Protein AF-A0A2H1WPK0-F1 (afdb_monomer_lite)

Structure (mmCIF, N/CA/C/O backbone):
data_AF-A0A2H1WPK0-F1
#
_entry.id   AF-A0A2H1WPK0-F1
#
loop_
_atom_site.group_PDB
_atom_site.id
_atom_site.type_symbol
_atom_site.label_atom_id
_atom_site.label_alt_id
_atom_site.label_comp_id
_atom_site.label_asym_id
_atom_site.label_entity_id
_atom_site.label_seq_id
_atom_site.pdbx_PDB_ins_code
_atom_site.Cartn_x
_atom_site.Cartn_y
_atom_site.Cartn_z
_atom_site.occupancy
_atom_site.B_iso_or_equiv
_atom_site.auth_seq_id
_atom_site.auth_comp_id
_atom_site.auth_asym_id
_atom_site.auth_atom_id
_atom_site.pdbx_PDB_model_num
ATOM 1 N N . THR A 1 1 ? -18.345 -16.877 1.140 1.00 88.38 1 THR A N 1
ATOM 2 C CA . THR A 1 1 ? -18.204 -18.178 1.824 1.00 88.38 1 THR A CA 1
ATOM 3 C C . THR A 1 1 ? -16.935 -18.178 2.645 1.00 88.38 1 THR A C 1
ATOM 5 O O . THR A 1 1 ? -15.926 -17.699 2.148 1.00 88.38 1 THR A O 1
ATOM 8 N N . TYR A 1 2 ? -16.961 -18.663 3.888 1.00 85.12 2 TYR A N 1
ATOM 9 C CA . TYR A 1 2 ? -15.740 -18.772 4.695 1.00 85.12 2 TYR A CA 1
ATOM 10 C C . TYR A 1 2 ? -14.893 -19.969 4.255 1.00 85.12 2 TYR A C 1
ATOM 12 O O . TYR A 1 2 ? -15.436 -21.036 3.981 1.00 85.12 2 TYR A O 1
ATOM 20 N N . SER A 1 3 ? -13.575 -19.790 4.242 1.00 82.94 3 SER A N 1
ATOM 21 C CA . SER A 1 3 ? -12.590 -20.801 3.852 1.00 82.94 3 SER A CA 1
ATOM 22 C C . SER A 1 3 ? -11.446 -20.803 4.871 1.00 82.94 3 SER A C 1
ATOM 24 O O . SER A 1 3 ? -10.311 -20.481 4.549 1.00 82.94 3 SER A O 1
ATOM 26 N N . GLY A 1 4 ? -11.768 -21.090 6.137 1.00 76.88 4 GLY A N 1
ATOM 27 C CA . GLY A 1 4 ? -10.821 -20.942 7.246 1.00 76.88 4 GLY A CA 1
ATOM 28 C C . GLY A 1 4 ? -10.623 -19.475 7.624 1.00 76.88 4 GLY A C 1
ATOM 29 O O . GLY A 1 4 ? -11.605 -18.773 7.873 1.00 76.88 4 GLY A O 1
ATOM 30 N N . LEU A 1 5 ? -9.378 -18.995 7.657 1.00 73.94 5 LEU A N 1
ATOM 31 C CA . LEU A 1 5 ? -9.059 -17.621 8.068 1.00 73.94 5 LEU A CA 1
ATOM 32 C C . LEU A 1 5 ? -9.535 -16.564 7.054 1.00 73.94 5 LEU A C 1
ATOM 34 O O . LEU A 1 5 ? -9.951 -15.484 7.463 1.00 73.94 5 LEU A O 1
ATOM 38 N N . PHE A 1 6 ? -9.623 -16.901 5.763 1.00 84.19 6 PHE A N 1
ATOM 39 C CA . PHE A 1 6 ? -10.050 -15.991 4.692 1.00 84.19 6 PHE A CA 1
ATOM 40 C C . PHE A 1 6 ? -11.473 -16.279 4.177 1.00 84.19 6 PHE A C 1
ATOM 42 O O . PHE A 1 6 ? -12.128 -17.259 4.556 1.00 84.19 6 PHE A O 1
ATOM 49 N N . CYS A 1 7 ? -11.987 -15.399 3.313 1.00 89.12 7 CYS A N 1
ATOM 50 C CA . CYS A 1 7 ? -13.313 -15.533 2.704 1.00 89.12 7 CYS A CA 1
ATOM 51 C C . CYS A 1 7 ? -13.237 -15.505 1.182 1.00 89.12 7 CYS A C 1
ATOM 53 O O . CYS A 1 7 ? -12.586 -14.636 0.609 1.00 89.12 7 CYS A O 1
ATOM 55 N N . VAL A 1 8 ? -13.958 -16.420 0.537 1.00 92.06 8 VAL A N 1
ATOM 56 C CA . VAL A 1 8 ? -14.134 -16.459 -0.916 1.00 92.06 8 VAL A CA 1
ATOM 57 C C . VAL A 1 8 ? -15.450 -15.781 -1.290 1.00 92.06 8 VAL A C 1
ATOM 59 O O . VAL A 1 8 ? -16.513 -16.120 -0.756 1.00 92.06 8 VAL A O 1
ATOM 62 N N . VAL A 1 9 ? -15.393 -14.829 -2.216 1.00 93.25 9 VAL A N 1
ATOM 63 C CA . VAL A 1 9 ? -16.534 -14.056 -2.716 1.00 93.25 9 VAL A CA 1
ATOM 64 C C . VAL A 1 9 ? -16.630 -14.250 -4.223 1.00 93.25 9 VAL A C 1
ATOM 66 O O . VAL A 1 9 ? -15.724 -13.881 -4.955 1.00 93.25 9 VAL A O 1
ATOM 69 N N . VAL A 1 10 ? -17.738 -14.810 -4.701 1.00 93.50 10 VAL A N 1
ATOM 70 C CA . VAL A 1 10 ? -18.003 -14.942 -6.140 1.00 93.50 10 VAL A CA 1
ATOM 71 C C . VAL A 1 10 ? -18.815 -13.735 -6.594 1.00 93.50 10 VAL A C 1
ATOM 73 O O . VAL A 1 10 ? -19.842 -13.431 -5.983 1.00 93.50 10 VAL A O 1
ATOM 76 N N . ASN A 1 11 ? -18.366 -13.042 -7.642 1.00 92.06 11 ASN A N 1
ATOM 77 C CA . ASN A 1 11 ? -19.054 -11.856 -8.149 1.00 92.06 11 ASN A CA 1
ATOM 78 C C . ASN A 1 11 ? -20.461 -12.222 -8.666 1.00 92.06 11 ASN A C 1
ATOM 80 O O . ASN A 1 11 ? -20.565 -13.002 -9.607 1.00 92.06 11 ASN A O 1
ATOM 84 N N . PRO A 1 12 ? -21.558 -11.672 -8.114 1.00 90.75 12 PRO A N 1
ATOM 85 C CA . PRO A 1 12 ? -22.902 -12.023 -8.567 1.00 90.75 12 PRO A CA 1
ATOM 86 C C . PRO A 1 12 ? -23.326 -11.332 -9.875 1.00 90.75 12 PRO A C 1
ATOM 88 O O . PRO A 1 12 ? -24.374 -11.685 -10.418 1.00 90.75 12 PRO A O 1
ATOM 91 N N . TYR A 1 13 ? -22.600 -10.301 -10.336 1.00 87.31 13 TYR A N 1
ATOM 92 C CA . TYR A 1 13 ? -23.022 -9.376 -11.406 1.00 87.31 13 TYR A CA 1
ATOM 93 C C . TYR A 1 13 ? -24.434 -8.782 -11.211 1.00 87.31 13 TYR A C 1
ATOM 95 O O . TYR A 1 13 ? -25.083 -8.329 -12.152 1.00 87.31 13 TYR A O 1
ATOM 103 N N . LYS A 1 14 ? -24.936 -8.776 -9.969 1.00 87.94 14 LYS A N 1
ATOM 104 C CA . LYS A 1 14 ? -26.272 -8.299 -9.599 1.00 87.94 14 LYS A CA 1
ATOM 105 C C . LYS A 1 14 ? -26.227 -7.589 -8.252 1.00 87.94 14 LYS A C 1
ATOM 107 O O . LYS A 1 14 ? -25.578 -8.052 -7.317 1.00 87.94 14 LYS A O 1
ATOM 112 N N . LYS A 1 15 ? -26.982 -6.494 -8.125 1.00 85.94 15 LYS A N 1
ATOM 113 C CA . LYS A 1 15 ? -27.200 -5.817 -6.839 1.00 85.94 15 LYS A CA 1
ATOM 114 C C . LYS A 1 15 ? -28.074 -6.698 -5.942 1.00 85.94 15 LYS A C 1
ATOM 116 O O . LYS A 1 15 ? -29.253 -6.903 -6.224 1.00 85.94 15 LYS A O 1
ATOM 121 N N . LEU A 1 16 ? -27.484 -7.233 -4.876 1.00 88.62 16 LEU A N 1
ATOM 122 C CA . LEU A 1 16 ? -28.180 -8.052 -3.883 1.00 88.62 16 LEU A CA 1
ATOM 123 C C . LEU A 1 16 ? -28.672 -7.178 -2.712 1.00 88.62 16 LEU A C 1
ATOM 125 O O . LEU A 1 16 ? -27.921 -6.313 -2.252 1.00 88.62 16 LEU A O 1
ATOM 129 N N . PRO A 1 17 ? -29.886 -7.405 -2.171 1.00 90.56 17 PRO A N 1
ATOM 130 C CA . PRO A 1 17 ? -30.450 -6.626 -1.060 1.00 90.56 17 PRO A CA 1
ATOM 131 C C . PRO A 1 17 ? -29.866 -7.021 0.315 1.00 90.56 17 PRO A C 1
ATOM 133 O O . PRO A 1 17 ? -30.580 -7.092 1.311 1.00 90.56 17 PRO A O 1
ATOM 136 N N . ILE A 1 18 ? -28.559 -7.291 0.379 1.00 91.12 18 ILE A N 1
ATOM 137 C CA . ILE A 1 18 ? -27.847 -7.764 1.582 1.00 91.12 18 ILE A CA 1
ATOM 138 C C . ILE A 1 18 ? -26.999 -6.672 2.252 1.00 91.12 18 ILE A C 1
ATOM 140 O O . ILE A 1 18 ? -26.463 -6.879 3.332 1.00 91.12 18 ILE A O 1
ATOM 144 N N . TYR A 1 19 ? -26.920 -5.482 1.654 1.00 90.12 19 TYR A N 1
ATOM 145 C CA . TYR A 1 19 ? -26.097 -4.362 2.134 1.00 90.12 19 TYR A CA 1
ATOM 146 C C . TYR A 1 19 ? -26.929 -3.238 2.771 1.00 90.12 19 TYR A C 1
ATOM 148 O O . TYR A 1 19 ? -26.625 -2.059 2.599 1.00 90.12 19 TYR A O 1
ATOM 156 N N . THR A 1 20 ? -28.021 -3.591 3.455 1.00 90.12 20 THR A N 1
ATOM 157 C CA . THR A 1 20 ? -28.904 -2.624 4.132 1.00 90.12 20 THR A CA 1
ATOM 158 C C . THR A 1 20 ? -28.435 -2.353 5.563 1.00 90.12 20 THR A C 1
ATOM 160 O O . THR A 1 20 ? -27.782 -3.203 6.168 1.00 90.12 20 THR A O 1
ATOM 163 N N . GLU A 1 21 ? -28.814 -1.209 6.143 1.00 88.06 21 GLU A N 1
ATOM 164 C CA . GLU A 1 21 ? -28.495 -0.876 7.546 1.00 88.06 21 GLU A CA 1
ATOM 165 C C . GLU A 1 21 ? -29.009 -1.938 8.527 1.00 88.06 21 GLU A C 1
ATOM 167 O O . GLU A 1 21 ? -28.323 -2.289 9.481 1.00 88.06 21 GLU A O 1
ATOM 172 N N . LYS A 1 22 ? -30.174 -2.540 8.242 1.00 89.38 22 LYS A N 1
ATOM 173 C CA . LYS A 1 22 ? -30.726 -3.651 9.033 1.00 89.38 22 LYS A CA 1
ATOM 174 C C . LYS A 1 22 ? -29.782 -4.854 9.075 1.00 89.38 22 LYS A C 1
ATOM 176 O O . LYS A 1 22 ? -29.694 -5.528 10.097 1.00 89.38 22 LYS A O 1
ATOM 181 N N . ILE A 1 23 ? -29.100 -5.143 7.966 1.00 91.00 23 ILE A N 1
ATOM 182 C CA . ILE A 1 23 ? -28.095 -6.205 7.931 1.00 91.00 23 ILE A CA 1
ATOM 183 C C . ILE A 1 23 ? -26.837 -5.754 8.670 1.00 91.00 23 ILE A C 1
ATOM 185 O O . ILE A 1 23 ? -26.326 -6.530 9.462 1.00 91.00 23 ILE A O 1
ATOM 189 N N . MET A 1 24 ? -26.371 -4.514 8.505 1.00 90.19 24 MET A N 1
ATOM 190 C CA . MET A 1 24 ? -25.204 -4.020 9.257 1.00 90.19 24 MET A CA 1
ATOM 191 C C . MET A 1 24 ? -25.410 -4.123 10.773 1.00 90.19 24 MET A C 1
ATOM 193 O O . MET A 1 24 ? -24.532 -4.622 11.467 1.00 90.19 24 MET A O 1
ATOM 197 N N . GLU A 1 25 ? -26.594 -3.761 11.276 1.00 88.94 25 GLU A N 1
ATOM 198 C CA . GLU A 1 25 ? -26.936 -3.898 12.698 1.00 88.94 25 GLU A CA 1
ATOM 199 C C . GLU A 1 25 ? -26.929 -5.362 13.164 1.00 88.94 25 GLU A C 1
ATOM 201 O O . GLU A 1 25 ? -26.560 -5.644 14.297 1.00 88.94 25 GLU A O 1
ATOM 206 N N . ARG A 1 26 ? -27.278 -6.310 12.282 1.00 88.69 26 ARG A N 1
ATOM 207 C CA . ARG A 1 26 ? -27.189 -7.748 12.577 1.00 88.69 26 ARG A CA 1
ATOM 208 C C . ARG A 1 26 ? -25.745 -8.245 12.670 1.00 88.69 26 ARG A C 1
ATOM 210 O O . ARG A 1 26 ? -25.512 -9.231 13.346 1.00 88.69 26 ARG A O 1
ATOM 217 N N . TYR A 1 27 ? -24.791 -7.637 11.972 1.00 90.25 27 TYR A N 1
ATOM 218 C CA . TYR A 1 27 ? -23.385 -8.064 12.027 1.00 90.25 27 TYR A CA 1
ATOM 219 C C . TYR A 1 27 ? -22.592 -7.346 13.128 1.00 90.25 27 TYR A C 1
ATOM 221 O O . TYR A 1 27 ? -21.580 -7.866 13.595 1.00 90.25 27 TYR A O 1
ATOM 229 N N . LYS A 1 28 ? -23.080 -6.189 13.585 1.00 89.19 28 LYS A N 1
ATOM 230 C CA . LYS A 1 28 ? -22.441 -5.363 14.607 1.00 89.19 28 LYS A CA 1
ATOM 231 C C . LYS A 1 28 ? -22.336 -6.099 15.937 1.00 89.19 28 LYS A C 1
ATOM 233 O O . LYS A 1 28 ? -23.345 -6.432 16.548 1.00 89.19 28 LYS A O 1
ATOM 238 N N . GLY A 1 29 ? -21.118 -6.293 16.434 1.00 80.50 29 GLY A N 1
ATOM 239 C CA . GLY A 1 29 ? -20.926 -6.876 17.768 1.00 80.50 29 GLY A CA 1
ATOM 240 C C . GLY A 1 29 ? -21.183 -8.393 17.856 1.00 80.50 29 GLY A C 1
ATOM 241 O O . GLY A 1 29 ? -20.882 -8.988 18.888 1.00 80.50 29 GLY A O 1
ATOM 242 N N . ILE A 1 30 ? -21.578 -9.052 16.758 1.00 80.25 30 ILE A N 1
ATOM 243 C CA . ILE A 1 30 ? -21.808 -10.505 16.686 1.00 80.25 30 ILE A CA 1
ATOM 244 C C . ILE A 1 30 ? -20.572 -11.273 16.174 1.00 80.25 30 ILE A C 1
ATOM 246 O O . ILE A 1 30 ? -19.893 -10.807 15.257 1.00 80.25 30 ILE A O 1
ATOM 250 N N . LYS A 1 31 ? -20.212 -12.412 16.782 1.00 72.75 31 LYS A N 1
ATOM 251 C CA . LYS A 1 31 ? -19.000 -13.170 16.403 1.00 72.75 31 LYS A CA 1
ATOM 252 C C . LYS A 1 31 ? -19.158 -13.862 15.046 1.00 72.75 31 LYS A C 1
ATOM 254 O O . LYS A 1 31 ? -20.257 -14.173 14.598 1.00 72.75 31 LYS A O 1
ATOM 259 N N . ARG A 1 32 ? -18.026 -14.172 14.402 1.00 74.69 32 ARG A N 1
ATOM 260 C CA . ARG A 1 32 ? -17.967 -14.723 13.035 1.00 74.69 32 ARG A CA 1
ATOM 261 C C . ARG A 1 32 ? -18.758 -16.025 12.828 1.00 74.69 32 ARG A C 1
ATOM 263 O O . ARG A 1 32 ? -19.253 -16.231 11.724 1.00 74.69 32 ARG A O 1
ATOM 270 N N . HIS A 1 33 ? -18.851 -16.894 13.836 1.00 71.94 33 HIS A N 1
ATOM 271 C CA . HIS A 1 33 ? -19.551 -18.184 13.735 1.00 71.94 33 HIS A CA 1
ATOM 272 C C . HIS A 1 33 ? -21.073 -18.073 13.925 1.00 71.94 33 HIS A C 1
ATOM 274 O O . HIS A 1 33 ? -21.804 -18.904 13.398 1.00 71.94 33 HIS A O 1
ATOM 280 N N . GLU A 1 34 ? -21.552 -17.023 14.594 1.00 73.94 34 GLU A N 1
ATOM 281 C CA . GLU A 1 34 ? -22.980 -16.769 14.845 1.00 73.94 34 GLU A C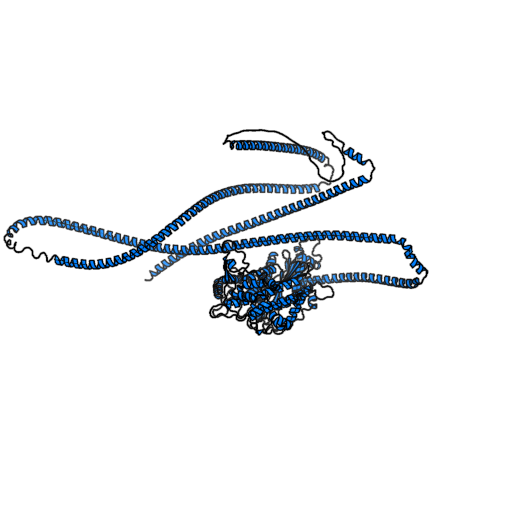A 1
ATOM 282 C C . GLU A 1 34 ? -23.687 -16.115 13.638 1.00 73.94 34 GLU A C 1
ATOM 284 O O . GLU A 1 34 ? -24.918 -16.069 13.557 1.00 73.94 34 GLU A O 1
ATOM 289 N N . VAL A 1 35 ? -22.918 -15.593 12.672 1.00 82.00 35 VAL A N 1
ATOM 290 C CA . VAL A 1 35 ? -23.439 -14.931 11.468 1.00 82.00 35 VAL A CA 1
ATOM 291 C C . VAL A 1 35 ? -23.072 -15.677 10.187 1.00 82.00 35 VAL A C 1
ATOM 293 O O . VAL A 1 35 ? -21.955 -16.185 10.049 1.00 82.00 35 VAL A O 1
ATOM 296 N N . PRO A 1 36 ? -23.972 -15.702 9.183 1.00 86.81 36 PRO A N 1
ATOM 297 C CA . PRO A 1 36 ? -23.663 -16.344 7.917 1.00 86.81 36 PRO A CA 1
ATOM 298 C C . PRO A 1 36 ? -22.523 -15.612 7.185 1.00 86.81 36 PRO A C 1
ATOM 300 O O . PRO A 1 36 ? -22.328 -14.407 7.394 1.00 86.81 36 PRO A O 1
ATOM 303 N N . PRO A 1 37 ? -21.788 -16.299 6.289 1.00 89.69 37 PRO A N 1
ATOM 304 C CA . PRO A 1 37 ? -20.636 -15.727 5.604 1.00 89.69 37 PRO A CA 1
ATOM 305 C C . PRO A 1 37 ? -20.944 -14.439 4.844 1.00 89.69 37 PRO A C 1
ATOM 307 O O . PRO A 1 37 ? -21.685 -14.447 3.862 1.00 89.69 37 PRO A O 1
ATOM 310 N N . HIS A 1 38 ? -20.321 -13.339 5.266 1.00 91.56 38 HIS A N 1
ATOM 311 C CA . HIS A 1 38 ? -20.471 -12.028 4.640 1.00 91.56 38 HIS A CA 1
ATOM 312 C C . HIS A 1 38 ? -19.222 -11.169 4.864 1.00 91.56 38 HIS A C 1
ATOM 314 O O . HIS A 1 38 ? -18.518 -11.349 5.857 1.00 91.56 38 HIS A O 1
ATOM 320 N N . VAL A 1 39 ? -18.961 -10.205 3.972 1.00 92.25 39 VAL A N 1
ATOM 321 C CA . VAL A 1 39 ? -17.795 -9.305 4.083 1.00 92.25 39 VAL A CA 1
ATOM 322 C C . VAL A 1 39 ? -17.805 -8.507 5.394 1.00 92.25 39 VAL A C 1
ATOM 324 O O . VAL A 1 39 ? -16.767 -8.356 6.026 1.00 92.25 39 VAL A O 1
ATOM 327 N N . PHE A 1 40 ? -18.993 -8.110 5.864 1.00 93.44 40 PHE A N 1
ATOM 328 C CA . PHE A 1 40 ? -19.176 -7.403 7.139 1.00 93.44 40 PHE A CA 1
ATOM 329 C C . PHE A 1 40 ? -18.628 -8.170 8.343 1.00 93.44 40 PHE A C 1
ATOM 331 O O . PHE A 1 40 ? -18.069 -7.546 9.230 1.00 93.44 40 PHE A O 1
ATOM 338 N N . ALA A 1 41 ? -18.721 -9.502 8.368 1.00 90.12 41 ALA A N 1
ATOM 339 C CA . ALA A 1 41 ? -18.178 -10.280 9.480 1.00 90.12 41 ALA A CA 1
ATOM 340 C C . ALA A 1 41 ? -16.646 -10.210 9.547 1.00 90.12 41 ALA A C 1
ATOM 342 O O . ALA A 1 41 ? -16.079 -10.168 10.633 1.00 90.12 41 ALA A O 1
ATOM 343 N N . ILE A 1 42 ? -15.977 -10.180 8.391 1.00 90.44 42 ILE A N 1
ATOM 344 C CA . ILE A 1 42 ? -14.514 -10.054 8.301 1.00 90.44 42 ILE A CA 1
ATOM 345 C C . ILE A 1 42 ? -14.103 -8.659 8.756 1.00 90.44 42 ILE A C 1
ATOM 347 O O . ILE A 1 42 ? -13.204 -8.516 9.574 1.00 90.44 42 ILE A O 1
ATOM 351 N N . THR A 1 43 ? -14.807 -7.637 8.263 1.00 92.88 43 THR A N 1
ATOM 352 C CA . THR A 1 43 ? -14.574 -6.245 8.651 1.00 92.88 43 THR A CA 1
ATOM 353 C C . THR A 1 43 ? -14.776 -6.031 10.144 1.00 92.88 43 THR A C 1
ATOM 355 O O . THR A 1 43 ? -13.970 -5.362 10.779 1.00 92.88 43 THR A O 1
ATOM 358 N N . ASP A 1 44 ? -15.833 -6.607 10.709 1.00 91.31 44 ASP A N 1
ATOM 359 C CA . ASP A 1 44 ? -16.120 -6.495 12.131 1.00 91.31 44 ASP A CA 1
ATOM 360 C C . ASP A 1 44 ? -15.085 -7.240 12.989 1.00 91.31 44 ASP A C 1
ATOM 362 O O . ASP A 1 44 ? -14.618 -6.704 13.991 1.00 91.31 44 ASP A O 1
ATOM 366 N N . THR A 1 45 ? -14.655 -8.426 12.546 1.00 88.06 45 THR A N 1
ATOM 367 C CA . THR A 1 45 ? -13.572 -9.177 13.199 1.00 88.06 45 THR A CA 1
ATOM 368 C C . THR A 1 45 ? -12.287 -8.349 13.227 1.00 88.06 45 THR A C 1
ATOM 370 O O . THR A 1 45 ? -11.739 -8.141 14.303 1.00 88.06 45 THR A O 1
ATOM 373 N N . ALA A 1 46 ? -11.864 -7.799 12.083 1.00 91.25 46 ALA A N 1
ATOM 374 C CA . ALA A 1 46 ? -10.687 -6.932 12.008 1.00 91.25 46 ALA A CA 1
ATOM 375 C C . ALA A 1 46 ? -10.831 -5.700 12.919 1.00 91.25 46 ALA A C 1
ATOM 377 O O . ALA A 1 46 ? -9.924 -5.373 13.677 1.00 91.25 46 ALA A O 1
ATOM 378 N N . TYR A 1 47 ? -11.997 -5.046 12.911 1.00 92.75 47 TYR A N 1
ATOM 379 C CA . TYR A 1 47 ? -12.258 -3.889 13.766 1.00 92.75 47 TYR A CA 1
ATOM 380 C C . TYR A 1 47 ? -12.161 -4.216 15.261 1.00 92.75 47 TYR A C 1
ATOM 382 O O . TYR A 1 47 ? -11.566 -3.450 16.015 1.00 92.75 47 TYR A O 1
ATOM 390 N N . ARG A 1 48 ? -12.686 -5.361 15.708 1.00 87.69 48 ARG A N 1
ATOM 391 C CA . ARG A 1 48 ? -12.572 -5.763 17.117 1.00 87.69 48 ARG A CA 1
ATOM 392 C C . ARG A 1 48 ? -11.173 -6.210 17.501 1.00 87.69 48 ARG A C 1
ATOM 394 O O . ARG A 1 48 ? -10.728 -5.816 18.572 1.00 87.69 48 ARG A O 1
ATOM 401 N N . SER A 1 49 ? -10.497 -6.986 16.655 1.00 86.44 49 SER A N 1
ATOM 402 C CA . SER A 1 49 ? -9.108 -7.394 16.893 1.00 86.44 49 SER A CA 1
ATOM 403 C C . SER A 1 49 ? -8.203 -6.177 17.054 1.00 86.44 49 SER A C 1
ATOM 405 O O . SER A 1 49 ? -7.456 -6.104 18.020 1.00 86.44 49 SER A O 1
ATOM 407 N N . MET A 1 50 ? -8.374 -5.146 16.219 1.00 91.88 50 MET A N 1
ATOM 408 C CA . MET A 1 50 ? -7.665 -3.873 16.389 1.00 91.88 50 MET A CA 1
ATOM 409 C C . MET A 1 50 ? -7.898 -3.249 17.778 1.00 91.88 50 MET A C 1
ATOM 411 O O . MET A 1 50 ? -6.955 -2.801 18.422 1.00 91.88 50 MET A O 1
ATOM 415 N N . LEU A 1 51 ? -9.146 -3.216 18.262 1.00 86.94 51 LEU A N 1
ATOM 416 C CA . LEU A 1 51 ? -9.476 -2.619 19.565 1.00 86.94 51 LEU A CA 1
ATOM 417 C C . LEU A 1 51 ? -9.004 -3.459 20.759 1.00 86.94 51 LEU A C 1
ATOM 419 O O . LEU A 1 51 ? -8.689 -2.897 21.809 1.00 86.94 51 LEU A O 1
ATOM 423 N N . GLN A 1 52 ? -9.003 -4.784 20.617 1.00 82.25 52 GLN A N 1
ATOM 424 C CA . GLN A 1 52 ? -8.634 -5.720 21.675 1.00 82.25 52 GLN A CA 1
ATOM 425 C C . GLN A 1 52 ? -7.113 -5.855 21.793 1.00 82.25 52 GLN A C 1
ATOM 427 O O . GLN A 1 52 ? -6.574 -5.686 22.887 1.00 82.25 52 GLN A O 1
ATOM 432 N N . ASP A 1 53 ? -6.439 -6.101 20.671 1.00 81.31 53 ASP A N 1
ATOM 433 C CA . ASP A 1 53 ? -5.009 -6.415 20.619 1.00 81.31 53 ASP A CA 1
ATOM 434 C C . ASP A 1 53 ? -4.147 -5.147 20.506 1.00 81.31 53 ASP A C 1
ATOM 436 O O . ASP A 1 53 ? -2.952 -5.179 20.782 1.00 81.31 53 ASP A O 1
ATOM 440 N N . ARG A 1 54 ? -4.759 -4.003 20.153 1.00 83.62 54 ARG A N 1
ATOM 441 C CA . ARG A 1 54 ? -4.081 -2.722 19.866 1.00 83.62 54 ARG A CA 1
ATOM 442 C C . ARG A 1 54 ? -3.037 -2.820 18.751 1.00 83.62 54 ARG A C 1
ATOM 444 O O . ARG A 1 54 ? -2.097 -2.031 18.710 1.00 83.62 54 ARG A O 1
ATOM 451 N N . GLU A 1 55 ? -3.242 -3.757 17.832 1.00 87.38 55 GLU A N 1
ATOM 452 C CA . GLU A 1 55 ? -2.426 -3.944 16.636 1.00 87.38 55 GLU A CA 1
ATOM 453 C C . GLU A 1 55 ? -3.169 -3.462 15.390 1.00 87.38 55 GLU A C 1
ATOM 455 O O . GLU A 1 55 ? -4.367 -3.719 15.210 1.00 87.38 55 GLU A O 1
ATOM 460 N N . ASP A 1 56 ? -2.441 -2.799 14.495 1.00 93.50 56 ASP A N 1
ATOM 461 C CA . ASP A 1 56 ? -2.980 -2.326 13.227 1.00 93.50 56 ASP A CA 1
ATOM 462 C C . ASP A 1 56 ? -3.358 -3.497 12.311 1.00 93.50 56 ASP A C 1
ATOM 464 O O . ASP A 1 56 ? -2.669 -4.517 12.220 1.00 93.50 56 ASP A O 1
ATOM 468 N N . GLN A 1 57 ? -4.472 -3.351 11.600 1.00 94.31 57 GLN A N 1
ATOM 469 C CA . GLN A 1 57 ? -5.032 -4.418 10.770 1.00 94.31 57 GLN A CA 1
ATOM 470 C C . GLN A 1 57 ? -4.996 -4.023 9.300 1.00 94.31 57 GLN A C 1
ATOM 472 O O . GLN A 1 57 ? -5.052 -2.843 8.951 1.00 94.31 57 GLN A O 1
ATOM 477 N N . SER A 1 58 ? -4.997 -5.009 8.411 1.00 94.94 58 SER A N 1
ATOM 478 C CA . SER A 1 58 ? -5.245 -4.775 6.993 1.00 94.94 58 SER A CA 1
ATOM 479 C C . SER A 1 58 ? -6.302 -5.718 6.429 1.00 94.94 58 SER A C 1
ATOM 481 O O . SER A 1 58 ? -6.482 -6.833 6.906 1.00 94.94 58 SER A O 1
ATOM 483 N N . ILE A 1 59 ? -7.054 -5.257 5.429 1.00 94.94 59 ILE A N 1
ATOM 484 C CA . ILE A 1 59 ? -8.036 -6.044 4.680 1.00 94.94 59 ILE A CA 1
ATOM 485 C C . ILE A 1 59 ? -7.631 -6.014 3.208 1.00 94.94 59 ILE A C 1
ATOM 487 O O . ILE A 1 59 ? -7.687 -4.968 2.558 1.00 94.94 59 ILE A O 1
ATOM 491 N N . LEU A 1 60 ? -7.226 -7.166 2.678 1.00 92.56 60 LEU A N 1
ATOM 492 C CA . LEU A 1 60 ? -6.723 -7.309 1.317 1.00 92.56 60 LEU A CA 1
ATOM 493 C C . LEU A 1 60 ? -7.794 -7.951 0.433 1.00 92.56 60 LEU A C 1
ATOM 495 O O . LEU A 1 60 ? -8.090 -9.146 0.554 1.00 92.56 60 LEU A O 1
ATOM 499 N N . CYS A 1 61 ? -8.356 -7.160 -0.484 1.00 90.44 61 CYS A N 1
ATOM 500 C CA . CYS A 1 61 ? -9.260 -7.656 -1.517 1.00 90.44 61 CYS A CA 1
ATOM 501 C C . CYS A 1 61 ? -8.437 -8.100 -2.732 1.00 90.44 61 CYS A C 1
ATOM 503 O O . CYS A 1 61 ? -7.914 -7.276 -3.476 1.00 90.44 61 CYS A O 1
ATOM 505 N N . THR A 1 62 ? -8.317 -9.409 -2.938 1.00 87.19 62 THR A N 1
ATOM 506 C CA . THR A 1 62 ? -7.495 -10.018 -3.999 1.00 87.19 62 THR A CA 1
ATOM 507 C C . THR A 1 62 ? -8.368 -10.778 -4.993 1.00 87.19 62 THR A C 1
ATOM 509 O O . THR A 1 62 ? -9.511 -11.114 -4.688 1.00 87.19 62 THR A O 1
ATOM 512 N N . GLY A 1 63 ? -7.862 -11.023 -6.200 1.00 85.50 63 GLY A N 1
ATOM 513 C CA . GLY A 1 63 ? -8.569 -11.747 -7.261 1.00 85.50 63 GLY A CA 1
ATOM 514 C C . GLY A 1 63 ? -8.322 -11.150 -8.644 1.00 85.50 63 GLY A C 1
ATOM 515 O O . GLY A 1 63 ? -7.752 -10.062 -8.771 1.00 85.50 63 GLY A O 1
ATOM 516 N N . GLU A 1 64 ? -8.792 -11.825 -9.687 1.00 82.25 64 GLU A N 1
ATOM 517 C CA . GLU A 1 64 ? -8.619 -11.391 -11.079 1.00 82.25 64 GLU A CA 1
ATOM 518 C C . GLU A 1 64 ? -9.325 -10.059 -11.403 1.00 82.25 64 GLU A C 1
ATOM 520 O O . GLU A 1 64 ? -10.185 -9.554 -10.662 1.00 82.25 64 GLU A O 1
ATOM 525 N N . SER A 1 65 ? -8.925 -9.433 -12.513 1.00 81.38 65 SER A N 1
ATOM 526 C CA . SER A 1 65 ? -9.537 -8.191 -13.005 1.00 81.38 65 SER A CA 1
ATOM 527 C C . SER A 1 65 ? -11.021 -8.406 -13.349 1.00 81.38 65 SER A C 1
ATOM 529 O O . SER A 1 65 ? -11.361 -9.256 -14.162 1.00 81.38 65 SER A O 1
ATOM 531 N N . GLY A 1 66 ? -11.926 -7.657 -12.702 1.00 80.38 66 GLY A N 1
ATOM 532 C CA . GLY A 1 66 ? -13.385 -7.834 -12.839 1.00 80.38 66 GLY A CA 1
ATOM 533 C C . GLY A 1 66 ? -14.057 -8.715 -11.771 1.00 80.38 66 GLY A C 1
ATOM 534 O O . GLY A 1 66 ? -15.282 -8.852 -11.767 1.00 80.38 66 GLY A O 1
ATOM 535 N N . ALA A 1 67 ? -13.303 -9.250 -10.803 1.00 86.25 67 ALA A N 1
ATOM 536 C CA . ALA A 1 67 ? -13.845 -10.084 -9.721 1.00 86.25 67 ALA A CA 1
ATOM 537 C C . ALA A 1 67 ? -14.680 -9.326 -8.660 1.00 86.25 67 ALA A C 1
ATOM 539 O O . ALA A 1 67 ? -15.270 -9.947 -7.781 1.00 86.25 67 ALA A O 1
ATOM 540 N N . GLY A 1 68 ? -14.748 -7.990 -8.718 1.00 86.88 68 GLY A N 1
ATOM 541 C CA . GLY A 1 68 ? -15.524 -7.172 -7.772 1.00 86.88 68 GLY A CA 1
ATOM 542 C C . GLY A 1 68 ? -14.762 -6.720 -6.517 1.00 86.88 68 GLY A C 1
ATOM 543 O O . GLY A 1 68 ? -15.383 -6.496 -5.479 1.00 86.88 68 GLY A O 1
ATOM 544 N N . LYS A 1 69 ? -13.432 -6.570 -6.595 1.00 88.81 69 LYS A N 1
ATOM 545 C CA . LYS A 1 69 ? -12.577 -6.096 -5.485 1.00 88.81 69 LYS A CA 1
ATOM 546 C C . LYS A 1 69 ? -13.027 -4.735 -4.941 1.00 88.81 69 LYS A C 1
ATOM 548 O O . LYS A 1 69 ? -13.412 -4.638 -3.780 1.00 88.81 69 LYS A O 1
ATOM 553 N N . THR A 1 70 ? -13.120 -3.732 -5.812 1.00 86.75 70 THR A N 1
ATOM 554 C CA . THR A 1 70 ? -13.543 -2.367 -5.465 1.00 86.75 70 THR A CA 1
ATOM 555 C C . THR A 1 70 ? -14.935 -2.305 -4.840 1.00 86.75 70 THR A C 1
ATOM 557 O O . THR A 1 70 ? -15.156 -1.559 -3.888 1.00 86.75 70 THR A O 1
ATOM 560 N N . GLU A 1 71 ? -15.878 -3.126 -5.310 1.00 87.56 71 GLU A N 1
ATOM 561 C CA . GLU A 1 71 ? -17.216 -3.193 -4.715 1.00 87.56 71 GLU A CA 1
ATOM 562 C C . GLU A 1 71 ? -17.175 -3.760 -3.292 1.00 87.56 71 GLU A C 1
ATOM 564 O O . GLU A 1 71 ? -17.820 -3.208 -2.403 1.00 87.56 71 GLU A O 1
ATOM 569 N N . ASN A 1 72 ? -16.372 -4.798 -3.033 1.00 91.19 72 ASN A N 1
ATOM 570 C CA . ASN A 1 72 ? -16.171 -5.301 -1.672 1.00 91.19 72 ASN A CA 1
ATOM 571 C C . ASN A 1 72 ? -15.499 -4.249 -0.778 1.00 91.19 72 ASN A C 1
ATOM 573 O O . ASN A 1 72 ? -15.983 -4.016 0.329 1.00 91.19 72 ASN A O 1
ATOM 577 N N . THR A 1 73 ? -14.483 -3.538 -1.275 1.00 91.06 73 THR A N 1
ATOM 578 C CA . THR A 1 73 ? -13.844 -2.408 -0.577 1.00 91.06 73 THR A CA 1
ATOM 579 C C . THR A 1 73 ? -14.861 -1.337 -0.176 1.00 91.06 73 THR A C 1
ATOM 581 O O . THR A 1 73 ? -14.889 -0.917 0.982 1.00 91.06 73 THR A O 1
ATOM 584 N N . LYS A 1 74 ? -15.779 -0.951 -1.076 1.00 89.44 74 LYS A N 1
ATOM 585 C CA . LYS A 1 74 ? -16.878 -0.022 -0.749 1.00 89.44 74 LYS A CA 1
ATOM 586 C C . LYS A 1 74 ? -17.739 -0.543 0.401 1.00 89.44 74 LYS A C 1
ATOM 588 O O . LYS A 1 74 ? -18.137 0.241 1.258 1.00 89.44 74 LYS A O 1
ATOM 593 N N . LYS A 1 75 ? -18.032 -1.848 0.446 1.00 92.38 75 LYS A N 1
ATOM 594 C CA . LYS A 1 75 ? -18.832 -2.458 1.524 1.00 92.38 75 LYS A CA 1
ATOM 595 C C . LYS A 1 75 ? -18.090 -2.517 2.854 1.00 92.38 75 LYS A C 1
ATOM 597 O O . LYS A 1 75 ? -18.715 -2.262 3.879 1.00 92.38 75 LYS A O 1
ATOM 602 N N . VAL A 1 76 ? -16.787 -2.786 2.840 1.00 93.44 76 VAL A N 1
ATOM 603 C CA . VAL A 1 76 ? -15.927 -2.717 4.033 1.00 93.44 76 VAL A CA 1
ATOM 604 C C . VAL A 1 76 ? -15.964 -1.303 4.621 1.00 93.44 76 VAL A C 1
ATOM 606 O O . VAL A 1 76 ? -16.286 -1.133 5.795 1.00 93.44 76 VAL A O 1
ATOM 609 N N . ILE A 1 77 ? -15.732 -0.281 3.790 1.00 91.56 77 ILE A N 1
ATOM 610 C CA . ILE A 1 77 ? -15.766 1.129 4.211 1.00 91.56 77 ILE A CA 1
ATOM 611 C C . ILE A 1 77 ? -17.156 1.509 4.720 1.00 91.56 77 ILE A C 1
ATOM 613 O O . ILE A 1 77 ? -17.275 2.108 5.782 1.00 91.56 77 ILE A O 1
ATOM 617 N N . GLN A 1 78 ? -18.214 1.126 3.999 1.00 90.06 78 GLN A N 1
ATOM 618 C CA . GLN A 1 78 ? -19.599 1.394 4.390 1.00 90.06 78 GLN A CA 1
ATOM 619 C C . GLN A 1 78 ? -19.931 0.814 5.770 1.00 90.06 78 GLN A C 1
ATOM 621 O O . GLN A 1 78 ? -20.626 1.455 6.554 1.00 90.06 78 GLN A O 1
ATOM 626 N N . TYR A 1 79 ? -19.428 -0.382 6.075 1.00 92.06 79 TYR A N 1
ATOM 627 C CA . TYR A 1 79 ? -19.631 -1.016 7.369 1.00 92.06 79 TYR A CA 1
ATOM 628 C C . TYR A 1 79 ? -18.867 -0.304 8.491 1.00 92.06 79 TYR A C 1
ATOM 630 O O . TYR A 1 79 ? -19.467 0.030 9.512 1.00 92.06 79 TYR A O 1
ATOM 638 N N . LEU A 1 80 ? -17.577 -0.003 8.290 1.00 91.62 80 LEU A N 1
ATOM 639 C CA . LEU A 1 80 ? -16.768 0.738 9.269 1.00 91.62 80 LEU A CA 1
ATOM 640 C C . LEU A 1 80 ? -17.357 2.125 9.539 1.00 91.62 80 LEU A C 1
ATOM 642 O O . LEU A 1 80 ? -17.531 2.504 10.693 1.00 91.62 80 LEU A O 1
ATOM 646 N N . ALA A 1 81 ? -17.761 2.833 8.484 1.00 88.31 81 ALA A N 1
ATOM 647 C CA . ALA A 1 81 ? -18.447 4.117 8.562 1.00 88.31 81 ALA A CA 1
ATOM 648 C C . ALA A 1 81 ? -19.786 4.042 9.314 1.00 88.31 81 ALA A C 1
ATOM 650 O O . ALA A 1 81 ? -20.242 5.040 9.852 1.00 88.31 81 ALA A O 1
ATOM 651 N N . TYR A 1 82 ? -20.445 2.883 9.366 1.00 87.06 82 TYR A N 1
ATOM 652 C CA . TYR A 1 82 ? -21.681 2.719 10.132 1.00 87.06 82 TYR A CA 1
ATOM 653 C C . TYR A 1 82 ? -21.415 2.361 11.602 1.00 87.06 82 TYR A C 1
ATOM 655 O O . TYR A 1 82 ? -22.087 2.891 12.493 1.00 87.06 82 TYR A O 1
ATOM 663 N N . VAL A 1 83 ? -20.462 1.459 11.857 1.00 87.81 83 VAL A N 1
ATOM 664 C CA . VAL A 1 83 ? -20.177 0.905 13.192 1.00 87.81 83 VAL A CA 1
ATOM 665 C C . VAL A 1 83 ? -19.330 1.847 14.041 1.00 87.81 83 VAL A C 1
ATOM 667 O O . VAL A 1 83 ? -19.647 2.041 15.213 1.00 87.81 83 VAL A O 1
ATOM 670 N N . ALA A 1 84 ? -18.303 2.454 13.448 1.00 85.50 84 ALA A N 1
ATOM 671 C CA . ALA A 1 84 ? -17.330 3.310 14.124 1.00 85.50 84 ALA A CA 1
ATOM 672 C C . ALA A 1 84 ? -17.647 4.814 13.992 1.00 85.50 84 ALA A C 1
ATOM 674 O O . ALA A 1 84 ? -16.812 5.658 14.325 1.00 85.50 84 ALA A O 1
ATOM 675 N N . ALA A 1 85 ? -18.852 5.160 13.523 1.00 80.00 85 ALA A N 1
ATOM 676 C CA . ALA A 1 85 ? -19.319 6.541 13.456 1.00 80.00 85 ALA A CA 1
ATOM 677 C C . ALA A 1 85 ? -19.718 7.100 14.822 1.00 80.00 85 ALA A C 1
ATOM 679 O O . ALA A 1 85 ? -20.481 6.489 15.579 1.00 80.00 85 ALA A O 1
ATOM 680 N N . SER A 1 86 ? -19.311 8.339 15.087 1.00 68.88 86 SER A N 1
ATOM 681 C CA . SER A 1 86 ? -19.737 9.091 16.270 1.00 68.88 86 SER A CA 1
ATOM 682 C C . SER A 1 86 ? -21.109 9.737 16.020 1.00 68.88 86 SER A C 1
ATOM 684 O O . SER A 1 86 ? -21.195 10.934 15.758 1.00 68.88 86 SER A O 1
ATOM 686 N N . LYS A 1 87 ? -22.205 8.968 16.091 1.00 65.00 87 LYS A N 1
ATOM 687 C CA . LYS A 1 87 ? -23.565 9.494 15.839 1.00 65.00 87 LYS A CA 1
ATOM 688 C C . LYS A 1 87 ? -24.107 10.338 17.013 1.00 65.00 87 LYS A C 1
ATOM 690 O O . LYS A 1 87 ? -24.369 9.772 18.079 1.00 65.00 87 LYS A O 1
ATOM 695 N N . PRO A 1 88 ? -24.415 11.641 16.845 1.00 52.84 88 PRO A N 1
ATOM 696 C CA . PRO A 1 88 ? -25.395 12.304 17.701 1.00 52.84 88 PRO A CA 1
ATOM 697 C C . PRO A 1 88 ? -26.789 11.734 17.383 1.00 52.84 88 PRO A C 1
ATOM 699 O O . PRO A 1 88 ? -27.158 11.559 16.223 1.00 52.84 88 PRO A O 1
ATOM 702 N N . LYS A 1 89 ? -27.573 11.381 18.408 1.00 40.56 89 LYS A N 1
ATOM 703 C CA . LYS A 1 89 ? -28.908 10.781 18.226 1.00 40.56 89 LYS A CA 1
ATOM 704 C C . LYS A 1 89 ? -29.815 11.706 17.390 1.00 40.56 89 LYS A C 1
ATOM 706 O O . LYS A 1 89 ? -30.282 12.708 17.920 1.00 40.56 89 LYS A O 1
ATOM 711 N N . GLY A 1 90 ? -30.110 11.340 16.136 1.00 46.53 90 GLY A N 1
ATOM 712 C CA . GLY A 1 90 ? -31.170 11.958 15.318 1.00 46.53 90 GLY A CA 1
ATOM 713 C C . GLY A 1 90 ? -30.786 12.440 13.911 1.00 46.53 90 GLY A C 1
ATOM 714 O O . GLY A 1 90 ? -31.690 12.712 13.127 1.00 46.53 90 GLY A O 1
ATOM 715 N N . SER A 1 91 ? -29.501 12.513 13.555 1.00 43.56 91 SER A N 1
ATOM 716 C CA . SER A 1 91 ? -29.041 12.815 12.186 1.00 43.56 91 SER A CA 1
ATOM 717 C C . SER A 1 91 ? -28.433 11.572 11.522 1.00 43.56 91 SER A C 1
ATOM 719 O O . SER A 1 91 ? -28.077 10.619 12.215 1.00 43.56 91 SER A O 1
ATOM 721 N N . GLY A 1 92 ? -28.351 11.558 10.185 1.00 54.81 92 GLY A N 1
ATOM 722 C CA . GLY A 1 92 ? -27.704 10.492 9.402 1.00 54.81 92 GLY A CA 1
ATOM 723 C C . GLY A 1 92 ? -26.210 10.303 9.717 1.00 54.81 92 GLY A C 1
ATOM 724 O O . GLY A 1 92 ? -25.715 10.784 10.735 1.00 54.81 92 GLY A O 1
ATOM 725 N N . ALA A 1 93 ? -25.491 9.573 8.855 1.00 56.81 93 ALA A N 1
ATOM 726 C CA . ALA A 1 93 ? -24.038 9.382 8.974 1.00 56.81 93 ALA A CA 1
ATOM 727 C C . ALA A 1 93 ? -23.301 10.721 9.198 1.00 56.81 93 ALA A C 1
ATOM 729 O O . ALA A 1 93 ? -23.745 11.753 8.692 1.00 56.81 93 ALA A O 1
ATOM 730 N N . GLY A 1 94 ? -22.214 10.708 9.977 1.00 65.06 94 GLY A N 1
ATOM 731 C CA . GLY A 1 94 ? -21.422 11.912 10.226 1.00 65.06 94 GLY A CA 1
ATOM 732 C C . GLY A 1 94 ? -20.751 12.444 8.953 1.00 65.06 94 GLY A C 1
ATOM 733 O O . GLY A 1 94 ? -20.669 11.761 7.928 1.00 65.06 94 GLY A O 1
ATOM 734 N N . GLU A 1 95 ? -20.319 13.707 9.002 1.00 76.44 95 GLU A N 1
ATOM 735 C CA . GLU A 1 95 ? -19.767 14.427 7.845 1.00 76.44 95 GLU A CA 1
ATOM 736 C C . GLU A 1 95 ? -18.510 13.742 7.281 1.00 76.44 95 GLU A C 1
ATOM 738 O O . GLU A 1 95 ? -18.383 13.587 6.065 1.00 76.44 95 GLU A O 1
ATOM 743 N N . LEU A 1 96 ? -17.626 13.252 8.159 1.00 79.25 96 LEU A N 1
ATOM 744 C CA . LEU A 1 96 ? -16.389 12.563 7.781 1.00 79.25 96 LEU A CA 1
ATOM 745 C C . LEU A 1 96 ? -16.672 11.206 7.122 1.00 79.25 96 LEU A C 1
ATOM 747 O O . LEU A 1 96 ? -16.049 10.829 6.132 1.00 79.25 96 LEU A O 1
ATOM 751 N N . GLU A 1 97 ? -17.644 10.472 7.650 1.00 79.88 97 GLU A N 1
ATOM 752 C CA . GLU A 1 97 ? -18.059 9.167 7.150 1.00 79.88 97 GLU A CA 1
ATOM 753 C C . GLU A 1 97 ? -18.727 9.287 5.776 1.00 79.88 97 GLU A C 1
ATOM 755 O O . GLU A 1 97 ? -18.497 8.464 4.884 1.00 79.88 97 GLU A O 1
ATOM 760 N N . GLN A 1 98 ? -19.509 10.351 5.573 1.00 81.62 98 GLN A N 1
ATOM 761 C CA . GLN A 1 98 ? -20.063 10.682 4.267 1.00 81.62 98 GLN A CA 1
ATOM 762 C C . GLN A 1 98 ? -18.953 11.053 3.273 1.00 81.62 98 GLN A C 1
ATOM 764 O O . GLN A 1 98 ? -18.959 10.537 2.155 1.00 81.62 98 GLN A O 1
ATOM 769 N N . GLN A 1 99 ? -17.983 11.882 3.670 1.00 86.62 99 GLN A N 1
ATOM 770 C CA . GLN A 1 99 ? -16.827 12.245 2.838 1.00 86.62 99 GLN A CA 1
ATOM 771 C C . GLN A 1 99 ? -16.005 11.015 2.426 1.00 86.62 99 GLN A C 1
ATOM 773 O O . GLN A 1 99 ? -15.707 10.838 1.245 1.00 86.62 99 GLN A O 1
ATOM 778 N N . LEU A 1 100 ? -15.732 10.095 3.354 1.00 86.19 100 LEU A N 1
ATOM 779 C CA . LEU A 1 100 ? -14.993 8.862 3.069 1.00 86.19 100 LEU A CA 1
ATOM 780 C C . LEU A 1 100 ? -15.666 8.008 1.979 1.00 86.19 100 LEU A C 1
ATOM 782 O O . LEU A 1 100 ? -14.994 7.452 1.109 1.00 86.19 100 LEU A O 1
ATOM 786 N N . LEU A 1 101 ? -17.000 7.935 1.980 1.00 85.19 101 LEU A N 1
ATOM 787 C CA . LEU A 1 101 ? -17.757 7.233 0.940 1.00 85.19 101 LEU A CA 1
ATOM 788 C C . LEU A 1 101 ? -17.748 7.977 -0.406 1.00 85.19 101 LEU A C 1
ATOM 790 O O . LEU A 1 101 ? -17.739 7.326 -1.452 1.00 85.19 101 LEU A O 1
ATOM 794 N N . GLN A 1 102 ? -17.732 9.314 -0.392 1.00 89.00 102 GLN A N 1
ATOM 795 C CA . GLN A 1 102 ? -17.720 10.155 -1.598 1.00 89.00 102 GLN A CA 1
ATOM 796 C C . GLN A 1 102 ? -16.338 10.299 -2.253 1.00 89.00 102 GLN A C 1
ATOM 798 O O . GLN A 1 102 ? -16.265 10.682 -3.418 1.00 89.00 102 GLN A O 1
ATOM 803 N N . ALA A 1 103 ? -15.251 9.937 -1.570 1.00 90.94 103 ALA A N 1
ATOM 804 C CA . ALA A 1 103 ? -13.917 9.921 -2.169 1.00 90.94 103 ALA A CA 1
ATOM 805 C C . ALA A 1 103 ? -13.790 8.898 -3.320 1.00 90.94 103 ALA A C 1
ATOM 807 O O . ALA A 1 103 ? -13.105 9.157 -4.308 1.00 90.94 103 ALA A O 1
ATOM 808 N N . ASN A 1 104 ? -14.474 7.749 -3.231 1.00 88.44 104 ASN A N 1
ATOM 809 C CA . ASN A 1 104 ? -14.370 6.683 -4.237 1.00 88.44 104 ASN A CA 1
ATOM 810 C C . ASN A 1 104 ? -14.882 7.090 -5.632 1.00 88.44 104 ASN A C 1
ATOM 812 O O . ASN A 1 104 ? -14.120 6.901 -6.573 1.00 88.44 104 ASN A O 1
ATOM 816 N N . PRO A 1 105 ? -16.090 7.669 -5.806 1.00 91.31 105 PRO A N 1
ATOM 817 C CA . PRO A 1 105 ? -16.548 8.156 -7.112 1.00 91.31 105 PRO A CA 1
ATOM 818 C C . PRO A 1 105 ? -15.548 9.080 -7.819 1.00 91.31 105 PRO A C 1
ATOM 820 O O . PRO A 1 105 ? -15.334 8.957 -9.021 1.00 91.31 105 PRO A O 1
ATOM 823 N N . ILE A 1 106 ? -14.876 9.954 -7.063 1.00 93.38 106 ILE A N 1
ATOM 824 C CA . ILE A 1 106 ? -13.860 10.866 -7.602 1.00 93.38 106 ILE A CA 1
ATOM 825 C C . ILE A 1 106 ? -12.655 10.070 -8.115 1.00 93.38 106 ILE A C 1
ATOM 827 O O . ILE A 1 106 ? -12.212 10.259 -9.245 1.00 93.38 106 ILE A O 1
ATOM 831 N N . LEU A 1 107 ? -12.140 9.140 -7.310 1.00 92.44 107 LEU A N 1
ATOM 832 C CA . LEU A 1 107 ? -11.020 8.289 -7.711 1.00 92.44 107 LEU A CA 1
ATOM 833 C C . LEU A 1 107 ? -11.380 7.357 -8.879 1.00 92.44 107 LEU A C 1
ATOM 835 O O . LEU A 1 107 ? -10.524 7.072 -9.708 1.00 92.44 107 LEU A O 1
ATOM 839 N N . GLU A 1 108 ? -12.630 6.906 -8.976 1.00 90.56 108 GLU A N 1
ATOM 840 C CA . GLU A 1 108 ? -13.111 6.094 -10.099 1.00 90.56 108 GLU A CA 1
ATOM 841 C C . GLU A 1 108 ? -13.196 6.917 -11.386 1.00 90.56 108 GLU A C 1
ATOM 843 O O . GLU A 1 108 ? -12.740 6.455 -12.427 1.00 90.56 108 GLU A O 1
ATOM 848 N N . ALA A 1 109 ? -13.678 8.160 -11.327 1.00 93.75 109 ALA A N 1
ATOM 849 C CA . ALA A 1 109 ? -13.720 9.029 -12.500 1.00 93.75 109 ALA A CA 1
ATOM 850 C C . ALA A 1 109 ? -12.316 9.280 -13.088 1.00 93.75 109 ALA A C 1
ATOM 852 O O . ALA A 1 109 ? -12.124 9.164 -14.299 1.00 93.75 109 ALA A O 1
ATOM 853 N N . PHE A 1 110 ? -11.322 9.581 -12.244 1.00 95.00 110 PHE A N 1
ATOM 854 C CA . PHE A 1 110 ? -9.963 9.927 -12.688 1.00 95.00 110 PHE A CA 1
ATOM 855 C C . PHE A 1 110 ? -8.996 8.732 -12.786 1.00 95.00 110 PHE A C 1
ATOM 857 O O . PHE A 1 110 ? -7.938 8.844 -13.399 1.00 95.00 110 PHE A O 1
ATOM 864 N N . GLY A 1 111 ? -9.309 7.589 -12.185 1.00 91.62 111 GLY A N 1
ATOM 865 C CA . GLY A 1 111 ? -8.391 6.449 -12.110 1.00 91.62 111 GLY A CA 1
ATOM 866 C C . GLY A 1 111 ? -8.906 5.164 -12.760 1.00 91.62 111 GLY A C 1
ATOM 867 O O . GLY A 1 111 ? -8.116 4.245 -12.991 1.00 91.62 111 GLY A O 1
ATOM 868 N N . ASN A 1 112 ? -10.198 5.077 -13.093 1.00 91.00 112 ASN A N 1
ATOM 869 C CA . ASN A 1 112 ? -10.753 3.908 -13.770 1.00 91.00 112 ASN A CA 1
ATOM 870 C C . ASN A 1 112 ? -10.953 4.147 -15.268 1.00 91.00 112 ASN A C 1
ATOM 872 O O . ASN A 1 112 ? -11.175 5.269 -15.728 1.00 91.00 112 ASN A O 1
ATOM 876 N N . ALA A 1 113 ? -10.883 3.054 -16.023 1.00 89.69 113 ALA A N 1
ATOM 877 C CA . ALA A 1 113 ? -11.109 3.018 -17.458 1.00 89.69 113 ALA A CA 1
ATOM 878 C C . ALA A 1 113 ? -11.792 1.707 -17.875 1.00 89.69 113 ALA A C 1
ATOM 880 O O . ALA A 1 113 ? -11.769 0.714 -17.142 1.00 89.69 113 ALA A O 1
ATOM 881 N N . LYS A 1 114 ? -12.365 1.680 -19.083 1.00 87.50 114 LYS A N 1
ATOM 882 C CA . LYS A 1 114 ? -12.920 0.452 -19.675 1.00 87.50 114 LYS A CA 1
ATOM 883 C C . LYS A 1 114 ? -11.815 -0.366 -20.343 1.00 87.50 114 LYS A C 1
ATOM 885 O O . LYS A 1 114 ? -11.116 0.151 -21.213 1.00 87.50 114 LYS A O 1
ATOM 890 N N . THR A 1 115 ? -11.736 -1.644 -19.988 1.00 82.31 115 THR A N 1
ATOM 891 C CA . THR A 1 115 ? -10.928 -2.675 -20.653 1.00 82.31 115 THR A CA 1
ATOM 892 C C . THR A 1 115 ? -11.831 -3.713 -21.317 1.00 82.31 115 THR A C 1
ATOM 894 O O . THR A 1 115 ? -13.043 -3.750 -21.078 1.00 82.31 115 THR A O 1
ATOM 897 N N . VAL A 1 116 ? -11.246 -4.613 -22.110 1.00 79.94 116 VAL A N 1
ATOM 898 C CA . VAL A 1 116 ? -11.982 -5.731 -22.735 1.00 79.94 116 VAL A CA 1
ATOM 899 C C . VAL A 1 116 ? -12.700 -6.592 -21.680 1.00 79.94 116 VAL A C 1
ATOM 901 O O . VAL A 1 116 ? -13.850 -6.997 -21.858 1.00 79.94 116 VAL A O 1
ATOM 904 N N . LYS A 1 117 ? -12.046 -6.835 -20.535 1.00 74.50 117 LYS A N 1
ATOM 905 C CA . LYS A 1 117 ? -12.554 -7.709 -19.464 1.00 74.50 117 LYS A CA 1
ATOM 906 C C . LYS A 1 117 ? -13.463 -6.991 -18.463 1.00 74.50 117 LYS A C 1
ATOM 908 O O . LYS A 1 117 ? -14.363 -7.620 -17.909 1.00 74.50 117 LYS A O 1
ATOM 913 N N . ASN A 1 118 ? -13.282 -5.689 -18.232 1.00 79.62 118 ASN A N 1
ATOM 914 C CA . ASN A 1 118 ? -14.006 -4.945 -17.199 1.00 79.62 118 ASN A CA 1
ATOM 915 C C . ASN A 1 118 ? -14.353 -3.519 -17.657 1.00 79.62 118 ASN A C 1
ATOM 917 O O . ASN A 1 118 ? -13.479 -2.750 -18.040 1.00 79.62 118 ASN A O 1
ATOM 921 N N . ASP A 1 119 ? -15.632 -3.149 -17.568 1.00 82.50 119 ASP A N 1
ATOM 922 C CA . ASP A 1 119 ? -16.118 -1.847 -18.039 1.00 82.50 119 ASP A CA 1
ATOM 923 C C . ASP A 1 119 ? -15.755 -0.673 -17.114 1.00 82.50 119 ASP A C 1
ATOM 925 O O . ASP A 1 119 ? -15.701 0.463 -17.579 1.00 82.50 119 ASP A O 1
ATOM 929 N N . ASN A 1 120 ? -15.480 -0.944 -15.834 1.00 85.25 120 ASN A N 1
ATOM 930 C CA . ASN A 1 120 ? -15.042 0.038 -14.837 1.00 85.25 120 ASN A CA 1
ATOM 931 C C . ASN A 1 120 ? -13.816 -0.521 -14.094 1.00 85.25 120 ASN A C 1
ATOM 933 O O . ASN A 1 120 ? -13.898 -0.983 -12.953 1.00 85.25 120 ASN A O 1
ATOM 937 N N . SER A 1 121 ? -12.685 -0.598 -14.797 1.00 85.19 121 SER A N 1
ATOM 938 C CA . SER A 1 121 ? -11.446 -1.186 -14.294 1.00 85.19 121 SER A CA 1
ATOM 939 C C . SER A 1 121 ? -10.562 -0.138 -13.641 1.00 85.19 121 SER A C 1
ATOM 941 O O . SER A 1 121 ? -10.118 0.790 -14.311 1.00 85.19 121 SER A O 1
ATOM 943 N N . SER A 1 122 ? -10.234 -0.316 -12.361 1.00 87.06 122 SER A N 1
ATOM 944 C CA . SER A 1 122 ? -9.218 0.502 -11.697 1.00 87.06 122 SER A CA 1
ATOM 945 C C . SER A 1 122 ? -7.847 0.267 -12.317 1.00 87.06 122 SER A C 1
ATOM 947 O O . SER A 1 122 ? -7.377 -0.869 -12.385 1.00 87.06 122 SER A O 1
ATOM 949 N N . ARG A 1 123 ? -7.227 1.349 -12.798 1.00 87.12 123 ARG A N 1
ATOM 950 C CA . ARG A 1 123 ? -5.895 1.358 -13.430 1.00 87.12 123 ARG A CA 1
ATOM 951 C C . ARG A 1 123 ? -4.839 2.008 -12.533 1.00 87.12 123 ARG A C 1
ATOM 953 O O . ARG A 1 123 ? -3.859 2.575 -13.003 1.00 87.12 123 ARG A O 1
ATOM 960 N N . PHE A 1 124 ? -5.088 1.944 -11.233 1.00 86.62 124 PHE A N 1
ATOM 961 C CA . PHE A 1 124 ? -4.207 2.358 -10.155 1.00 86.62 124 PHE A CA 1
ATOM 962 C C . PHE A 1 124 ? -4.500 1.478 -8.939 1.00 86.62 124 PHE A C 1
ATOM 964 O O . PHE A 1 124 ? -5.599 0.939 -8.788 1.00 86.62 124 PHE A O 1
ATOM 971 N N . GLY A 1 125 ? -3.507 1.334 -8.078 1.00 85.06 125 GLY A N 1
ATOM 972 C CA . GLY A 1 125 ? -3.642 0.774 -6.748 1.00 85.06 125 GLY A CA 1
ATOM 973 C C . GLY A 1 125 ? -4.044 1.830 -5.732 1.00 85.06 125 GLY A C 1
ATOM 974 O O . GLY A 1 125 ? -3.526 2.948 -5.761 1.00 85.06 125 GLY A O 1
ATOM 975 N N . LYS A 1 126 ? -4.931 1.480 -4.802 1.00 88.50 126 LYS A N 1
ATOM 976 C CA . LYS A 1 126 ? -5.253 2.330 -3.654 1.00 88.50 126 LYS A CA 1
ATOM 977 C C . LYS A 1 126 ? -5.175 1.554 -2.349 1.00 88.50 126 LYS A C 1
ATOM 979 O O . LYS A 1 126 ? -5.741 0.470 -2.211 1.00 88.50 126 LYS A O 1
ATOM 984 N N . PHE A 1 127 ? -4.500 2.151 -1.381 1.00 91.12 127 PHE A N 1
ATOM 985 C CA . PHE A 1 127 ? -4.462 1.697 -0.004 1.00 91.12 127 PHE A CA 1
ATOM 986 C C . PHE A 1 127 ? -5.142 2.754 0.861 1.00 91.12 127 PHE A C 1
ATOM 988 O O . PHE A 1 127 ? -4.667 3.882 0.981 1.00 91.12 127 PHE A O 1
ATOM 995 N N . ILE A 1 128 ? -6.305 2.410 1.406 1.00 92.44 128 ILE A N 1
ATOM 996 C CA . ILE A 1 128 ? -7.130 3.318 2.201 1.00 92.44 128 ILE A CA 1
ATOM 997 C C . ILE A 1 128 ? -6.875 3.004 3.669 1.00 92.44 128 ILE A C 1
ATOM 999 O O . ILE A 1 128 ? -7.343 1.993 4.185 1.00 92.44 128 ILE A O 1
ATOM 1003 N N . ARG A 1 129 ? -6.140 3.880 4.344 1.00 92.31 129 ARG A N 1
ATOM 1004 C CA . ARG A 1 129 ? -5.871 3.822 5.776 1.00 92.31 129 ARG A CA 1
ATOM 1005 C C . ARG A 1 129 ? -6.963 4.578 6.523 1.00 92.31 129 ARG A C 1
ATOM 1007 O O . ARG A 1 129 ? -7.037 5.797 6.419 1.00 92.31 129 ARG A O 1
ATOM 1014 N N . ILE A 1 130 ? -7.805 3.874 7.274 1.00 92.06 130 ILE A N 1
ATOM 1015 C CA . ILE A 1 130 ? -8.802 4.490 8.160 1.00 92.06 130 ILE A CA 1
ATOM 1016 C C . ILE A 1 130 ? -8.214 4.531 9.566 1.00 92.06 130 ILE A C 1
ATOM 1018 O O . ILE A 1 130 ? -7.894 3.484 10.123 1.00 92.06 130 ILE A O 1
ATOM 1022 N N . ASN A 1 131 ? -8.067 5.730 10.121 1.00 91.31 131 ASN A N 1
ATOM 1023 C CA . ASN A 1 131 ? -7.498 5.971 11.442 1.00 91.31 131 ASN A CA 1
ATOM 1024 C C . ASN A 1 131 ? -8.606 6.008 12.497 1.00 91.31 131 ASN A C 1
ATOM 1026 O O . ASN A 1 131 ? -9.634 6.665 12.303 1.00 91.31 131 ASN A O 1
ATOM 1030 N N . PHE A 1 132 ? -8.366 5.362 13.633 1.00 90.50 132 PHE A N 1
ATOM 1031 C CA . PHE A 1 132 ? -9.289 5.280 14.761 1.00 90.50 132 PHE A CA 1
ATOM 1032 C C . PHE A 1 132 ? -8.694 5.943 16.003 1.00 90.50 132 PHE A C 1
ATOM 1034 O O . PHE A 1 132 ? -7.493 5.841 16.258 1.00 90.50 132 PHE A O 1
ATOM 1041 N N . ASP A 1 133 ? -9.531 6.629 16.779 1.00 88.38 133 ASP A N 1
ATOM 1042 C CA . ASP A 1 133 ? -9.149 7.155 18.089 1.00 88.38 133 ASP A CA 1
ATOM 1043 C C . ASP A 1 133 ? -9.078 6.036 19.149 1.00 88.38 133 ASP A C 1
ATOM 1045 O O . ASP A 1 133 ? -9.501 4.902 18.921 1.00 88.38 133 ASP A O 1
ATOM 1049 N N . ALA A 1 134 ? -8.565 6.350 20.342 1.00 84.75 134 ALA A N 1
ATOM 1050 C CA . ALA A 1 134 ? -8.451 5.385 21.442 1.00 84.75 134 ALA A CA 1
ATOM 1051 C C . ALA A 1 134 ? -9.805 4.830 21.944 1.00 84.75 134 ALA A C 1
ATOM 1053 O O . ALA A 1 134 ? -9.828 3.852 22.687 1.00 84.75 134 ALA A O 1
ATOM 1054 N N . SER A 1 135 ? -10.931 5.454 21.573 1.00 85.00 135 SER A N 1
ATOM 1055 C CA . SER A 1 135 ? -12.284 4.960 21.872 1.00 85.00 135 SER A CA 1
ATOM 1056 C C . SER A 1 135 ? -12.847 4.073 20.755 1.00 85.00 135 SER A C 1
ATOM 1058 O O . SER A 1 135 ? -13.937 3.521 20.907 1.00 85.00 135 SER A O 1
ATOM 1060 N N . GLY A 1 136 ? -12.121 3.935 19.643 1.00 85.88 136 GLY A N 1
ATOM 1061 C CA . GLY A 1 136 ? -12.499 3.146 18.479 1.00 85.88 136 GLY A CA 1
ATOM 1062 C C . GLY A 1 136 ? -13.363 3.875 17.452 1.00 85.88 136 GLY A C 1
ATOM 1063 O O . GLY A 1 136 ? -13.887 3.220 16.551 1.00 85.88 136 GLY A O 1
ATOM 1064 N N . PHE A 1 137 ? -13.534 5.197 17.543 1.00 88.38 137 PHE A N 1
ATOM 1065 C CA . PHE A 1 137 ? -14.251 5.970 16.522 1.00 88.38 137 PHE A CA 1
ATOM 1066 C C . PHE A 1 137 ? -13.320 6.409 15.396 1.00 88.38 137 PHE A C 1
ATOM 1068 O O . PHE A 1 137 ? -12.127 6.608 15.613 1.00 88.38 137 PHE A O 1
ATOM 1075 N N . ILE A 1 138 ? -13.870 6.606 14.196 1.00 88.19 138 ILE A N 1
ATOM 1076 C CA . ILE A 1 138 ? -13.094 7.105 13.053 1.00 88.19 138 ILE A CA 1
ATOM 1077 C C . ILE A 1 138 ? -12.593 8.521 13.367 1.00 88.19 138 ILE A C 1
ATOM 1079 O O . ILE A 1 138 ? -13.382 9.441 13.584 1.00 88.19 138 ILE A O 1
ATOM 1083 N N . ALA A 1 139 ? -11.272 8.682 13.384 1.00 87.81 139 ALA A N 1
ATOM 1084 C CA . ALA A 1 139 ? -10.593 9.960 13.561 1.00 87.81 139 ALA A CA 1
ATOM 1085 C C . ALA A 1 139 ? -10.238 10.595 12.208 1.00 87.81 139 ALA A C 1
ATOM 1087 O O . ALA A 1 139 ? -10.295 11.808 12.058 1.00 87.81 139 ALA A O 1
ATOM 1088 N N . GLY A 1 140 ? -9.913 9.802 11.193 1.00 89.31 140 GLY A N 1
ATOM 1089 C CA . GLY A 1 140 ? -9.523 10.324 9.885 1.00 89.31 140 GLY A CA 1
ATOM 1090 C C . GLY A 1 140 ? -9.291 9.206 8.886 1.00 89.31 140 GLY A C 1
ATOM 1091 O O . GLY A 1 140 ? -9.418 8.026 9.219 1.00 89.31 140 GLY A O 1
ATOM 1092 N N . ALA A 1 141 ? -8.938 9.568 7.660 1.00 90.69 141 ALA A N 1
ATOM 1093 C CA . ALA A 1 141 ? -8.514 8.599 6.663 1.00 90.69 141 ALA A CA 1
ATOM 1094 C C . ALA A 1 141 ? -7.447 9.183 5.736 1.00 90.69 141 ALA A C 1
ATOM 1096 O O . ALA A 1 141 ? -7.476 10.365 5.404 1.00 90.69 141 ALA A O 1
ATOM 1097 N N . ASN A 1 142 ? -6.534 8.326 5.292 1.00 91.12 142 ASN A N 1
ATOM 1098 C CA . ASN A 1 142 ? -5.508 8.644 4.315 1.00 91.12 142 ASN A CA 1
ATOM 1099 C C . ASN A 1 142 ? -5.573 7.634 3.167 1.00 91.12 142 ASN A C 1
ATOM 1101 O O . ASN A 1 142 ? -5.643 6.429 3.397 1.00 91.12 142 ASN A O 1
ATOM 1105 N N . ILE A 1 143 ? -5.557 8.117 1.932 1.00 91.19 143 ILE A N 1
ATOM 1106 C CA . ILE A 1 143 ? -5.555 7.293 0.728 1.00 91.19 143 ILE A CA 1
ATOM 1107 C C . ILE A 1 143 ? -4.184 7.412 0.084 1.00 91.19 143 ILE A C 1
ATOM 1109 O O . ILE A 1 143 ? -3.804 8.468 -0.422 1.00 91.19 143 ILE A O 1
ATOM 1113 N N . GLU A 1 144 ? -3.454 6.310 0.066 1.00 87.44 144 GLU A N 1
ATOM 1114 C CA . GLU A 1 144 ? -2.212 6.195 -0.680 1.00 87.44 144 GLU A CA 1
ATOM 1115 C C . GLU A 1 144 ? -2.514 5.593 -2.046 1.00 87.44 144 GLU A C 1
ATOM 1117 O O . GLU A 1 144 ? -3.211 4.582 -2.161 1.00 87.44 144 GLU A O 1
ATOM 1122 N N . THR A 1 145 ? -2.009 6.242 -3.092 1.00 86.44 145 THR A N 1
ATOM 1123 C CA . THR A 1 145 ? -2.142 5.745 -4.459 1.00 86.44 145 THR A CA 1
ATOM 1124 C C . THR A 1 145 ? -0.820 5.210 -4.957 1.00 86.44 145 THR A C 1
ATOM 1126 O O . THR A 1 145 ? 0.249 5.766 -4.708 1.00 86.44 145 THR A O 1
ATOM 1129 N N . TYR A 1 146 ? -0.932 4.109 -5.675 1.00 77.12 146 TYR A N 1
ATOM 1130 C CA . TYR A 1 146 ? 0.162 3.312 -6.174 1.00 77.12 146 TYR A CA 1
ATOM 1131 C C . TYR A 1 146 ? -0.081 3.117 -7.672 1.00 77.12 146 TYR A C 1
ATOM 1133 O O . TYR A 1 146 ? -1.199 2.810 -8.074 1.00 77.12 146 TYR A O 1
ATOM 1141 N N . LEU A 1 147 ? 0.955 3.255 -8.502 1.00 72.19 147 LEU A N 1
ATOM 1142 C CA . LEU A 1 147 ? 0.987 2.587 -9.812 1.00 72.19 147 LEU A CA 1
ATOM 1143 C C . LEU A 1 147 ? -0.152 2.994 -10.778 1.00 72.19 147 LEU A C 1
ATOM 1145 O O . LEU A 1 147 ? -0.868 2.139 -11.297 1.00 72.19 147 LEU A O 1
ATOM 1149 N N . LEU A 1 148 ? -0.337 4.298 -11.016 1.00 83.94 148 LEU A N 1
ATOM 1150 C CA . LEU A 1 148 ? -1.266 4.786 -12.044 1.00 83.94 148 LEU A CA 1
ATOM 1151 C C . LEU A 1 148 ? -0.739 4.442 -13.447 1.00 83.94 148 LEU A C 1
ATOM 1153 O O . LEU A 1 148 ? 0.350 4.869 -13.829 1.00 83.94 148 LEU A O 1
ATOM 1157 N N . GLU A 1 149 ? -1.536 3.745 -14.255 1.00 81.81 149 GLU A N 1
ATOM 1158 C CA . GLU A 1 149 ? -1.221 3.439 -15.656 1.00 81.81 149 GLU A CA 1
ATOM 1159 C C . GLU A 1 149 ? -1.418 4.674 -16.558 1.00 81.81 149 GLU A C 1
ATOM 1161 O O . GLU A 1 149 ? -2.340 4.772 -17.372 1.00 81.81 149 GLU A O 1
ATOM 1166 N N . LYS A 1 150 ? -0.534 5.662 -16.408 1.00 80.69 150 LYS A N 1
ATOM 1167 C CA . LYS A 1 150 ? -0.607 6.945 -17.122 1.00 80.69 150 LYS A CA 1
ATOM 1168 C C . LYS A 1 150 ? -0.556 6.826 -18.649 1.00 80.69 150 LYS A C 1
ATOM 1170 O O . LYS A 1 150 ? -1.074 7.705 -19.331 1.00 80.69 150 LYS A O 1
ATOM 1175 N N . SER A 1 151 ? 0.017 5.752 -19.205 1.00 78.75 151 SER A N 1
ATOM 1176 C CA . SER A 1 151 ? 0.054 5.519 -20.659 1.00 78.75 151 SER A CA 1
ATOM 1177 C C . SER A 1 151 ? -1.343 5.410 -21.280 1.00 78.75 151 SER A C 1
ATOM 1179 O O . SER A 1 151 ? -1.534 5.799 -22.433 1.00 78.75 151 SER A O 1
ATOM 1181 N N . ARG A 1 152 ? -2.352 5.012 -20.496 1.00 85.44 152 ARG A N 1
ATOM 1182 C CA . ARG A 1 152 ? -3.748 4.937 -20.943 1.00 85.44 152 ARG A CA 1
ATOM 1183 C C . ARG A 1 152 ? -4.379 6.294 -21.257 1.00 85.44 152 ARG A C 1
ATOM 1185 O O . ARG A 1 152 ? -5.344 6.355 -22.021 1.00 85.44 152 ARG A O 1
ATOM 1192 N N . ALA A 1 153 ? -3.839 7.385 -20.707 1.00 86.62 153 ALA A N 1
ATOM 1193 C CA . ALA A 1 153 ? -4.314 8.734 -21.011 1.00 86.62 153 ALA A CA 1
ATOM 1194 C C . ALA A 1 153 ? -4.110 9.112 -22.489 1.00 86.62 153 ALA A C 1
ATOM 1196 O O . ALA A 1 153 ? -4.837 9.962 -22.991 1.00 86.62 153 ALA A O 1
ATOM 1197 N N . ILE A 1 154 ? -3.152 8.474 -23.177 1.00 85.62 154 ILE A N 1
ATOM 1198 C CA . ILE A 1 154 ? -2.775 8.816 -24.557 1.00 85.62 154 ILE A CA 1
ATOM 1199 C C . ILE A 1 154 ? -3.097 7.721 -25.577 1.00 85.62 154 ILE A C 1
ATOM 1201 O O . ILE A 1 154 ? -3.407 8.037 -26.721 1.00 85.62 154 ILE A O 1
ATOM 1205 N N . ARG A 1 155 ? -3.003 6.440 -25.198 1.00 81.88 155 ARG A N 1
ATOM 1206 C CA . ARG A 1 155 ? -3.149 5.303 -26.120 1.00 81.88 155 ARG A CA 1
ATOM 1207 C C . ARG A 1 155 ? -3.982 4.205 -25.479 1.00 81.88 155 ARG A C 1
ATOM 1209 O O . ARG A 1 155 ? -3.818 3.911 -24.296 1.00 81.88 155 ARG A O 1
ATOM 1216 N N . GLN A 1 156 ? -4.862 3.590 -26.261 1.00 84.00 156 GLN A N 1
ATOM 1217 C CA . GLN A 1 156 ? -5.733 2.507 -25.803 1.00 84.00 156 GLN A CA 1
ATOM 1218 C C . GLN A 1 156 ? -5.711 1.354 -26.801 1.00 84.00 156 GLN A C 1
ATOM 1220 O O . GLN A 1 156 ? -5.575 1.573 -28.005 1.00 84.00 156 GLN A O 1
ATOM 1225 N N . ALA A 1 157 ? -5.855 0.125 -26.304 1.00 78.12 157 ALA A N 1
ATOM 1226 C CA . ALA A 1 157 ? -6.039 -1.027 -27.174 1.00 78.12 157 ALA A CA 1
ATOM 1227 C C . ALA A 1 157 ? -7.427 -0.990 -27.840 1.00 78.12 157 ALA A C 1
ATOM 1229 O O . ALA A 1 157 ? -8.308 -0.201 -27.476 1.00 78.12 157 ALA A O 1
ATOM 1230 N N . LYS A 1 158 ? -7.631 -1.854 -28.837 1.00 80.50 158 LYS A N 1
ATOM 1231 C CA . LYS A 1 158 ? -8.926 -1.997 -29.508 1.00 80.50 158 LYS A CA 1
ATOM 1232 C C . LYS A 1 158 ? -10.017 -2.343 -28.483 1.00 80.50 158 LYS A C 1
ATOM 1234 O O . LYS A 1 158 ? -9.796 -3.163 -27.600 1.00 80.50 158 LYS A O 1
ATOM 1239 N N . ASP A 1 159 ? -11.179 -1.703 -28.608 1.00 82.81 159 ASP A N 1
ATOM 1240 C CA . ASP A 1 159 ? -12.350 -1.874 -27.730 1.00 82.81 159 ASP A CA 1
ATOM 1241 C C . ASP A 1 159 ? -12.178 -1.403 -26.265 1.00 82.81 159 ASP A C 1
ATOM 1243 O O . ASP A 1 159 ? -13.068 -1.602 -25.430 1.00 82.81 159 ASP A O 1
ATOM 1247 N N . GLU A 1 160 ? -11.090 -0.691 -25.956 1.00 85.62 160 GLU A N 1
ATOM 1248 C CA . GLU A 1 160 ? -10.853 -0.053 -24.654 1.00 85.62 160 GLU A CA 1
ATOM 1249 C C . GLU A 1 160 ? -11.168 1.455 -24.667 1.00 85.62 160 GLU A C 1
ATOM 1251 O O . GLU A 1 160 ? -11.187 2.100 -25.720 1.00 85.62 160 GLU A O 1
ATOM 1256 N N . ARG A 1 161 ? -11.410 2.038 -23.482 1.00 89.06 161 ARG A N 1
ATOM 1257 C CA . ARG A 1 161 ? -11.523 3.499 -23.290 1.00 89.06 161 ARG A CA 1
ATOM 1258 C C . ARG A 1 161 ? -10.343 4.043 -22.483 1.00 89.06 161 ARG A C 1
ATOM 1260 O O . ARG A 1 161 ? -9.655 3.313 -21.768 1.00 89.06 161 ARG A O 1
ATOM 1267 N N . THR A 1 162 ? -10.175 5.360 -22.560 1.00 91.56 162 THR A N 1
ATOM 1268 C CA . THR A 1 162 ? -9.328 6.145 -21.649 1.00 91.56 162 THR A CA 1
ATOM 1269 C C . THR A 1 162 ? -10.001 6.276 -20.267 1.00 91.56 162 THR A C 1
ATOM 1271 O O . THR A 1 162 ? -11.053 5.671 -20.023 1.00 91.56 162 THR A O 1
ATOM 1274 N N . PHE A 1 163 ? -9.407 7.046 -19.347 1.00 93.81 163 PHE A N 1
ATOM 1275 C CA . PHE A 1 163 ? -10.010 7.339 -18.043 1.00 93.81 163 PHE A CA 1
ATOM 1276 C C . PHE A 1 163 ? -11.408 7.972 -18.173 1.00 93.81 163 PHE A C 1
ATOM 1278 O O . PHE A 1 163 ? -11.643 8.826 -19.030 1.00 93.81 163 PHE A O 1
ATOM 1285 N N . HIS A 1 164 ? -12.347 7.568 -17.312 1.00 93.44 164 HIS A N 1
ATOM 1286 C CA . HIS A 1 164 ? -13.760 7.950 -17.435 1.00 93.44 164 HIS A CA 1
ATOM 1287 C C . HIS A 1 164 ? -13.995 9.464 -17.443 1.00 93.44 164 HIS A C 1
ATOM 1289 O O . HIS A 1 164 ? -14.860 9.938 -18.182 1.00 93.44 164 HIS A O 1
ATOM 1295 N N . ILE A 1 165 ? -13.201 10.228 -16.690 1.00 95.19 165 ILE A N 1
ATOM 1296 C CA . ILE A 1 165 ? -13.346 11.679 -16.567 1.00 95.19 165 ILE A CA 1
ATOM 1297 C C . ILE A 1 165 ? -13.298 12.416 -17.911 1.00 95.19 165 ILE A C 1
ATOM 1299 O O . ILE A 1 165 ? -14.017 13.398 -18.080 1.00 95.19 165 ILE A O 1
ATOM 1303 N N . PHE A 1 166 ? -12.521 11.935 -18.889 1.00 94.12 166 PHE A N 1
ATOM 1304 C CA . PHE A 1 166 ? -12.455 12.560 -20.213 1.00 94.12 166 PHE A CA 1
ATOM 1305 C C . PHE A 1 166 ? -13.815 12.515 -20.918 1.00 94.12 166 PHE A C 1
ATOM 1307 O O . PHE A 1 166 ? -14.290 13.526 -21.430 1.00 94.12 166 PHE A O 1
ATOM 1314 N N . TYR A 1 167 ? -14.484 11.362 -20.883 1.00 92.12 167 TYR A N 1
ATOM 1315 C CA . TYR A 1 167 ? -15.806 11.183 -21.484 1.00 92.12 167 TYR A CA 1
ATOM 1316 C C . TYR A 1 167 ? -16.899 11.879 -20.674 1.00 92.12 167 TYR A C 1
ATOM 1318 O O . TYR A 1 167 ? -17.774 12.519 -21.254 1.00 92.12 167 TYR A O 1
ATOM 1326 N N . GLN A 1 168 ? -16.819 11.808 -19.342 1.00 93.00 168 GLN A N 1
ATOM 1327 C CA . GLN A 1 168 ? -17.745 12.491 -18.439 1.00 93.00 168 GLN A CA 1
ATOM 1328 C C . GLN A 1 168 ? -17.720 14.010 -18.659 1.00 93.00 168 GLN A C 1
ATOM 1330 O O . GLN A 1 168 ? -18.776 14.623 -18.786 1.00 93.00 168 GLN A O 1
ATOM 1335 N N . LEU A 1 169 ? -16.534 14.616 -18.786 1.00 93.44 169 LEU A N 1
ATOM 1336 C CA . LEU A 1 169 ? -16.392 16.046 -19.070 1.00 93.44 169 LEU A CA 1
ATOM 1337 C C . LEU A 1 169 ? -16.942 16.397 -20.460 1.00 93.44 169 LEU A C 1
ATOM 1339 O O . LEU A 1 169 ? -17.739 17.325 -20.590 1.00 93.44 169 LEU A O 1
ATOM 1343 N N . LEU A 1 170 ? -16.573 15.638 -21.497 1.00 92.00 170 LEU A N 1
ATOM 1344 C CA . LEU A 1 170 ? -17.022 15.898 -22.870 1.00 92.00 170 LEU A CA 1
ATOM 1345 C C . LEU A 1 170 ? -18.532 15.700 -23.064 1.00 92.00 170 LEU A C 1
ATOM 1347 O O . LEU A 1 170 ? -19.114 16.360 -23.926 1.00 92.00 170 LEU A O 1
ATOM 1351 N N . ALA A 1 171 ? -19.178 14.829 -22.287 1.00 90.69 171 ALA A N 1
ATOM 1352 C CA . ALA A 1 171 ? -20.623 14.605 -22.335 1.00 90.69 171 ALA A CA 1
ATOM 1353 C C . ALA A 1 171 ? -21.396 15.564 -21.412 1.00 90.69 171 ALA A C 1
ATOM 1355 O O . ALA A 1 171 ? -22.369 16.185 -21.840 1.00 90.69 171 ALA A O 1
ATOM 1356 N N . GLY A 1 172 ? -20.950 15.712 -20.163 1.00 90.06 172 GLY A N 1
ATOM 1357 C CA . GLY A 1 172 ? -21.669 16.399 -19.089 1.00 90.06 172 GLY A CA 1
ATOM 1358 C C . GLY A 1 172 ? -21.382 17.896 -18.935 1.00 90.06 172 GLY A C 1
ATOM 1359 O O . GLY A 1 172 ? -22.095 18.555 -18.174 1.00 90.06 172 GLY A O 1
ATOM 1360 N N . ALA A 1 173 ? -20.383 18.455 -19.630 1.00 91.12 173 ALA A N 1
ATOM 1361 C CA . ALA A 1 173 ? -20.081 19.886 -19.560 1.00 91.12 173 ALA A CA 1
ATOM 1362 C C . ALA A 1 173 ? -21.220 20.755 -20.120 1.00 91.12 173 ALA A C 1
ATOM 1364 O O . ALA A 1 173 ? -21.743 20.521 -21.218 1.00 91.12 173 ALA A O 1
ATOM 1365 N N . THR A 1 174 ? -21.552 21.815 -19.379 1.00 91.19 174 THR A N 1
ATOM 1366 C CA . THR A 1 174 ? -22.501 22.855 -19.806 1.00 91.19 174 THR A CA 1
ATOM 1367 C C . THR A 1 174 ? -21.955 23.665 -20.986 1.00 91.19 174 THR A C 1
ATOM 1369 O O . THR A 1 174 ? -20.749 23.711 -21.217 1.00 91.19 174 THR A O 1
ATOM 1372 N N . THR A 1 175 ? -22.820 24.364 -21.726 1.00 90.25 175 THR A N 1
ATOM 1373 C CA . THR A 1 175 ? -22.403 25.204 -22.866 1.00 90.25 175 THR A CA 1
ATOM 1374 C C . THR A 1 175 ? -21.360 26.256 -22.474 1.00 90.25 175 THR A C 1
ATOM 1376 O O . THR A 1 175 ? -20.426 26.504 -23.231 1.00 90.25 175 THR A O 1
ATOM 1379 N N . GLN A 1 176 ? -21.478 26.830 -21.271 1.00 89.25 176 GLN A N 1
ATOM 1380 C CA . GLN A 1 176 ? -20.499 27.776 -20.735 1.00 89.25 176 GLN A CA 1
ATOM 1381 C C . GLN A 1 176 ? -19.151 27.096 -20.457 1.00 89.25 176 GLN A C 1
ATOM 1383 O O . GLN A 1 176 ? -18.125 27.572 -20.928 1.00 89.25 176 GLN A O 1
ATOM 1388 N N . GLN A 1 177 ? -19.158 25.947 -19.773 1.00 89.81 177 GLN A N 1
ATOM 1389 C CA . GLN A 1 177 ? -17.941 25.175 -19.488 1.00 89.81 177 GLN A CA 1
ATOM 1390 C C . GLN A 1 177 ? -17.253 24.672 -20.762 1.00 89.81 177 GLN A C 1
ATOM 1392 O O . GLN A 1 177 ? -16.031 24.609 -20.820 1.00 89.81 177 GLN A O 1
ATOM 1397 N N . ARG A 1 17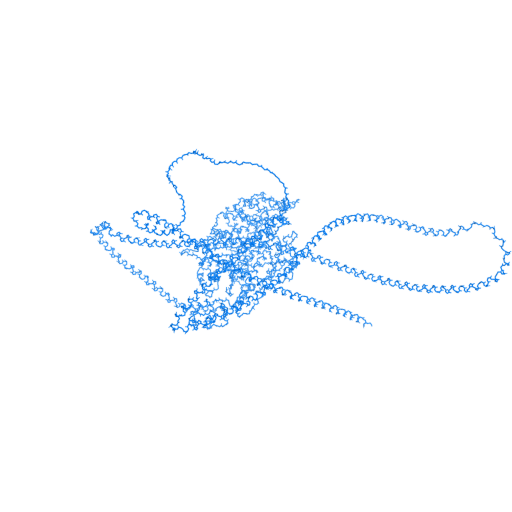8 ? -18.016 24.341 -21.811 1.00 90.88 178 ARG A N 1
ATOM 1398 C CA . ARG A 1 178 ? -17.453 23.955 -23.115 1.00 90.88 178 ARG A CA 1
ATOM 1399 C C . ARG A 1 178 ? -16.671 25.091 -23.765 1.00 90.88 178 ARG A C 1
ATOM 1401 O O . ARG A 1 178 ? -15.609 24.835 -24.323 1.00 90.88 178 ARG A O 1
ATOM 1408 N N . ALA A 1 179 ? -17.176 26.321 -23.675 1.00 90.94 179 ALA A N 1
ATOM 1409 C CA . ALA A 1 179 ? -16.466 27.499 -24.162 1.00 90.94 179 ALA A CA 1
ATOM 1410 C C . ALA A 1 179 ? -15.239 27.818 -23.292 1.00 90.94 179 ALA A C 1
ATOM 1412 O O . ALA A 1 179 ? -14.169 28.093 -23.824 1.00 90.94 179 ALA A O 1
ATOM 1413 N N . GLU A 1 180 ? -15.382 27.728 -21.968 1.00 90.38 180 GLU A N 1
ATOM 1414 C CA . GLU A 1 180 ? -14.321 28.030 -21.001 1.00 90.38 180 GLU A CA 1
ATOM 1415 C C . GLU A 1 180 ? -13.143 27.047 -21.079 1.00 90.38 180 GLU A C 1
ATOM 1417 O O . GLU A 1 180 ? -11.987 27.460 -21.082 1.00 90.38 180 GLU A O 1
ATOM 1422 N N . TYR A 1 181 ? -13.423 25.748 -21.199 1.00 92.25 181 TYR A N 1
ATOM 1423 C CA . TYR A 1 181 ? -12.395 24.707 -21.270 1.00 92.25 181 TYR A CA 1
ATOM 1424 C C . TYR A 1 181 ? -12.008 24.331 -22.703 1.00 92.25 181 TYR A C 1
ATOM 1426 O O . TYR A 1 181 ? -11.227 23.402 -22.882 1.00 92.25 181 TYR A O 1
ATOM 1434 N N . ILE A 1 182 ? -12.521 25.035 -23.718 1.00 93.81 182 ILE A N 1
ATOM 1435 C CA . ILE A 1 182 ? -12.211 24.811 -25.141 1.00 93.81 182 ILE A CA 1
ATOM 1436 C C . ILE A 1 182 ? -12.440 23.337 -25.539 1.00 93.81 182 ILE A C 1
ATOM 1438 O O . ILE A 1 182 ? -11.558 22.659 -26.069 1.00 93.81 182 ILE A O 1
ATOM 1442 N N . LEU A 1 183 ? -13.631 22.822 -25.222 1.00 91.06 183 LEU A N 1
ATOM 1443 C CA . LEU A 1 183 ? -13.998 21.427 -25.476 1.00 91.06 183 LEU A CA 1
ATOM 1444 C C . LEU A 1 183 ? -14.558 21.253 -26.892 1.00 91.06 183 LEU A C 1
ATOM 1446 O O . LEU A 1 183 ? -15.494 21.946 -27.293 1.00 91.06 183 LEU A O 1
ATOM 1450 N N . GLU A 1 184 ? -14.021 20.279 -27.616 1.00 89.00 184 GLU A N 1
ATOM 1451 C CA . GLU A 1 184 ? -14.421 19.895 -28.968 1.00 89.00 184 GLU A CA 1
ATOM 1452 C C . GLU A 1 184 ? -15.153 18.537 -28.972 1.00 89.00 184 GLU A C 1
ATOM 1454 O O . GLU A 1 184 ? -15.416 17.946 -27.921 1.00 89.00 184 GLU A O 1
ATOM 1459 N N . ASP A 1 185 ? -15.539 18.048 -30.153 1.00 85.19 185 ASP A N 1
ATOM 1460 C CA . ASP A 1 185 ? -16.167 16.730 -30.289 1.00 85.19 185 ASP A CA 1
ATOM 1461 C C . ASP A 1 185 ? -15.173 15.610 -29.917 1.00 85.19 185 ASP A C 1
ATOM 1463 O O . ASP A 1 185 ? -14.006 15.693 -30.293 1.00 85.19 185 ASP A O 1
ATOM 1467 N N . PRO A 1 186 ? -15.595 14.517 -29.249 1.00 84.25 186 PRO A N 1
ATOM 1468 C CA . PRO A 1 186 ? -14.701 13.411 -28.901 1.00 84.25 186 PRO A CA 1
ATOM 1469 C C . PRO A 1 186 ? -13.886 12.843 -30.073 1.00 84.25 186 PRO A C 1
ATOM 1471 O O . PRO A 1 186 ? -12.810 12.295 -29.854 1.00 84.25 186 PRO A O 1
ATOM 1474 N N . LYS A 1 187 ? -14.369 12.954 -31.318 1.00 84.81 187 LYS A N 1
ATOM 1475 C CA . LYS A 1 187 ? -13.646 12.484 -32.509 1.00 84.81 187 LYS A CA 1
ATOM 1476 C C . LYS A 1 187 ? -12.482 13.386 -32.923 1.00 84.81 187 LYS A C 1
ATOM 1478 O O . LYS A 1 187 ? -11.654 12.939 -33.712 1.00 84.81 187 LYS A O 1
ATOM 1483 N N . SER A 1 188 ? -12.416 14.634 -32.451 1.00 85.69 188 SER A N 1
ATOM 1484 C CA . SER A 1 188 ? -11.334 15.563 -32.809 1.00 85.69 188 SER A CA 1
ATOM 1485 C C . SER A 1 188 ? -10.062 15.369 -31.979 1.00 85.69 188 SER A C 1
ATOM 1487 O O . SER A 1 188 ? -9.029 15.944 -32.320 1.00 85.69 188 SER A O 1
ATOM 1489 N N . TYR A 1 189 ? -10.108 14.538 -30.931 1.00 90.06 189 TYR A N 1
ATOM 1490 C CA . TYR A 1 189 ? -8.985 14.283 -30.030 1.00 90.06 189 TYR A CA 1
ATOM 1491 C C . TYR A 1 189 ? -8.258 12.970 -30.368 1.00 90.06 189 TYR A C 1
ATOM 1493 O O . TYR A 1 189 ? -8.801 11.894 -30.111 1.00 90.06 189 TYR A O 1
ATOM 1501 N N . PRO A 1 190 ? -7.003 13.010 -30.860 1.00 89.06 190 PRO A N 1
ATOM 1502 C CA . PRO A 1 190 ? -6.249 11.802 -31.218 1.00 89.06 190 PRO A CA 1
ATOM 1503 C C . PRO A 1 190 ? -5.937 10.870 -30.039 1.00 89.06 190 PRO A C 1
ATOM 1505 O O . PRO A 1 190 ? -5.852 9.656 -30.216 1.00 89.06 190 PRO A O 1
ATOM 1508 N N . PHE A 1 191 ? -5.819 11.413 -28.822 1.00 89.81 191 PHE A N 1
ATOM 1509 C CA . PHE A 1 191 ? -5.632 10.618 -27.599 1.00 89.81 191 PHE A CA 1
ATOM 1510 C C . PHE A 1 191 ? -6.859 9.778 -27.212 1.00 89.81 191 PHE A C 1
ATOM 1512 O O . PHE A 1 191 ? -6.750 8.897 -26.359 1.00 89.81 191 PHE A O 1
ATOM 1519 N N . LEU A 1 192 ? -8.015 10.006 -27.845 1.00 88.25 192 LEU A N 1
ATOM 1520 C CA . LEU A 1 192 ? -9.194 9.149 -27.750 1.00 88.25 192 LEU A CA 1
ATOM 1521 C C . LEU A 1 192 ? -9.200 8.177 -28.943 1.00 88.25 192 LEU A C 1
ATOM 1523 O O . LEU A 1 192 ? -10.008 8.317 -29.861 1.00 88.25 192 LEU A O 1
ATOM 1527 N N . SER A 1 193 ? -8.306 7.179 -28.941 1.00 77.81 193 SER A N 1
ATOM 1528 C CA . SER A 1 193 ? -8.012 6.330 -30.112 1.00 77.81 193 SER A CA 1
ATOM 1529 C C . SER A 1 193 ? -9.238 5.606 -30.688 1.00 77.81 193 SER A C 1
ATOM 1531 O O . SER A 1 193 ? -9.316 5.388 -31.894 1.00 77.81 193 SER A O 1
ATOM 1533 N N . ASN A 1 194 ? -10.223 5.279 -29.845 1.00 78.12 194 ASN A N 1
ATOM 1534 C CA . ASN A 1 194 ? -11.472 4.629 -30.256 1.00 78.12 194 ASN A CA 1
ATOM 1535 C C . ASN A 1 194 ? -12.706 5.562 -30.208 1.00 78.12 194 ASN A C 1
ATOM 1537 O O . ASN A 1 194 ? -13.845 5.085 -30.186 1.00 78.12 194 ASN A O 1
ATOM 1541 N N . ALA A 1 195 ? -12.500 6.885 -30.163 1.00 72.75 195 ALA A N 1
ATOM 1542 C CA . ALA A 1 195 ? -13.545 7.908 -30.069 1.00 72.75 195 ALA A CA 1
ATOM 1543 C C . ALA A 1 195 ? -14.594 7.603 -28.968 1.00 72.75 195 ALA A C 1
ATOM 1545 O O . ALA A 1 195 ? -14.250 7.182 -27.862 1.00 72.75 195 ALA A O 1
ATOM 1546 N N . ALA A 1 196 ? -15.883 7.828 -29.249 1.00 71.44 196 ALA A N 1
ATOM 1547 C CA . ALA A 1 196 ? -17.000 7.680 -28.313 1.00 71.44 196 ALA A CA 1
ATOM 1548 C C . ALA A 1 196 ? -17.562 6.242 -28.252 1.00 71.44 196 ALA A C 1
ATOM 1550 O O . ALA A 1 196 ? -18.752 6.017 -28.471 1.00 71.44 196 ALA A O 1
ATOM 1551 N N . LEU A 1 197 ? -16.720 5.249 -27.956 1.00 77.50 197 LEU A N 1
ATOM 1552 C CA . LEU A 1 197 ? -17.173 3.894 -27.592 1.00 77.50 197 LEU A CA 1
ATOM 1553 C C . LEU A 1 197 ? -18.126 4.011 -26.398 1.00 77.50 197 LEU A C 1
ATOM 1555 O O . LEU A 1 197 ? -17.663 4.585 -25.436 1.00 77.50 197 LEU A O 1
ATOM 1559 N N . PRO A 1 198 ? -19.383 3.536 -26.367 1.00 80.50 198 PRO A N 1
ATOM 1560 C CA . PRO A 1 198 ? -20.233 3.597 -25.168 1.00 80.50 198 PRO A CA 1
ATOM 1561 C C . PRO A 1 198 ? -19.862 2.529 -24.113 1.00 80.50 198 PRO A C 1
ATOM 1563 O O . PRO A 1 198 ? -19.361 1.447 -24.448 1.00 80.50 198 PRO A O 1
ATOM 1566 N N . VAL A 1 199 ? -20.120 2.806 -22.827 1.00 82.56 199 VAL A N 1
ATOM 1567 C CA . VAL A 1 199 ? -20.115 1.785 -21.759 1.00 82.56 199 VAL A CA 1
ATOM 1568 C C . VAL A 1 199 ? -21.551 1.293 -21.538 1.00 82.56 199 VAL A C 1
ATOM 1570 O O . VAL A 1 199 ? -22.434 2.109 -21.274 1.00 82.56 199 VAL A O 1
ATOM 1573 N N . PRO A 1 200 ? -21.826 -0.021 -21.640 1.00 80.69 200 PRO A N 1
ATOM 1574 C CA . PRO A 1 200 ? -23.174 -0.545 -21.448 1.00 80.69 200 PRO A CA 1
ATOM 1575 C C . PRO A 1 200 ? -23.747 -0.210 -20.062 1.00 80.69 200 PRO A C 1
ATOM 1577 O O . PRO A 1 200 ? -23.161 -0.557 -19.040 1.00 80.69 200 PRO A O 1
ATOM 1580 N N . GLY A 1 201 ? -24.922 0.424 -20.027 1.00 77.06 201 GLY A N 1
ATOM 1581 C CA . GLY A 1 201 ? -25.663 0.697 -18.789 1.00 77.06 201 GLY A CA 1
ATOM 1582 C C . GLY A 1 201 ? -25.155 1.875 -17.947 1.00 77.06 201 GLY A C 1
ATOM 1583 O O . GLY A 1 201 ? -25.665 2.059 -16.843 1.00 77.06 201 GLY A O 1
ATOM 1584 N N . ILE A 1 202 ? -24.194 2.660 -18.448 1.00 85.12 202 ILE A N 1
ATOM 1585 C CA . ILE A 1 202 ? -23.674 3.868 -17.792 1.00 85.12 202 ILE A CA 1
ATOM 1586 C C . ILE A 1 202 ? -23.919 5.081 -18.696 1.00 85.12 202 ILE A C 1
ATOM 1588 O O . ILE A 1 202 ? -23.644 5.032 -19.894 1.00 85.12 202 ILE A O 1
ATOM 1592 N N . ASP A 1 203 ? -24.435 6.162 -18.109 1.00 89.94 203 ASP A N 1
ATOM 1593 C CA . ASP A 1 203 ? -24.594 7.463 -18.764 1.00 89.94 203 ASP A CA 1
ATOM 1594 C C . ASP A 1 203 ? -23.476 8.408 -18.301 1.00 89.94 203 ASP A C 1
ATOM 1596 O O . ASP A 1 203 ? -23.469 8.866 -17.157 1.00 89.94 203 ASP A O 1
ATOM 1600 N N . ASP A 1 204 ? -22.532 8.699 -19.202 1.00 91.00 204 ASP A N 1
ATOM 1601 C CA . ASP A 1 204 ? -21.356 9.529 -18.920 1.00 91.00 204 ASP A CA 1
ATOM 1602 C C . ASP A 1 204 ? -21.750 10.954 -18.448 1.00 91.00 204 ASP A C 1
ATOM 1604 O O . ASP A 1 204 ? -21.043 11.547 -17.630 1.00 91.00 204 ASP A O 1
ATOM 1608 N N . ALA A 1 205 ? -22.896 11.501 -18.887 1.00 91.50 205 ALA A N 1
ATOM 1609 C CA . ALA A 1 205 ? -23.363 12.823 -18.454 1.00 91.50 205 ALA A CA 1
ATOM 1610 C C . ALA A 1 205 ? -23.933 12.803 -17.025 1.00 91.50 205 ALA A C 1
ATOM 1612 O O . ALA A 1 205 ? -23.671 13.716 -16.235 1.00 91.50 205 ALA A O 1
ATOM 1613 N N . ALA A 1 206 ? -24.685 11.758 -16.671 1.00 93.00 206 ALA A N 1
ATOM 1614 C CA . ALA A 1 206 ? -25.190 11.571 -15.313 1.00 93.00 206 ALA A CA 1
ATOM 1615 C C . ALA A 1 206 ? -24.047 11.309 -14.317 1.00 93.00 206 ALA A C 1
ATOM 1617 O O . ALA A 1 206 ? -24.036 11.880 -13.223 1.00 93.00 206 ALA A O 1
ATOM 1618 N N . GLU A 1 207 ? -23.054 10.507 -14.713 1.00 92.44 207 GLU A N 1
ATOM 1619 C CA . GLU A 1 207 ? -21.865 10.240 -13.899 1.00 92.44 207 GLU A CA 1
ATOM 1620 C C . GLU A 1 207 ? -21.016 11.501 -13.683 1.00 92.44 207 GLU A C 1
ATOM 1622 O O . GLU A 1 207 ? -20.527 11.720 -12.579 1.00 92.44 207 GLU A O 1
ATOM 1627 N N . PHE A 1 208 ? -20.908 12.398 -14.671 1.00 94.00 208 PHE A N 1
ATOM 1628 C CA . PHE A 1 208 ? -20.238 13.690 -14.476 1.00 94.00 208 PHE A CA 1
ATOM 1629 C C . PHE A 1 208 ? -20.877 14.517 -13.351 1.00 94.00 208 PHE A C 1
ATOM 1631 O O . PHE A 1 208 ? -20.182 15.052 -12.483 1.00 94.00 208 PHE A O 1
ATOM 1638 N N . GLN A 1 209 ? -22.212 14.580 -13.319 1.00 92.69 209 GLN A N 1
ATOM 1639 C CA . GLN A 1 209 ? -22.944 15.281 -12.260 1.00 92.69 209 GLN A CA 1
ATOM 1640 C C . GLN A 1 209 ? -22.766 14.600 -10.897 1.00 92.69 209 GLN A C 1
ATOM 1642 O O . GLN A 1 209 ? -22.646 15.281 -9.874 1.00 92.69 209 GLN A O 1
ATOM 1647 N N . ALA A 1 210 ? -22.701 13.265 -10.868 1.00 92.50 210 ALA A N 1
ATOM 1648 C CA . ALA A 1 210 ? -22.388 12.514 -9.657 1.00 92.50 210 ALA A CA 1
ATOM 1649 C C . ALA A 1 210 ? -20.975 12.839 -9.140 1.00 92.50 210 ALA A C 1
ATOM 1651 O O . ALA A 1 210 ? -20.824 13.153 -7.959 1.00 92.50 210 ALA A O 1
ATOM 1652 N N . THR A 1 211 ? -19.973 12.868 -10.023 1.00 93.69 211 THR A N 1
ATOM 1653 C CA . THR A 1 211 ? -18.584 13.222 -9.695 1.00 93.69 211 THR A CA 1
ATOM 1654 C C . THR A 1 211 ? -18.487 14.646 -9.140 1.00 93.69 211 THR A C 1
ATOM 1656 O O . THR A 1 211 ? -17.926 14.839 -8.061 1.00 93.69 211 THR A O 1
ATOM 1659 N N . ILE A 1 212 ? -19.109 15.641 -9.790 1.00 92.69 212 ILE A N 1
ATOM 1660 C CA . ILE A 1 212 ? -19.152 17.031 -9.290 1.00 92.69 212 ILE A CA 1
ATOM 1661 C C . ILE A 1 212 ? -19.816 17.103 -7.911 1.00 92.69 212 ILE A C 1
ATOM 1663 O O . ILE A 1 212 ? -19.332 17.793 -7.010 1.00 92.69 212 ILE A O 1
ATOM 1667 N N . LYS A 1 213 ? -20.924 16.383 -7.706 1.00 92.56 213 LYS A N 1
ATOM 1668 C CA . LYS A 1 213 ? -21.598 16.331 -6.405 1.00 92.56 213 LYS A CA 1
ATOM 1669 C C . LYS A 1 213 ? -20.688 15.743 -5.324 1.00 92.56 213 LYS A C 1
ATOM 1671 O O . LYS A 1 213 ? -20.626 16.300 -4.228 1.00 92.56 213 LYS A O 1
ATOM 1676 N N . SER A 1 214 ? -19.969 14.661 -5.618 1.00 92.81 214 SER A N 1
ATOM 1677 C CA . SER A 1 214 ? -19.006 14.067 -4.687 1.00 92.81 214 SER A CA 1
ATOM 1678 C C . SER A 1 214 ? -17.868 15.034 -4.355 1.00 92.81 214 SER A C 1
ATOM 1680 O O . SER A 1 214 ? -17.545 15.204 -3.182 1.00 92.81 214 SER A O 1
ATOM 1682 N N . MET A 1 215 ? -17.314 15.737 -5.345 1.00 92.81 215 MET A N 1
ATOM 1683 C CA . MET A 1 215 ? -16.254 16.728 -5.124 1.00 92.81 215 MET A CA 1
ATOM 1684 C C . MET A 1 215 ? -16.721 17.922 -4.270 1.00 92.81 215 MET A C 1
ATOM 1686 O O . MET A 1 215 ? -15.977 18.377 -3.401 1.00 92.81 215 MET A O 1
ATOM 1690 N N . ASN A 1 216 ? -17.969 18.375 -4.437 1.00 91.56 216 ASN A N 1
ATOM 1691 C CA . ASN A 1 216 ? -18.571 19.394 -3.568 1.00 91.56 216 ASN A CA 1
ATOM 1692 C C . ASN A 1 216 ? -18.684 18.917 -2.110 1.00 91.56 216 ASN A C 1
ATOM 1694 O O . ASN A 1 216 ? -18.349 19.659 -1.190 1.00 91.56 216 ASN A O 1
ATOM 1698 N N . ILE A 1 217 ? -19.112 17.668 -1.880 1.00 89.19 217 ILE A N 1
ATOM 1699 C CA . ILE A 1 217 ? -19.195 17.081 -0.526 1.00 89.19 217 ILE A CA 1
ATOM 1700 C C . ILE A 1 217 ? -17.802 16.968 0.117 1.00 89.19 217 ILE A C 1
ATOM 1702 O O . ILE A 1 217 ? -17.658 17.156 1.324 1.00 89.19 217 ILE A O 1
ATOM 1706 N N . MET A 1 218 ? -16.767 16.724 -0.692 1.00 88.44 218 MET A N 1
ATOM 1707 C CA . MET A 1 218 ? -15.362 16.730 -0.268 1.00 88.44 218 MET A CA 1
ATOM 1708 C C . MET A 1 218 ? -14.801 18.139 -0.004 1.00 88.44 218 MET A C 1
ATOM 1710 O O . MET A 1 218 ? -13.635 18.276 0.364 1.00 88.44 218 MET A O 1
ATOM 1714 N N . GLY A 1 219 ? -15.602 19.195 -0.175 1.00 87.75 219 GLY A N 1
ATOM 1715 C CA . GLY A 1 219 ? -15.200 20.573 0.095 1.00 87.75 219 GLY A CA 1
ATOM 1716 C C . GLY A 1 219 ? -14.227 21.152 -0.934 1.00 87.75 219 GLY A C 1
ATOM 1717 O O . GLY A 1 219 ? -13.378 21.969 -0.561 1.00 87.75 219 GLY A O 1
ATOM 1718 N N . MET A 1 220 ? -14.307 20.710 -2.195 1.00 91.19 220 MET A N 1
ATOM 1719 C CA . MET A 1 220 ? -13.653 21.371 -3.332 1.00 91.19 220 MET A CA 1
ATOM 1720 C C . MET A 1 220 ? -14.485 22.579 -3.775 1.00 91.19 220 MET A C 1
ATOM 1722 O O . MET A 1 220 ? -15.714 22.508 -3.791 1.00 91.19 220 MET A O 1
ATOM 1726 N N . ASN A 1 221 ? -13.826 23.696 -4.083 1.00 90.75 221 ASN A N 1
ATOM 1727 C CA . ASN A 1 221 ? -14.489 24.937 -4.495 1.00 90.75 221 ASN A CA 1
ATOM 1728 C C . ASN A 1 221 ? -14.549 25.072 -6.033 1.00 90.75 221 ASN A C 1
ATOM 1730 O O . ASN A 1 221 ? -14.004 24.259 -6.777 1.00 90.75 221 ASN A O 1
ATOM 1734 N N . ASN A 1 222 ? -15.209 26.126 -6.527 1.00 87.75 222 ASN A N 1
ATOM 1735 C CA . ASN A 1 222 ? -15.299 26.380 -7.971 1.00 87.75 222 ASN A CA 1
ATOM 1736 C C . ASN A 1 222 ? -13.944 26.676 -8.631 1.00 87.75 222 ASN A C 1
ATOM 1738 O O . ASN A 1 222 ? -13.780 26.405 -9.819 1.00 87.75 222 ASN A O 1
ATOM 1742 N N . GLU A 1 223 ? -12.975 27.190 -7.875 1.00 88.44 223 GLU A N 1
ATOM 1743 C CA . GLU A 1 223 ? -11.606 27.390 -8.357 1.00 88.44 223 GLU A CA 1
ATOM 1744 C C . GLU A 1 223 ? -10.897 26.046 -8.568 1.00 88.44 223 GLU A C 1
ATOM 1746 O O . GLU A 1 223 ? -10.346 25.821 -9.642 1.00 88.44 223 GLU A O 1
ATOM 1751 N N . ASP A 1 224 ? -11.012 25.119 -7.607 1.00 90.44 224 ASP A N 1
ATOM 1752 C CA . ASP A 1 224 ? -10.524 23.741 -7.708 1.00 90.44 224 ASP A CA 1
ATOM 1753 C C . ASP A 1 224 ? -11.117 23.073 -8.968 1.00 90.44 224 ASP A C 1
ATOM 1755 O O . ASP A 1 224 ? -10.380 22.476 -9.753 1.00 90.44 224 ASP A O 1
ATOM 1759 N N . PHE A 1 225 ? -12.429 23.218 -9.220 1.00 90.69 225 PHE A N 1
ATOM 1760 C CA . PHE A 1 225 ? -13.069 22.689 -10.437 1.00 90.69 225 PHE A CA 1
ATOM 1761 C C . PHE A 1 225 ? -12.462 23.255 -11.716 1.00 90.69 225 PHE A C 1
ATOM 1763 O O . PHE A 1 225 ? -12.138 22.496 -12.631 1.00 90.69 225 PHE A O 1
ATOM 1770 N N . ASN A 1 226 ? -12.295 24.576 -11.772 1.00 90.44 226 ASN A N 1
ATOM 1771 C CA . ASN A 1 226 ? -11.745 25.251 -12.938 1.00 90.44 226 ASN A CA 1
ATOM 1772 C C . ASN A 1 226 ? -10.324 24.755 -13.238 1.00 90.44 226 ASN A C 1
ATOM 1774 O O . ASN A 1 226 ? -10.034 24.308 -14.348 1.00 90.44 226 ASN A O 1
ATOM 1778 N N . SER A 1 227 ? -9.467 24.726 -12.218 1.00 92.81 227 SER A N 1
ATOM 1779 C CA . SER A 1 227 ? -8.100 24.225 -12.319 1.00 92.81 227 SER A CA 1
ATOM 1780 C C . SER A 1 227 ? -8.036 22.771 -12.794 1.00 92.81 227 SER A C 1
ATOM 1782 O O . SER A 1 227 ? -7.285 22.458 -13.718 1.00 92.81 227 SER A O 1
ATOM 1784 N N . ILE A 1 228 ? -8.851 21.881 -12.221 1.00 94.69 228 ILE A N 1
ATOM 1785 C CA . ILE A 1 228 ? -8.860 20.455 -12.571 1.00 94.69 228 ILE A CA 1
ATOM 1786 C C . ILE A 1 228 ? -9.278 20.252 -14.031 1.00 94.69 228 ILE A C 1
ATOM 1788 O O . ILE A 1 228 ? -8.570 19.585 -14.789 1.00 94.69 228 ILE A O 1
ATOM 1792 N N . PHE A 1 229 ? -10.402 20.838 -14.451 1.00 94.81 229 PHE A N 1
ATOM 1793 C CA . PHE A 1 229 ? -10.936 20.617 -15.796 1.00 94.81 229 PHE A CA 1
ATOM 1794 C C . PHE A 1 229 ? -10.109 21.299 -16.891 1.00 94.81 229 PHE A C 1
ATOM 1796 O O . PHE A 1 229 ? -10.013 20.754 -17.993 1.00 94.81 229 PHE A O 1
ATOM 1803 N N . ARG A 1 230 ? -9.424 22.412 -16.587 1.00 94.75 230 ARG A N 1
ATOM 1804 C CA . ARG A 1 230 ? -8.435 23.015 -17.497 1.00 94.75 230 ARG A CA 1
ATOM 1805 C C . ARG A 1 230 ? -7.270 22.075 -17.788 1.00 94.75 230 ARG A C 1
ATOM 1807 O O . ARG A 1 230 ? -6.914 21.928 -18.955 1.00 94.75 230 ARG A O 1
ATOM 1814 N N . ILE A 1 231 ? -6.716 21.398 -16.776 1.00 94.75 231 ILE A N 1
ATOM 1815 C CA . ILE A 1 231 ? -5.647 20.410 -16.998 1.00 94.75 231 ILE A CA 1
ATOM 1816 C C . ILE A 1 231 ? -6.162 19.208 -17.796 1.00 94.75 231 ILE A C 1
ATOM 1818 O O . ILE A 1 231 ? -5.494 18.785 -18.734 1.00 94.75 231 ILE A O 1
ATOM 1822 N N . VAL A 1 232 ? -7.355 18.688 -17.479 1.00 94.81 232 VAL A N 1
ATOM 1823 C CA . VAL A 1 232 ? -7.966 17.568 -18.227 1.00 94.81 232 VAL A CA 1
ATOM 1824 C C . VAL A 1 232 ? -8.145 17.926 -19.707 1.00 94.81 232 VAL A C 1
ATOM 1826 O O . VAL A 1 232 ? -7.790 17.132 -20.578 1.00 94.81 232 VAL A O 1
ATOM 1829 N N . SER A 1 233 ? -8.640 19.132 -20.003 1.00 94.75 233 SER A N 1
ATOM 1830 C CA . SER A 1 233 ? -8.770 19.622 -21.379 1.00 94.75 233 SER A CA 1
ATOM 1831 C C . SER A 1 233 ? -7.409 19.813 -22.060 1.00 94.75 233 SER A C 1
ATOM 1833 O O . SER A 1 233 ? -7.205 19.351 -23.184 1.00 94.75 233 SER A O 1
ATOM 1835 N N . ALA A 1 234 ? -6.435 20.411 -21.365 1.00 94.44 234 ALA A N 1
ATOM 1836 C CA . ALA A 1 234 ? -5.080 20.579 -21.886 1.00 94.44 234 ALA A CA 1
ATOM 1837 C C . ALA A 1 234 ? -4.427 19.229 -22.238 1.00 94.44 234 ALA A C 1
ATOM 1839 O O . ALA A 1 234 ? -3.813 19.116 -23.297 1.00 94.44 234 ALA A O 1
ATOM 1840 N N . THR A 1 235 ? -4.612 18.189 -21.411 1.00 94.12 235 THR A N 1
ATOM 1841 C CA . THR A 1 235 ? -4.145 16.823 -21.702 1.00 94.12 235 THR A CA 1
ATOM 1842 C C . THR A 1 235 ? -4.707 16.294 -23.021 1.00 94.12 235 THR A C 1
ATOM 1844 O O . THR A 1 235 ? -3.947 15.723 -23.796 1.00 94.12 235 THR A O 1
ATOM 1847 N N . LEU A 1 236 ? -5.994 16.510 -23.314 1.00 92.38 236 LEU A N 1
ATOM 1848 C CA . LEU A 1 236 ? -6.591 16.103 -24.593 1.00 92.38 236 LEU A CA 1
ATOM 1849 C C . LEU A 1 236 ? -6.023 16.899 -25.776 1.00 92.38 236 LEU A C 1
ATOM 1851 O O . LEU A 1 236 ? -5.704 16.320 -26.814 1.00 92.38 236 LEU A O 1
ATOM 1855 N N . LEU A 1 237 ? -5.863 18.215 -25.611 1.00 92.88 237 LEU A N 1
ATOM 1856 C CA . LEU A 1 237 ? -5.378 19.111 -26.664 1.00 92.88 237 LEU A CA 1
ATOM 1857 C C . LEU A 1 237 ? -3.910 18.873 -27.037 1.00 92.88 237 LEU A C 1
ATOM 1859 O O . LEU A 1 237 ? -3.560 19.074 -28.200 1.00 92.88 237 LEU A O 1
ATOM 1863 N N . PHE A 1 238 ? -3.063 18.408 -26.109 1.00 92.12 238 PHE A N 1
ATOM 1864 C CA . PHE A 1 238 ? -1.684 18.012 -26.432 1.00 92.12 238 PHE A CA 1
ATOM 1865 C C . PHE A 1 238 ? -1.640 16.975 -27.564 1.00 92.12 238 PHE A C 1
ATOM 1867 O O . PHE A 1 238 ? -0.799 17.083 -28.452 1.00 92.12 238 PHE A O 1
ATOM 1874 N N . GLY A 1 239 ? -2.585 16.031 -27.595 1.00 88.62 239 GLY A N 1
ATOM 1875 C CA . GLY A 1 239 ? -2.669 15.026 -28.657 1.00 88.62 239 GLY A CA 1
ATOM 1876 C C . GLY A 1 239 ? -3.073 15.582 -30.020 1.00 88.62 239 GLY A C 1
ATOM 1877 O O . GLY A 1 239 ? -2.811 14.947 -31.036 1.00 88.62 239 GLY A O 1
ATOM 1878 N N . SER A 1 240 ? -3.684 16.766 -30.063 1.00 90.75 240 SER A N 1
ATOM 1879 C CA . SER A 1 240 ? -4.125 17.416 -31.302 1.00 90.75 240 SER A CA 1
ATOM 1880 C C . SER A 1 240 ? -3.032 18.272 -31.961 1.00 90.75 240 SER A C 1
ATOM 1882 O O . SER A 1 240 ? -3.265 18.828 -33.034 1.00 90.75 240 SER A O 1
ATOM 1884 N N . MET A 1 241 ? -1.841 18.399 -31.358 1.00 90.44 241 MET A N 1
ATOM 1885 C CA . MET A 1 241 ? -0.712 19.108 -31.970 1.00 90.44 241 MET A CA 1
ATOM 1886 C C . MET A 1 241 ? -0.150 18.314 -33.157 1.00 90.44 241 MET A C 1
ATOM 1888 O O . MET A 1 241 ? 0.282 17.176 -33.000 1.00 90.44 241 MET A O 1
ATOM 1892 N N . GLN A 1 242 ? -0.121 18.921 -34.347 1.00 89.19 242 GLN A N 1
ATOM 1893 C CA . GLN A 1 242 ? 0.354 18.264 -35.568 1.00 89.19 242 GLN A CA 1
ATOM 1894 C C . GLN A 1 242 ? 1.703 18.818 -36.017 1.00 89.19 242 GLN A C 1
ATOM 1896 O O . GLN A 1 242 ? 1.818 19.991 -36.371 1.00 89.19 242 GLN A O 1
ATOM 1901 N N . PHE A 1 243 ? 2.711 17.950 -36.081 1.00 90.44 243 PHE A N 1
ATOM 1902 C CA . PHE A 1 243 ? 4.058 18.314 -36.510 1.00 90.44 243 PHE A CA 1
ATOM 1903 C C . PHE A 1 243 ? 4.345 17.803 -37.924 1.00 90.44 243 PHE A C 1
ATOM 1905 O O . PHE A 1 243 ? 3.961 16.693 -38.303 1.00 90.44 243 PHE A O 1
ATOM 1912 N N . LYS A 1 244 ? 5.044 18.612 -38.725 1.00 89.06 244 LYS A N 1
ATOM 1913 C CA . LYS A 1 244 ? 5.545 18.210 -40.047 1.00 89.06 244 LYS A CA 1
ATOM 1914 C C . LYS A 1 244 ? 7.065 18.183 -40.039 1.00 89.06 244 LYS A C 1
ATOM 1916 O O . LYS A 1 244 ? 7.699 19.101 -39.520 1.00 89.06 244 LYS A O 1
ATOM 1921 N N . GLN A 1 245 ? 7.629 17.141 -40.641 1.00 88.12 245 GLN A N 1
ATOM 1922 C CA . GLN A 1 245 ? 9.056 17.079 -40.938 1.00 88.12 245 GLN A CA 1
ATOM 1923 C C . GLN A 1 245 ? 9.359 18.036 -42.092 1.00 88.12 245 GLN A C 1
ATOM 1925 O O . GLN A 1 245 ? 8.642 18.057 -43.100 1.00 88.12 245 GLN A O 1
ATOM 1930 N N . GLU A 1 246 ? 10.382 18.863 -41.922 1.00 85.94 246 GLU A N 1
ATOM 1931 C CA . GLU A 1 246 ? 10.856 19.751 -42.975 1.00 85.94 246 GLU A CA 1
ATOM 1932 C C . GLU A 1 246 ? 11.531 18.937 -44.099 1.00 85.94 246 GLU A C 1
ATOM 1934 O O . GLU A 1 246 ? 12.128 17.895 -43.863 1.00 85.94 246 GLU A O 1
ATOM 1939 N N . ARG A 1 247 ? 11.402 19.357 -45.366 1.00 78.19 247 ARG A N 1
ATOM 1940 C CA . ARG A 1 247 ? 11.925 18.566 -46.505 1.00 78.19 247 ARG A CA 1
ATOM 1941 C C . ARG A 1 247 ? 13.447 18.632 -46.656 1.00 78.19 247 ARG A C 1
ATOM 1943 O O . ARG A 1 247 ? 14.030 17.725 -47.236 1.00 78.19 247 ARG A O 1
ATOM 1950 N N . ASN A 1 248 ? 14.063 19.714 -46.178 1.00 77.31 248 ASN A N 1
ATOM 1951 C CA . ASN A 1 248 ? 15.490 20.002 -46.363 1.00 77.31 248 ASN A CA 1
ATOM 1952 C C . ASN A 1 248 ? 16.314 19.765 -45.086 1.00 77.31 248 ASN A C 1
ATOM 1954 O O . ASN A 1 248 ? 17.540 19.823 -45.129 1.00 77.31 248 ASN A O 1
ATOM 1958 N N . SER A 1 249 ? 15.653 19.540 -43.950 1.00 74.12 249 SER A N 1
ATOM 1959 C CA . SER A 1 249 ? 16.275 19.249 -42.663 1.00 74.12 249 SER A CA 1
ATOM 1960 C C . SER A 1 249 ? 15.380 18.259 -41.917 1.00 74.12 249 SER A C 1
ATOM 1962 O O . SER A 1 249 ? 14.163 18.385 -41.979 1.00 74.12 249 SER A O 1
ATOM 1964 N N . ASP A 1 250 ? 15.932 17.296 -41.179 1.00 79.94 250 ASP A N 1
ATOM 1965 C CA . ASP A 1 250 ? 15.126 16.342 -40.391 1.00 79.94 250 ASP A CA 1
ATOM 1966 C C . ASP A 1 250 ? 14.443 16.979 -39.159 1.00 79.94 250 ASP A C 1
ATOM 1968 O O . ASP A 1 250 ? 14.042 16.290 -38.219 1.00 79.94 250 ASP A O 1
ATOM 1972 N N . GLN A 1 251 ? 14.306 18.308 -39.135 1.00 87.31 251 GLN A N 1
ATOM 1973 C CA . GLN A 1 251 ? 13.732 19.063 -38.029 1.00 87.31 251 GLN A CA 1
ATOM 1974 C C . GLN A 1 251 ? 12.202 19.058 -38.081 1.00 87.31 251 GLN A C 1
ATOM 1976 O O . GLN A 1 251 ? 11.570 19.114 -39.141 1.00 87.31 251 GLN A O 1
ATOM 1981 N N . ALA A 1 252 ? 11.596 19.035 -36.897 1.00 89.31 252 ALA A N 1
ATOM 1982 C CA . ALA A 1 252 ? 10.169 19.246 -36.734 1.00 89.31 252 ALA A CA 1
ATOM 1983 C C . ALA A 1 252 ? 9.801 20.726 -36.922 1.00 89.31 252 ALA A C 1
ATOM 1985 O O . ALA A 1 252 ? 10.463 21.630 -36.409 1.00 89.31 252 ALA A O 1
ATOM 1986 N N . THR A 1 253 ? 8.676 20.970 -37.586 1.00 88.00 253 THR A N 1
ATOM 1987 C CA . THR A 1 253 ? 8.023 22.280 -37.663 1.00 88.00 253 THR A CA 1
ATOM 1988 C C . THR A 1 253 ? 6.571 22.151 -37.213 1.00 88.00 253 THR A C 1
ATOM 1990 O O . THR A 1 253 ? 5.949 21.102 -37.404 1.00 88.00 253 THR A O 1
ATOM 1993 N N . LEU A 1 254 ? 6.033 23.210 -36.601 1.00 89.00 254 LEU A N 1
ATOM 1994 C CA . LEU A 1 254 ? 4.624 23.318 -36.219 1.00 89.00 254 LEU A CA 1
ATOM 1995 C C . LEU A 1 254 ? 3.920 24.234 -37.241 1.00 89.00 254 LEU A C 1
ATOM 1997 O O . LEU A 1 254 ? 4.121 25.446 -37.189 1.00 89.00 254 LEU A O 1
ATOM 2001 N N . PRO A 1 255 ? 3.165 23.690 -38.218 1.00 84.06 255 PRO A N 1
ATOM 2002 C CA . PRO A 1 255 ? 2.558 24.490 -39.286 1.00 84.06 255 PRO A CA 1
ATOM 2003 C C . PRO A 1 255 ? 1.347 25.293 -38.809 1.00 84.06 255 PRO A C 1
ATOM 2005 O O . PRO A 1 255 ? 1.066 26.360 -39.347 1.00 84.06 255 PRO A O 1
ATOM 2008 N N . ASP A 1 256 ? 0.621 24.753 -37.829 1.00 87.06 256 ASP A N 1
ATOM 2009 C CA . ASP A 1 256 ? -0.548 25.373 -37.223 1.00 87.06 256 ASP A CA 1
ATOM 2010 C C . ASP A 1 256 ? -0.329 25.538 -35.716 1.00 87.06 256 ASP A C 1
ATOM 2012 O O . ASP A 1 256 ? -0.193 24.566 -34.971 1.00 87.06 256 ASP A O 1
ATOM 2016 N N . ASN A 1 257 ? -0.318 26.793 -35.270 1.00 88.25 257 ASN A N 1
ATOM 2017 C CA . ASN A 1 257 ? -0.116 27.148 -33.871 1.00 88.25 257 ASN A CA 1
ATOM 2018 C C . ASN A 1 257 ? -1.438 27.292 -33.098 1.00 88.25 257 ASN A C 1
ATOM 2020 O O . ASN A 1 257 ? -1.393 27.602 -31.909 1.00 88.25 257 ASN A O 1
ATOM 2024 N N . THR A 1 258 ? -2.608 27.085 -33.716 1.00 90.31 258 THR A N 1
ATOM 2025 C CA . THR A 1 258 ? -3.913 27.262 -33.050 1.00 90.31 258 THR A CA 1
ATOM 2026 C C . THR A 1 258 ? -4.063 26.361 -31.823 1.00 90.31 258 THR A C 1
ATOM 2028 O O . THR A 1 258 ? -4.446 26.826 -30.750 1.00 90.31 258 THR A O 1
ATOM 2031 N N . VAL A 1 259 ? -3.697 25.082 -31.935 1.00 90.12 259 VAL A N 1
ATOM 2032 C CA . VAL A 1 259 ? -3.747 24.125 -30.818 1.00 90.12 259 VAL A CA 1
ATOM 2033 C C . VAL A 1 259 ? -2.748 24.512 -29.724 1.00 90.12 259 VAL A C 1
ATOM 2035 O O . VAL A 1 259 ? -3.093 24.511 -28.544 1.00 90.12 259 VAL A O 1
ATOM 2038 N N . ALA A 1 260 ? -1.543 24.945 -30.106 1.00 90.62 260 ALA A N 1
ATOM 2039 C CA . ALA A 1 260 ? -0.541 25.445 -29.166 1.00 90.62 260 ALA A CA 1
ATOM 2040 C C . ALA A 1 260 ? -1.031 26.692 -28.405 1.00 90.62 260 ALA A C 1
ATOM 2042 O O . ALA A 1 260 ? -0.798 26.811 -27.206 1.00 90.62 260 ALA A O 1
ATOM 2043 N N . GLN A 1 261 ? -1.754 27.598 -29.069 1.00 92.25 261 GLN A N 1
ATOM 2044 C CA . GLN A 1 261 ? -2.375 28.762 -28.429 1.00 92.25 261 GLN A CA 1
ATOM 2045 C C . GLN A 1 261 ? -3.446 28.356 -27.411 1.00 92.25 261 GLN A C 1
ATOM 2047 O O . GLN A 1 261 ? -3.462 28.899 -26.307 1.00 92.25 261 GLN A O 1
ATOM 2052 N N . LYS A 1 262 ? -4.297 27.375 -27.743 1.00 93.81 262 LYS A N 1
ATOM 2053 C CA . LYS A 1 262 ? -5.311 26.838 -26.818 1.00 93.81 262 LYS A CA 1
ATOM 2054 C C . LYS A 1 262 ? -4.664 26.244 -25.562 1.00 93.81 262 LYS A C 1
ATOM 2056 O O . LYS A 1 262 ? -5.066 26.582 -24.453 1.00 93.81 262 LYS A O 1
ATOM 2061 N N . ILE A 1 263 ? -3.631 25.413 -25.728 1.00 93.19 263 ILE A N 1
ATOM 2062 C CA . ILE A 1 263 ? -2.888 24.806 -24.609 1.00 93.19 263 ILE A CA 1
ATOM 2063 C C . ILE A 1 263 ? -2.218 25.885 -23.754 1.00 93.19 263 ILE A C 1
ATOM 2065 O O . ILE A 1 263 ? -2.343 25.873 -22.532 1.00 93.19 263 ILE A O 1
ATOM 2069 N N . ALA A 1 264 ? -1.540 26.843 -24.388 1.00 93.31 264 ALA A N 1
ATOM 2070 C CA . ALA A 1 264 ? -0.864 27.933 -23.696 1.00 93.31 264 ALA A CA 1
ATOM 2071 C C . ALA A 1 264 ? -1.843 28.795 -22.881 1.00 93.31 264 ALA A C 1
ATOM 2073 O O . ALA A 1 264 ? -1.540 29.147 -21.744 1.00 93.31 264 ALA A O 1
ATOM 2074 N N . HIS A 1 265 ? -3.040 29.064 -23.414 1.00 93.12 265 HIS A N 1
ATOM 2075 C CA . HIS A 1 265 ? -4.104 29.751 -22.684 1.00 93.12 265 HIS A CA 1
ATOM 2076 C C . HIS A 1 265 ? -4.581 28.943 -21.467 1.00 93.12 265 HIS A C 1
ATOM 2078 O O . HIS A 1 265 ? -4.644 29.473 -20.360 1.00 93.12 265 HIS A O 1
ATOM 2084 N N . LEU A 1 266 ? -4.850 27.644 -21.643 1.00 92.62 266 LEU A N 1
ATOM 2085 C CA . LEU A 1 266 ? -5.324 26.770 -20.567 1.00 92.62 266 LEU A CA 1
ATOM 2086 C C . LEU A 1 266 ? -4.275 26.497 -19.487 1.00 92.62 266 LEU A C 1
ATOM 2088 O O . LEU A 1 266 ? -4.666 26.225 -18.357 1.00 92.62 266 LEU A O 1
ATOM 2092 N N . LEU A 1 267 ? -2.980 26.573 -19.794 1.00 93.81 267 LEU A N 1
ATOM 2093 C CA . LEU A 1 267 ? -1.892 26.316 -18.844 1.00 93.81 267 LEU A CA 1
ATOM 2094 C C . LEU A 1 267 ? -1.182 27.583 -18.349 1.00 93.81 267 LEU A C 1
ATOM 2096 O O . LEU A 1 267 ? -0.266 27.462 -17.541 1.00 93.81 267 LEU A O 1
ATOM 2100 N N . GLY A 1 268 ? -1.567 28.775 -18.817 1.00 93.00 268 GLY A N 1
ATOM 2101 C CA . GLY A 1 268 ? -0.932 30.041 -18.431 1.00 93.00 268 GLY A CA 1
ATOM 2102 C C . GLY A 1 268 ? 0.504 30.207 -18.949 1.00 93.00 268 GLY A C 1
ATOM 2103 O O . GLY A 1 268 ? 1.345 30.772 -18.253 1.00 93.00 268 GLY A O 1
ATOM 2104 N N . LEU A 1 269 ? 0.805 29.686 -20.145 1.00 93.38 269 LEU A N 1
ATOM 2105 C CA . LEU A 1 269 ? 2.150 29.669 -20.736 1.00 93.38 269 LEU A CA 1
ATOM 2106 C C . LEU A 1 269 ? 2.284 30.660 -21.900 1.00 93.38 269 LEU A C 1
ATOM 2108 O O . LEU A 1 269 ? 1.307 31.039 -22.543 1.00 93.38 269 LEU A O 1
ATOM 2112 N N . SER A 1 270 ? 3.524 31.027 -22.234 1.00 92.94 270 SER A N 1
ATOM 2113 C CA . SER A 1 270 ? 3.819 31.752 -23.474 1.00 92.94 270 SER A CA 1
ATOM 2114 C C . SER A 1 270 ? 3.889 30.793 -24.665 1.00 92.94 270 SER A C 1
ATOM 2116 O O . SER A 1 270 ? 4.660 29.832 -24.655 1.00 92.94 270 SER A O 1
ATOM 2118 N N . VAL A 1 271 ? 3.127 31.081 -25.727 1.00 91.62 271 VAL A N 1
ATOM 2119 C CA . VAL A 1 271 ? 3.079 30.265 -26.957 1.00 91.62 271 VAL A CA 1
ATOM 2120 C C . VAL A 1 271 ? 4.453 30.170 -27.623 1.00 91.62 271 VAL A C 1
ATOM 2122 O O . VAL A 1 271 ? 4.836 29.099 -28.098 1.00 91.62 271 VAL A O 1
ATOM 2125 N N . THR A 1 272 ? 5.209 31.272 -27.652 1.00 90.62 272 THR A N 1
ATOM 2126 C CA . THR A 1 272 ? 6.525 31.328 -28.304 1.00 90.62 272 THR A CA 1
ATOM 2127 C C . THR A 1 272 ? 7.550 30.483 -27.559 1.00 90.62 272 THR A C 1
ATOM 2129 O O . THR A 1 272 ? 8.251 29.687 -28.183 1.00 90.62 272 THR A O 1
ATOM 2132 N N . GLU A 1 273 ? 7.596 30.601 -26.231 1.00 90.25 273 GLU A N 1
ATOM 2133 C CA . GLU A 1 273 ? 8.516 29.830 -25.391 1.00 90.25 273 GLU A CA 1
ATOM 2134 C C . GLU A 1 273 ? 8.142 28.348 -25.366 1.00 90.25 273 GLU A C 1
ATOM 2136 O O . GLU A 1 273 ? 9.021 27.501 -25.491 1.00 90.25 273 GLU A O 1
ATOM 2141 N N . MET A 1 274 ? 6.848 28.015 -25.314 1.00 90.94 274 MET A N 1
ATOM 2142 C CA . MET A 1 274 ? 6.381 26.628 -25.372 1.00 90.94 274 MET A CA 1
ATOM 2143 C C . MET A 1 274 ? 6.768 25.959 -26.697 1.00 90.94 274 MET A C 1
ATOM 2145 O O . MET A 1 274 ? 7.342 24.872 -26.707 1.00 90.94 274 MET A O 1
ATOM 2149 N N . THR A 1 275 ? 6.510 26.627 -27.825 1.00 90.25 275 THR A N 1
ATOM 2150 C CA . THR A 1 275 ? 6.839 26.091 -29.156 1.00 90.25 275 THR A CA 1
ATOM 2151 C C . THR A 1 275 ? 8.350 25.923 -29.320 1.00 90.25 275 THR A C 1
ATOM 2153 O O . THR A 1 275 ? 8.818 24.907 -29.837 1.00 90.25 275 THR A O 1
ATOM 2156 N N . LYS A 1 276 ? 9.135 26.886 -28.825 1.00 90.69 276 LYS A N 1
ATOM 2157 C CA . LYS A 1 276 ? 10.598 26.811 -28.817 1.00 90.69 276 LYS A CA 1
ATOM 2158 C C . LYS A 1 276 ? 11.107 25.675 -27.928 1.00 90.69 276 LYS A C 1
ATOM 2160 O O . LYS A 1 276 ? 11.996 24.952 -28.358 1.00 90.69 276 LYS A O 1
ATOM 2165 N N . ALA A 1 277 ? 10.534 25.480 -26.742 1.00 89.31 277 ALA A N 1
ATOM 2166 C CA . ALA A 1 277 ? 10.929 24.422 -25.816 1.00 89.31 277 ALA A CA 1
ATOM 2167 C C . ALA A 1 277 ? 10.684 23.014 -26.386 1.00 89.31 277 ALA A C 1
ATOM 2169 O O . ALA A 1 277 ? 11.505 22.125 -26.164 1.00 89.31 277 ALA A O 1
ATOM 2170 N N . PHE A 1 278 ? 9.605 22.816 -27.152 1.00 89.62 278 PHE A N 1
ATOM 2171 C CA . PHE A 1 278 ? 9.334 21.544 -27.828 1.00 89.62 278 PHE A CA 1
ATOM 2172 C C . PHE A 1 278 ? 10.204 21.330 -29.077 1.00 89.62 278 PHE A C 1
ATOM 2174 O O . PHE A 1 278 ? 10.803 20.270 -29.217 1.00 89.62 278 PHE A O 1
ATOM 2181 N N . LEU A 1 279 ? 10.314 22.320 -29.973 1.00 90.56 279 LEU A N 1
ATOM 2182 C CA . LEU A 1 279 ? 11.018 22.153 -31.257 1.00 90.56 279 LEU A CA 1
ATOM 2183 C C . LEU A 1 279 ? 12.546 22.280 -31.142 1.00 90.56 279 LEU A C 1
ATOM 2185 O O . LEU A 1 279 ? 13.294 21.592 -31.839 1.00 90.56 279 LEU A O 1
ATOM 2189 N N . LYS A 1 280 ? 13.016 23.212 -30.309 1.00 89.31 280 LYS A N 1
ATOM 2190 C CA . LYS A 1 280 ? 14.427 23.599 -30.160 1.00 89.31 280 LYS A CA 1
ATOM 2191 C C . LYS A 1 280 ? 14.784 23.785 -28.672 1.00 89.31 280 LYS A C 1
ATOM 2193 O O . LYS A 1 280 ? 15.145 24.898 -28.274 1.00 89.31 280 LYS A O 1
ATOM 2198 N N . PRO A 1 281 ? 14.669 22.730 -27.838 1.00 87.69 281 PRO A N 1
ATOM 2199 C CA . PRO A 1 281 ? 15.046 22.783 -26.429 1.00 87.69 281 PRO A CA 1
ATOM 2200 C C . PRO A 1 281 ? 16.513 23.189 -26.249 1.00 87.69 281 PRO A C 1
ATOM 2202 O O . PRO A 1 281 ? 17.397 22.789 -27.017 1.00 87.69 281 PRO A O 1
ATOM 2205 N N . ARG A 1 282 ? 16.778 23.968 -25.193 1.00 83.38 282 ARG A N 1
ATOM 2206 C CA . ARG A 1 282 ? 18.134 24.292 -24.740 1.00 83.38 282 ARG A CA 1
ATOM 2207 C C . ARG A 1 282 ? 18.590 23.178 -23.808 1.00 83.38 282 ARG A C 1
ATOM 2209 O O . ARG A 1 282 ? 18.153 23.099 -22.666 1.00 83.38 282 ARG A O 1
ATOM 2216 N N . ILE A 1 283 ? 19.425 22.285 -24.313 1.00 80.56 283 ILE A N 1
ATOM 2217 C CA . ILE A 1 283 ? 19.921 21.137 -23.560 1.00 80.56 283 ILE A CA 1
ATOM 2218 C C . ILE A 1 283 ? 21.284 21.516 -22.999 1.00 80.56 283 ILE A C 1
ATOM 2220 O O . ILE A 1 283 ? 22.153 22.009 -23.720 1.00 80.56 283 ILE A O 1
ATOM 2224 N N . LYS A 1 284 ? 21.476 21.311 -21.702 1.00 70.25 284 LYS A N 1
ATOM 2225 C CA . LYS A 1 284 ? 22.800 21.438 -21.106 1.00 70.25 284 LYS A CA 1
ATOM 2226 C C . LYS A 1 284 ? 23.611 20.201 -21.503 1.00 70.25 284 LYS A C 1
ATOM 2228 O O . LYS A 1 284 ? 23.127 19.086 -21.327 1.00 70.25 284 LYS A O 1
ATOM 2233 N N . VAL A 1 285 ? 24.814 20.392 -22.042 1.00 70.50 285 VAL A N 1
ATOM 2234 C CA . VAL A 1 285 ? 25.775 19.330 -22.387 1.00 70.50 285 VAL A CA 1
ATOM 2235 C C . VAL A 1 285 ? 27.099 19.692 -21.706 1.00 70.50 285 VAL A C 1
ATOM 2237 O O . VAL A 1 285 ? 27.760 20.653 -22.088 1.00 70.50 285 VAL A O 1
ATOM 2240 N N . GLY A 1 286 ? 27.452 18.984 -20.629 1.00 68.06 286 GLY A N 1
ATOM 2241 C CA . GLY A 1 286 ? 28.558 19.366 -19.743 1.00 68.06 286 GLY A CA 1
ATOM 2242 C C . GLY A 1 286 ? 28.342 20.727 -19.056 1.00 68.06 286 GLY A C 1
ATOM 2243 O O . GLY A 1 286 ? 27.394 20.914 -18.289 1.00 68.06 286 GLY A O 1
ATOM 2244 N N . ARG A 1 287 ? 29.231 21.698 -19.309 1.00 73.62 287 ARG A N 1
ATOM 2245 C CA . ARG A 1 287 ? 29.106 23.074 -18.776 1.00 73.62 287 ARG A CA 1
ATOM 2246 C C . ARG A 1 287 ? 28.257 23.992 -19.650 1.00 73.62 287 ARG A C 1
ATOM 2248 O O . ARG A 1 287 ? 27.698 24.955 -19.126 1.00 73.62 287 ARG A O 1
ATOM 2255 N N . ASP A 1 288 ? 28.121 23.675 -20.932 1.00 75.44 288 ASP A N 1
ATOM 2256 C CA . ASP A 1 288 ? 27.545 24.575 -21.925 1.00 75.44 288 ASP A CA 1
ATOM 2257 C C . ASP A 1 288 ? 26.081 24.248 -22.231 1.00 75.44 288 ASP A C 1
ATOM 2259 O O . ASP A 1 288 ? 25.602 23.128 -22.045 1.00 75.44 288 ASP A O 1
ATOM 2263 N N . PHE A 1 289 ? 25.345 25.248 -22.716 1.00 80.62 289 PHE A N 1
ATOM 2264 C CA . PHE A 1 289 ? 23.974 25.074 -23.187 1.00 80.62 289 PHE A CA 1
ATOM 2265 C C . PHE A 1 289 ? 23.947 25.047 -24.710 1.00 80.62 289 PHE A C 1
ATOM 2267 O O . PHE A 1 289 ? 24.214 26.056 -25.361 1.00 80.62 289 PHE A O 1
ATOM 2274 N N . VAL A 1 290 ? 23.548 23.910 -25.271 1.00 82.81 290 VAL A N 1
ATOM 2275 C CA . VAL A 1 290 ? 23.410 23.711 -26.712 1.00 82.81 290 VAL A CA 1
ATOM 2276 C C . VAL A 1 290 ? 21.929 23.711 -27.073 1.00 82.81 290 VAL A C 1
ATOM 2278 O O . VAL A 1 290 ? 21.112 23.034 -26.453 1.00 82.81 290 VAL A O 1
ATOM 2281 N N . THR A 1 291 ? 21.557 24.481 -28.093 1.00 85.31 291 THR A N 1
ATOM 2282 C CA . THR A 1 291 ? 20.196 24.425 -28.643 1.00 85.31 291 THR A CA 1
ATOM 2283 C C . THR A 1 291 ? 20.151 23.324 -29.692 1.00 85.31 291 THR A C 1
ATOM 2285 O O . THR A 1 291 ? 20.814 23.438 -30.721 1.00 85.31 291 THR A O 1
ATOM 2288 N N . LYS A 1 292 ? 19.383 22.261 -29.441 1.00 83.69 292 LYS A N 1
ATOM 2289 C CA . LYS A 1 292 ? 19.263 21.123 -30.361 1.00 83.69 292 LYS A CA 1
ATOM 2290 C C . LYS A 1 292 ? 17.876 21.112 -30.988 1.00 83.69 292 LYS A C 1
ATOM 2292 O O . LYS A 1 292 ? 16.884 21.016 -30.270 1.00 83.69 292 LYS A O 1
ATOM 2297 N N . ALA A 1 293 ? 17.809 21.189 -32.316 1.00 86.31 293 ALA A N 1
ATOM 2298 C CA . ALA A 1 293 ? 16.560 20.965 -33.036 1.00 86.31 293 ALA A CA 1
ATOM 2299 C C . ALA A 1 293 ? 16.164 19.483 -32.949 1.00 86.31 293 ALA A C 1
ATOM 2301 O O . ALA A 1 293 ? 17.015 18.607 -33.110 1.00 86.31 293 ALA A O 1
ATOM 2302 N N . GLN A 1 294 ? 14.894 19.222 -32.654 1.00 86.75 294 GLN A N 1
ATOM 2303 C CA . GLN A 1 294 ? 14.349 17.873 -32.493 1.00 86.75 294 GLN A CA 1
ATOM 2304 C C . GLN A 1 294 ? 13.723 17.376 -33.800 1.00 86.75 294 GLN A C 1
ATOM 2306 O O . GLN A 1 294 ? 13.210 18.169 -34.598 1.00 86.75 294 GLN A O 1
ATOM 2311 N N . THR A 1 295 ? 13.737 16.060 -34.004 1.00 87.50 295 THR A N 1
ATOM 2312 C CA . THR A 1 295 ? 13.009 15.419 -35.107 1.00 87.50 295 THR A CA 1
ATOM 2313 C C . THR A 1 295 ? 11.508 15.396 -34.830 1.00 87.50 295 THR A C 1
ATOM 2315 O O . THR A 1 295 ? 11.074 15.550 -33.686 1.00 87.50 295 THR A O 1
ATOM 2318 N N . LYS A 1 296 ? 10.687 15.184 -35.868 1.00 88.62 296 LYS A N 1
ATOM 2319 C CA . LYS A 1 296 ? 9.222 15.085 -35.725 1.00 88.62 296 LYS A CA 1
ATOM 2320 C C . LYS A 1 296 ? 8.823 14.099 -34.616 1.00 88.62 296 LYS A C 1
ATOM 2322 O O . LYS A 1 296 ? 8.046 14.451 -33.734 1.00 88.62 296 LYS A O 1
ATOM 2327 N N . GLU A 1 297 ? 9.406 12.906 -34.642 1.00 83.94 297 GLU A N 1
ATOM 2328 C CA . GLU A 1 297 ? 9.123 11.818 -33.699 1.00 83.94 297 GLU A CA 1
ATOM 2329 C C . GLU A 1 297 ? 9.522 12.180 -32.261 1.00 83.94 297 GLU A C 1
ATOM 2331 O O . GLU A 1 297 ? 8.773 11.910 -31.324 1.00 83.94 297 GLU A O 1
ATOM 2336 N N . GLN A 1 298 ? 10.666 12.850 -32.075 1.00 83.56 298 GLN A N 1
ATOM 2337 C CA . GLN A 1 298 ? 11.126 13.315 -30.761 1.00 83.56 298 GLN A CA 1
ATOM 2338 C C . GLN A 1 298 ? 10.186 14.367 -30.160 1.00 83.56 298 GLN A C 1
ATOM 2340 O O . GLN A 1 298 ? 9.926 14.354 -28.955 1.00 83.56 298 GLN A O 1
ATOM 2345 N N . VAL A 1 299 ? 9.656 15.269 -30.992 1.00 87.19 299 VAL A N 1
ATOM 2346 C CA . VAL A 1 299 ? 8.703 16.292 -30.545 1.00 87.19 299 VAL A CA 1
ATOM 2347 C C . VAL A 1 299 ? 7.353 15.676 -30.195 1.00 87.19 299 VAL A C 1
ATOM 2349 O O . VAL A 1 299 ? 6.834 15.960 -29.117 1.00 87.19 299 VAL A O 1
ATOM 2352 N N . GLU A 1 300 ? 6.807 14.811 -31.055 1.00 87.81 300 GLU A N 1
ATOM 2353 C CA . GLU A 1 300 ? 5.560 14.080 -30.780 1.00 87.81 300 GLU A CA 1
ATOM 2354 C C . GLU A 1 300 ? 5.669 13.292 -29.469 1.00 87.81 300 GLU A C 1
ATOM 2356 O O . GLU A 1 300 ? 4.802 13.396 -28.601 1.00 87.81 300 GLU A O 1
ATOM 2361 N N . PHE A 1 301 ? 6.792 12.600 -29.265 1.00 83.56 301 PHE A N 1
ATOM 2362 C CA . PHE A 1 301 ? 7.075 11.886 -28.025 1.00 83.56 301 PHE A CA 1
ATOM 2363 C C . PHE A 1 301 ? 7.141 12.818 -26.805 1.00 83.56 301 PHE A C 1
ATOM 2365 O O . PHE A 1 301 ? 6.559 12.522 -25.762 1.00 83.56 301 PHE A O 1
ATOM 2372 N N . SER A 1 302 ? 7.823 13.962 -26.919 1.00 85.75 302 SER A N 1
ATOM 2373 C CA . SER A 1 302 ? 7.925 14.943 -25.832 1.00 85.75 302 SER A CA 1
ATOM 2374 C C . SER A 1 302 ? 6.558 15.519 -25.449 1.00 85.75 302 SER A C 1
ATOM 2376 O O . SER A 1 302 ? 6.268 15.678 -24.262 1.00 85.75 302 SER A O 1
ATOM 2378 N N . VAL A 1 303 ? 5.696 15.784 -26.433 1.00 89.69 303 VAL A N 1
ATOM 2379 C CA . VAL A 1 303 ? 4.319 16.247 -26.218 1.00 89.69 303 VAL A CA 1
ATOM 2380 C C . VAL A 1 303 ? 3.478 15.178 -25.518 1.00 89.69 303 VAL A C 1
ATOM 2382 O O . VAL A 1 303 ? 2.808 15.480 -24.529 1.00 89.69 303 VAL A O 1
ATOM 2385 N N . GLU A 1 304 ? 3.557 13.921 -25.958 1.00 87.25 304 GLU A N 1
ATOM 2386 C CA . GLU A 1 304 ? 2.895 12.794 -25.291 1.00 87.25 304 GLU A CA 1
ATOM 2387 C C . GLU A 1 304 ? 3.379 12.607 -23.842 1.00 87.25 304 GLU A C 1
ATOM 2389 O O . GLU A 1 304 ? 2.570 12.383 -22.937 1.00 87.25 304 GLU A O 1
ATOM 2394 N N . ALA A 1 305 ? 4.689 12.718 -23.600 1.00 84.38 305 ALA A N 1
ATOM 2395 C CA . ALA A 1 305 ? 5.287 12.604 -22.271 1.00 84.38 305 ALA A CA 1
ATOM 2396 C C . ALA A 1 305 ? 4.770 13.691 -21.316 1.00 84.38 305 ALA A C 1
ATOM 2398 O O . ALA A 1 305 ? 4.329 13.384 -20.206 1.00 84.38 305 ALA A O 1
ATOM 2399 N N . ILE A 1 306 ? 4.736 14.949 -21.768 1.00 89.06 306 ILE A N 1
ATOM 2400 C CA . ILE A 1 306 ? 4.202 16.071 -20.985 1.00 89.06 306 ILE A CA 1
ATOM 2401 C C . ILE A 1 306 ? 2.692 15.918 -20.754 1.00 89.06 306 ILE A C 1
ATOM 2403 O O . ILE A 1 306 ? 2.230 16.131 -19.633 1.00 89.06 306 ILE A O 1
ATOM 2407 N N . GLY A 1 307 ? 1.927 15.470 -21.755 1.00 90.62 307 GLY A N 1
ATOM 2408 C CA . GLY A 1 307 ? 0.496 15.186 -21.613 1.00 90.62 307 GLY A CA 1
ATOM 2409 C C . GLY A 1 307 ? 0.199 14.141 -20.528 1.00 90.62 307 GLY A C 1
ATOM 2410 O O . GLY A 1 307 ? -0.638 14.384 -19.652 1.00 90.62 307 GLY A O 1
ATOM 2411 N N . LYS A 1 308 ? 0.934 13.016 -20.530 1.00 87.56 308 LYS A N 1
ATOM 2412 C CA . LYS A 1 308 ? 0.859 11.978 -19.482 1.00 87.56 308 LYS A CA 1
ATOM 2413 C C . LYS A 1 308 ? 1.236 12.528 -18.104 1.00 87.56 308 LYS A C 1
ATOM 2415 O O . LYS A 1 308 ? 0.527 12.274 -17.130 1.00 87.56 308 LYS A O 1
ATOM 2420 N N . ALA A 1 309 ? 2.331 13.284 -18.018 1.00 87.62 309 ALA A N 1
ATOM 2421 C CA . ALA A 1 309 ? 2.835 13.830 -16.760 1.00 87.62 309 ALA A CA 1
ATOM 2422 C C . ALA A 1 309 ? 1.887 14.871 -16.143 1.00 87.62 309 ALA A C 1
ATOM 2424 O O . ALA A 1 309 ? 1.690 14.869 -14.927 1.00 87.62 309 ALA A O 1
ATOM 2425 N N . CYS A 1 310 ? 1.248 15.716 -16.961 1.00 91.62 310 CYS A N 1
ATOM 2426 C CA . CYS A 1 310 ? 0.188 16.627 -16.518 1.00 91.62 310 CYS A CA 1
ATOM 2427 C C . CYS A 1 310 ? -0.959 15.863 -15.842 1.00 91.62 310 CYS A C 1
ATOM 2429 O O . CYS A 1 310 ? -1.388 16.239 -14.750 1.00 91.62 310 CYS A O 1
ATOM 2431 N N . TYR A 1 311 ? -1.416 14.765 -16.453 1.00 93.88 311 TYR A N 1
ATOM 2432 C CA . TYR A 1 311 ? -2.498 13.947 -15.904 1.00 93.88 311 TYR A CA 1
ATOM 2433 C C . TYR A 1 311 ? -2.097 13.230 -14.608 1.00 93.88 311 TYR A C 1
ATOM 2435 O O . TYR A 1 311 ? -2.833 13.259 -13.624 1.00 93.88 311 TYR A O 1
ATOM 2443 N N . GLU A 1 312 ? -0.908 12.623 -14.574 1.00 89.00 312 GLU A N 1
ATOM 2444 C CA . GLU A 1 312 ? -0.374 11.960 -13.379 1.00 89.00 312 GLU A CA 1
ATOM 2445 C C . GLU A 1 312 ? -0.256 12.933 -12.195 1.00 89.00 312 GLU A C 1
ATOM 2447 O O . GLU A 1 312 ? -0.689 12.628 -11.079 1.00 89.00 312 GLU A O 1
ATOM 2452 N N . ARG A 1 313 ? 0.296 14.129 -12.434 1.00 90.75 313 ARG A N 1
ATOM 2453 C CA . ARG A 1 313 ? 0.446 15.168 -11.404 1.00 90.75 313 ARG A CA 1
ATOM 2454 C C . ARG A 1 313 ? -0.899 15.698 -10.926 1.00 90.75 313 ARG A C 1
ATOM 2456 O O . ARG A 1 313 ? -1.064 15.890 -9.721 1.00 90.75 313 ARG A O 1
ATOM 2463 N N . LEU A 1 314 ? -1.867 15.868 -11.830 1.00 94.25 314 LEU A N 1
ATOM 2464 C CA . LEU A 1 314 ? -3.243 16.207 -11.470 1.00 94.25 314 LEU A CA 1
ATOM 2465 C C . LEU A 1 314 ? -3.857 15.137 -10.562 1.00 94.25 314 LEU A C 1
ATOM 2467 O O . LEU A 1 314 ? -4.419 15.469 -9.521 1.00 94.25 314 LEU A O 1
ATOM 2471 N N . PHE A 1 315 ? -3.717 13.859 -10.921 1.00 93.75 315 PHE A N 1
ATOM 2472 C CA . PHE A 1 315 ? -4.240 12.754 -10.123 1.00 93.75 315 PHE A CA 1
ATOM 2473 C C . PHE A 1 315 ? -3.607 12.718 -8.727 1.00 93.75 315 PHE A C 1
ATOM 2475 O O . PHE A 1 315 ? -4.319 12.656 -7.725 1.00 93.75 315 PHE A O 1
ATOM 2482 N N . ARG A 1 316 ? -2.277 12.852 -8.629 1.00 90.25 316 ARG A N 1
ATOM 2483 C CA . ARG A 1 316 ? -1.578 12.929 -7.335 1.00 90.25 316 ARG A CA 1
ATOM 2484 C C . ARG A 1 316 ? -2.050 14.125 -6.501 1.00 90.25 316 ARG A C 1
ATOM 2486 O O . ARG A 1 316 ? -2.263 13.983 -5.297 1.00 90.25 316 ARG A O 1
ATOM 2493 N N . TRP A 1 317 ? -2.230 15.293 -7.118 1.00 93.25 317 TRP A N 1
ATOM 2494 C CA . TRP A 1 317 ? -2.767 16.467 -6.429 1.00 93.25 317 TRP A CA 1
ATOM 2495 C C . TRP A 1 317 ? -4.191 16.222 -5.914 1.00 93.25 317 TRP A C 1
ATOM 2497 O O . TRP A 1 317 ? -4.484 16.546 -4.764 1.00 93.25 317 TRP A O 1
ATOM 2507 N N . LEU A 1 318 ? -5.047 15.589 -6.720 1.00 93.69 318 LEU A N 1
ATOM 2508 C CA . LEU A 1 318 ? -6.426 15.260 -6.361 1.00 93.69 318 LEU A CA 1
ATOM 2509 C C . LEU A 1 318 ? -6.482 14.336 -5.139 1.00 93.69 318 LEU A C 1
ATOM 2511 O O . LEU A 1 318 ? -7.228 14.604 -4.199 1.00 93.69 318 LEU A O 1
ATOM 2515 N N . VAL A 1 319 ? -5.643 13.298 -5.111 1.00 92.31 319 VAL A N 1
ATOM 2516 C CA . VAL A 1 319 ? -5.505 12.386 -3.964 1.00 92.31 319 VAL A CA 1
ATOM 2517 C C . VAL A 1 319 ? -5.068 13.154 -2.713 1.00 92.31 319 VAL A C 1
ATOM 2519 O O . VAL A 1 319 ? -5.699 13.038 -1.663 1.00 92.31 319 VAL A O 1
ATOM 2522 N N . ASN A 1 320 ? -4.057 14.020 -2.826 1.00 91.12 320 ASN A N 1
ATOM 2523 C CA . ASN A 1 320 ? -3.604 14.853 -1.710 1.00 91.12 320 ASN A CA 1
ATOM 2524 C C . ASN A 1 320 ? -4.697 15.820 -1.220 1.00 91.12 320 ASN A C 1
ATOM 2526 O O . ASN A 1 320 ? -4.846 16.036 -0.016 1.00 91.12 320 ASN A O 1
ATOM 2530 N N . ARG A 1 321 ? -5.489 16.396 -2.132 1.00 91.38 321 ARG A N 1
ATOM 2531 C CA . ARG A 1 321 ? -6.612 17.287 -1.804 1.00 91.38 321 ARG A CA 1
ATOM 2532 C C . ARG A 1 321 ? -7.747 16.543 -1.094 1.00 91.38 321 ARG A C 1
ATOM 2534 O O . ARG A 1 321 ? -8.333 17.096 -0.157 1.00 91.38 321 ARG A O 1
ATOM 2541 N N . ILE A 1 322 ? -8.024 15.303 -1.503 1.00 92.06 322 ILE A N 1
ATOM 2542 C CA . ILE A 1 322 ? -8.956 14.384 -0.836 1.00 92.06 322 ILE A CA 1
ATOM 2543 C C . ILE A 1 322 ? -8.456 14.073 0.581 1.00 92.06 322 ILE A C 1
ATOM 2545 O O . ILE A 1 322 ? -9.202 14.285 1.534 1.00 92.06 322 ILE A O 1
ATOM 2549 N N . ASN A 1 323 ? -7.187 13.687 0.743 1.00 91.81 323 ASN A N 1
ATOM 2550 C CA . ASN A 1 323 ? -6.601 13.357 2.049 1.00 91.81 323 ASN A CA 1
ATOM 2551 C C . ASN A 1 323 ? -6.651 14.536 3.027 1.00 91.81 323 ASN A C 1
ATOM 2553 O O . ASN A 1 323 ? -7.090 14.374 4.159 1.00 91.81 323 ASN A O 1
ATOM 2557 N N . ARG A 1 324 ? -6.336 15.758 2.574 1.00 88.88 324 ARG A N 1
ATOM 2558 C CA . ARG A 1 324 ? -6.488 16.979 3.396 1.00 88.88 324 ARG A CA 1
ATOM 2559 C C . ARG A 1 324 ? -7.917 17.217 3.886 1.00 88.88 324 ARG A C 1
ATOM 2561 O O . ARG A 1 324 ? -8.118 17.913 4.876 1.00 88.88 324 ARG A O 1
ATOM 2568 N N . SER A 1 325 ? -8.912 16.711 3.164 1.00 87.56 325 SER A N 1
ATOM 2569 C CA . SER A 1 325 ? -10.320 16.850 3.540 1.00 87.56 325 SER A CA 1
ATOM 2570 C C . SER A 1 325 ? -10.750 15.743 4.510 1.00 87.56 325 SER A C 1
ATOM 2572 O O . SER A 1 325 ? -11.540 16.012 5.408 1.00 87.56 325 SER A O 1
ATOM 2574 N N . LEU A 1 326 ? -10.169 14.543 4.384 1.00 86.56 326 LEU A N 1
ATOM 2575 C CA . LEU A 1 326 ? -10.401 13.393 5.267 1.00 86.56 326 LEU A CA 1
ATOM 2576 C C . LEU A 1 326 ? -9.627 13.460 6.599 1.00 86.56 326 LEU A C 1
ATOM 2578 O O . LEU A 1 326 ? -10.030 12.817 7.564 1.00 86.56 326 LEU A O 1
ATOM 2582 N N . ASP A 1 327 ? -8.549 14.242 6.684 1.00 79.81 327 ASP A N 1
ATOM 2583 C CA . ASP A 1 327 ? -7.691 14.359 7.878 1.00 79.81 327 ASP A CA 1
ATOM 2584 C C . ASP A 1 327 ? -8.003 15.603 8.740 1.00 79.81 327 ASP A C 1
ATOM 2586 O O . ASP A 1 327 ? -7.169 16.125 9.473 1.00 79.81 327 ASP A O 1
ATOM 2590 N N . ARG A 1 328 ? -9.225 16.146 8.634 1.00 67.25 328 ARG A N 1
ATOM 2591 C CA . ARG A 1 328 ? -9.609 17.416 9.282 1.00 67.25 328 ARG A CA 1
ATOM 2592 C C . ARG A 1 328 ? -9.814 17.334 10.795 1.00 67.25 328 ARG A C 1
ATOM 2594 O O . ARG A 1 328 ? -9.990 18.380 11.427 1.00 67.25 328 ARG A O 1
ATOM 2601 N N . THR A 1 329 ? -9.877 16.146 11.398 1.00 64.00 329 THR A N 1
ATOM 2602 C CA . THR A 1 329 ? -10.221 16.071 12.823 1.00 64.00 329 THR A CA 1
ATOM 2603 C C . THR A 1 329 ? -9.013 16.346 13.717 1.00 64.00 329 THR A C 1
ATOM 2605 O O . THR A 1 329 ? -7.891 15.931 13.458 1.00 64.00 329 THR A O 1
ATOM 2608 N N . LYS A 1 330 ? -9.257 17.034 14.838 1.00 59.25 330 LYS A N 1
ATOM 2609 C CA . LYS A 1 330 ? -8.248 17.260 15.888 1.00 59.25 330 LYS A CA 1
ATOM 2610 C C . LYS A 1 330 ? -7.944 16.000 16.715 1.00 59.25 330 LYS A C 1
ATOM 2612 O O . LYS A 1 330 ? -7.180 16.084 17.674 1.00 59.25 330 LYS A O 1
ATOM 2617 N N . ARG A 1 331 ? -8.598 14.867 16.429 1.00 63.06 331 ARG A N 1
ATOM 2618 C CA . ARG A 1 331 ? -8.429 13.628 17.195 1.00 63.06 331 ARG A CA 1
ATOM 2619 C C . ARG A 1 331 ? -7.206 12.896 16.657 1.00 63.06 331 ARG A C 1
ATOM 2621 O O . ARG A 1 331 ? -7.138 12.612 15.469 1.00 63.06 331 ARG A O 1
ATOM 2628 N N . GLN A 1 332 ? -6.249 12.585 17.525 1.00 64.69 332 GLN A N 1
ATOM 2629 C CA . GLN A 1 332 ? -5.091 11.788 17.130 1.00 64.69 332 GLN A CA 1
ATOM 2630 C C . GLN A 1 332 ? -5.513 10.326 16.949 1.00 64.69 332 GLN A C 1
ATOM 2632 O O . GLN A 1 332 ? -6.149 9.745 17.832 1.00 64.69 332 GLN A O 1
ATOM 2637 N N . GLY A 1 333 ? -5.184 9.753 15.791 1.00 66.00 333 GLY A N 1
ATOM 2638 C CA . GLY A 1 333 ? -5.369 8.328 15.534 1.00 66.00 333 GLY A CA 1
ATOM 2639 C C . GLY A 1 333 ? -4.380 7.504 16.356 1.00 66.00 333 GLY A C 1
ATOM 2640 O O . GLY A 1 333 ? -3.187 7.795 16.339 1.00 66.00 333 GLY A O 1
ATOM 2641 N N . ALA A 1 334 ? -4.878 6.498 17.071 1.00 74.81 334 ALA A N 1
ATOM 2642 C CA . ALA A 1 334 ? -4.074 5.558 17.852 1.00 74.81 334 ALA A CA 1
ATOM 2643 C C . ALA A 1 334 ? -3.788 4.260 17.080 1.00 74.81 334 ALA A C 1
ATOM 2645 O O . ALA A 1 334 ? -2.730 3.666 17.252 1.00 74.81 334 ALA A O 1
ATOM 2646 N N . SER A 1 335 ? -4.722 3.841 16.224 1.00 89.56 335 SER A N 1
ATOM 2647 C CA . SER A 1 335 ? -4.626 2.618 15.420 1.00 89.56 335 SER A CA 1
ATOM 2648 C C . SER A 1 335 ? -5.266 2.838 14.054 1.00 89.56 335 SER A C 1
ATOM 2650 O O . SER A 1 335 ? -6.033 3.790 13.864 1.00 89.56 335 SER A O 1
ATOM 2652 N N . PHE A 1 336 ? -4.982 1.968 13.090 1.00 93.44 336 PHE A N 1
ATOM 2653 C CA . PHE A 1 336 ? -5.591 2.030 11.770 1.00 93.44 336 PHE A CA 1
ATOM 2654 C C . PHE A 1 336 ? -5.983 0.667 11.203 1.00 93.44 336 PHE A C 1
ATOM 2656 O O . PHE A 1 336 ? -5.418 -0.375 11.529 1.00 93.44 336 PHE A O 1
ATOM 2663 N N . ILE A 1 337 ? -6.944 0.707 10.278 1.00 95.25 337 ILE A N 1
ATOM 2664 C CA . ILE A 1 337 ? -7.263 -0.415 9.394 1.00 95.25 337 ILE A CA 1
ATOM 2665 C C . ILE A 1 337 ? -6.935 0.004 7.965 1.00 95.25 337 ILE A C 1
ATOM 2667 O O . ILE A 1 337 ? -7.507 0.964 7.441 1.00 95.25 337 ILE A O 1
ATOM 2671 N N . GLY A 1 338 ? -5.998 -0.705 7.341 1.00 94.88 338 GLY A N 1
ATOM 2672 C CA . GLY A 1 338 ? -5.590 -0.497 5.956 1.00 94.88 338 GLY A CA 1
ATOM 2673 C C . GLY A 1 338 ? -6.387 -1.371 4.995 1.00 94.88 338 GLY A C 1
ATOM 2674 O O . GLY A 1 338 ? -6.361 -2.591 5.100 1.00 94.88 338 GLY A O 1
ATOM 2675 N N . ILE A 1 339 ? -7.087 -0.786 4.029 1.00 94.50 339 ILE A N 1
ATOM 2676 C CA . ILE A 1 339 ? -7.861 -1.530 3.032 1.00 94.50 339 ILE A CA 1
ATOM 2677 C C . ILE A 1 339 ? -7.147 -1.430 1.690 1.00 94.50 339 ILE A C 1
ATOM 2679 O O . ILE A 1 339 ? -7.030 -0.340 1.128 1.00 94.50 339 ILE A O 1
ATOM 2683 N N . LEU A 1 340 ? -6.679 -2.565 1.176 1.00 92.06 340 LEU A N 1
ATOM 2684 C CA . LEU A 1 340 ? -5.962 -2.632 -0.091 1.00 92.06 340 LEU A CA 1
ATOM 2685 C C . LEU A 1 340 ? -6.911 -3.020 -1.231 1.00 92.06 340 LEU A C 1
ATOM 2687 O O . LEU A 1 340 ? -7.496 -4.106 -1.221 1.00 92.06 340 LEU A O 1
ATOM 2691 N N . ASP A 1 341 ? -7.011 -2.142 -2.228 1.00 88.56 341 ASP A N 1
ATOM 2692 C CA . ASP A 1 341 ? -7.692 -2.376 -3.502 1.00 88.56 341 ASP A CA 1
ATOM 2693 C C . ASP A 1 341 ? -6.692 -2.151 -4.643 1.00 88.56 341 ASP A C 1
ATOM 2695 O O . ASP A 1 341 ? -6.406 -1.021 -5.042 1.00 88.56 341 ASP A O 1
ATOM 2699 N N . MET A 1 342 ? -6.109 -3.247 -5.122 1.00 80.69 342 MET A N 1
ATOM 2700 C CA . MET A 1 342 ? -5.166 -3.256 -6.242 1.00 80.69 342 MET A CA 1
ATOM 2701 C C . MET A 1 342 ? -5.842 -3.754 -7.516 1.00 80.69 342 MET A C 1
ATOM 2703 O O . MET A 1 342 ? -6.808 -4.518 -7.464 1.00 80.69 342 MET A O 1
ATOM 2707 N N . ALA A 1 343 ? -5.295 -3.377 -8.674 1.00 76.25 343 ALA A N 1
ATOM 2708 C CA . ALA A 1 343 ? -5.659 -3.998 -9.944 1.00 76.25 343 ALA A CA 1
ATOM 2709 C C . ALA A 1 343 ? -5.437 -5.522 -9.877 1.00 76.25 343 ALA A C 1
ATOM 2711 O O . ALA A 1 343 ? -4.492 -6.004 -9.251 1.00 76.25 343 ALA A O 1
ATOM 2712 N N . GLY A 1 344 ? -6.347 -6.290 -10.484 1.00 75.25 344 GLY A N 1
ATOM 2713 C CA . GLY A 1 344 ? -6.226 -7.752 -10.489 1.00 75.25 344 GLY A CA 1
ATOM 2714 C C . GLY A 1 344 ? -5.125 -8.237 -11.415 1.00 75.25 344 GLY A C 1
ATOM 2715 O O . GLY A 1 344 ? -4.635 -7.464 -12.227 1.00 75.25 344 GLY A O 1
ATOM 2716 N N . PHE A 1 345 ? -4.800 -9.525 -11.326 1.00 79.62 345 PHE A N 1
ATOM 2717 C CA . PHE A 1 345 ? -3.943 -10.181 -12.311 1.00 79.62 345 PHE A CA 1
ATOM 2718 C C . PHE A 1 345 ? -4.568 -10.070 -13.713 1.00 79.62 345 PHE A C 1
ATOM 2720 O O . PHE A 1 345 ? -5.782 -10.269 -13.867 1.00 79.62 345 PHE A O 1
ATOM 2727 N N . GLU A 1 346 ? -3.759 -9.725 -14.716 1.00 76.88 346 GLU A N 1
ATOM 2728 C CA . GLU A 1 346 ? -4.206 -9.503 -16.093 1.00 76.88 346 GLU A CA 1
ATOM 2729 C C . GLU A 1 346 ? -3.410 -10.361 -17.072 1.00 76.88 346 GLU A C 1
ATOM 2731 O O . GLU A 1 346 ? -2.189 -10.272 -17.161 1.00 76.88 346 GLU A O 1
ATOM 2736 N N . ILE A 1 347 ? -4.141 -11.186 -17.825 1.00 77.25 347 ILE A N 1
ATOM 2737 C CA . ILE A 1 347 ? -3.610 -11.982 -18.933 1.00 77.25 347 ILE A CA 1
ATOM 2738 C C . ILE A 1 347 ? -4.373 -11.570 -20.186 1.00 77.25 347 ILE A C 1
ATOM 2740 O O . ILE A 1 347 ? -5.579 -11.828 -20.283 1.00 77.25 347 ILE A O 1
ATOM 2744 N N . PHE A 1 348 ? -3.691 -10.904 -21.110 1.00 75.06 348 PHE A N 1
ATOM 2745 C CA . PHE A 1 348 ? -4.183 -10.605 -22.454 1.00 75.06 348 PHE A CA 1
ATOM 2746 C C . PHE A 1 348 ? -3.432 -11.437 -23.498 1.00 75.06 348 PHE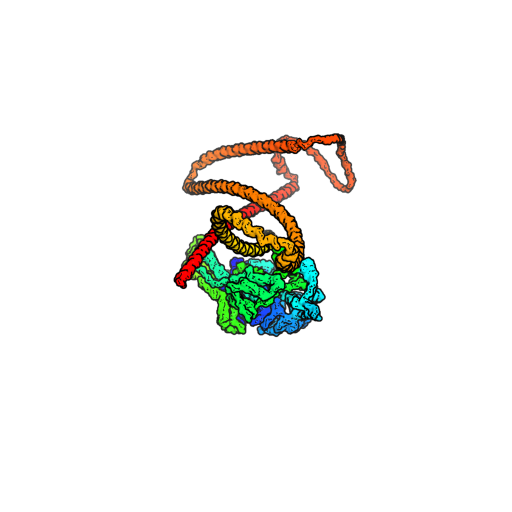 A C 1
ATOM 2748 O O . PHE A 1 348 ? -2.439 -12.084 -23.169 1.00 75.06 348 PHE A O 1
ATOM 2755 N N . GLU A 1 349 ? -3.896 -11.405 -24.752 1.00 70.75 349 GLU A N 1
ATOM 2756 C CA . GLU A 1 349 ? -3.205 -12.057 -25.878 1.00 70.75 349 GLU A CA 1
ATOM 2757 C C . GLU A 1 349 ? -1.778 -11.523 -26.074 1.00 70.75 349 GLU A C 1
ATOM 2759 O O . GLU A 1 349 ? -0.899 -12.262 -26.502 1.00 70.75 349 GLU A O 1
ATOM 2764 N N . LEU A 1 350 ? -1.538 -10.253 -25.734 1.00 69.62 350 LEU A N 1
ATOM 2765 C CA . LEU A 1 350 ? -0.224 -9.628 -25.814 1.00 69.62 350 LEU A CA 1
ATOM 2766 C C . LEU A 1 350 ? -0.064 -8.634 -24.659 1.00 69.62 350 LEU A C 1
ATOM 2768 O O . LEU A 1 350 ? -0.831 -7.675 -24.546 1.00 69.62 350 LEU A O 1
ATOM 2772 N N . ASN A 1 351 ? 0.891 -8.900 -23.766 1.00 83.88 351 ASN A N 1
ATOM 2773 C CA . ASN A 1 351 ? 1.086 -8.137 -22.531 1.00 83.88 351 ASN A CA 1
ATOM 2774 C C . ASN A 1 351 ? 2.309 -7.220 -22.650 1.00 83.88 351 ASN A C 1
ATOM 2776 O O . ASN A 1 351 ? 3.329 -7.597 -23.223 1.00 83.88 351 ASN A O 1
ATOM 2780 N N . SER A 1 352 ? 2.209 -6.014 -22.097 1.00 84.94 352 SER A N 1
ATOM 2781 C CA . SER A 1 352 ? 3.256 -4.989 -22.142 1.00 84.94 352 SER A CA 1
ATOM 2782 C C . SER A 1 352 ? 3.899 -4.785 -20.759 1.00 84.94 352 SER A C 1
ATOM 2784 O O . SER A 1 352 ? 3.508 -5.416 -19.775 1.00 84.94 352 SER A O 1
ATOM 2786 N N . PHE A 1 353 ? 4.874 -3.878 -20.668 1.00 84.19 353 PHE A N 1
ATOM 2787 C CA . PHE A 1 353 ? 5.551 -3.461 -19.439 1.00 84.19 353 PHE A CA 1
ATOM 2788 C C . PHE A 1 353 ? 4.582 -3.112 -18.295 1.00 84.19 353 PHE A C 1
ATOM 2790 O O . PHE A 1 353 ? 4.795 -3.500 -17.148 1.00 84.19 353 PHE A O 1
ATOM 2797 N N . GLU A 1 354 ? 3.475 -2.427 -18.592 1.00 79.75 354 GLU A N 1
ATOM 2798 C CA . GLU A 1 354 ? 2.467 -2.065 -17.594 1.00 79.75 354 GLU A CA 1
ATOM 2799 C C . GLU A 1 354 ? 1.793 -3.299 -16.970 1.00 79.75 354 GLU A C 1
ATOM 2801 O O . GLU A 1 354 ? 1.594 -3.350 -15.755 1.00 79.75 354 GLU A O 1
ATOM 2806 N N . GLN A 1 355 ? 1.494 -4.322 -17.778 1.00 83.38 355 GLN A N 1
ATOM 2807 C CA . GLN A 1 355 ? 0.961 -5.594 -17.285 1.00 83.38 355 GLN A CA 1
ATOM 2808 C C . GLN A 1 355 ? 2.004 -6.364 -16.476 1.00 83.38 355 GLN A C 1
ATOM 2810 O O . GLN A 1 355 ? 1.643 -6.931 -15.447 1.00 83.38 355 GLN A O 1
ATOM 2815 N N . LEU A 1 356 ? 3.283 -6.352 -16.880 1.00 88.69 356 LEU A N 1
ATOM 2816 C CA . LEU A 1 356 ? 4.359 -6.989 -16.108 1.00 88.69 356 LEU A CA 1
ATOM 2817 C C . LEU A 1 356 ? 4.411 -6.413 -14.691 1.00 88.69 356 LEU A C 1
ATOM 2819 O O . LEU A 1 356 ? 4.421 -7.159 -13.717 1.00 88.69 356 LEU A O 1
ATOM 2823 N N . CYS A 1 357 ? 4.383 -5.086 -14.581 1.00 85.75 357 CYS A N 1
ATOM 2824 C CA . CYS A 1 357 ? 4.328 -4.364 -13.317 1.00 85.75 357 CYS A CA 1
ATOM 2825 C C . CYS A 1 357 ? 3.125 -4.800 -12.453 1.00 85.75 357 CYS A C 1
ATOM 2827 O O . CYS A 1 357 ? 3.304 -5.217 -11.302 1.00 85.75 357 CYS A O 1
ATOM 2829 N N . ILE A 1 358 ? 1.907 -4.779 -13.011 1.00 83.56 358 ILE A N 1
ATOM 2830 C CA . ILE A 1 358 ? 0.676 -5.190 -12.307 1.00 83.56 358 ILE A CA 1
ATOM 2831 C C . ILE A 1 358 ? 0.764 -6.652 -11.840 1.00 83.56 358 ILE A C 1
ATOM 2833 O O . ILE A 1 358 ? 0.440 -6.963 -10.687 1.00 83.56 358 ILE A O 1
ATOM 2837 N N . ASN A 1 359 ? 1.213 -7.553 -12.714 1.00 87.38 359 ASN A N 1
ATOM 2838 C CA . ASN A 1 359 ? 1.321 -8.981 -12.429 1.00 87.38 359 ASN A CA 1
ATOM 2839 C C . ASN A 1 359 ? 2.402 -9.262 -11.379 1.00 87.38 359 ASN A C 1
ATOM 2841 O O . ASN A 1 359 ? 2.157 -10.034 -10.458 1.00 87.38 359 ASN A O 1
ATOM 2845 N N . TYR A 1 360 ? 3.536 -8.561 -11.428 1.00 89.62 360 TYR A N 1
ATOM 2846 C CA . TYR A 1 360 ? 4.585 -8.609 -10.406 1.00 89.62 360 TYR A CA 1
ATOM 2847 C C . TYR A 1 360 ? 4.072 -8.192 -9.016 1.00 89.62 360 TYR A C 1
ATOM 2849 O O . TYR A 1 360 ? 4.366 -8.850 -8.015 1.00 89.62 360 TYR A O 1
ATOM 2857 N N . THR A 1 361 ? 3.243 -7.147 -8.925 1.00 87.62 361 THR A N 1
ATOM 2858 C CA . THR A 1 361 ? 2.610 -6.779 -7.648 1.00 87.62 361 THR A CA 1
ATOM 2859 C C . THR A 1 361 ? 1.662 -7.861 -7.143 1.00 87.62 361 THR A C 1
ATOM 2861 O O . THR A 1 361 ? 1.686 -8.186 -5.955 1.00 87.62 361 THR A O 1
ATOM 2864 N N . ASN A 1 362 ? 0.852 -8.445 -8.027 1.00 86.00 362 ASN A N 1
ATOM 2865 C CA . ASN A 1 362 ? -0.027 -9.553 -7.663 1.00 86.00 362 ASN A CA 1
ATOM 2866 C C . ASN A 1 362 ? 0.768 -10.796 -7.219 1.00 86.00 362 ASN A C 1
ATOM 2868 O O . ASN A 1 362 ? 0.357 -11.448 -6.263 1.00 86.00 362 ASN A O 1
ATOM 2872 N N . GLU A 1 363 ? 1.919 -11.079 -7.837 1.00 88.50 363 GLU A N 1
ATOM 2873 C CA . GLU A 1 363 ? 2.843 -12.148 -7.430 1.00 88.50 363 GLU A CA 1
ATOM 2874 C C . GLU A 1 363 ? 3.336 -11.929 -5.990 1.00 88.50 363 GLU A C 1
ATOM 2876 O O . GLU A 1 363 ? 3.209 -12.814 -5.145 1.00 88.50 363 GLU A O 1
ATOM 2881 N N . LYS A 1 364 ? 3.805 -10.715 -5.657 1.00 89.62 364 LYS A N 1
ATOM 2882 C CA . LYS A 1 364 ? 4.232 -10.388 -4.285 1.00 89.62 364 LYS A CA 1
ATOM 2883 C C . LYS A 1 364 ? 3.088 -10.438 -3.271 1.00 89.62 364 LYS A C 1
ATOM 2885 O O . LYS A 1 364 ? 3.302 -10.879 -2.144 1.00 89.62 364 LYS A O 1
ATOM 2890 N N . LEU A 1 365 ? 1.882 -9.994 -3.635 1.00 87.94 365 LEU A N 1
ATOM 2891 C CA . LEU A 1 365 ? 0.711 -10.078 -2.750 1.00 87.94 365 LEU A CA 1
ATOM 2892 C C . LEU A 1 365 ? 0.285 -11.531 -2.514 1.00 87.94 365 LEU A C 1
ATOM 2894 O O . LEU A 1 365 ? -0.129 -11.878 -1.407 1.00 87.94 365 LEU A O 1
ATOM 2898 N N . GLN A 1 366 ? 0.414 -12.387 -3.528 1.00 86.25 366 GLN A N 1
ATOM 2899 C CA . GLN A 1 366 ? 0.178 -13.817 -3.375 1.00 86.25 366 GLN A CA 1
ATOM 2900 C C . GLN A 1 366 ? 1.255 -14.467 -2.499 1.00 86.25 366 GLN A C 1
ATOM 2902 O O . GLN A 1 366 ? 0.913 -15.255 -1.622 1.00 86.25 366 GLN A O 1
ATOM 2907 N N . GLN A 1 367 ? 2.525 -14.082 -2.647 1.00 88.81 367 GLN A N 1
ATOM 2908 C CA . GLN A 1 367 ? 3.594 -14.550 -1.762 1.00 88.81 367 GLN A CA 1
ATOM 2909 C C . GLN A 1 367 ? 3.382 -14.092 -0.315 1.00 88.81 367 GLN A C 1
ATOM 2911 O O . GLN A 1 367 ? 3.605 -14.872 0.605 1.00 88.81 367 GLN A O 1
ATOM 2916 N N . LEU A 1 368 ? 2.898 -12.864 -0.092 1.00 88.75 368 LEU A N 1
ATOM 2917 C CA . LEU A 1 368 ? 2.508 -12.401 1.243 1.00 88.75 368 LEU A CA 1
ATOM 2918 C C . LEU A 1 368 ? 1.410 -13.294 1.833 1.00 88.75 368 LEU A C 1
ATOM 2920 O O . LEU A 1 368 ? 1.510 -13.692 2.987 1.00 88.75 368 LEU A O 1
ATOM 2924 N N . PHE A 1 369 ? 0.396 -13.658 1.044 1.00 86.56 369 PHE A N 1
ATOM 2925 C CA . PHE A 1 369 ? -0.624 -14.608 1.486 1.00 86.56 369 PHE A CA 1
ATOM 2926 C C . PHE A 1 369 ? -0.031 -15.975 1.827 1.00 86.56 369 PHE A C 1
ATOM 2928 O O . PHE A 1 369 ? -0.339 -16.497 2.894 1.00 86.56 369 PHE A O 1
ATOM 2935 N N . ASN A 1 370 ? 0.823 -16.535 0.967 1.00 84.06 370 ASN A N 1
ATOM 2936 C CA . ASN A 1 370 ? 1.460 -17.829 1.213 1.00 84.06 370 ASN A CA 1
ATOM 2937 C C . ASN A 1 370 ? 2.303 -17.778 2.499 1.00 84.06 370 ASN A C 1
ATOM 2939 O O . ASN A 1 370 ? 2.200 -18.658 3.351 1.00 84.06 370 ASN A O 1
ATOM 2943 N N . HIS A 1 371 ? 3.076 -16.708 2.692 1.00 85.25 371 HIS A N 1
ATOM 2944 C CA . HIS A 1 371 ? 3.885 -16.513 3.889 1.00 85.25 371 HIS A CA 1
ATOM 2945 C C . HIS A 1 371 ? 3.021 -16.381 5.149 1.00 85.25 371 HIS A C 1
ATOM 2947 O O . HIS A 1 371 ? 3.248 -17.099 6.118 1.00 85.25 371 HIS A O 1
ATOM 2953 N N . THR A 1 372 ? 1.987 -15.535 5.139 1.00 84.25 372 THR A N 1
ATOM 2954 C CA . THR A 1 372 ? 1.148 -15.336 6.327 1.00 84.25 372 THR A CA 1
ATOM 2955 C C . THR A 1 372 ? 0.276 -16.543 6.654 1.00 84.25 372 THR A C 1
ATOM 2957 O O . THR A 1 372 ? 0.160 -16.914 7.816 1.00 84.25 372 THR A O 1
ATOM 2960 N N . MET A 1 373 ? -0.339 -17.169 5.652 1.00 78.56 373 MET A N 1
ATOM 2961 C CA . MET A 1 373 ? -1.251 -18.289 5.882 1.00 78.56 373 MET A CA 1
ATOM 2962 C C . MET A 1 373 ? -0.527 -19.596 6.189 1.00 78.56 373 MET A C 1
ATOM 2964 O O . MET A 1 373 ? -1.101 -20.441 6.874 1.00 78.56 373 MET A O 1
ATOM 2968 N N . PHE A 1 374 ? 0.668 -19.811 5.625 1.00 80.31 374 PHE A N 1
ATOM 2969 C CA . PHE A 1 374 ? 1.323 -21.123 5.651 1.00 80.31 374 PHE A CA 1
ATOM 2970 C C . PHE A 1 374 ? 2.597 -21.124 6.485 1.00 80.31 374 PHE A C 1
ATOM 2972 O O . PHE A 1 374 ? 2.800 -22.052 7.261 1.00 80.31 374 PHE A O 1
ATOM 2979 N N . ILE A 1 375 ? 3.455 -20.115 6.323 1.00 82.69 375 ILE A N 1
ATOM 2980 C CA . ILE A 1 375 ? 4.765 -20.079 6.983 1.00 82.69 375 ILE A CA 1
ATOM 2981 C C . ILE A 1 375 ? 4.603 -19.563 8.412 1.00 82.69 375 ILE A C 1
ATOM 2983 O O . ILE A 1 375 ? 4.884 -20.302 9.348 1.00 82.69 375 ILE A O 1
ATOM 2987 N N . LEU A 1 376 ? 4.046 -18.360 8.592 1.00 82.44 376 LEU A N 1
ATOM 2988 C CA . LEU A 1 376 ? 3.867 -17.755 9.920 1.00 82.44 376 LEU A CA 1
ATOM 2989 C C . LEU A 1 376 ? 2.971 -18.597 10.839 1.00 82.44 376 LEU A C 1
ATOM 2991 O O . LEU A 1 376 ? 3.212 -18.665 12.042 1.00 82.44 376 LEU A O 1
ATOM 2995 N N . GLU A 1 377 ? 1.955 -19.265 10.287 1.00 79.44 377 GLU A N 1
ATOM 2996 C CA . GLU A 1 377 ? 1.078 -20.143 11.070 1.00 79.44 377 GLU A CA 1
ATOM 2997 C C . GLU A 1 377 ? 1.836 -21.373 11.602 1.00 79.44 377 GLU A C 1
ATOM 2999 O O . GLU A 1 377 ? 1.696 -21.733 12.770 1.00 79.44 377 GLU A O 1
ATOM 3004 N N . GLN A 1 378 ? 2.689 -21.991 10.778 1.00 83.88 378 GLN A N 1
ATOM 3005 C CA . GLN A 1 378 ? 3.510 -23.131 11.198 1.00 83.88 378 GLN A CA 1
ATOM 3006 C C . GLN A 1 378 ? 4.668 -22.710 12.113 1.00 83.88 378 GLN A C 1
ATOM 3008 O O . GLN A 1 378 ? 4.994 -23.438 13.050 1.00 83.88 378 GLN A O 1
ATOM 3013 N N . GLU A 1 379 ? 5.259 -21.535 11.889 1.00 85.69 379 GLU A N 1
ATOM 3014 C CA . GLU A 1 379 ? 6.266 -20.954 12.783 1.00 85.69 379 GLU A CA 1
ATOM 3015 C C . GLU A 1 379 ? 5.690 -20.681 14.175 1.00 85.69 379 GLU A C 1
ATOM 3017 O O . GLU A 1 379 ? 6.359 -20.942 15.175 1.00 85.69 379 GLU A O 1
ATOM 3022 N N . GLU A 1 380 ? 4.441 -20.213 14.270 1.00 85.62 380 GLU A N 1
ATOM 3023 C CA . GLU A 1 380 ? 3.763 -20.047 15.558 1.00 85.62 380 GLU A CA 1
ATOM 3024 C C . GLU A 1 380 ? 3.556 -21.400 16.254 1.00 85.62 380 GLU A C 1
ATOM 3026 O O . GLU A 1 380 ? 3.804 -21.515 17.453 1.00 85.62 380 GLU A O 1
ATOM 3031 N N . TYR A 1 381 ? 3.169 -22.448 15.517 1.00 89.00 381 TYR A N 1
ATOM 3032 C CA . TYR A 1 381 ? 3.052 -23.803 16.070 1.00 89.00 381 TYR A CA 1
ATOM 3033 C C . TYR A 1 381 ? 4.393 -24.328 16.595 1.00 89.00 381 TYR A C 1
ATOM 3035 O O . TYR A 1 381 ? 4.456 -24.904 17.682 1.00 89.00 381 TYR A O 1
ATOM 3043 N N . GLN A 1 382 ? 5.477 -24.086 15.858 1.00 88.31 382 GLN A N 1
ATOM 3044 C CA . GLN A 1 382 ? 6.820 -24.475 16.273 1.00 88.31 382 GLN A CA 1
ATOM 3045 C C . GLN A 1 382 ? 7.286 -23.686 17.503 1.00 88.31 382 GLN A C 1
ATOM 3047 O O . GLN A 1 382 ? 7.832 -24.273 18.436 1.00 88.31 382 GLN A O 1
ATOM 3052 N N . ARG A 1 383 ? 7.022 -22.374 17.543 1.00 89.56 383 ARG A N 1
ATOM 3053 C CA . ARG A 1 383 ? 7.330 -21.495 18.681 1.00 89.56 383 ARG A CA 1
ATOM 3054 C C . ARG A 1 383 ? 6.582 -21.908 19.946 1.00 89.56 383 ARG A C 1
ATOM 3056 O O . ARG A 1 383 ? 7.152 -21.895 21.032 1.00 89.56 383 ARG A O 1
ATOM 3063 N N . GLU A 1 384 ? 5.322 -22.302 19.804 1.00 91.69 384 GLU A N 1
ATOM 3064 C CA . GLU A 1 384 ? 4.484 -22.803 20.897 1.00 91.69 384 GLU A CA 1
ATOM 3065 C C . GLU A 1 384 ? 4.752 -24.278 21.232 1.00 91.69 384 GLU A C 1
ATOM 3067 O O . GLU A 1 384 ? 4.149 -24.813 22.162 1.00 91.69 384 GLU A O 1
ATOM 3072 N N . GLY A 1 385 ? 5.662 -24.938 20.506 1.00 88.31 385 GLY A N 1
ATOM 3073 C CA . GLY A 1 385 ? 6.089 -26.311 20.765 1.00 88.31 385 GLY A CA 1
ATOM 3074 C C . GLY A 1 385 ? 4.967 -27.344 20.654 1.00 88.31 385 GLY A C 1
ATOM 3075 O O . GLY A 1 385 ? 5.014 -28.358 21.352 1.00 88.31 385 GLY A O 1
ATOM 3076 N N . ILE A 1 386 ? 3.944 -27.094 19.829 1.00 90.25 386 ILE A N 1
ATOM 3077 C CA . ILE A 1 386 ? 2.857 -28.060 19.637 1.00 90.25 386 ILE A CA 1
ATOM 3078 C C . ILE A 1 386 ? 3.308 -29.204 18.724 1.00 90.25 386 ILE A C 1
ATOM 3080 O O . ILE A 1 386 ? 4.133 -29.024 17.829 1.00 90.25 386 ILE A O 1
ATOM 3084 N N . GLU A 1 387 ? 2.732 -30.390 18.920 1.00 83.62 387 GLU A N 1
ATOM 3085 C CA . GLU A 1 387 ? 2.984 -31.537 18.047 1.00 83.62 387 GLU A CA 1
ATOM 3086 C C . GLU A 1 387 ? 2.439 -31.261 16.635 1.00 83.62 387 GLU A C 1
ATOM 3088 O O . GLU A 1 387 ? 1.245 -31.413 16.359 1.00 83.62 387 GLU A O 1
ATOM 3093 N N . TRP A 1 388 ? 3.330 -30.837 15.739 1.00 84.81 388 TRP A N 1
ATOM 3094 C CA . TRP A 1 388 ? 3.024 -30.501 14.355 1.00 84.81 388 TRP A CA 1
ATOM 3095 C C . TRP A 1 388 ? 4.105 -31.045 13.423 1.00 84.81 388 TRP A C 1
ATOM 3097 O O . TRP A 1 388 ? 5.301 -30.892 13.670 1.00 84.81 388 TRP A O 1
ATOM 3107 N N . LYS A 1 389 ? 3.686 -31.678 12.326 1.00 81.50 389 LYS A N 1
ATOM 3108 C CA . LYS A 1 389 ? 4.594 -32.072 11.246 1.00 81.50 389 LYS A CA 1
ATOM 3109 C C . LYS A 1 389 ? 4.599 -30.956 10.222 1.00 81.50 389 LYS A C 1
ATOM 3111 O O . LYS A 1 389 ? 3.543 -30.663 9.671 1.00 81.50 389 LYS A O 1
ATOM 3116 N N . PHE A 1 390 ? 5.766 -30.370 9.972 1.00 79.56 390 PHE A N 1
ATOM 3117 C CA . PHE A 1 390 ? 5.913 -29.354 8.938 1.00 79.56 390 PHE A CA 1
ATOM 3118 C C . PHE A 1 390 ? 5.431 -29.911 7.595 1.00 79.56 390 PHE A C 1
ATOM 3120 O O . PHE A 1 390 ? 5.859 -30.989 7.173 1.00 79.56 390 PHE A O 1
ATOM 3127 N N . ILE A 1 391 ? 4.512 -29.195 6.951 1.00 78.06 391 ILE A N 1
ATOM 3128 C CA . ILE A 1 391 ? 4.006 -29.546 5.628 1.00 78.06 391 ILE A CA 1
ATOM 3129 C C . ILE A 1 391 ? 4.527 -28.485 4.669 1.00 78.06 391 ILE A C 1
ATOM 3131 O O . ILE A 1 391 ? 4.144 -27.317 4.759 1.00 78.06 391 ILE A O 1
ATOM 3135 N N . ASP A 1 392 ? 5.400 -28.903 3.756 1.00 74.56 392 ASP A N 1
ATOM 3136 C CA . ASP A 1 392 ? 5.790 -28.073 2.626 1.00 74.56 392 ASP A CA 1
ATOM 3137 C C . ASP A 1 392 ? 4.725 -28.189 1.529 1.00 74.56 392 ASP A C 1
ATOM 3139 O O . ASP A 1 392 ? 4.379 -29.284 1.078 1.00 74.56 392 ASP A O 1
ATOM 3143 N N . PHE A 1 393 ? 4.171 -27.047 1.133 1.00 68.56 393 PHE A N 1
ATOM 3144 C CA . PHE A 1 393 ? 3.128 -26.961 0.115 1.00 68.56 393 PHE A CA 1
ATOM 3145 C C . PHE A 1 393 ? 3.689 -26.662 -1.279 1.00 68.56 393 PHE A C 1
ATOM 3147 O O . PHE A 1 393 ? 2.917 -26.668 -2.235 1.00 68.56 393 PHE A O 1
ATOM 3154 N N . GLY A 1 394 ? 4.999 -26.410 -1.423 1.00 65.88 394 GLY A N 1
ATOM 3155 C CA . GLY A 1 394 ? 5.649 -26.196 -2.723 1.00 65.88 394 GLY A CA 1
ATOM 3156 C C . GLY A 1 394 ? 5.130 -24.984 -3.511 1.00 65.88 394 GLY A C 1
ATOM 3157 O O . GLY A 1 394 ? 5.364 -24.881 -4.712 1.00 65.88 394 GLY A O 1
ATOM 3158 N N . LEU A 1 395 ? 4.408 -24.070 -2.852 1.00 68.00 395 LEU A N 1
ATOM 3159 C CA . LEU A 1 395 ? 3.814 -22.861 -3.436 1.00 68.00 395 LEU A CA 1
ATOM 3160 C C . LEU A 1 395 ? 4.723 -21.633 -3.274 1.00 68.00 395 LEU A C 1
ATOM 3162 O O . LEU A 1 395 ? 4.238 -20.517 -3.081 1.00 68.00 395 LEU A O 1
ATOM 3166 N N . ASP A 1 396 ? 6.038 -21.825 -3.306 1.00 79.69 396 ASP A N 1
ATOM 3167 C CA . ASP A 1 396 ? 6.957 -20.700 -3.205 1.00 79.69 396 ASP A CA 1
ATOM 3168 C C . ASP A 1 396 ? 7.023 -19.935 -4.535 1.00 79.69 396 ASP A C 1
ATOM 3170 O O . ASP A 1 396 ? 7.439 -20.466 -5.569 1.00 79.69 396 ASP A O 1
ATOM 3174 N N . LEU A 1 397 ? 6.583 -18.675 -4.508 1.00 86.75 397 LEU A N 1
ATOM 3175 C CA . LEU A 1 397 ? 6.615 -17.770 -5.658 1.00 86.75 397 LEU A CA 1
ATOM 3176 C C . LEU A 1 397 ? 7.896 -16.934 -5.694 1.00 86.75 397 LEU A C 1
ATOM 3178 O O . LEU A 1 397 ? 8.112 -16.175 -6.644 1.00 86.75 397 LEU A O 1
ATOM 3182 N N . GLN A 1 398 ? 8.769 -17.087 -4.692 1.00 88.81 398 GLN A N 1
ATOM 3183 C CA . GLN A 1 398 ? 10.033 -16.369 -4.619 1.00 88.81 398 GLN A CA 1
ATOM 3184 C C . GLN A 1 398 ? 10.902 -16.525 -5.881 1.00 88.81 398 GLN A C 1
ATOM 3186 O O . GLN A 1 398 ? 11.428 -15.505 -6.314 1.00 88.81 398 GLN A O 1
ATOM 3191 N N . PRO A 1 399 ? 10.988 -17.689 -6.565 1.00 90.38 399 PRO A N 1
ATOM 3192 C CA . PRO A 1 399 ? 11.751 -17.802 -7.814 1.00 90.38 399 PRO A CA 1
ATOM 3193 C C . PRO A 1 399 ? 11.246 -16.890 -8.944 1.00 90.38 399 PRO A C 1
ATOM 3195 O O . PRO A 1 399 ? 12.041 -16.322 -9.689 1.00 90.38 399 PRO A O 1
ATOM 3198 N N . THR A 1 400 ? 9.925 -16.716 -9.082 1.00 91.19 400 THR A N 1
ATOM 3199 C CA . THR A 1 400 ? 9.347 -15.807 -10.090 1.00 91.19 400 THR A CA 1
ATOM 3200 C C . THR A 1 400 ? 9.552 -14.345 -9.688 1.00 91.19 400 THR A C 1
ATOM 3202 O O . THR A 1 400 ? 9.839 -13.505 -10.538 1.00 91.19 400 THR A O 1
ATOM 3205 N N . ILE A 1 401 ? 9.440 -14.032 -8.393 1.00 91.12 401 ILE A N 1
ATOM 3206 C CA . ILE A 1 401 ? 9.700 -12.684 -7.866 1.00 91.12 401 ILE A CA 1
ATOM 3207 C C . ILE A 1 401 ? 11.170 -12.310 -8.069 1.00 91.12 401 ILE A C 1
ATOM 3209 O O . ILE A 1 401 ? 11.453 -11.211 -8.537 1.00 91.12 401 ILE A O 1
ATOM 3213 N N . ASP A 1 402 ? 12.089 -13.222 -7.764 1.00 90.62 402 ASP A N 1
ATOM 3214 C CA . ASP A 1 402 ? 13.530 -13.040 -7.906 1.00 90.62 402 ASP A CA 1
ATOM 3215 C C . ASP A 1 402 ? 13.928 -12.826 -9.368 1.00 90.62 402 ASP A C 1
ATOM 3217 O O . ASP A 1 402 ? 14.676 -11.894 -9.648 1.00 90.62 402 ASP A O 1
ATOM 3221 N N . LEU A 1 403 ? 13.362 -13.598 -10.302 1.00 91.75 403 LEU A N 1
ATOM 3222 C CA . LEU A 1 403 ? 13.567 -13.398 -11.741 1.00 91.75 403 LEU A CA 1
ATOM 3223 C C . LEU A 1 403 ? 13.250 -11.958 -12.180 1.00 91.75 403 LEU A C 1
ATOM 3225 O O . LEU A 1 403 ? 13.921 -11.413 -13.050 1.00 91.75 403 LEU A O 1
ATOM 3229 N N . ILE A 1 404 ? 12.229 -11.332 -11.590 1.00 91.00 404 ILE A N 1
ATOM 3230 C CA . ILE A 1 404 ? 11.813 -9.970 -11.946 1.00 91.00 404 ILE A CA 1
ATOM 3231 C C . ILE A 1 404 ? 12.610 -8.913 -11.162 1.00 91.00 404 ILE A C 1
ATOM 3233 O O . ILE A 1 404 ? 12.950 -7.870 -11.719 1.00 91.00 404 ILE A O 1
ATOM 3237 N N . ASP A 1 405 ? 12.884 -9.162 -9.879 1.00 87.56 405 ASP A N 1
ATOM 3238 C CA . ASP A 1 405 ? 13.256 -8.145 -8.886 1.00 87.56 405 ASP A CA 1
ATOM 3239 C C . ASP A 1 405 ? 14.725 -8.178 -8.435 1.00 87.56 405 ASP A C 1
ATOM 3241 O O . ASP A 1 405 ? 15.239 -7.155 -7.966 1.00 87.56 405 ASP A O 1
ATOM 3245 N N . LYS A 1 406 ? 15.414 -9.325 -8.508 1.00 84.75 406 LYS A N 1
ATOM 3246 C CA . LYS A 1 406 ? 16.803 -9.424 -8.027 1.00 84.75 406 LYS A CA 1
ATOM 3247 C C . LYS A 1 406 ? 17.779 -8.631 -8.910 1.00 84.75 406 LYS A C 1
ATOM 3249 O O . LYS A 1 406 ? 17.448 -8.281 -10.043 1.00 84.75 406 LYS A O 1
ATOM 3254 N N . PRO A 1 407 ? 18.992 -8.333 -8.399 1.00 72.12 407 PRO A N 1
ATOM 3255 C CA . PRO A 1 407 ? 20.106 -7.909 -9.245 1.00 72.12 407 PRO A CA 1
ATOM 3256 C C . PRO A 1 407 ? 20.278 -8.904 -10.402 1.00 72.12 407 PRO A C 1
ATOM 3258 O O . PRO A 1 407 ? 20.164 -10.106 -10.169 1.00 72.12 407 PRO A O 1
ATOM 3261 N N . MET A 1 408 ? 20.491 -8.412 -11.626 1.00 77.88 408 MET A N 1
ATOM 3262 C CA . MET A 1 408 ? 20.455 -9.197 -12.877 1.00 77.88 408 MET A CA 1
ATOM 3263 C C . MET A 1 408 ? 19.083 -9.785 -13.263 1.00 77.88 408 MET A C 1
ATOM 3265 O O . MET A 1 408 ? 19.011 -10.576 -14.193 1.00 77.88 408 MET A O 1
ATOM 3269 N N . GLY A 1 409 ? 17.994 -9.420 -12.580 1.00 88.00 409 GLY A N 1
ATOM 3270 C CA . GLY A 1 409 ? 16.628 -9.774 -12.976 1.00 88.00 409 GLY A CA 1
ATOM 3271 C C . GLY A 1 409 ? 16.083 -8.888 -14.102 1.00 88.00 409 GLY A C 1
ATOM 3272 O O . GLY A 1 409 ? 16.699 -7.898 -14.497 1.00 88.00 409 GLY A O 1
ATOM 3273 N N . ILE A 1 410 ? 14.874 -9.193 -14.579 1.00 91.06 410 ILE A N 1
ATOM 3274 C CA . ILE A 1 410 ? 14.242 -8.530 -15.736 1.00 91.06 410 ILE A CA 1
ATOM 3275 C C . ILE A 1 410 ? 14.191 -7.002 -15.586 1.00 91.06 410 ILE A C 1
ATOM 3277 O O . ILE A 1 410 ? 14.514 -6.287 -16.534 1.00 91.06 410 ILE A O 1
ATOM 3281 N N . MET A 1 411 ? 13.803 -6.487 -14.411 1.00 89.62 411 MET A N 1
ATOM 3282 C CA . MET A 1 411 ? 13.726 -5.036 -14.185 1.00 89.62 411 MET A CA 1
ATOM 3283 C C . MET A 1 411 ? 15.112 -4.382 -14.176 1.00 89.62 411 MET A C 1
ATOM 3285 O O . MET A 1 411 ? 15.257 -3.280 -14.693 1.00 89.62 411 MET A O 1
ATOM 3289 N N . ALA A 1 412 ? 16.124 -5.063 -13.630 1.00 87.06 412 ALA A N 1
ATOM 3290 C CA . ALA A 1 412 ? 17.494 -4.557 -13.589 1.00 87.06 412 ALA A CA 1
ATOM 3291 C C . ALA A 1 412 ? 18.112 -4.511 -14.994 1.00 87.06 412 ALA A C 1
ATOM 3293 O O . ALA A 1 412 ? 18.642 -3.478 -15.392 1.00 87.06 412 ALA A O 1
ATOM 3294 N N . LEU A 1 413 ? 17.950 -5.580 -15.781 1.00 87.62 413 LEU A N 1
ATOM 3295 C CA . LEU A 1 413 ? 18.412 -5.623 -17.172 1.00 87.62 413 LEU A CA 1
ATOM 3296 C C . LEU A 1 413 ? 17.720 -4.560 -18.033 1.00 87.62 413 LEU A C 1
ATOM 3298 O O . LEU A 1 413 ? 18.359 -3.938 -18.878 1.00 87.62 413 LEU A O 1
ATOM 3302 N N . LEU A 1 414 ? 16.425 -4.315 -17.803 1.00 88.25 414 LEU A N 1
ATOM 3303 C CA . LEU A 1 414 ? 15.695 -3.255 -18.496 1.00 88.25 414 LEU A CA 1
ATOM 3304 C C . LEU A 1 414 ? 16.231 -1.865 -18.124 1.00 88.25 414 LEU A C 1
ATOM 3306 O O . LEU A 1 414 ? 16.327 -0.995 -18.985 1.00 88.25 414 LEU A O 1
ATOM 3310 N N . ASP A 1 415 ? 16.575 -1.648 -16.856 1.00 84.00 415 ASP A N 1
ATOM 3311 C CA . ASP A 1 415 ? 17.131 -0.379 -16.382 1.00 84.00 415 ASP A CA 1
ATOM 3312 C C . ASP A 1 415 ? 18.523 -0.098 -16.935 1.00 84.00 415 ASP A C 1
ATOM 3314 O O . ASP A 1 415 ? 18.813 1.040 -17.302 1.00 84.00 415 ASP A O 1
ATOM 3318 N N . GLU A 1 416 ? 19.363 -1.125 -17.016 1.00 82.62 416 GLU A N 1
ATOM 3319 C CA . GLU A 1 416 ? 20.691 -1.036 -17.617 1.00 82.62 416 GLU A CA 1
ATOM 3320 C C . GLU A 1 416 ? 20.606 -0.712 -19.109 1.00 82.62 416 GLU A C 1
ATOM 3322 O O . GLU A 1 416 ? 21.253 0.226 -19.567 1.00 82.62 416 GLU A O 1
ATOM 3327 N N . GLU A 1 417 ? 19.775 -1.436 -19.869 1.00 82.62 417 GLU A N 1
ATOM 3328 C CA . GLU A 1 417 ? 19.604 -1.203 -21.311 1.00 82.62 417 GLU A CA 1
ATOM 3329 C C . GLU A 1 417 ? 19.029 0.185 -21.609 1.00 82.62 417 GLU A C 1
ATOM 3331 O O . GLU A 1 417 ? 19.386 0.798 -22.613 1.00 82.62 417 GLU A O 1
ATOM 3336 N N . CYS A 1 418 ? 18.215 0.746 -20.708 1.00 76.75 418 CYS A N 1
ATOM 3337 C CA . CYS A 1 418 ? 17.770 2.134 -20.814 1.00 76.75 418 CYS A CA 1
ATOM 3338 C C . CYS A 1 418 ? 18.944 3.134 -20.804 1.00 76.75 418 CYS A C 1
ATOM 3340 O O . CYS A 1 418 ? 18.804 4.233 -21.334 1.00 76.75 418 CYS A O 1
ATOM 3342 N N . TRP A 1 419 ? 20.100 2.812 -20.216 1.00 67.75 419 TRP A N 1
ATOM 3343 C CA . TRP A 1 419 ? 21.241 3.737 -20.164 1.00 67.75 419 TRP A CA 1
ATOM 3344 C C . TRP A 1 419 ? 22.092 3.724 -21.438 1.00 67.75 419 TRP A C 1
ATOM 3346 O O . TRP A 1 419 ? 22.809 4.694 -21.691 1.00 67.75 419 TRP A O 1
ATOM 3356 N N . PHE A 1 420 ? 22.006 2.677 -22.262 1.00 71.19 420 PHE A N 1
ATOM 3357 C CA . PHE A 1 420 ? 22.835 2.535 -23.457 1.00 71.19 420 PHE A CA 1
ATOM 3358 C C . PHE A 1 420 ? 22.192 3.228 -24.675 1.00 71.19 420 PHE A C 1
ATOM 3360 O O . PHE A 1 420 ? 21.163 2.777 -25.172 1.00 71.19 420 PHE A O 1
ATOM 3367 N N . PRO A 1 421 ? 22.809 4.274 -25.264 1.00 63.06 421 PRO A N 1
ATOM 3368 C CA . PRO A 1 421 ? 22.193 5.057 -26.347 1.00 63.06 421 PRO A CA 1
ATOM 3369 C C . PRO A 1 421 ? 21.908 4.279 -27.641 1.00 63.06 421 PRO A C 1
ATOM 3371 O O . PRO A 1 421 ? 21.156 4.754 -28.490 1.00 63.06 421 PRO A O 1
ATOM 3374 N N . LYS A 1 422 ? 22.559 3.124 -27.826 1.00 73.69 422 LYS A N 1
ATOM 3375 C CA . LYS A 1 422 ? 22.389 2.230 -28.982 1.00 73.69 422 LYS A CA 1
ATOM 3376 C C . LYS A 1 422 ? 21.533 0.996 -28.673 1.00 73.69 422 LYS A C 1
ATOM 3378 O O . LYS A 1 422 ? 21.315 0.196 -29.580 1.00 73.69 422 LYS A O 1
ATOM 3383 N N . ALA A 1 423 ? 21.081 0.823 -27.431 1.00 77.25 423 ALA A N 1
ATOM 3384 C CA . ALA A 1 423 ? 20.211 -0.286 -27.077 1.00 77.25 423 ALA A CA 1
ATOM 3385 C C . ALA A 1 423 ? 18.844 -0.129 -27.749 1.00 77.25 423 ALA A C 1
ATOM 3387 O O . ALA A 1 423 ? 18.315 0.970 -27.921 1.00 77.25 423 ALA A O 1
ATOM 3388 N N . THR A 1 424 ? 18.275 -1.256 -28.152 1.00 84.81 424 THR A N 1
ATOM 3389 C CA . THR A 1 424 ? 16.936 -1.353 -28.728 1.00 84.81 424 THR A CA 1
ATOM 3390 C C . THR A 1 424 ? 16.149 -2.406 -27.964 1.00 84.81 424 THR A C 1
ATOM 3392 O O . THR A 1 424 ? 16.728 -3.266 -27.304 1.00 84.81 424 THR A O 1
ATOM 3395 N N . ASP A 1 425 ? 14.822 -2.403 -28.088 1.00 86.06 425 ASP A N 1
ATOM 3396 C CA . ASP A 1 425 ? 13.997 -3.416 -27.417 1.00 86.06 425 ASP A CA 1
ATOM 3397 C C . ASP A 1 425 ? 14.416 -4.853 -27.811 1.00 86.06 425 ASP A C 1
ATOM 3399 O O . ASP A 1 425 ? 14.305 -5.777 -27.010 1.00 86.06 425 ASP A O 1
ATOM 3403 N N . LYS A 1 426 ? 14.982 -5.036 -29.016 1.00 86.88 426 LYS A N 1
ATOM 3404 C CA . LYS A 1 426 ? 15.539 -6.318 -29.478 1.00 86.88 426 LYS A CA 1
ATOM 3405 C C . LYS A 1 426 ? 16.823 -6.711 -28.749 1.00 86.88 426 LYS A C 1
ATOM 3407 O O . LYS A 1 426 ? 16.926 -7.854 -28.319 1.00 86.88 426 LYS A O 1
ATOM 3412 N N . THR A 1 427 ? 17.768 -5.782 -28.578 1.00 87.06 427 THR A N 1
ATOM 3413 C CA . THR A 1 427 ? 19.017 -6.066 -27.842 1.00 87.06 427 THR A CA 1
ATOM 3414 C C . THR A 1 427 ? 18.720 -6.377 -26.378 1.00 87.06 427 THR A C 1
ATOM 3416 O O . THR A 1 427 ? 19.328 -7.276 -25.805 1.00 87.06 427 THR A O 1
ATOM 3419 N N . PHE A 1 428 ? 17.710 -5.715 -25.801 1.00 89.69 428 PHE A N 1
ATOM 3420 C CA . PHE A 1 428 ? 17.198 -6.045 -24.474 1.00 89.69 428 PHE A CA 1
ATOM 3421 C C . PHE A 1 428 ? 16.674 -7.488 -24.396 1.00 89.69 428 PHE A C 1
ATOM 3423 O O . PHE A 1 428 ? 17.074 -8.230 -23.500 1.00 89.69 428 PHE A O 1
ATOM 3430 N N . VAL A 1 429 ? 15.827 -7.919 -25.339 1.00 89.19 429 VAL A N 1
ATOM 3431 C CA . VAL A 1 429 ? 15.313 -9.303 -25.370 1.00 89.19 429 VAL A CA 1
ATOM 3432 C C . VAL A 1 429 ? 16.443 -10.316 -25.549 1.00 89.19 429 VAL A C 1
ATOM 3434 O O . VAL A 1 429 ? 16.451 -11.341 -24.871 1.00 89.19 429 VAL A O 1
ATOM 3437 N N . GLU A 1 430 ? 17.414 -10.043 -26.420 1.00 88.62 430 GLU A N 1
ATOM 3438 C CA . GLU A 1 430 ? 18.579 -10.912 -26.629 1.00 88.62 430 GLU A CA 1
ATOM 3439 C C . GLU A 1 430 ? 19.395 -11.084 -25.341 1.00 88.62 430 GLU A C 1
ATOM 3441 O O . GLU A 1 430 ? 19.702 -12.216 -24.952 1.00 88.62 430 GLU A O 1
ATOM 3446 N N . LYS A 1 431 ? 19.668 -9.984 -24.629 1.00 88.19 431 LYS A N 1
ATOM 3447 C CA . LYS A 1 431 ? 20.355 -10.000 -23.329 1.00 88.19 431 LYS A CA 1
ATOM 3448 C C . LYS A 1 431 ? 19.557 -10.769 -22.277 1.00 88.19 431 LYS A C 1
ATOM 3450 O O . LYS A 1 431 ? 20.120 -11.577 -21.544 1.00 88.19 431 LYS A O 1
ATOM 3455 N N . LEU A 1 432 ? 18.242 -10.573 -22.240 1.00 89.44 432 LEU A N 1
ATOM 3456 C CA . LEU A 1 432 ? 17.342 -11.225 -21.291 1.00 89.44 432 LEU A CA 1
ATOM 3457 C C . LEU A 1 432 ? 17.251 -12.741 -21.533 1.00 89.44 432 LEU A C 1
ATOM 3459 O O . LEU A 1 432 ? 17.305 -13.527 -20.587 1.00 89.44 432 LEU A O 1
ATOM 3463 N N . VAL A 1 433 ? 17.182 -13.170 -22.796 1.00 89.19 433 VAL A N 1
ATOM 3464 C CA . VAL A 1 433 ? 17.229 -14.592 -23.170 1.00 89.19 433 VAL A CA 1
ATOM 3465 C C . VAL A 1 433 ? 18.593 -15.196 -22.834 1.00 89.19 433 VAL A C 1
ATOM 3467 O O . VAL A 1 433 ? 18.637 -16.306 -22.307 1.00 89.19 433 VAL A O 1
ATOM 3470 N N . SER A 1 434 ? 19.691 -14.479 -23.088 1.00 88.56 434 SER A N 1
ATOM 3471 C CA . SER A 1 434 ? 21.039 -14.925 -22.714 1.00 88.56 434 SER A CA 1
ATOM 3472 C C . SER A 1 434 ? 21.155 -15.149 -21.200 1.00 88.56 434 SER A C 1
ATOM 3474 O O . SER A 1 434 ? 21.563 -16.223 -20.763 1.00 88.56 434 SER A O 1
ATOM 3476 N N . ALA A 1 435 ? 20.682 -14.191 -20.396 1.00 87.88 435 ALA A N 1
ATOM 3477 C CA . ALA A 1 435 ? 20.771 -14.234 -18.938 1.00 87.88 435 ALA A CA 1
ATOM 3478 C C . ALA A 1 435 ? 19.843 -15.271 -18.274 1.00 87.88 435 ALA A C 1
ATOM 3480 O O . ALA A 1 435 ? 20.175 -15.808 -17.216 1.00 87.88 435 ALA A O 1
ATOM 3481 N N . HIS A 1 436 ? 18.666 -15.552 -18.850 1.00 90.25 436 HIS A N 1
ATOM 3482 C CA . HIS A 1 436 ? 17.614 -16.322 -18.166 1.00 90.25 436 HIS A CA 1
ATOM 3483 C C . HIS A 1 436 ? 17.100 -17.557 -18.913 1.00 90.25 436 HIS A C 1
ATOM 3485 O O . HIS A 1 436 ? 16.169 -18.198 -18.429 1.00 90.25 436 HIS A O 1
ATOM 3491 N N . SER A 1 437 ? 17.694 -17.951 -20.043 1.00 84.75 437 SER A N 1
ATOM 3492 C CA . SER A 1 437 ? 17.256 -19.125 -20.827 1.00 84.75 437 SER A CA 1
ATOM 3493 C C . SER A 1 437 ? 17.149 -20.434 -20.030 1.00 84.75 437 SER A C 1
ATOM 3495 O O . SER A 1 437 ? 16.302 -21.265 -20.347 1.00 84.75 437 SER A O 1
ATOM 3497 N N . VAL A 1 438 ? 17.972 -20.611 -18.991 1.00 88.38 438 VAL A N 1
ATOM 3498 C CA . VAL A 1 438 ? 17.992 -21.808 -18.127 1.00 88.38 438 VAL A CA 1
ATOM 3499 C C . VAL A 1 438 ? 16.989 -21.711 -16.963 1.00 88.38 438 VAL A C 1
ATOM 3501 O O . VAL A 1 438 ? 16.695 -22.705 -16.298 1.00 88.38 438 VAL A O 1
ATOM 3504 N N . HIS A 1 439 ? 16.436 -20.526 -16.688 1.00 88.94 439 HIS A N 1
ATOM 3505 C CA . HIS A 1 439 ? 15.603 -20.305 -15.510 1.00 88.94 439 HIS A CA 1
ATOM 3506 C C . HIS A 1 439 ? 14.226 -20.990 -15.654 1.00 88.94 439 HIS A C 1
ATOM 3508 O O . HIS A 1 439 ? 13.503 -20.712 -16.608 1.00 88.94 439 HIS A O 1
ATOM 3514 N N . PRO A 1 440 ? 13.769 -21.802 -14.678 1.00 88.62 440 PRO A N 1
ATOM 3515 C CA . PRO A 1 440 ? 12.567 -22.638 -14.816 1.00 88.62 440 PRO A CA 1
ATOM 3516 C C . PRO A 1 440 ? 11.257 -21.848 -14.956 1.00 88.62 440 PRO A C 1
ATOM 3518 O O . PRO A 1 440 ? 10.237 -22.399 -15.361 1.00 88.62 440 PRO A O 1
ATOM 3521 N N . LYS A 1 441 ? 11.259 -20.564 -14.579 1.00 90.81 441 LYS A N 1
ATOM 3522 C CA . LYS A 1 441 ? 10.105 -19.654 -14.706 1.00 90.81 441 LYS A CA 1
ATOM 3523 C C . LYS A 1 441 ? 10.175 -18.737 -15.927 1.00 90.81 441 LYS A C 1
ATOM 3525 O O . LYS A 1 441 ? 9.251 -17.953 -16.131 1.00 90.81 441 LYS A O 1
ATOM 3530 N N . PHE A 1 442 ? 11.245 -18.823 -16.713 1.00 92.75 442 PHE A N 1
ATOM 3531 C CA . PHE A 1 442 ? 11.429 -18.063 -17.940 1.00 92.75 442 PHE A CA 1
ATOM 3532 C C . PHE A 1 442 ? 11.271 -18.988 -19.149 1.00 92.75 442 PHE A C 1
ATOM 3534 O O . PHE A 1 442 ? 11.754 -20.116 -19.143 1.00 92.75 442 PHE A O 1
ATOM 3541 N N . MET A 1 443 ? 10.583 -18.529 -20.191 1.00 88.19 443 MET A N 1
ATOM 3542 C CA . MET A 1 443 ? 10.429 -19.283 -21.432 1.00 88.19 443 MET A CA 1
ATOM 3543 C C . MET A 1 443 ? 10.658 -18.386 -22.638 1.00 88.19 443 MET A C 1
ATOM 3545 O O . MET A 1 443 ? 10.084 -17.301 -22.750 1.00 88.19 443 MET A O 1
ATOM 3549 N N . LYS A 1 444 ? 11.447 -18.891 -23.586 1.00 83.00 444 LYS A N 1
ATOM 3550 C CA . LYS A 1 444 ? 11.575 -18.296 -24.913 1.00 83.00 444 LYS A CA 1
ATOM 3551 C C . LYS A 1 444 ? 10.348 -18.662 -25.751 1.00 83.00 444 LYS A C 1
ATOM 3553 O O . LYS A 1 444 ? 9.928 -19.818 -25.767 1.00 83.00 444 LYS A O 1
ATOM 3558 N N . THR A 1 445 ? 9.760 -17.681 -26.421 1.00 76.44 445 THR A N 1
ATOM 3559 C CA . THR A 1 445 ? 8.651 -17.876 -27.362 1.00 76.44 445 THR A CA 1
ATOM 3560 C C . THR A 1 445 ? 9.179 -18.303 -28.737 1.00 76.44 445 THR A C 1
ATOM 3562 O O . THR A 1 445 ? 10.350 -18.101 -29.067 1.00 76.44 445 THR A O 1
ATOM 3565 N N . ASP A 1 446 ? 8.327 -18.935 -29.549 1.00 72.38 446 ASP A N 1
ATOM 3566 C CA . ASP A 1 446 ? 8.700 -19.351 -30.905 1.00 72.38 446 ASP A CA 1
ATOM 3567 C C . ASP A 1 446 ? 9.044 -18.139 -31.783 1.00 72.38 446 ASP A C 1
ATOM 3569 O O . ASP A 1 446 ? 8.355 -17.124 -31.744 1.00 72.38 446 ASP A O 1
ATOM 3573 N N . PHE A 1 447 ? 10.036 -18.276 -32.672 1.00 59.25 447 PHE A N 1
ATOM 3574 C CA . PHE A 1 447 ? 10.500 -17.218 -33.594 1.00 59.25 447 PHE A CA 1
ATOM 3575 C C . PHE A 1 447 ? 9.413 -16.618 -34.515 1.00 59.25 447 PHE A C 1
ATOM 3577 O O . PHE A 1 447 ? 9.652 -15.602 -35.161 1.00 59.25 447 PHE A O 1
ATOM 3584 N N . ARG A 1 448 ? 8.243 -17.261 -34.627 1.00 59.38 448 ARG A N 1
ATOM 3585 C CA . ARG A 1 448 ? 7.082 -16.786 -35.407 1.00 59.38 448 ARG A CA 1
ATOM 3586 C C . ARG A 1 448 ? 5.976 -16.174 -34.538 1.00 59.38 448 ARG A C 1
ATOM 3588 O O . ARG A 1 448 ? 4.946 -15.774 -35.075 1.00 59.38 448 ARG A O 1
ATOM 3595 N N . GLY A 1 449 ? 6.147 -16.170 -33.218 1.00 61.41 449 GLY A N 1
ATOM 3596 C CA . GLY A 1 449 ? 5.213 -15.580 -32.270 1.00 61.41 449 GLY A CA 1
ATOM 3597 C C . GLY A 1 449 ? 5.279 -14.054 -32.282 1.00 61.41 449 GLY A C 1
ATOM 3598 O O . GLY A 1 449 ? 6.299 -13.466 -32.622 1.00 61.41 449 GLY A O 1
ATOM 3599 N N . VAL A 1 450 ? 4.171 -13.413 -31.904 1.00 66.94 450 VAL A N 1
ATOM 3600 C CA . VAL A 1 450 ? 4.092 -11.948 -31.731 1.00 66.94 450 VAL A CA 1
ATOM 3601 C C . VAL A 1 450 ? 4.680 -11.511 -30.375 1.00 66.94 450 VAL A C 1
ATOM 3603 O O . VAL A 1 450 ? 4.964 -10.337 -30.167 1.00 66.94 450 VAL A O 1
ATOM 3606 N N . ALA A 1 451 ? 4.857 -12.452 -29.443 1.00 75.56 451 ALA A N 1
ATOM 3607 C CA . ALA A 1 451 ? 5.459 -12.225 -28.133 1.00 75.56 451 ALA A CA 1
ATOM 3608 C C . ALA A 1 451 ? 6.959 -12.543 -28.147 1.00 75.56 451 ALA A C 1
ATOM 3610 O O . ALA A 1 451 ? 7.374 -13.521 -28.770 1.00 75.56 451 ALA A O 1
ATOM 3611 N N . ASP A 1 452 ? 7.745 -11.757 -27.413 1.00 84.12 452 ASP A N 1
ATOM 3612 C CA . ASP A 1 452 ? 9.210 -11.831 -27.387 1.00 84.12 452 ASP A CA 1
ATOM 3613 C C . ASP A 1 452 ? 9.732 -12.815 -26.325 1.00 84.12 452 ASP A C 1
ATOM 3615 O O . ASP A 1 452 ? 10.765 -13.458 -26.512 1.00 84.12 452 ASP A O 1
ATOM 3619 N N . PHE A 1 453 ? 9.011 -12.957 -25.207 1.00 90.62 453 PHE A N 1
ATOM 3620 C CA . PHE A 1 453 ? 9.298 -13.936 -24.156 1.00 90.62 453 PHE A CA 1
ATOM 3621 C C . PHE A 1 453 ? 8.059 -14.212 -23.294 1.00 90.62 453 PHE A C 1
ATOM 3623 O O . PHE A 1 453 ? 7.055 -13.503 -23.370 1.00 90.62 453 PHE A O 1
ATOM 3630 N N . ALA A 1 454 ? 8.129 -15.233 -22.440 1.00 91.00 454 ALA A N 1
ATOM 3631 C CA . ALA A 1 454 ? 7.061 -15.571 -21.508 1.00 91.00 454 ALA A CA 1
ATOM 3632 C C . ALA A 1 454 ? 7.582 -15.833 -20.090 1.00 91.00 454 ALA A C 1
ATOM 3634 O O . ALA A 1 454 ? 8.661 -16.395 -19.898 1.00 91.00 454 ALA A O 1
ATOM 3635 N N . ILE A 1 455 ? 6.776 -15.464 -19.093 1.00 92.25 455 ILE A N 1
ATOM 3636 C CA . ILE A 1 455 ? 7.045 -15.735 -17.675 1.00 92.25 455 ILE A CA 1
ATOM 3637 C C . ILE A 1 455 ? 5.966 -16.671 -17.134 1.00 92.25 455 ILE A C 1
ATOM 3639 O O . ILE A 1 455 ? 4.774 -16.508 -17.413 1.00 92.25 455 ILE A O 1
ATOM 3643 N N . ILE A 1 456 ? 6.383 -17.653 -16.337 1.00 90.00 456 ILE A N 1
ATOM 3644 C CA . ILE A 1 456 ? 5.480 -18.528 -15.589 1.00 90.00 456 ILE A CA 1
ATOM 3645 C C . ILE A 1 456 ? 5.166 -17.872 -14.242 1.00 90.00 456 ILE A C 1
ATOM 3647 O O . ILE A 1 456 ? 5.951 -17.943 -13.293 1.00 90.00 456 ILE A O 1
ATOM 3651 N N . HIS A 1 457 ? 3.997 -17.246 -14.171 1.00 87.62 457 HIS A N 1
ATOM 3652 C CA . HIS A 1 457 ? 3.431 -16.687 -12.947 1.00 87.62 457 HIS A CA 1
ATOM 3653 C C . HIS A 1 457 ? 2.624 -17.737 -12.180 1.00 87.62 457 HIS A C 1
ATOM 3655 O O . HIS A 1 457 ? 2.281 -18.789 -12.727 1.00 87.62 457 HIS A O 1
ATOM 3661 N N . TYR A 1 458 ? 2.245 -17.435 -10.935 1.00 81.75 458 TYR A N 1
ATOM 3662 C CA . TYR A 1 458 ? 1.347 -18.304 -10.163 1.00 81.75 458 TYR A CA 1
ATOM 3663 C C . TYR A 1 458 ? -0.004 -18.556 -10.857 1.00 81.75 458 TYR A C 1
ATOM 3665 O O . TYR A 1 458 ? -0.612 -19.607 -10.669 1.00 81.75 458 TYR A O 1
ATOM 3673 N N . ALA A 1 459 ? -0.482 -17.588 -11.648 1.00 75.38 459 ALA A N 1
ATOM 3674 C CA . ALA A 1 459 ? -1.758 -17.668 -12.354 1.00 75.38 459 ALA A CA 1
ATOM 3675 C C . ALA A 1 459 ? -1.683 -18.419 -13.692 1.00 75.38 459 ALA A C 1
ATOM 3677 O O . ALA A 1 459 ? -2.720 -18.738 -14.271 1.00 75.38 459 ALA A O 1
ATOM 3678 N N . GLY A 1 460 ? -0.474 -18.702 -14.183 1.00 82.50 460 GLY A N 1
ATOM 3679 C CA . GLY A 1 460 ? -0.236 -19.349 -15.467 1.00 82.50 460 GLY A CA 1
ATOM 3680 C C . GLY A 1 460 ? 0.884 -18.689 -16.272 1.00 82.50 460 GLY A C 1
ATOM 3681 O O . GLY A 1 460 ? 1.552 -17.755 -15.824 1.00 82.50 460 GLY A O 1
ATOM 3682 N N . LYS A 1 461 ? 1.092 -19.199 -17.488 1.00 86.56 461 LYS A N 1
ATOM 3683 C CA . LYS A 1 461 ? 2.024 -18.626 -18.464 1.00 86.56 461 LYS A CA 1
ATOM 3684 C C . LYS A 1 461 ? 1.471 -17.298 -18.993 1.00 86.56 461 LYS A C 1
ATOM 3686 O O . LYS A 1 461 ? 0.320 -17.249 -19.422 1.00 86.56 461 LYS A O 1
ATOM 3691 N N . VAL A 1 462 ? 2.305 -16.259 -19.015 1.00 88.06 462 VAL A N 1
ATOM 3692 C CA . VAL A 1 462 ? 1.974 -14.952 -19.602 1.00 88.06 462 VAL A CA 1
ATOM 3693 C C . VAL A 1 462 ? 3.002 -14.594 -20.667 1.00 88.06 462 VAL A C 1
ATOM 3695 O O . VAL A 1 462 ? 4.199 -14.560 -20.384 1.00 88.06 462 VAL A O 1
ATOM 3698 N N . ASP A 1 463 ? 2.520 -14.337 -21.881 1.00 90.06 463 ASP A N 1
ATOM 3699 C CA . ASP A 1 463 ? 3.328 -13.923 -23.027 1.00 90.06 463 ASP A CA 1
ATOM 3700 C C . ASP A 1 463 ? 3.465 -12.388 -23.052 1.00 90.06 463 ASP A C 1
ATOM 3702 O O . ASP A 1 463 ? 2.461 -11.663 -23.044 1.00 90.06 463 ASP A O 1
ATOM 3706 N N . TYR A 1 464 ? 4.704 -11.891 -23.073 1.00 90.50 464 TYR A N 1
ATOM 3707 C CA . TYR A 1 464 ? 5.037 -10.466 -23.078 1.00 90.50 464 TYR A CA 1
ATOM 3708 C C . TYR A 1 464 ? 5.684 -10.056 -24.405 1.00 90.50 464 TYR A C 1
ATOM 3710 O O . TYR A 1 464 ? 6.512 -10.777 -24.962 1.00 90.50 464 TYR A O 1
ATOM 3718 N N . SER A 1 465 ? 5.330 -8.870 -24.899 1.00 90.44 465 SER A N 1
ATOM 3719 C CA . SER A 1 465 ? 6.056 -8.204 -25.983 1.00 90.44 465 SER A CA 1
ATOM 3720 C C . SER A 1 465 ? 6.861 -7.054 -25.412 1.00 90.44 465 SER A C 1
ATOM 3722 O O . SER A 1 465 ? 6.292 -6.199 -24.734 1.00 90.44 465 SER A O 1
ATOM 3724 N N . ALA A 1 466 ? 8.156 -7.039 -25.711 1.00 87.50 466 ALA A N 1
ATOM 3725 C CA . ALA A 1 466 ? 9.122 -6.033 -25.298 1.00 87.50 466 ALA A CA 1
ATOM 3726 C C . ALA A 1 466 ? 9.055 -4.747 -26.141 1.00 87.50 466 ALA A C 1
ATOM 3728 O O . ALA A 1 466 ? 9.795 -3.803 -25.871 1.00 87.50 466 ALA A O 1
ATOM 3729 N N . GLU A 1 467 ? 8.175 -4.671 -27.148 1.00 84.81 467 GLU A N 1
ATOM 3730 C CA . GLU A 1 467 ? 8.074 -3.500 -28.019 1.00 84.81 467 GLU A CA 1
ATOM 3731 C C . GLU A 1 467 ? 7.844 -2.220 -27.195 1.00 84.81 467 GLU A C 1
ATOM 3733 O O . GLU A 1 467 ? 6.873 -2.086 -26.438 1.00 84.81 467 GLU A O 1
ATOM 3738 N N . LYS A 1 468 ? 8.735 -1.241 -27.372 1.00 80.88 468 LYS A N 1
ATOM 3739 C CA . LYS A 1 468 ? 8.735 0.067 -26.706 1.00 80.88 468 LYS A CA 1
ATOM 3740 C C . LYS A 1 468 ? 8.977 0.011 -25.196 1.00 80.88 468 LYS A C 1
ATOM 3742 O O . LYS A 1 468 ? 8.665 0.993 -24.519 1.00 80.88 468 LYS A O 1
ATOM 3747 N N . TRP A 1 469 ? 9.509 -1.080 -24.641 1.00 85.88 469 TRP A N 1
ATOM 3748 C CA . TRP A 1 469 ? 9.764 -1.186 -23.199 1.00 85.88 469 TRP A CA 1
ATOM 3749 C C . TRP A 1 469 ? 10.808 -0.192 -22.717 1.00 85.88 469 TRP A C 1
ATOM 3751 O O . TRP A 1 469 ? 10.555 0.484 -21.719 1.00 85.88 469 TRP A O 1
ATOM 3761 N N . LEU A 1 470 ? 11.915 -0.025 -23.448 1.00 82.06 470 LEU A N 1
ATOM 3762 C CA . LEU A 1 470 ? 12.947 0.950 -23.081 1.00 82.06 470 LEU A CA 1
ATOM 3763 C C . LEU A 1 470 ? 12.351 2.362 -23.027 1.00 82.06 470 LEU A C 1
ATOM 3765 O O . LEU A 1 470 ? 12.463 3.069 -22.028 1.00 82.06 470 LEU A O 1
ATOM 3769 N N . MET A 1 471 ? 11.584 2.735 -24.055 1.00 73.62 471 MET A N 1
ATOM 3770 C CA . MET A 1 471 ? 10.905 4.034 -24.104 1.00 73.62 471 MET A CA 1
ATOM 3771 C C . MET A 1 471 ? 9.896 4.227 -22.963 1.00 73.62 471 MET A C 1
ATOM 3773 O O . MET A 1 471 ? 9.823 5.310 -22.378 1.00 73.62 471 MET A O 1
ATOM 3777 N N . LYS A 1 472 ? 9.113 3.193 -22.636 1.00 77.44 472 LYS A N 1
ATOM 3778 C CA . LYS A 1 472 ? 8.132 3.233 -21.540 1.00 77.44 472 LYS A CA 1
ATOM 3779 C C . LYS A 1 472 ? 8.792 3.327 -20.168 1.00 77.44 472 LYS A C 1
ATOM 3781 O O . LYS A 1 472 ? 8.225 3.961 -19.282 1.00 77.44 472 LYS A O 1
ATOM 3786 N N . ASN A 1 473 ? 9.957 2.709 -19.999 1.00 79.00 473 ASN A N 1
ATOM 3787 C CA . ASN A 1 473 ? 10.671 2.675 -18.732 1.00 79.00 473 ASN A CA 1
ATOM 3788 C C . ASN A 1 473 ? 11.504 3.946 -18.479 1.00 79.00 473 ASN A C 1
ATOM 3790 O O . ASN A 1 473 ? 11.685 4.326 -17.324 1.00 79.00 473 ASN A O 1
ATOM 3794 N N . MET A 1 474 ? 11.969 4.634 -19.530 1.00 71.38 474 MET A N 1
ATOM 3795 C CA . MET A 1 474 ? 12.692 5.907 -19.391 1.00 71.38 474 MET A CA 1
ATOM 3796 C C . MET A 1 474 ? 11.784 7.109 -19.105 1.00 71.38 474 MET A C 1
ATOM 3798 O O . MET A 1 474 ? 12.178 7.988 -18.346 1.00 71.38 474 MET A O 1
ATOM 3802 N N . ASP A 1 475 ? 10.606 7.169 -19.742 1.00 66.81 475 ASP A N 1
ATOM 3803 C CA . ASP A 1 475 ? 9.629 8.275 -19.655 1.00 66.81 475 ASP A CA 1
ATOM 3804 C C . ASP A 1 475 ? 10.257 9.696 -19.565 1.00 66.81 475 ASP A C 1
ATOM 3806 O O . ASP A 1 475 ? 9.936 10.455 -18.646 1.00 66.81 475 ASP A O 1
ATOM 3810 N N . PRO A 1 476 ? 11.179 10.085 -20.476 1.00 68.62 476 PRO A N 1
ATOM 3811 C CA . PRO A 1 476 ? 11.966 11.299 -20.302 1.00 68.62 476 PRO A CA 1
ATOM 3812 C C . PRO A 1 476 ? 11.102 12.551 -20.485 1.00 68.62 476 PRO A C 1
ATOM 3814 O O . PRO A 1 476 ? 10.459 12.754 -21.518 1.00 68.62 476 PRO A O 1
ATOM 3817 N N . LEU A 1 477 ? 11.114 13.424 -19.477 1.00 75.38 477 LEU A N 1
ATOM 3818 C CA . LEU A 1 477 ? 10.451 14.724 -19.529 1.00 75.38 477 LEU A CA 1
ATOM 3819 C C . LEU A 1 477 ? 11.410 15.784 -20.072 1.00 75.38 477 LEU A C 1
ATOM 3821 O O . LEU A 1 477 ? 12.570 15.859 -19.674 1.00 75.38 477 LEU A O 1
ATOM 3825 N N . ASN A 1 478 ? 10.916 16.639 -20.967 1.00 80.94 478 ASN A N 1
ATOM 3826 C CA . ASN A 1 478 ? 11.704 17.748 -21.496 1.00 80.94 478 ASN A CA 1
ATOM 3827 C C . ASN A 1 478 ? 11.852 18.845 -20.431 1.00 80.94 478 ASN A C 1
ATOM 3829 O O . ASN A 1 478 ? 10.880 19.520 -20.085 1.00 80.94 478 ASN A O 1
ATOM 3833 N N . GLU A 1 479 ? 13.078 19.047 -19.949 1.00 80.00 479 GLU A N 1
ATOM 3834 C CA . GLU A 1 479 ? 13.393 19.981 -18.860 1.00 80.00 479 GLU A CA 1
ATOM 3835 C C . GLU A 1 479 ? 12.955 21.417 -19.146 1.00 80.00 479 GLU A C 1
ATOM 3837 O O . GLU A 1 479 ? 12.461 22.106 -18.257 1.00 80.00 479 GLU A O 1
ATOM 3842 N N . ASN A 1 480 ? 13.098 21.868 -20.396 1.00 85.56 480 ASN A N 1
ATOM 3843 C CA . ASN A 1 480 ? 12.739 23.231 -20.784 1.00 85.56 480 ASN A CA 1
ATOM 3844 C C . ASN A 1 480 ? 11.228 23.449 -20.658 1.00 85.56 480 ASN A C 1
ATOM 3846 O O . ASN A 1 480 ? 10.786 24.502 -20.204 1.00 85.56 480 ASN A O 1
ATOM 3850 N N . VAL A 1 481 ? 10.434 22.441 -21.032 1.00 86.81 481 VAL A N 1
ATOM 3851 C CA . VAL A 1 481 ? 8.972 22.499 -20.919 1.00 86.81 481 VAL A CA 1
ATOM 3852 C C . VAL A 1 481 ? 8.549 22.436 -19.453 1.00 86.81 481 VAL A C 1
ATOM 3854 O O . VAL A 1 481 ? 7.656 23.171 -19.042 1.00 86.81 481 VAL A O 1
ATOM 3857 N N . VAL A 1 482 ? 9.212 21.614 -18.639 1.00 88.00 482 VAL A N 1
ATOM 3858 C CA . VAL A 1 482 ? 8.913 21.537 -17.203 1.00 88.00 482 VAL A CA 1
ATOM 3859 C C . VAL A 1 482 ? 9.278 22.829 -16.476 1.00 88.00 482 VAL A C 1
ATOM 3861 O O . VAL A 1 482 ? 8.474 23.318 -15.689 1.00 88.00 482 VAL A O 1
ATOM 3864 N N . SER A 1 483 ? 10.423 23.436 -16.789 1.00 87.62 483 SER A N 1
ATOM 3865 C CA . SER A 1 483 ? 10.800 24.747 -16.251 1.00 87.62 483 SER A CA 1
ATOM 3866 C C . SER A 1 483 ? 9.790 25.837 -16.639 1.00 87.62 483 SER A C 1
ATOM 3868 O O . SER A 1 483 ? 9.432 26.683 -15.815 1.00 87.62 483 SER A O 1
ATOM 3870 N N . LEU A 1 484 ? 9.248 25.780 -17.861 1.00 90.06 484 LEU A N 1
ATOM 3871 C CA . LEU A 1 484 ? 8.173 26.674 -18.295 1.00 90.06 484 LEU A CA 1
ATOM 3872 C C . LEU A 1 484 ? 6.877 26.449 -17.495 1.00 90.06 484 LEU A C 1
ATOM 3874 O O . LEU A 1 484 ? 6.220 27.409 -17.110 1.00 90.06 484 LEU A O 1
ATOM 3878 N N . LEU A 1 485 ? 6.523 25.195 -17.199 1.00 91.50 485 LEU A N 1
ATOM 3879 C CA . LEU A 1 485 ? 5.356 24.855 -16.374 1.00 91.50 485 LEU A CA 1
ATOM 3880 C C . LEU A 1 485 ? 5.534 25.282 -14.906 1.00 91.50 485 LEU A C 1
ATOM 3882 O O . LEU A 1 485 ? 4.577 25.725 -14.278 1.00 91.50 485 LEU A O 1
ATOM 3886 N N . GLN A 1 486 ? 6.756 25.211 -14.373 1.00 90.19 486 GLN A N 1
ATOM 3887 C CA . GLN A 1 486 ? 7.105 25.704 -13.033 1.00 90.19 486 GLN A CA 1
ATOM 3888 C C . GLN A 1 486 ? 7.038 27.230 -12.908 1.00 90.19 486 GLN A C 1
ATOM 3890 O O . GLN A 1 486 ? 6.849 27.744 -11.808 1.00 90.19 486 GLN A O 1
ATOM 3895 N N . SER A 1 487 ? 7.199 27.942 -14.025 1.00 90.62 487 SER A N 1
ATOM 3896 C CA . SER A 1 487 ? 7.150 29.406 -14.120 1.00 90.62 487 SER A CA 1
ATOM 3897 C C . SER A 1 487 ? 5.880 29.916 -14.814 1.00 90.62 487 SER A C 1
ATOM 3899 O O . SER A 1 487 ? 5.844 31.044 -15.306 1.00 90.62 487 SER A O 1
ATOM 3901 N N . SER A 1 488 ? 4.829 29.089 -14.849 1.00 93.44 488 SER A N 1
ATOM 3902 C CA . SER A 1 488 ? 3.529 29.454 -15.410 1.00 93.44 488 SER A CA 1
ATOM 3903 C C . SER A 1 488 ? 2.921 30.679 -14.708 1.00 93.44 488 SER A C 1
ATOM 3905 O O . SER A 1 488 ? 3.165 30.950 -13.532 1.00 93.44 488 SER A O 1
ATOM 3907 N N . GLN A 1 489 ? 2.078 31.421 -15.428 1.00 92.81 489 GLN A N 1
ATOM 3908 C CA . GLN A 1 489 ? 1.255 32.480 -14.836 1.00 92.81 489 GLN A CA 1
ATOM 3909 C C . GLN A 1 489 ? 0.105 31.920 -13.986 1.00 92.81 489 GLN A C 1
ATOM 3911 O O . GLN A 1 489 ? -0.480 32.654 -13.193 1.00 92.81 489 GLN A O 1
ATOM 3916 N N . ASP A 1 490 ? -0.230 30.636 -14.147 1.00 91.81 490 ASP A N 1
ATOM 3917 C CA . ASP A 1 490 ? -1.267 29.968 -13.370 1.00 91.81 490 ASP A CA 1
ATOM 3918 C C . ASP A 1 490 ? -0.695 29.381 -12.061 1.00 91.81 490 ASP A C 1
ATOM 3920 O O . ASP A 1 490 ? 0.105 28.436 -12.107 1.00 91.81 490 ASP A O 1
ATOM 3924 N N . PRO A 1 491 ? -1.137 29.863 -10.879 1.00 91.62 491 PRO A N 1
ATOM 3925 C CA . PRO A 1 491 ? -0.657 29.372 -9.588 1.00 91.62 491 PRO A CA 1
ATOM 3926 C C . PRO A 1 491 ? -0.867 27.869 -9.375 1.00 91.62 491 PRO A C 1
ATOM 3928 O O . PRO A 1 491 ? -0.060 27.219 -8.705 1.00 91.62 491 PRO A O 1
ATOM 3931 N N . PHE A 1 492 ? -1.938 27.300 -9.934 1.00 92.56 492 PHE A N 1
ATOM 3932 C CA . PHE A 1 492 ? -2.237 25.878 -9.813 1.00 92.56 492 PHE A CA 1
ATOM 3933 C C . PHE A 1 492 ? -1.239 25.031 -10.601 1.00 92.56 492 PHE A C 1
ATOM 3935 O O . PHE A 1 492 ? -0.728 24.038 -10.078 1.00 92.56 492 PHE A O 1
ATOM 3942 N N . VAL A 1 493 ? -0.914 25.448 -11.830 1.00 92.25 493 VAL A N 1
ATOM 3943 C CA . VAL A 1 493 ? 0.087 24.776 -12.672 1.00 92.25 493 VAL A CA 1
ATOM 3944 C C . VAL A 1 493 ? 1.447 24.810 -11.974 1.00 92.25 493 VAL A C 1
ATOM 3946 O O . VAL A 1 493 ? 2.067 23.762 -11.796 1.00 92.25 493 VAL A O 1
ATOM 3949 N N . CYS A 1 494 ? 1.858 25.969 -11.456 1.00 91.69 494 CYS A N 1
ATOM 3950 C CA . CYS A 1 494 ? 3.082 26.084 -10.662 1.00 91.69 494 CYS A CA 1
ATOM 3951 C C . CYS A 1 494 ? 3.071 25.136 -9.458 1.00 91.69 494 CYS A C 1
ATOM 3953 O O . CYS A 1 494 ? 4.056 24.450 -9.200 1.00 91.69 494 CYS A O 1
ATOM 3955 N N . HIS A 1 495 ? 1.946 25.028 -8.743 1.00 89.75 495 HIS A N 1
ATOM 3956 C CA . HIS A 1 495 ? 1.839 24.165 -7.570 1.00 89.75 495 HIS A CA 1
ATOM 3957 C C . HIS A 1 495 ? 2.000 22.672 -7.893 1.00 89.75 495 HIS A C 1
ATOM 3959 O O . HIS A 1 495 ? 2.723 21.974 -7.182 1.00 89.75 495 HIS A O 1
ATOM 3965 N N . ILE A 1 496 ? 1.360 22.163 -8.951 1.00 91.06 496 ILE A N 1
ATOM 3966 C CA . ILE A 1 496 ? 1.472 20.740 -9.322 1.00 91.06 496 ILE A CA 1
ATOM 3967 C C . ILE A 1 496 ? 2.854 20.391 -9.913 1.00 91.06 496 ILE A C 1
ATOM 3969 O O . ILE A 1 496 ? 3.259 19.224 -9.891 1.00 91.06 496 ILE A O 1
ATOM 3973 N N . TRP A 1 497 ? 3.601 21.391 -10.400 1.00 89.81 497 TRP A N 1
ATOM 3974 C CA . TRP A 1 497 ? 4.952 21.250 -10.961 1.00 89.81 497 TRP A CA 1
ATOM 3975 C C . TRP A 1 497 ? 6.088 21.686 -10.014 1.00 89.81 497 TRP A C 1
ATOM 3977 O O . TRP A 1 497 ? 7.252 21.439 -10.326 1.00 89.81 497 TRP A O 1
ATOM 3987 N N . LYS A 1 498 ? 5.788 22.247 -8.832 1.00 83.94 498 LYS A N 1
ATOM 3988 C CA . LYS A 1 498 ? 6.788 22.780 -7.880 1.00 83.94 498 LYS A CA 1
ATOM 3989 C C . LYS A 1 498 ? 7.828 21.742 -7.439 1.00 83.94 498 LYS A C 1
ATOM 3991 O O . LYS A 1 498 ? 9.011 22.039 -7.395 1.00 83.94 498 LYS A O 1
ATOM 3996 N N . ASP A 1 499 ? 7.381 20.510 -7.184 1.00 73.31 499 ASP A N 1
ATOM 3997 C CA . ASP A 1 499 ? 8.223 19.396 -6.727 1.00 73.31 499 ASP A CA 1
ATOM 3998 C C . ASP A 1 499 ? 8.760 18.578 -7.926 1.00 73.31 499 ASP A C 1
ATOM 4000 O O . ASP A 1 499 ? 9.076 17.395 -7.808 1.00 73.31 499 ASP A O 1
ATOM 4004 N N . ALA A 1 500 ? 8.756 19.150 -9.139 1.00 67.25 500 ALA A N 1
ATOM 4005 C CA . ALA A 1 500 ? 9.387 18.545 -10.308 1.00 67.25 500 ALA A CA 1
ATOM 4006 C C . ALA A 1 500 ? 10.901 18.780 -10.270 1.00 67.25 500 ALA A C 1
ATOM 4008 O O . ALA A 1 500 ? 11.420 19.692 -10.906 1.00 67.25 500 ALA A O 1
ATOM 4009 N N . GLU A 1 501 ? 11.609 17.953 -9.507 1.00 54.19 501 GLU A N 1
ATOM 4010 C CA . GLU A 1 501 ? 13.067 17.901 -9.569 1.00 54.19 501 GLU A CA 1
ATOM 4011 C C . GLU A 1 501 ? 13.489 17.181 -10.857 1.00 54.19 501 GLU A C 1
ATOM 4013 O O . GLU A 1 501 ? 13.186 16.002 -11.055 1.00 54.19 501 GLU A O 1
ATOM 4018 N N . ILE A 1 502 ? 14.171 17.899 -11.750 1.00 52.66 502 ILE A N 1
ATOM 4019 C CA . ILE A 1 502 ? 14.844 17.316 -12.910 1.00 52.66 502 ILE A CA 1
ATOM 4020 C C . ILE A 1 502 ? 16.329 17.648 -12.793 1.00 52.66 502 ILE A C 1
ATOM 4022 O O . ILE A 1 502 ? 16.700 18.803 -12.595 1.00 52.66 502 ILE A O 1
ATOM 4026 N N . VAL A 1 503 ? 17.172 16.620 -12.857 1.00 41.22 503 VAL A N 1
ATOM 4027 C CA . VAL A 1 503 ? 18.631 16.764 -12.877 1.00 41.22 503 VAL A CA 1
ATOM 4028 C C . VAL A 1 503 ? 19.079 16.549 -14.314 1.00 41.22 503 VAL A C 1
ATOM 4030 O O . VAL A 1 503 ? 19.102 15.413 -14.758 1.00 41.22 503 VAL A O 1
ATOM 4033 N N . GLY A 1 504 ? 19.420 17.609 -15.042 1.00 39.00 504 GLY A N 1
ATOM 4034 C CA . GLY A 1 504 ? 19.702 17.518 -16.478 1.00 39.00 504 GLY A CA 1
ATOM 4035 C C . GLY A 1 504 ? 20.803 16.548 -16.882 1.00 39.00 504 GLY A C 1
ATOM 4036 O O . GLY A 1 504 ? 21.712 16.261 -16.101 1.00 39.00 504 GLY A O 1
ATOM 4037 N N . MET A 1 505 ? 20.760 16.104 -18.150 1.00 37.06 505 MET A N 1
ATOM 4038 C CA . MET A 1 505 ? 21.717 15.150 -18.762 1.00 37.06 505 MET A CA 1
ATOM 4039 C C . MET A 1 505 ? 23.178 15.549 -18.518 1.00 37.06 505 MET A C 1
ATOM 4041 O O . MET A 1 505 ? 24.066 14.709 -18.442 1.00 37.06 505 MET A O 1
ATOM 4045 N N . ALA A 1 506 ? 23.440 16.845 -18.370 1.00 38.06 506 ALA A N 1
ATOM 4046 C CA . ALA A 1 506 ? 24.773 17.384 -18.160 1.00 38.06 506 ALA A CA 1
ATOM 4047 C C . ALA A 1 506 ? 25.237 17.503 -16.712 1.00 38.06 506 ALA A C 1
ATOM 4049 O O . ALA A 1 506 ? 26.423 17.744 -16.493 1.00 38.06 506 ALA A O 1
ATOM 4050 N N . GLN A 1 507 ? 24.356 17.363 -15.723 1.00 36.47 507 GLN A N 1
ATOM 4051 C CA . GLN A 1 507 ? 24.819 17.317 -14.338 1.00 36.47 507 GLN A CA 1
ATOM 4052 C C . GLN A 1 507 ? 25.507 15.982 -14.025 1.00 36.47 507 GLN A C 1
ATOM 4054 O O . GLN A 1 507 ? 26.316 15.945 -13.109 1.00 36.47 507 GLN A O 1
ATOM 4059 N N . GLN A 1 508 ? 25.274 14.943 -14.840 1.00 38.75 508 GLN A N 1
ATOM 4060 C CA . GLN A 1 508 ? 25.981 13.660 -14.766 1.00 38.75 508 GLN A CA 1
ATOM 4061 C C . GLN A 1 508 ? 27.380 13.690 -15.388 1.00 38.75 508 GLN A C 1
ATOM 4063 O O . GLN A 1 508 ? 28.307 13.188 -14.773 1.00 38.75 508 GLN A O 1
ATOM 4068 N N . ALA A 1 509 ? 27.584 14.351 -16.533 1.00 36.41 509 ALA A N 1
ATOM 4069 C CA . ALA A 1 509 ? 28.918 14.422 -17.151 1.00 36.41 509 ALA A CA 1
ATOM 4070 C C . ALA A 1 509 ? 29.916 15.322 -16.383 1.00 36.41 509 ALA A C 1
ATOM 4072 O O . ALA A 1 509 ? 31.094 15.383 -16.716 1.00 36.41 509 ALA A O 1
ATOM 4073 N N . MET A 1 510 ? 29.448 16.073 -15.381 1.00 32.09 510 MET A N 1
ATOM 4074 C CA . MET A 1 510 ? 30.277 16.964 -14.558 1.00 32.09 510 MET A CA 1
ATOM 4075 C C . MET A 1 510 ? 30.718 16.340 -13.231 1.00 32.09 510 MET A C 1
ATOM 4077 O O . MET A 1 510 ? 31.566 16.917 -12.555 1.00 32.09 510 MET A O 1
ATOM 4081 N N . THR A 1 511 ? 30.152 15.194 -12.853 1.00 34.62 511 THR A N 1
ATOM 4082 C CA . THR A 1 511 ? 30.491 14.470 -11.618 1.00 34.62 511 THR A CA 1
ATOM 4083 C C . THR A 1 511 ? 31.384 13.252 -11.859 1.00 34.62 511 THR A C 1
ATOM 4085 O O . THR A 1 511 ? 31.586 12.473 -10.937 1.00 34.62 511 THR A O 1
ATOM 4088 N N . ASP A 1 512 ? 31.982 13.133 -13.048 1.00 33.62 512 ASP A N 1
ATOM 4089 C CA . ASP A 1 512 ? 33.027 12.136 -13.347 1.00 33.62 512 ASP A CA 1
ATOM 4090 C C . ASP A 1 512 ? 34.446 12.619 -12.992 1.00 33.62 512 ASP A C 1
ATOM 4092 O O . ASP A 1 512 ? 35.444 11.967 -13.287 1.00 33.62 512 ASP A O 1
ATOM 4096 N N . THR A 1 513 ? 34.569 13.746 -12.286 1.00 41.47 513 THR A N 1
ATOM 4097 C CA . THR A 1 513 ? 35.820 14.137 -11.625 1.00 41.47 513 THR A CA 1
ATOM 4098 C C . THR A 1 513 ? 35.556 14.428 -10.155 1.00 41.47 513 THR A C 1
ATOM 4100 O O . THR A 1 513 ? 35.015 15.480 -9.827 1.00 41.47 513 THR A O 1
ATOM 4103 N N . GLN A 1 514 ? 35.969 13.486 -9.299 1.00 36.03 514 GLN A N 1
ATOM 4104 C CA . GLN A 1 514 ? 36.123 13.607 -7.844 1.00 36.03 514 GLN A CA 1
ATOM 4105 C C . GLN A 1 514 ? 34.882 14.121 -7.089 1.00 36.03 514 GLN A C 1
ATOM 4107 O O . GLN A 1 514 ? 34.777 15.313 -6.839 1.00 36.03 514 GLN A O 1
ATOM 4112 N N . PHE A 1 515 ? 33.988 13.203 -6.691 1.00 31.03 515 PHE A N 1
ATOM 4113 C CA . PHE A 1 515 ? 33.142 13.185 -5.473 1.00 31.03 515 PHE A CA 1
ATOM 4114 C C . PHE A 1 515 ? 31.742 12.600 -5.750 1.00 31.03 515 PHE A C 1
ATOM 4116 O O . PHE A 1 515 ? 30.860 13.279 -6.258 1.00 31.03 515 PHE A O 1
ATOM 4123 N N . GLY A 1 516 ? 31.529 11.362 -5.286 1.00 34.69 516 GLY A N 1
ATOM 4124 C CA . GLY A 1 516 ? 30.271 10.898 -4.687 1.00 34.69 516 GLY A CA 1
ATOM 4125 C C . GLY A 1 516 ? 29.039 10.765 -5.589 1.00 34.69 516 GLY A C 1
ATOM 4126 O O . GLY A 1 516 ? 28.276 11.709 -5.778 1.00 34.69 516 GLY A O 1
ATOM 4127 N N . ALA A 1 517 ? 28.737 9.528 -5.988 1.00 35.91 517 ALA A N 1
ATOM 4128 C CA . ALA A 1 517 ? 27.403 9.127 -6.420 1.00 35.91 517 ALA A CA 1
ATOM 4129 C C . ALA A 1 517 ? 26.404 9.231 -5.248 1.00 35.91 517 ALA A C 1
ATOM 4131 O O . ALA A 1 517 ? 26.176 8.271 -4.511 1.00 35.91 517 ALA A O 1
ATOM 4132 N N . ARG A 1 518 ? 25.775 10.402 -5.075 1.00 37.53 518 ARG A N 1
ATOM 4133 C CA . ARG A 1 518 ? 24.492 10.494 -4.361 1.00 37.53 518 ARG A CA 1
ATOM 4134 C C . ARG A 1 518 ? 23.496 9.559 -5.045 1.00 37.53 518 ARG A C 1
ATOM 4136 O O . ARG A 1 518 ? 23.463 9.478 -6.275 1.00 37.53 518 ARG A O 1
ATOM 4143 N N . THR A 1 519 ? 22.652 8.891 -4.261 1.00 40.41 519 THR A N 1
ATOM 4144 C CA . THR A 1 519 ? 21.477 8.169 -4.766 1.00 40.41 519 THR A CA 1
ATOM 4145 C C . THR A 1 519 ? 20.752 9.040 -5.795 1.00 40.41 519 THR A C 1
ATOM 4147 O O . THR A 1 519 ? 20.346 10.166 -5.506 1.00 40.41 519 THR A O 1
ATOM 4150 N N . ARG A 1 520 ? 20.689 8.539 -7.037 1.00 45.06 520 ARG A N 1
ATOM 4151 C CA . ARG A 1 520 ? 20.269 9.254 -8.252 1.00 45.06 520 ARG A CA 1
ATOM 4152 C C . ARG A 1 520 ? 18.817 9.733 -8.124 1.00 45.06 520 ARG A C 1
ATOM 4154 O O . ARG A 1 520 ? 17.885 9.061 -8.552 1.00 45.06 520 ARG A O 1
ATOM 4161 N N . LYS A 1 521 ? 18.613 10.900 -7.507 1.00 39.00 521 LYS A N 1
ATOM 4162 C CA . LYS A 1 521 ? 17.291 11.516 -7.302 1.00 39.00 521 LYS A CA 1
ATOM 4163 C C . LYS A 1 521 ? 16.804 12.360 -8.481 1.00 39.00 521 LYS A C 1
ATOM 4165 O O . LYS A 1 521 ? 15.704 12.889 -8.410 1.00 39.00 521 LYS A O 1
ATOM 4170 N N . GLY A 1 522 ? 17.537 12.423 -9.593 1.00 42.38 522 GLY A N 1
ATOM 4171 C CA . GLY A 1 522 ? 17.051 13.125 -10.775 1.00 42.38 522 GLY A CA 1
ATOM 4172 C C . GLY A 1 522 ? 17.412 12.480 -12.107 1.00 42.38 522 GLY A C 1
ATOM 4173 O O . GLY A 1 522 ? 18.523 12.010 -12.329 1.00 42.38 522 GLY A O 1
ATOM 4174 N N . MET A 1 523 ? 16.393 12.486 -12.965 1.00 39.22 523 MET A N 1
ATOM 4175 C CA . MET A 1 523 ? 16.355 12.270 -14.415 1.00 39.22 523 MET A CA 1
ATOM 4176 C C . MET A 1 523 ? 16.723 10.897 -15.004 1.00 39.22 523 MET A C 1
ATOM 4178 O O . MET A 1 523 ? 16.262 10.614 -16.101 1.00 39.22 523 MET A O 1
ATOM 4182 N N . PHE A 1 524 ? 17.414 10.000 -14.295 1.00 49.50 524 PHE A N 1
ATOM 4183 C CA . PHE A 1 524 ? 17.594 8.602 -14.755 1.00 49.50 524 PHE A CA 1
ATOM 4184 C C . PHE A 1 524 ? 16.998 7.555 -13.817 1.00 49.50 524 PHE A C 1
ATOM 4186 O O . PHE A 1 524 ? 17.381 6.386 -13.836 1.00 49.50 524 PHE A O 1
ATOM 4193 N N . ARG A 1 525 ? 16.038 7.971 -12.991 1.00 61.19 525 ARG A N 1
ATOM 4194 C CA . ARG A 1 525 ? 15.224 7.029 -12.239 1.00 61.19 525 ARG A CA 1
ATOM 4195 C C . ARG A 1 525 ? 14.151 6.473 -13.166 1.00 61.19 525 ARG A C 1
ATOM 4197 O O . ARG A 1 525 ? 13.230 7.194 -13.545 1.00 61.19 525 ARG A O 1
ATOM 4204 N N . THR A 1 526 ? 14.297 5.210 -13.531 1.00 71.62 526 THR A N 1
ATOM 4205 C CA . THR A 1 526 ? 13.362 4.517 -14.412 1.00 71.62 526 THR A CA 1
ATOM 4206 C C . THR A 1 526 ? 12.013 4.291 -13.725 1.00 71.62 526 THR A C 1
ATOM 4208 O O . THR A 1 526 ? 11.885 4.320 -12.491 1.00 71.62 526 THR A O 1
ATOM 4211 N N . VAL A 1 527 ? 10.972 4.074 -14.529 1.00 74.56 527 VAL A N 1
ATOM 4212 C CA . VAL A 1 527 ? 9.620 3.797 -14.031 1.00 74.56 527 VAL A CA 1
ATOM 4213 C C . VAL A 1 527 ? 9.610 2.529 -13.172 1.00 74.56 527 VAL A C 1
ATOM 4215 O O . VAL A 1 527 ? 8.985 2.532 -12.113 1.00 74.56 527 VAL A O 1
ATOM 4218 N N . SER A 1 528 ? 10.340 1.484 -13.565 1.00 79.50 528 SER A N 1
ATOM 4219 C CA . SER A 1 528 ? 10.535 0.237 -12.802 1.00 79.50 528 SER A CA 1
ATOM 4220 C C . SER A 1 528 ? 11.144 0.473 -11.406 1.00 79.50 528 SER A C 1
ATOM 4222 O O . SER A 1 528 ? 10.660 -0.097 -10.428 1.00 79.50 528 SER A O 1
ATOM 4224 N N . GLN A 1 529 ? 12.144 1.351 -11.257 1.00 78.44 529 GLN A N 1
ATOM 4225 C CA . GLN A 1 529 ? 12.753 1.674 -9.958 1.00 78.44 529 GLN A CA 1
ATOM 4226 C C . GLN A 1 529 ? 11.778 2.418 -9.052 1.00 78.44 529 GLN A C 1
ATOM 4228 O O . GLN A 1 529 ? 11.656 2.119 -7.860 1.00 78.44 529 GLN A O 1
ATOM 4233 N N . LEU A 1 530 ? 11.044 3.385 -9.611 1.00 75.81 530 LEU A N 1
ATOM 4234 C CA . LEU A 1 530 ? 9.972 4.067 -8.889 1.00 75.81 530 LEU A CA 1
ATOM 4235 C C . LEU A 1 530 ? 8.890 3.081 -8.437 1.00 75.81 530 LEU A C 1
ATOM 4237 O O . LEU A 1 530 ? 8.455 3.127 -7.284 1.00 75.81 530 LEU A O 1
ATOM 4241 N N . TYR A 1 531 ? 8.514 2.165 -9.326 1.00 77.19 531 TYR A N 1
ATOM 4242 C CA . TYR A 1 531 ? 7.540 1.111 -9.077 1.00 77.19 531 TYR A CA 1
ATOM 4243 C C . TYR A 1 531 ? 7.980 0.189 -7.931 1.00 77.19 531 TYR A C 1
ATOM 4245 O O . TYR A 1 531 ? 7.231 -0.038 -6.978 1.00 77.19 531 TYR A O 1
ATOM 4253 N N . LYS A 1 532 ? 9.222 -0.300 -7.985 1.00 82.44 532 LYS A N 1
ATOM 4254 C CA . LYS A 1 532 ? 9.818 -1.199 -6.991 1.00 82.44 532 LYS A CA 1
ATOM 4255 C C . LYS A 1 532 ? 9.895 -0.563 -5.605 1.00 82.44 532 LYS A C 1
ATOM 4257 O O . LYS A 1 532 ? 9.535 -1.207 -4.618 1.00 82.44 532 LYS A O 1
ATOM 4262 N N . GLU A 1 533 ? 10.313 0.698 -5.505 1.00 81.25 533 GLU A N 1
ATOM 4263 C CA . GLU A 1 533 ? 10.360 1.406 -4.220 1.00 81.25 533 GLU A CA 1
ATOM 4264 C C . GLU A 1 533 ? 8.966 1.611 -3.614 1.00 81.25 533 GLU A C 1
ATOM 4266 O O . GLU A 1 533 ? 8.771 1.363 -2.422 1.00 81.25 533 GLU A O 1
ATOM 4271 N N . GLN A 1 534 ? 7.984 2.029 -4.421 1.00 80.88 534 GLN A N 1
ATOM 4272 C CA . GLN A 1 534 ? 6.598 2.188 -3.969 1.00 80.88 534 GLN A CA 1
ATOM 4273 C C . GLN A 1 534 ? 6.025 0.865 -3.453 1.00 80.88 534 GLN A C 1
ATOM 4275 O O . GLN A 1 534 ? 5.438 0.818 -2.372 1.00 80.88 534 GLN A O 1
ATOM 4280 N N . LEU A 1 535 ? 6.249 -0.224 -4.191 1.00 85.06 535 LEU A N 1
ATOM 4281 C CA . LEU A 1 535 ? 5.787 -1.549 -3.798 1.00 85.06 535 LEU A CA 1
ATOM 4282 C C . LEU A 1 535 ? 6.494 -2.061 -2.537 1.00 85.06 535 LEU A C 1
ATOM 4284 O O . LEU A 1 535 ? 5.862 -2.692 -1.696 1.00 85.06 535 LEU A O 1
ATOM 4288 N N . THR A 1 536 ? 7.786 -1.776 -2.377 1.00 85.88 536 THR A N 1
ATOM 4289 C CA . THR A 1 536 ? 8.546 -2.169 -1.180 1.00 85.88 536 THR A CA 1
ATOM 4290 C C . THR A 1 536 ? 8.007 -1.476 0.069 1.00 85.88 536 THR A C 1
ATOM 4292 O O . THR A 1 536 ? 7.813 -2.137 1.089 1.00 85.88 536 THR A O 1
ATOM 4295 N N . LYS A 1 537 ? 7.680 -0.179 -0.023 1.00 83.62 537 LYS A N 1
ATOM 4296 C CA . LYS A 1 537 ? 7.030 0.563 1.069 1.00 83.62 537 LYS A CA 1
ATOM 4297 C C . LYS A 1 537 ? 5.675 -0.039 1.431 1.00 83.62 537 LYS A C 1
ATOM 4299 O O . LYS A 1 537 ? 5.443 -0.335 2.598 1.00 83.62 537 LYS A O 1
ATOM 4304 N N . LEU A 1 538 ? 4.832 -0.310 0.432 1.00 86.00 538 LEU A N 1
ATOM 4305 C CA . LEU A 1 538 ? 3.536 -0.953 0.648 1.00 86.00 538 LEU A CA 1
ATOM 4306 C C . LEU A 1 538 ? 3.685 -2.318 1.339 1.00 86.00 538 LEU A C 1
ATOM 4308 O O . LEU A 1 538 ? 2.973 -2.613 2.294 1.00 86.00 538 LEU A O 1
ATOM 4312 N N . MET A 1 539 ? 4.629 -3.147 0.889 1.00 88.50 539 MET A N 1
ATOM 4313 C CA . MET A 1 539 ? 4.872 -4.468 1.479 1.00 88.50 539 MET A CA 1
ATOM 4314 C C . MET A 1 539 ? 5.380 -4.380 2.919 1.00 88.50 539 MET A C 1
ATOM 4316 O O . MET A 1 539 ? 4.981 -5.199 3.744 1.00 88.50 539 MET A O 1
ATOM 4320 N N . ALA A 1 540 ? 6.216 -3.390 3.243 1.00 88.00 540 ALA A N 1
ATOM 4321 C CA . ALA A 1 540 ? 6.649 -3.141 4.615 1.00 88.00 540 ALA A CA 1
ATOM 4322 C C . ALA A 1 540 ? 5.464 -2.753 5.513 1.00 88.00 540 ALA A C 1
ATOM 4324 O O . ALA A 1 540 ? 5.300 -3.323 6.589 1.00 88.00 540 ALA A O 1
ATOM 4325 N N . THR A 1 541 ? 4.585 -1.860 5.042 1.00 87.31 541 THR A N 1
ATOM 4326 C CA . THR A 1 541 ? 3.358 -1.498 5.765 1.00 87.31 541 THR A CA 1
ATOM 4327 C C . THR A 1 541 ? 2.461 -2.711 5.990 1.00 87.31 541 THR A C 1
ATOM 4329 O O . THR A 1 541 ? 2.004 -2.922 7.105 1.00 87.31 541 THR A O 1
ATOM 4332 N N . LEU A 1 542 ? 2.238 -3.541 4.967 1.00 89.25 542 LEU A N 1
ATOM 4333 C CA . LEU A 1 542 ? 1.380 -4.722 5.089 1.00 89.25 542 LEU A CA 1
ATOM 4334 C C . LEU A 1 542 ? 1.952 -5.766 6.057 1.00 89.25 542 LEU A C 1
ATOM 4336 O O . LEU A 1 542 ? 1.187 -6.332 6.831 1.00 89.25 542 LEU A O 1
ATOM 4340 N N . ARG A 1 543 ? 3.274 -5.988 6.055 1.00 87.62 543 ARG A N 1
ATOM 4341 C CA . ARG A 1 543 ? 3.951 -6.912 6.987 1.00 87.62 543 ARG A CA 1
ATOM 4342 C C . ARG A 1 543 ? 3.866 -6.468 8.448 1.00 87.62 543 ARG A C 1
ATOM 4344 O O . ARG A 1 543 ? 3.866 -7.322 9.324 1.00 87.62 543 ARG A O 1
ATOM 4351 N N . ASN A 1 544 ? 3.763 -5.162 8.696 1.00 88.06 544 ASN A N 1
ATOM 4352 C CA . ASN A 1 544 ? 3.599 -4.593 10.037 1.00 88.06 544 ASN A CA 1
ATOM 4353 C C . ASN A 1 544 ? 2.132 -4.540 10.505 1.00 88.06 544 ASN A C 1
ATOM 4355 O O . ASN A 1 544 ? 1.855 -4.024 11.582 1.00 88.06 544 ASN A O 1
ATOM 4359 N N . THR A 1 545 ? 1.190 -5.044 9.704 1.00 91.06 545 THR A N 1
ATOM 4360 C CA . THR A 1 545 ? -0.234 -5.140 10.060 1.00 91.06 545 THR A CA 1
ATOM 4361 C C . THR A 1 545 ? -0.675 -6.594 10.077 1.00 91.06 545 THR A C 1
ATOM 4363 O O . THR A 1 545 ? -0.072 -7.426 9.404 1.00 91.06 545 THR A O 1
ATOM 4366 N N . ASN A 1 546 ? -1.774 -6.902 10.764 1.00 89.06 546 ASN A N 1
ATOM 4367 C CA . ASN A 1 546 ? -2.390 -8.225 10.684 1.00 89.06 546 ASN A CA 1
ATOM 4368 C C . ASN A 1 546 ? -3.345 -8.320 9.465 1.00 89.06 546 ASN A C 1
ATOM 4370 O O . ASN A 1 546 ? -4.360 -7.609 9.426 1.00 89.06 546 ASN A O 1
ATOM 4374 N N . PRO A 1 547 ? -3.040 -9.147 8.441 1.00 91.19 547 PRO A N 1
ATOM 4375 C CA . PRO A 1 547 ? -3.774 -9.149 7.182 1.00 91.19 547 PRO A CA 1
ATOM 4376 C C . PRO A 1 547 ? -4.998 -10.075 7.190 1.00 91.19 547 PRO A C 1
ATOM 4378 O O . PRO A 1 547 ? -4.937 -11.266 7.484 1.00 91.19 547 PRO A O 1
ATOM 4381 N N . ASN A 1 548 ? -6.126 -9.535 6.738 1.00 91.00 548 ASN A N 1
ATOM 4382 C CA . ASN A 1 548 ? -7.400 -10.223 6.570 1.00 91.00 548 ASN A CA 1
ATOM 4383 C C . ASN A 1 548 ? -7.730 -10.331 5.075 1.00 91.00 548 ASN A C 1
ATOM 4385 O O . ASN A 1 548 ? -7.881 -9.323 4.386 1.00 91.00 548 ASN A O 1
ATOM 4389 N N . PHE A 1 549 ? -7.884 -11.547 4.549 1.00 90.31 549 PHE A N 1
ATOM 4390 C CA . PHE A 1 549 ? -8.015 -11.756 3.101 1.00 90.31 549 PHE A CA 1
ATOM 4391 C C . PHE A 1 549 ? -9.464 -11.960 2.632 1.00 90.31 549 PHE A C 1
ATOM 4393 O O . PHE A 1 549 ? -10.207 -12.803 3.150 1.00 90.31 549 PHE A O 1
ATOM 4400 N N . VAL A 1 550 ? -9.832 -11.243 1.564 1.00 92.00 550 VAL A N 1
ATOM 4401 C CA . VAL A 1 550 ? -11.073 -11.423 0.795 1.00 92.00 550 VAL A CA 1
ATOM 4402 C C . VAL A 1 550 ? -10.712 -11.801 -0.644 1.00 92.00 550 VAL A C 1
ATOM 4404 O O . VAL A 1 550 ? -10.227 -10.975 -1.415 1.00 92.00 550 VAL A O 1
ATOM 4407 N N . ARG A 1 551 ? -10.941 -13.065 -1.006 1.00 90.94 551 ARG A N 1
ATOM 4408 C CA . ARG A 1 551 ? -10.605 -13.659 -2.307 1.00 90.94 551 ARG A CA 1
ATOM 4409 C C . ARG A 1 551 ? -11.805 -13.576 -3.242 1.00 90.94 551 ARG A C 1
ATOM 4411 O O . ARG A 1 551 ? -12.780 -14.306 -3.082 1.00 90.94 551 ARG A O 1
ATOM 4418 N N . CYS A 1 552 ? -11.745 -12.665 -4.198 1.00 91.75 552 CYS A N 1
ATOM 4419 C CA . CYS A 1 552 ? -12.796 -12.418 -5.173 1.00 91.75 552 CYS A CA 1
ATOM 4420 C C . CYS A 1 552 ? -12.616 -13.323 -6.404 1.00 91.75 552 CYS A C 1
ATOM 4422 O O . CYS A 1 552 ? -11.515 -13.412 -6.941 1.00 91.75 552 CYS A O 1
ATOM 4424 N N . ILE A 1 553 ? -13.697 -13.948 -6.874 1.00 91.56 553 ILE A N 1
ATOM 4425 C CA . ILE A 1 553 ? -13.710 -14.902 -7.993 1.00 91.56 553 ILE A CA 1
ATOM 4426 C C . ILE A 1 553 ? -14.689 -14.441 -9.075 1.00 91.56 553 ILE A C 1
ATOM 4428 O O . ILE A 1 553 ? -15.827 -14.052 -8.785 1.00 91.56 553 ILE A O 1
ATOM 4432 N N . ILE A 1 554 ? -14.254 -14.525 -10.331 1.00 90.50 554 ILE A N 1
ATOM 4433 C CA . ILE A 1 554 ? -15.073 -14.268 -11.516 1.00 90.50 554 ILE A CA 1
ATOM 4434 C C . ILE A 1 554 ? -15.859 -15.536 -11.859 1.00 90.50 554 ILE A C 1
ATOM 4436 O O . ILE A 1 554 ? -15.245 -16.586 -12.047 1.00 90.50 554 ILE A O 1
ATOM 4440 N N . PRO A 1 555 ? -17.197 -15.475 -11.976 1.00 92.44 555 PRO A N 1
ATOM 4441 C CA . PRO A 1 555 ? -17.979 -16.660 -12.307 1.00 92.44 555 PRO A CA 1
ATOM 4442 C C . PRO A 1 555 ? -18.001 -16.982 -13.809 1.00 92.44 555 PRO A C 1
ATOM 4444 O O . PRO A 1 555 ? -18.194 -18.140 -14.158 1.00 92.44 555 PRO A O 1
ATOM 4447 N N . ASN A 1 556 ? -17.881 -15.987 -14.697 1.00 89.50 556 ASN A N 1
ATOM 4448 C CA . ASN A 1 556 ? -17.888 -16.146 -16.157 1.00 89.50 556 ASN A CA 1
ATOM 4449 C C . ASN A 1 556 ? -17.344 -14.884 -16.854 1.00 89.50 556 ASN A C 1
ATOM 4451 O O . ASN A 1 556 ? -17.541 -13.777 -16.351 1.00 89.50 556 ASN A O 1
ATOM 4455 N N . HIS A 1 557 ? -16.736 -15.032 -18.037 1.00 85.00 557 HIS A N 1
ATOM 4456 C CA . HIS A 1 557 ? -16.262 -13.896 -18.848 1.00 85.00 557 HIS A CA 1
ATOM 4457 C C . HIS A 1 557 ? -17.374 -13.172 -19.629 1.00 85.00 557 HIS A C 1
ATOM 4459 O O . HIS A 1 557 ? -17.193 -12.028 -20.037 1.00 85.00 557 HIS A O 1
ATOM 4465 N N . GLU A 1 558 ? -18.552 -13.788 -19.786 1.00 85.25 558 GLU A N 1
ATOM 4466 C CA . GLU A 1 558 ? -19.717 -13.181 -20.455 1.00 85.25 558 GLU A CA 1
ATOM 4467 C C . GLU A 1 558 ? -20.409 -12.080 -19.630 1.00 85.25 558 GLU A C 1
ATOM 4469 O O . GLU A 1 558 ? -21.376 -11.483 -20.106 1.00 85.25 558 GLU A O 1
ATOM 4474 N N . LYS A 1 559 ? -19.962 -11.821 -18.391 1.00 82.56 559 LYS A N 1
ATOM 4475 C CA . LYS A 1 559 ? -20.554 -10.850 -17.450 1.00 82.56 559 LYS A CA 1
ATOM 4476 C C . LYS A 1 559 ? -22.048 -11.102 -17.167 1.00 82.56 559 LYS A C 1
ATOM 4478 O O . LYS A 1 559 ? -22.793 -10.184 -16.822 1.00 82.56 559 LYS A O 1
ATOM 4483 N N . LYS A 1 560 ? -22.516 -12.349 -17.298 1.00 86.38 560 LYS A N 1
ATOM 4484 C CA . LYS A 1 560 ? -23.920 -12.728 -17.063 1.00 86.38 560 LYS A CA 1
ATOM 4485 C C . LYS A 1 560 ? -24.152 -13.111 -15.607 1.00 86.38 560 LYS A C 1
ATOM 4487 O O . LYS A 1 560 ? -23.482 -13.991 -15.067 1.00 86.38 560 LYS A O 1
ATOM 4492 N N . ALA A 1 561 ? -25.151 -12.496 -14.981 1.00 89.75 561 ALA A N 1
ATOM 4493 C CA . ALA A 1 561 ? -25.579 -12.866 -13.637 1.00 89.75 561 ALA A CA 1
ATOM 4494 C C . ALA A 1 561 ? -26.141 -14.301 -13.608 1.00 89.75 561 ALA A C 1
ATOM 4496 O O . ALA A 1 561 ? -26.883 -14.704 -14.501 1.00 89.75 561 ALA A O 1
ATOM 4497 N N . GLY A 1 562 ? -25.798 -15.071 -12.571 1.00 89.56 562 GLY A N 1
ATOM 4498 C CA . GLY A 1 562 ? -26.301 -16.438 -12.360 1.00 89.56 562 GLY A CA 1
ATOM 4499 C C . GLY A 1 562 ? -25.666 -17.533 -13.230 1.00 89.56 562 GLY A C 1
ATOM 4500 O O . GLY A 1 562 ? -25.994 -18.701 -13.040 1.00 89.56 562 GLY A O 1
ATOM 4501 N N . LYS A 1 563 ? -24.748 -17.193 -14.145 1.00 93.31 563 LYS A N 1
ATOM 4502 C CA . LYS A 1 563 ? -23.963 -18.162 -14.927 1.00 93.31 563 LYS A CA 1
ATOM 4503 C C . LYS A 1 563 ? -22.626 -18.427 -14.231 1.00 93.31 563 LYS A C 1
ATOM 4505 O O . LYS A 1 563 ? -21.943 -17.476 -13.865 1.00 93.31 563 LYS A O 1
ATOM 4510 N N . ILE A 1 564 ? -22.241 -19.691 -14.077 1.00 94.31 564 ILE A N 1
ATOM 4511 C CA . ILE A 1 564 ? -20.924 -20.092 -13.562 1.00 94.31 564 ILE A CA 1
ATOM 4512 C C . ILE A 1 564 ? -20.262 -21.018 -14.578 1.00 94.31 564 ILE A C 1
ATOM 4514 O O . ILE A 1 564 ? -20.868 -21.990 -15.024 1.00 94.31 564 ILE A O 1
ATOM 4518 N N . GLU A 1 565 ? -19.020 -20.712 -14.925 1.00 94.38 565 GLU A N 1
ATOM 4519 C CA . GLU A 1 565 ? -18.156 -21.527 -15.764 1.00 94.38 565 GLU A CA 1
ATOM 4520 C C . GLU A 1 565 ? -17.168 -22.290 -14.879 1.00 94.38 565 GLU A C 1
ATOM 4522 O O . GLU A 1 565 ? -16.260 -21.714 -14.280 1.00 94.38 565 GLU A O 1
ATOM 4527 N N . ALA A 1 566 ? -17.384 -23.600 -14.750 1.00 92.69 566 ALA A N 1
ATOM 4528 C CA . ALA A 1 566 ? -16.635 -24.423 -13.806 1.00 92.69 566 ALA A CA 1
ATOM 4529 C C . ALA A 1 566 ? -15.116 -24.472 -14.082 1.00 92.69 566 ALA A C 1
ATOM 4531 O O . ALA A 1 566 ? -14.376 -24.333 -13.109 1.00 92.69 566 ALA A O 1
ATOM 4532 N N . PRO A 1 567 ? -14.629 -24.611 -15.337 1.00 89.31 567 PRO A N 1
ATOM 4533 C CA . PRO A 1 567 ? -13.188 -24.607 -15.616 1.00 89.31 567 PRO A CA 1
ATOM 4534 C C . PRO A 1 567 ? -12.507 -23.308 -15.172 1.00 89.31 567 PRO A C 1
ATOM 4536 O O . PRO A 1 567 ? -11.542 -23.344 -14.418 1.00 89.31 567 PRO A O 1
ATOM 4539 N N . LEU A 1 568 ? -13.099 -22.161 -15.518 1.00 87.50 568 LEU A N 1
ATOM 4540 C CA . LEU A 1 568 ? -12.601 -20.839 -15.137 1.00 87.50 568 LEU A CA 1
ATOM 4541 C C . LEU A 1 568 ? -12.527 -20.651 -13.613 1.00 87.50 568 LEU A C 1
ATOM 4543 O O . LEU A 1 568 ? -11.559 -20.105 -13.083 1.00 87.50 568 LEU A O 1
ATOM 4547 N N . VAL A 1 569 ? -13.567 -21.070 -12.887 1.00 90.31 569 VAL A N 1
ATOM 4548 C CA . VAL A 1 569 ? -13.578 -20.975 -11.420 1.00 90.31 569 VAL A CA 1
ATOM 4549 C C . VAL A 1 569 ? -12.557 -21.933 -10.804 1.00 90.31 569 VAL A C 1
ATOM 4551 O O . VAL A 1 569 ? -11.907 -21.577 -9.824 1.00 90.31 569 VAL A O 1
ATOM 4554 N N . LEU A 1 570 ? -12.391 -23.131 -11.367 1.00 87.56 570 LEU A N 1
ATOM 4555 C CA . LEU A 1 570 ? -11.423 -24.115 -10.887 1.00 87.56 570 LEU A CA 1
ATOM 4556 C C . LEU A 1 570 ? -9.983 -23.609 -11.025 1.00 87.56 570 LEU A C 1
ATOM 4558 O O . LEU A 1 570 ? -9.215 -23.724 -10.069 1.00 87.56 570 LEU A O 1
ATOM 4562 N N . ASP A 1 571 ? -9.643 -23.015 -12.167 1.00 82.19 571 ASP A N 1
ATOM 4563 C CA . ASP A 1 571 ? -8.314 -22.450 -12.409 1.00 82.19 571 ASP A CA 1
ATOM 4564 C C . ASP A 1 571 ? -8.033 -21.290 -11.447 1.00 82.19 571 ASP A C 1
ATOM 4566 O O . ASP A 1 571 ? -7.014 -21.290 -10.758 1.00 82.19 571 ASP A O 1
ATOM 4570 N N . GLN A 1 572 ? -8.997 -20.383 -11.253 1.00 86.12 572 GLN A N 1
ATOM 4571 C CA . GLN A 1 572 ? -8.879 -19.317 -10.253 1.00 86.12 572 GLN A CA 1
ATOM 4572 C C . GLN A 1 572 ? -8.684 -19.847 -8.825 1.00 86.12 572 GLN A C 1
ATOM 4574 O O . GLN A 1 572 ? -7.926 -19.259 -8.053 1.00 86.12 572 GLN A O 1
ATOM 4579 N N . LEU A 1 573 ? -9.370 -20.924 -8.427 1.00 86.75 573 LEU A N 1
ATOM 4580 C CA . LEU A 1 573 ? -9.230 -21.497 -7.082 1.00 86.75 573 LEU A CA 1
ATOM 4581 C C . LEU A 1 573 ? -7.848 -22.125 -6.858 1.00 86.75 573 LEU A C 1
ATOM 4583 O O . LEU A 1 573 ? -7.322 -22.028 -5.747 1.00 86.75 573 LEU A O 1
ATOM 4587 N N . ARG A 1 574 ? -7.267 -22.732 -7.899 1.00 80.25 574 ARG A N 1
ATOM 4588 C CA . ARG A 1 574 ? -5.903 -23.278 -7.878 1.00 80.25 574 ARG A CA 1
ATOM 4589 C C . ARG A 1 574 ? -4.871 -22.159 -7.800 1.00 80.25 574 ARG A C 1
ATOM 4591 O O . ARG A 1 574 ? -4.085 -22.120 -6.863 1.00 80.25 574 ARG A O 1
ATOM 4598 N N . CYS A 1 575 ? -4.936 -21.202 -8.722 1.00 73.50 575 CYS A N 1
ATOM 4599 C CA . CYS A 1 575 ? -3.973 -20.109 -8.803 1.00 73.50 575 CYS A CA 1
ATOM 4600 C C . CYS A 1 575 ? -3.991 -19.228 -7.544 1.00 73.50 575 CYS A C 1
ATOM 4602 O O . CYS A 1 575 ? -2.950 -18.872 -7.009 1.00 73.50 575 CYS A O 1
ATOM 4604 N N . ASN A 1 576 ? -5.163 -18.925 -6.981 1.00 76.75 576 ASN A N 1
ATOM 4605 C CA . ASN A 1 576 ? -5.236 -18.116 -5.758 1.00 76.75 576 ASN A CA 1
ATOM 4606 C C . ASN A 1 576 ? -4.758 -18.847 -4.479 1.00 76.75 576 ASN A C 1
ATOM 4608 O O . ASN A 1 576 ? -4.796 -18.243 -3.402 1.00 76.75 576 ASN A O 1
ATOM 4612 N N . GLY A 1 577 ? -4.355 -20.125 -4.558 1.00 73.50 577 GLY A N 1
ATOM 4613 C CA . GLY A 1 577 ? -3.939 -20.937 -3.406 1.00 73.50 577 GLY A CA 1
ATOM 4614 C C . GLY A 1 577 ? -5.083 -21.245 -2.434 1.00 73.50 577 GLY A C 1
ATOM 4615 O O . GLY A 1 577 ? -4.866 -21.437 -1.235 1.00 73.50 577 GLY A O 1
ATOM 4616 N N . VAL A 1 578 ? -6.334 -21.221 -2.915 1.00 82.31 578 VAL A N 1
ATOM 4617 C CA . VAL A 1 578 ? -7.522 -21.397 -2.063 1.00 82.31 578 VAL A CA 1
ATOM 4618 C C . VAL A 1 578 ? -7.625 -22.838 -1.571 1.00 82.31 578 VAL A C 1
ATOM 4620 O O . VAL A 1 578 ? -8.014 -23.065 -0.425 1.00 82.31 578 VAL A O 1
ATOM 4623 N N . LEU A 1 579 ? -7.276 -23.812 -2.414 1.00 81.75 579 LEU A N 1
ATOM 4624 C CA . LEU A 1 579 ? -7.352 -25.232 -2.069 1.00 81.75 579 LEU A CA 1
ATOM 4625 C C . LEU A 1 579 ? -6.349 -25.589 -0.965 1.00 81.75 579 LEU A C 1
ATOM 4627 O O . LEU A 1 579 ? -6.708 -26.254 0.009 1.00 81.75 579 LEU A O 1
ATOM 4631 N N . GLU A 1 580 ? -5.124 -25.088 -1.075 1.00 77.56 580 GLU A N 1
ATOM 4632 C CA . GLU A 1 580 ? -4.048 -25.286 -0.107 1.00 77.56 580 GLU A CA 1
ATOM 4633 C C . GLU A 1 580 ? -4.340 -24.534 1.193 1.00 77.56 580 GLU A C 1
ATOM 4635 O O . GLU A 1 580 ? -4.214 -25.108 2.276 1.00 77.56 580 GLU A O 1
ATOM 4640 N N . GLY A 1 581 ? -4.876 -23.311 1.099 1.00 78.00 581 GLY A N 1
ATOM 4641 C CA . GLY A 1 581 ? -5.358 -22.572 2.265 1.00 78.00 581 GLY A CA 1
ATOM 4642 C C . GLY A 1 581 ? -6.447 -23.307 3.041 1.00 78.00 581 GLY A C 1
ATOM 4643 O O . GLY A 1 581 ? -6.382 -23.392 4.267 1.00 78.00 581 GLY A O 1
ATOM 4644 N N . ILE A 1 582 ? -7.411 -23.923 2.352 1.00 82.44 582 ILE A N 1
ATOM 4645 C CA . ILE A 1 582 ? -8.429 -24.756 3.008 1.00 82.44 582 ILE A CA 1
ATOM 4646 C C . ILE A 1 582 ? -7.796 -26.006 3.632 1.00 82.44 582 ILE A C 1
ATOM 4648 O O . ILE A 1 582 ? -8.189 -26.408 4.730 1.00 82.44 582 ILE A O 1
ATOM 4652 N N . ARG A 1 583 ? -6.818 -26.626 2.961 1.00 82.00 583 ARG A N 1
ATOM 4653 C CA . ARG A 1 583 ? -6.129 -27.823 3.460 1.00 82.00 583 ARG A CA 1
ATOM 4654 C C . ARG A 1 583 ? -5.421 -27.549 4.786 1.00 82.00 583 ARG A C 1
ATOM 4656 O O . ARG A 1 583 ? -5.610 -28.328 5.720 1.00 82.00 583 ARG A O 1
ATOM 4663 N N . ILE A 1 584 ? -4.710 -26.428 4.898 1.00 77.25 584 ILE A N 1
ATOM 4664 C CA . ILE A 1 584 ? -4.035 -26.006 6.136 1.00 77.25 584 ILE A CA 1
ATOM 4665 C C . ILE A 1 584 ? -5.040 -25.658 7.217 1.00 77.25 584 ILE A C 1
ATOM 4667 O O . ILE A 1 584 ? -4.941 -26.194 8.312 1.00 77.25 584 ILE A O 1
ATOM 4671 N N . CYS A 1 585 ? -6.064 -24.854 6.923 1.00 78.06 585 CYS A N 1
ATOM 4672 C CA . CYS A 1 585 ? -7.065 -24.517 7.937 1.00 78.06 585 CYS A CA 1
ATOM 4673 C C . CYS A 1 585 ? -7.840 -25.743 8.454 1.00 78.06 585 CYS A C 1
ATOM 4675 O O . CYS A 1 585 ? -8.370 -25.709 9.562 1.00 78.06 585 CYS A O 1
ATOM 4677 N N . ARG A 1 586 ? -7.930 -26.821 7.663 1.00 80.12 586 ARG A N 1
ATOM 4678 C CA . ARG A 1 586 ? -8.550 -28.090 8.072 1.00 80.12 586 ARG A CA 1
ATOM 4679 C C . ARG A 1 586 ? -7.597 -28.990 8.866 1.00 80.12 586 ARG A C 1
ATOM 4681 O O . ARG A 1 586 ? -8.056 -29.717 9.749 1.00 80.12 586 ARG A O 1
ATOM 4688 N N . GLN A 1 587 ? -6.316 -29.020 8.503 1.00 80.38 587 GLN A N 1
ATOM 4689 C CA . GLN A 1 587 ? -5.311 -29.863 9.160 1.00 80.38 587 GLN A CA 1
ATOM 4690 C C . GLN A 1 587 ? -4.753 -29.226 10.437 1.00 80.38 587 GLN A C 1
ATOM 4692 O O . GLN A 1 587 ? -4.505 -29.954 11.392 1.00 80.38 587 GLN A O 1
ATOM 4697 N N . GLY A 1 588 ? -4.593 -27.904 10.448 1.00 83.19 588 GLY A N 1
ATOM 4698 C CA . GLY A 1 588 ? -4.111 -27.112 11.574 1.00 83.19 588 GLY A CA 1
ATOM 4699 C C . GLY A 1 588 ? -5.206 -26.705 12.562 1.00 83.19 588 GLY A C 1
ATOM 4700 O O . GLY A 1 588 ? -6.329 -27.221 12.553 1.00 83.19 588 GLY A O 1
ATOM 4701 N N . PHE A 1 589 ? -4.858 -25.745 13.415 1.00 85.19 589 PHE A N 1
ATOM 4702 C CA . PHE A 1 589 ? -5.666 -25.273 14.534 1.00 85.19 589 PHE A CA 1
ATOM 4703 C C . PHE A 1 589 ? -5.870 -23.750 14.428 1.00 85.19 589 PHE A C 1
ATOM 4705 O O . PHE A 1 589 ? -5.185 -22.983 15.102 1.00 85.19 589 PHE A O 1
ATOM 4712 N N . PRO A 1 590 ? -6.805 -23.291 13.573 1.00 76.69 590 PRO A N 1
ATOM 4713 C CA . PRO A 1 590 ? -6.925 -21.880 13.193 1.00 76.69 590 PRO A CA 1
ATOM 4714 C C . PRO A 1 590 ? -7.396 -20.957 14.326 1.00 76.69 590 PRO A C 1
ATOM 4716 O O . PRO A 1 590 ? -7.327 -19.738 14.196 1.00 76.69 590 PRO A O 1
ATOM 4719 N N . ASN A 1 591 ? -7.933 -21.513 15.413 1.00 80.19 591 ASN A N 1
ATOM 4720 C CA . ASN A 1 591 ? -8.379 -20.746 16.566 1.00 80.19 591 ASN A CA 1
ATOM 4721 C C . ASN A 1 591 ? -7.352 -20.887 17.688 1.00 80.19 591 ASN A C 1
ATOM 4723 O O . ASN A 1 591 ? -7.083 -22.003 18.120 1.00 80.19 591 ASN A O 1
ATOM 4727 N N . ARG A 1 592 ? -6.832 -19.776 18.211 1.00 86.31 592 ARG A N 1
ATOM 4728 C CA . ARG A 1 592 ? -5.886 -19.777 19.335 1.00 86.31 592 ARG A CA 1
ATOM 4729 C C . ARG A 1 592 ? -6.313 -18.795 20.412 1.00 86.31 592 ARG A C 1
ATOM 4731 O O . ARG A 1 592 ? -6.802 -17.715 20.093 1.00 86.31 592 ARG A O 1
ATOM 4738 N N . ILE A 1 593 ? -6.140 -19.175 21.672 1.00 85.94 593 ILE A N 1
ATOM 4739 C CA . ILE A 1 593 ? -6.526 -18.360 22.826 1.00 85.94 593 ILE A CA 1
ATOM 4740 C C . ILE A 1 593 ? -5.468 -18.466 23.937 1.00 85.94 593 ILE A C 1
ATOM 4742 O O . ILE A 1 593 ? -5.063 -19.580 24.278 1.00 85.94 593 ILE A O 1
ATOM 4746 N N . PRO A 1 594 ? -4.992 -17.344 24.505 1.00 89.62 594 PRO A N 1
ATOM 4747 C CA . PRO A 1 594 ? -4.079 -17.362 25.647 1.00 89.62 594 PRO A CA 1
ATOM 4748 C C . PRO A 1 594 ? -4.698 -18.040 26.873 1.00 89.62 594 PRO A C 1
ATOM 4750 O O . PRO A 1 594 ? -5.903 -17.924 27.107 1.00 89.62 594 PRO A O 1
ATOM 4753 N N . PHE A 1 595 ? -3.875 -18.680 27.709 1.00 91.75 595 PHE A N 1
ATOM 4754 C CA . PHE A 1 595 ? -4.359 -19.378 28.910 1.00 91.75 595 PHE A CA 1
ATOM 4755 C C . PHE A 1 595 ? -5.165 -18.482 29.855 1.00 91.75 595 PHE A C 1
ATOM 4757 O O . PHE A 1 595 ? -6.219 -18.878 30.353 1.00 91.75 595 PHE A O 1
ATOM 4764 N N . GLN A 1 596 ? -4.702 -17.248 30.073 1.00 88.12 596 GLN A N 1
ATOM 4765 C CA . GLN A 1 596 ? -5.397 -16.288 30.929 1.00 88.12 596 GLN A CA 1
ATOM 4766 C C . GLN A 1 596 ? -6.812 -15.997 30.418 1.00 88.12 596 GLN A C 1
ATOM 4768 O O . GLN A 1 596 ? -7.765 -15.986 31.197 1.00 88.12 596 GLN A O 1
ATOM 4773 N N . GLU A 1 597 ? -6.952 -15.786 29.110 1.00 87.75 597 GLU A N 1
ATOM 4774 C CA . GLU A 1 597 ? -8.236 -15.471 28.495 1.00 87.75 597 GLU A CA 1
ATOM 4775 C C . GLU A 1 597 ? -9.164 -16.690 28.480 1.00 87.75 597 GLU A C 1
ATOM 4777 O O . GLU A 1 597 ? -10.348 -16.557 28.791 1.00 87.75 597 GLU A O 1
ATOM 4782 N N . PHE A 1 598 ? -8.635 -17.883 28.185 1.00 89.94 598 PHE A N 1
ATOM 4783 C CA . PHE A 1 598 ? -9.406 -19.126 28.224 1.00 89.94 598 PHE A CA 1
ATOM 4784 C C . PHE A 1 598 ? -9.984 -19.374 29.617 1.00 89.94 598 PHE A C 1
ATOM 4786 O O . PHE A 1 598 ? -11.192 -19.570 29.760 1.00 89.94 598 PHE A O 1
ATOM 4793 N N . ARG A 1 599 ? -9.146 -19.268 30.653 1.00 89.69 599 ARG A N 1
ATOM 4794 C CA . ARG A 1 599 ? -9.591 -19.393 32.040 1.00 89.69 599 ARG A CA 1
ATOM 4795 C C . ARG A 1 599 ? -10.654 -18.351 32.373 1.00 89.69 599 ARG A C 1
ATOM 4797 O O . ARG A 1 599 ? -11.758 -18.710 32.765 1.00 89.69 599 ARG A O 1
ATOM 4804 N N . GLN A 1 600 ? -10.366 -17.069 32.145 1.00 86.75 600 GLN A N 1
ATOM 4805 C CA . GLN A 1 600 ? -11.292 -15.984 32.480 1.00 86.75 600 GLN A CA 1
ATOM 4806 C C . GLN A 1 600 ? -12.656 -16.127 31.785 1.00 86.75 600 GLN A C 1
ATOM 4808 O O . GLN A 1 600 ? -13.684 -15.770 32.365 1.00 86.75 600 GLN A O 1
ATOM 4813 N N . ARG A 1 601 ? -12.686 -16.625 30.543 1.00 87.38 601 ARG A N 1
ATOM 4814 C CA . ARG A 1 601 ? -13.931 -16.802 29.788 1.00 87.38 601 ARG A CA 1
ATOM 4815 C C . ARG A 1 601 ? -14.707 -18.044 30.213 1.00 87.38 601 ARG A C 1
ATOM 4817 O O . ARG A 1 601 ? -15.917 -17.936 30.417 1.00 87.38 601 ARG A O 1
ATOM 4824 N N . TYR A 1 602 ? -14.043 -19.193 30.329 1.00 90.00 602 TYR A N 1
ATOM 4825 C CA . TYR A 1 602 ? -14.709 -20.496 30.421 1.00 90.00 602 TYR A CA 1
ATOM 4826 C C . TYR A 1 602 ? -14.725 -21.106 31.826 1.00 90.00 602 TYR A C 1
ATOM 4828 O O . TYR A 1 602 ? -15.372 -22.127 32.016 1.00 90.00 602 TYR A O 1
ATOM 4836 N N . GLU A 1 603 ? -14.119 -20.473 32.837 1.00 90.19 603 GLU A N 1
ATOM 4837 C CA . GLU A 1 603 ? -14.176 -20.950 34.233 1.00 90.19 603 GLU A CA 1
ATOM 4838 C C . GLU A 1 603 ? -15.621 -21.066 34.759 1.00 90.19 603 GLU A C 1
ATOM 4840 O O . GLU A 1 603 ? -15.914 -21.923 35.589 1.00 90.19 603 GLU A O 1
ATOM 4845 N N . LEU A 1 604 ? -16.557 -20.282 34.205 1.00 89.19 604 LEU A N 1
ATOM 4846 C CA . LEU A 1 604 ? -17.995 -20.406 34.477 1.00 89.19 604 LEU A CA 1
ATOM 4847 C C . LEU A 1 604 ? -18.568 -21.790 34.110 1.00 89.19 604 LEU A C 1
ATOM 4849 O O . LEU A 1 604 ? -19.525 -22.234 34.742 1.00 89.19 604 LEU A O 1
ATOM 4853 N N . LEU A 1 605 ? -18.012 -22.452 33.090 1.00 88.69 605 LEU A N 1
ATOM 4854 C CA . LEU A 1 605 ? -18.450 -23.773 32.630 1.00 88.69 605 LEU A CA 1
ATOM 4855 C C . LEU A 1 605 ? -17.930 -24.902 33.523 1.00 88.69 605 LEU A C 1
ATOM 4857 O O . LEU A 1 605 ? -18.565 -25.948 33.614 1.00 88.69 605 LEU A O 1
ATOM 4861 N N . THR A 1 606 ? -16.811 -24.676 34.212 1.00 89.19 606 THR A N 1
ATOM 4862 C CA . THR A 1 606 ? -16.116 -25.670 35.041 1.00 89.19 606 THR A CA 1
ATOM 4863 C C . THR A 1 606 ? -16.071 -25.233 36.512 1.00 89.19 606 THR A C 1
ATOM 4865 O O . THR A 1 606 ? -14.987 -24.977 37.054 1.00 89.19 606 THR A O 1
ATOM 4868 N N . PRO A 1 607 ? -17.227 -25.105 37.193 1.00 83.56 607 PRO A N 1
ATOM 4869 C CA . PRO A 1 607 ? -17.255 -24.652 38.576 1.00 83.56 607 PRO A CA 1
ATOM 4870 C C . PRO A 1 607 ? -16.529 -25.648 39.491 1.00 83.56 607 PRO A C 1
ATOM 4872 O O . PRO A 1 607 ? -16.714 -26.856 39.385 1.00 83.56 607 PRO A O 1
ATOM 4875 N N . ASN A 1 608 ? -15.747 -25.127 40.440 1.00 84.12 608 ASN A N 1
ATOM 4876 C CA . ASN A 1 608 ? -15.023 -25.887 41.473 1.00 84.12 608 ASN A CA 1
ATOM 4877 C C . ASN A 1 608 ? -13.883 -26.805 40.987 1.00 84.12 608 ASN A C 1
ATOM 4879 O O . ASN A 1 608 ? -13.311 -27.507 41.817 1.00 84.12 608 ASN A O 1
ATOM 4883 N N . ILE A 1 609 ? -13.519 -26.785 39.700 1.00 88.06 609 ILE A N 1
ATOM 4884 C CA . ILE A 1 609 ? -12.344 -27.523 39.199 1.00 88.06 609 ILE A CA 1
ATOM 4885 C C . ILE A 1 609 ? -11.048 -26.853 39.664 1.00 88.06 609 ILE A C 1
ATOM 4887 O O . ILE A 1 609 ? -10.135 -27.527 40.133 1.00 88.06 609 ILE A O 1
ATOM 4891 N N . ILE A 1 610 ? -10.977 -25.521 39.581 1.00 86.12 610 ILE A N 1
ATOM 4892 C CA . ILE A 1 610 ? -9.780 -24.771 39.966 1.00 86.12 610 ILE A CA 1
ATOM 4893 C C . ILE A 1 610 ? -9.827 -24.455 41.475 1.00 86.12 610 ILE A C 1
ATOM 4895 O O . ILE A 1 610 ? -10.746 -23.764 41.927 1.00 86.12 610 ILE A O 1
ATOM 4899 N N . PRO A 1 611 ? -8.845 -24.912 42.276 1.00 82.44 611 PRO A N 1
ATOM 4900 C CA . PRO A 1 611 ? -8.751 -24.598 43.699 1.00 82.44 611 PRO A CA 1
ATOM 4901 C C . PRO A 1 611 ? -8.576 -23.097 43.961 1.00 82.44 611 PRO A C 1
ATOM 4903 O O . PRO A 1 611 ? -7.976 -22.366 43.172 1.00 82.44 611 PRO A O 1
ATOM 4906 N N . LYS A 1 612 ? -9.033 -22.633 45.130 1.00 77.75 612 LYS A N 1
ATOM 4907 C CA . LYS A 1 612 ? -8.794 -21.254 45.580 1.00 77.75 612 LYS A CA 1
ATOM 4908 C C . LYS A 1 612 ? -7.308 -21.068 45.914 1.00 77.75 612 LYS A C 1
ATOM 4910 O O . LYS A 1 612 ? -6.843 -21.568 46.932 1.00 77.75 612 LYS A O 1
ATOM 4915 N N . GLY A 1 613 ? -6.579 -20.347 45.065 1.00 79.81 613 GLY A N 1
ATOM 4916 C CA . GLY A 1 613 ? -5.150 -20.064 45.222 1.00 79.81 613 GLY A CA 1
ATOM 4917 C C . GLY A 1 613 ? -4.485 -19.689 43.896 1.00 79.81 613 GLY A C 1
ATOM 4918 O O . GLY A 1 613 ? -5.144 -19.627 42.855 1.00 79.81 613 GLY A O 1
ATOM 4919 N N . PHE A 1 614 ? -3.177 -19.428 43.928 1.00 81.38 614 PHE A N 1
ATOM 4920 C CA . PHE A 1 614 ? -2.390 -19.267 42.705 1.00 81.38 614 PHE A CA 1
ATOM 4921 C C . PHE A 1 614 ? -2.138 -20.641 42.071 1.00 81.38 614 PHE A C 1
ATOM 4923 O O . PHE A 1 614 ? -1.685 -21.567 42.739 1.00 81.38 614 PHE A O 1
ATOM 4930 N N . MET A 1 615 ? -2.425 -20.758 40.779 1.00 83.31 615 MET A N 1
ATOM 4931 C CA . MET A 1 615 ? -2.147 -21.938 39.968 1.00 83.31 615 MET A CA 1
ATOM 4932 C C . MET A 1 615 ? -1.599 -21.463 38.629 1.00 83.31 615 MET A C 1
ATOM 4934 O O . MET A 1 615 ? -2.067 -20.454 38.097 1.00 83.31 615 MET A O 1
ATOM 4938 N N . ASP A 1 616 ? -0.625 -22.199 38.102 1.00 87.56 616 ASP A N 1
ATOM 4939 C CA . ASP A 1 616 ? -0.069 -21.947 36.779 1.00 87.56 616 ASP A CA 1
ATOM 4940 C C . ASP A 1 616 ? -1.164 -21.968 35.696 1.00 87.56 616 ASP A C 1
ATOM 4942 O O . ASP A 1 616 ? -2.055 -22.821 35.704 1.00 87.56 616 ASP A O 1
ATOM 4946 N N . GLY A 1 617 ? -1.098 -21.010 34.767 1.00 86.25 617 GLY A N 1
ATOM 4947 C CA . GLY A 1 617 ? -2.133 -20.793 33.757 1.00 86.25 617 GLY A CA 1
ATOM 4948 C C . GLY A 1 617 ? -2.309 -21.991 32.828 1.00 86.25 617 GLY A C 1
ATOM 4949 O O . GLY A 1 617 ? -3.445 -22.335 32.497 1.00 86.25 617 GLY A O 1
ATOM 4950 N N . LYS A 1 618 ? -1.206 -22.660 32.465 1.00 90.44 618 LYS A N 1
ATOM 4951 C CA . LYS A 1 618 ? -1.228 -23.850 31.609 1.00 90.44 618 LYS A CA 1
ATOM 4952 C C . LYS A 1 618 ? -1.929 -25.014 32.301 1.00 90.44 618 LYS A C 1
ATOM 4954 O O . LYS A 1 618 ? -2.921 -25.516 31.779 1.00 90.44 618 LYS A O 1
ATOM 4959 N N . LYS A 1 619 ? -1.482 -25.370 33.510 1.00 89.94 619 LYS A N 1
ATOM 4960 C CA . LYS A 1 619 ? -2.087 -26.456 34.303 1.00 89.94 619 LYS A CA 1
ATOM 4961 C C . LYS A 1 619 ? -3.566 -26.217 34.601 1.00 89.94 619 LYS A C 1
ATOM 4963 O O . LYS A 1 619 ? -4.363 -27.145 34.524 1.00 89.94 619 LYS A O 1
ATOM 4968 N N . ALA A 1 620 ? -3.941 -24.974 34.911 1.00 90.19 620 ALA A N 1
ATOM 4969 C CA . ALA A 1 620 ? -5.341 -24.617 35.126 1.00 90.19 620 ALA A CA 1
ATOM 4970 C C . ALA A 1 620 ? -6.184 -24.874 33.866 1.00 90.19 620 ALA A C 1
ATOM 4972 O O . ALA A 1 620 ? -7.265 -25.448 33.954 1.00 90.19 620 ALA A O 1
ATOM 4973 N N . CYS A 1 621 ? -5.678 -24.492 32.690 1.00 91.38 621 CYS A N 1
ATOM 4974 C CA . CYS A 1 621 ? -6.370 -24.731 31.427 1.00 91.38 621 CYS A CA 1
ATOM 4975 C C . CYS A 1 621 ? -6.442 -26.218 31.055 1.00 91.38 621 CYS A C 1
ATOM 4977 O O . CYS A 1 621 ? -7.471 -26.650 30.547 1.00 91.38 621 CYS A O 1
ATOM 4979 N N . GLU A 1 622 ? -5.394 -27.002 31.320 1.00 90.94 622 GLU A N 1
ATOM 4980 C CA . GLU A 1 622 ? -5.394 -28.457 31.103 1.00 90.94 622 GLU A CA 1
ATOM 4981 C C . GLU A 1 622 ? -6.492 -29.137 31.936 1.00 90.94 622 GLU A C 1
ATOM 4983 O O . GLU A 1 622 ? -7.322 -29.850 31.376 1.00 90.94 622 GLU A O 1
ATOM 4988 N N . GLN A 1 623 ? -6.594 -28.814 33.231 1.00 90.12 623 GLN A N 1
ATOM 4989 C CA . GLN A 1 623 ? -7.657 -29.334 34.104 1.00 90.12 623 GLN A CA 1
ATOM 4990 C C . GLN A 1 623 ? -9.060 -28.903 33.660 1.00 90.12 623 GLN A C 1
ATOM 4992 O O . GLN A 1 623 ? -10.006 -29.687 33.723 1.00 90.12 623 GLN A O 1
ATOM 4997 N N . MET A 1 624 ? -9.215 -27.655 33.203 1.00 91.81 624 MET A N 1
ATOM 4998 C CA . MET A 1 624 ? -10.489 -27.184 32.654 1.00 91.81 624 MET A CA 1
ATOM 4999 C C . MET A 1 624 ? -10.880 -27.959 31.395 1.00 91.81 624 MET A C 1
ATOM 5001 O O . MET A 1 624 ? -12.045 -28.303 31.236 1.00 91.81 624 MET A O 1
ATOM 5005 N N . ILE A 1 625 ? -9.928 -28.229 30.498 1.00 91.69 625 ILE A N 1
ATOM 5006 C CA . ILE A 1 625 ? -10.193 -28.971 29.263 1.00 91.69 625 ILE A CA 1
ATOM 5007 C C . ILE A 1 625 ? -10.569 -30.424 29.561 1.00 91.69 625 ILE A C 1
ATOM 5009 O O . ILE A 1 625 ? -11.513 -30.928 28.954 1.00 91.69 625 ILE A O 1
ATOM 5013 N N . GLU A 1 626 ? -9.889 -31.067 30.513 1.00 90.38 626 GLU A N 1
ATOM 5014 C CA . GLU A 1 626 ? -10.250 -32.410 30.982 1.00 90.38 626 GLU A CA 1
ATOM 5015 C C . GLU A 1 626 ? -11.678 -32.440 31.543 1.00 90.38 626 GLU A C 1
ATOM 5017 O O . GLU A 1 626 ? -12.457 -33.323 31.195 1.00 90.38 626 GLU A O 1
ATOM 5022 N N . ALA A 1 627 ? -12.060 -31.435 32.337 1.00 90.94 627 ALA A N 1
ATOM 5023 C CA . ALA A 1 627 ? -13.412 -31.317 32.885 1.00 90.94 627 ALA A CA 1
ATOM 5024 C C . ALA A 1 627 ? -14.492 -31.012 31.830 1.00 90.94 627 ALA A C 1
ATOM 5026 O O . ALA A 1 627 ? -15.663 -31.312 32.050 1.00 90.94 627 ALA A O 1
ATOM 5027 N N . LEU A 1 628 ? -14.113 -30.399 30.704 1.00 90.06 628 LEU A N 1
ATOM 5028 C CA . LEU A 1 628 ? -14.991 -30.161 29.554 1.00 90.06 628 LEU A CA 1
ATOM 5029 C C . LEU A 1 628 ? -15.101 -31.385 28.627 1.00 90.06 628 LEU A C 1
ATOM 5031 O O . LEU A 1 628 ? -15.852 -31.322 27.655 1.00 90.06 628 LEU A O 1
ATOM 5035 N N . GLU A 1 629 ? -14.354 -32.462 28.899 1.00 90.69 629 GLU A N 1
ATOM 5036 C CA . GLU A 1 629 ? -14.348 -33.714 28.126 1.00 90.69 629 GLU A CA 1
ATOM 5037 C C . GLU A 1 629 ? -14.100 -33.503 26.615 1.00 90.69 629 GLU A C 1
ATOM 5039 O O . GLU A 1 629 ? -14.672 -34.182 25.759 1.00 90.69 629 GLU A O 1
ATOM 5044 N N . LEU A 1 630 ? -13.238 -32.541 26.254 1.00 90.44 630 LEU A N 1
ATOM 5045 C CA . LEU A 1 630 ? -12.907 -32.274 24.850 1.00 90.44 630 LEU A CA 1
ATOM 5046 C C . LEU A 1 630 ? -11.977 -33.358 24.284 1.00 90.44 630 LEU A C 1
ATOM 5048 O O . LEU A 1 630 ? -10.951 -33.685 24.873 1.00 90.44 630 LEU A O 1
ATOM 5052 N N . ASP A 1 631 ? -12.287 -33.855 23.084 1.00 89.62 631 ASP A N 1
ATOM 5053 C CA . ASP A 1 631 ? -11.424 -34.798 22.364 1.00 89.62 631 ASP A CA 1
ATOM 5054 C C . ASP A 1 631 ? -10.042 -34.176 22.084 1.00 89.62 631 ASP A C 1
ATOM 5056 O O . ASP A 1 631 ? -9.935 -33.091 21.501 1.00 89.62 631 ASP A O 1
ATOM 5060 N N . HIS A 1 632 ? -8.976 -34.901 22.435 1.00 86.75 632 HIS A N 1
ATOM 5061 C CA . HIS A 1 632 ? -7.589 -34.535 22.158 1.00 86.75 632 HIS A CA 1
ATOM 5062 C C . HIS A 1 632 ? -7.316 -34.217 20.685 1.00 86.75 632 HIS A C 1
ATOM 5064 O O . HIS A 1 632 ? -6.383 -33.480 20.401 1.00 86.75 632 HIS A O 1
ATOM 5070 N N . ASN A 1 633 ? -8.078 -34.718 19.710 1.00 88.31 633 ASN A N 1
ATOM 5071 C CA . ASN A 1 633 ? -7.891 -34.337 18.305 1.00 88.31 633 ASN A CA 1
ATOM 5072 C C . ASN A 1 633 ? -8.365 -32.901 17.997 1.00 88.31 633 ASN A C 1
ATOM 5074 O O . ASN A 1 633 ? -7.925 -32.291 17.019 1.00 88.31 633 ASN A O 1
ATOM 5078 N N . LEU A 1 634 ? -9.265 -32.347 18.809 1.00 89.94 634 LEU A N 1
ATOM 5079 C CA . LEU A 1 634 ? -9.882 -31.039 18.589 1.00 89.94 634 LEU A CA 1
ATOM 5080 C C . LEU A 1 634 ? -9.033 -29.871 19.105 1.00 89.94 634 LEU A C 1
ATOM 5082 O O . LEU A 1 634 ? -9.279 -28.734 18.690 1.00 89.94 634 LEU A O 1
ATOM 5086 N N . TYR A 1 635 ? -8.036 -30.134 19.955 1.00 91.94 635 TYR A N 1
ATOM 5087 C CA . TYR A 1 635 ? -7.186 -29.101 20.540 1.00 91.94 635 TYR A CA 1
ATOM 5088 C C . TYR A 1 635 ? -5.710 -29.507 20.661 1.00 91.94 635 TYR A C 1
ATOM 5090 O O . TYR A 1 635 ? -5.354 -30.683 20.610 1.00 91.94 635 TYR A O 1
ATOM 5098 N N . ARG A 1 636 ? -4.830 -28.521 20.836 1.00 91.94 636 ARG A N 1
ATOM 5099 C CA . ARG A 1 636 ? -3.429 -28.689 21.251 1.00 91.94 636 ARG A CA 1
ATOM 5100 C C . ARG A 1 636 ? -3.084 -27.624 22.285 1.00 91.94 636 ARG A C 1
ATOM 5102 O O . ARG A 1 636 ? -3.487 -26.473 22.144 1.00 91.94 636 ARG A O 1
ATOM 5109 N N . VAL A 1 637 ? -2.347 -28.001 23.324 1.00 91.94 637 VAL A N 1
ATOM 5110 C CA . VAL A 1 637 ? -1.873 -27.069 24.358 1.00 91.94 637 VAL A CA 1
ATOM 5111 C C . VAL A 1 637 ? -0.436 -26.686 24.025 1.00 91.94 637 VAL A C 1
ATOM 5113 O O . VAL A 1 637 ? 0.420 -27.561 23.922 1.00 91.94 637 VAL A O 1
ATOM 5116 N N . GLY A 1 638 ? -0.189 -25.393 23.823 1.00 91.88 638 GLY A N 1
ATOM 5117 C CA . GLY A 1 638 ? 1.139 -24.841 23.567 1.00 91.88 638 GLY A CA 1
ATOM 5118 C C . GLY A 1 638 ? 1.906 -24.502 24.846 1.00 91.88 638 GLY A C 1
ATOM 5119 O O . GLY A 1 638 ? 1.699 -25.097 25.913 1.00 91.88 638 GLY A O 1
ATOM 5120 N N . GLN A 1 639 ? 2.795 -23.516 24.744 1.00 90.56 639 GLN A N 1
ATOM 5121 C CA . GLN A 1 639 ? 3.546 -22.962 25.873 1.00 90.56 639 GLN A CA 1
ATOM 5122 C C . GLN A 1 639 ? 2.816 -21.799 26.545 1.00 90.56 639 GLN A C 1
ATOM 5124 O O . GLN A 1 639 ? 2.927 -21.641 27.756 1.00 90.56 639 GLN A O 1
ATOM 5129 N N . SER A 1 640 ? 2.063 -21.001 25.783 1.00 89.19 640 SER A N 1
ATOM 5130 C CA . SER A 1 640 ? 1.335 -19.827 26.286 1.00 89.19 640 SER A CA 1
ATOM 5131 C C . SER A 1 640 ? -0.149 -19.792 25.889 1.00 89.19 640 SER A C 1
ATOM 5133 O O . SER A 1 640 ? -0.952 -19.072 26.498 1.00 89.19 640 SER A O 1
ATOM 5135 N N . LYS A 1 641 ? -0.530 -20.578 24.873 1.00 91.88 641 LYS A N 1
ATOM 5136 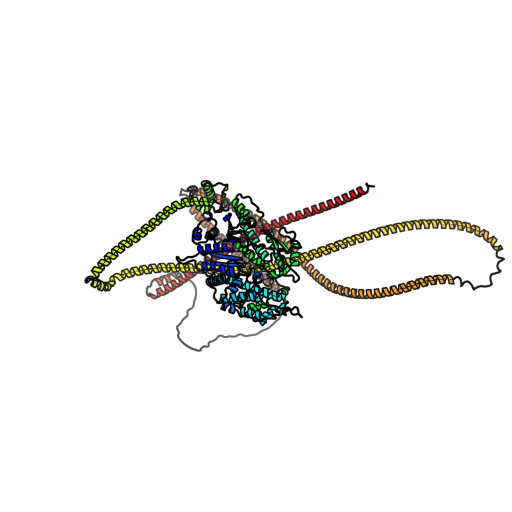C CA . LYS A 1 641 ? -1.864 -20.575 24.253 1.00 91.88 641 LYS A CA 1
ATOM 5137 C C . LYS A 1 641 ? -2.426 -21.985 24.084 1.00 91.88 641 LYS A C 1
ATOM 5139 O O . LYS A 1 641 ? -1.696 -22.974 24.024 1.00 91.88 641 LYS A O 1
ATOM 5144 N N . ILE A 1 642 ? -3.746 -22.062 23.945 1.00 91.50 642 ILE A N 1
ATOM 5145 C CA . ILE A 1 642 ? -4.476 -23.259 23.521 1.00 91.50 642 ILE A CA 1
ATOM 5146 C C . ILE A 1 642 ? -4.913 -23.065 22.077 1.00 91.50 642 ILE A C 1
ATOM 5148 O O . ILE A 1 642 ? -5.457 -22.020 21.716 1.00 91.50 642 ILE A O 1
ATOM 5152 N N . PHE A 1 643 ? -4.699 -24.092 21.272 1.00 91.38 643 PHE A N 1
ATOM 5153 C CA . PHE A 1 643 ? -5.032 -24.157 19.862 1.00 91.38 643 PHE A CA 1
ATOM 5154 C C . PHE A 1 643 ? -6.236 -25.074 19.663 1.00 91.38 643 PHE A C 1
ATOM 5156 O O . PHE A 1 643 ? -6.257 -26.184 20.181 1.00 91.38 643 PHE A O 1
ATOM 5163 N N . PHE A 1 644 ? -7.231 -24.630 18.904 1.00 88.38 644 PHE A N 1
ATOM 5164 C CA . PHE A 1 644 ? -8.486 -25.330 18.660 1.00 88.38 644 PHE A CA 1
ATOM 5165 C C . PHE A 1 644 ? -8.756 -25.480 17.164 1.00 88.38 644 PHE A C 1
ATOM 5167 O O . PHE A 1 644 ? -8.493 -24.581 16.356 1.00 88.38 644 PHE A O 1
ATOM 5174 N N . ARG A 1 645 ? -9.371 -26.603 16.789 1.00 86.12 645 ARG A N 1
ATOM 5175 C CA . ARG A 1 645 ? -9.959 -26.768 15.458 1.00 86.12 645 ARG A CA 1
ATOM 5176 C C . ARG A 1 645 ? -11.158 -25.830 15.270 1.00 86.12 645 ARG A C 1
ATOM 5178 O O . ARG A 1 645 ? -11.752 -25.308 16.220 1.00 86.12 645 ARG A O 1
ATOM 5185 N N . ALA A 1 646 ? -11.527 -25.604 14.012 1.00 79.31 646 ALA A N 1
ATOM 5186 C CA . ALA A 1 646 ? -12.706 -24.815 13.674 1.00 79.31 646 ALA A CA 1
ATOM 5187 C C . ALA A 1 646 ? -13.981 -25.422 14.299 1.00 79.31 646 ALA A C 1
ATOM 5189 O O . ALA A 1 646 ? -14.182 -26.632 14.246 1.00 79.31 646 ALA A O 1
ATOM 5190 N N . GLY A 1 647 ? -14.839 -24.576 14.879 1.00 78.00 647 GLY A N 1
ATOM 5191 C CA . GLY A 1 647 ? -16.116 -24.973 15.492 1.00 78.00 647 GLY A CA 1
ATOM 5192 C C . GLY A 1 647 ? -16.072 -25.225 17.004 1.00 78.00 647 GLY A C 1
ATOM 5193 O O . GLY A 1 647 ? -17.066 -24.972 17.672 1.00 78.00 647 GLY A O 1
ATOM 5194 N N . VAL A 1 648 ? -14.926 -25.612 17.576 1.00 85.50 648 VAL A N 1
ATOM 5195 C CA . VAL A 1 648 ? -14.831 -25.962 19.011 1.00 85.50 648 VAL A CA 1
ATOM 5196 C C . VAL A 1 648 ? -15.125 -24.762 19.917 1.00 85.50 648 VAL A C 1
ATOM 5198 O O . VAL A 1 648 ? -15.968 -24.843 20.803 1.00 85.50 648 VAL A O 1
ATOM 5201 N N . LEU A 1 649 ? -14.486 -23.615 19.654 1.00 82.50 649 LEU A N 1
ATOM 5202 C CA . LEU A 1 649 ? -14.742 -22.386 20.416 1.00 82.50 649 LEU A CA 1
ATOM 5203 C C . LEU A 1 649 ? -16.181 -21.879 20.265 1.00 82.50 649 LEU A C 1
ATOM 5205 O O . LEU A 1 649 ? -16.694 -21.262 21.189 1.00 82.50 649 LEU A O 1
ATOM 5209 N N . ALA A 1 650 ? -16.821 -22.121 19.117 1.00 79.62 650 ALA A N 1
ATOM 5210 C CA . ALA A 1 650 ? -18.212 -21.722 18.908 1.00 79.62 650 ALA A CA 1
ATOM 5211 C C . ALA A 1 650 ? -19.137 -22.493 19.857 1.00 79.62 650 ALA A C 1
ATOM 5213 O O . ALA A 1 650 ? -19.929 -21.884 20.563 1.00 79.62 650 ALA A O 1
ATOM 5214 N N . HIS A 1 651 ? -18.947 -23.811 19.953 1.00 84.94 651 HIS A N 1
ATOM 5215 C CA . HIS A 1 651 ? -19.691 -24.657 20.884 1.00 84.94 651 HIS A CA 1
ATOM 5216 C C . HIS A 1 651 ? -19.468 -24.253 22.353 1.00 84.94 651 HIS A C 1
ATOM 5218 O O . HIS A 1 651 ? -20.418 -24.150 23.122 1.00 84.94 651 HIS A O 1
ATOM 5224 N N . LEU A 1 652 ? -18.219 -23.969 22.750 1.00 87.44 652 LEU A N 1
ATOM 5225 C CA . LEU A 1 652 ? -17.917 -23.515 24.116 1.00 87.44 652 LEU A CA 1
ATOM 5226 C C . LEU A 1 652 ? -18.553 -22.156 24.449 1.00 87.44 652 LEU A C 1
ATOM 5228 O O . LEU A 1 652 ? -18.968 -21.934 25.585 1.00 87.44 652 LEU A O 1
ATOM 5232 N N . GLU A 1 653 ? -18.621 -21.234 23.488 1.00 83.94 653 GLU A N 1
ATOM 5233 C CA . GLU A 1 653 ? -19.284 -19.941 23.689 1.00 83.94 653 GLU A CA 1
ATOM 5234 C C . GLU A 1 653 ? -20.811 -20.082 23.728 1.00 83.94 653 GLU A C 1
ATOM 5236 O O . GLU A 1 653 ? -21.431 -19.424 24.555 1.00 83.94 653 GLU A O 1
ATOM 5241 N N . GLU A 1 654 ? -21.415 -20.978 22.939 1.00 84.19 654 GLU A N 1
ATOM 5242 C CA . GLU A 1 654 ? -22.854 -21.277 23.028 1.00 84.19 654 GLU A CA 1
ATOM 5243 C C . GLU A 1 654 ? -23.237 -21.809 24.422 1.00 84.19 654 GLU A C 1
ATOM 5245 O O . GLU A 1 654 ? -24.140 -21.268 25.064 1.00 84.19 654 GLU A O 1
ATOM 5250 N N . GLU A 1 655 ? -22.505 -22.799 24.946 1.00 87.06 655 GLU A N 1
ATOM 5251 C CA . GLU A 1 655 ? -22.711 -23.331 26.305 1.00 87.06 655 GLU A CA 1
ATOM 5252 C C . GLU A 1 655 ? -22.566 -22.243 27.379 1.00 87.06 655 GLU A C 1
ATOM 5254 O O . GLU A 1 655 ? -23.351 -22.146 28.332 1.00 87.06 655 GLU A O 1
ATOM 5259 N N . ARG A 1 656 ? -21.569 -21.370 27.209 1.00 88.38 656 ARG A N 1
ATOM 5260 C CA . ARG A 1 656 ? -21.333 -20.240 28.108 1.00 88.38 656 ARG A CA 1
ATOM 5261 C C . ARG A 1 656 ? -22.477 -19.235 28.050 1.00 88.38 656 ARG A C 1
ATOM 5263 O O . ARG A 1 656 ? -22.935 -18.788 29.103 1.00 88.38 656 ARG A O 1
ATOM 5270 N N . ASP A 1 657 ? -22.957 -18.897 26.861 1.00 84.75 657 ASP A N 1
ATOM 5271 C CA . ASP A 1 657 ? -24.051 -17.951 26.667 1.00 84.75 657 ASP A CA 1
ATOM 5272 C C . ASP A 1 657 ? -25.366 -18.476 27.247 1.00 84.75 657 ASP A C 1
ATOM 5274 O O . ASP A 1 657 ? -26.113 -17.691 27.841 1.00 84.75 657 ASP A O 1
ATOM 5278 N N . TYR A 1 658 ? -25.627 -19.788 27.200 1.00 87.88 658 TYR A N 1
ATOM 5279 C CA . TYR A 1 658 ? -26.757 -20.386 27.919 1.00 87.88 658 TYR A CA 1
ATOM 5280 C C . TYR A 1 658 ? -26.672 -20.119 29.429 1.00 87.88 658 TYR A C 1
ATOM 5282 O O . TYR A 1 658 ? -27.634 -19.624 30.022 1.00 87.88 658 TYR A O 1
ATOM 5290 N N . LYS A 1 659 ? -25.508 -20.347 30.055 1.00 87.94 659 LYS A N 1
ATOM 5291 C CA . LYS A 1 659 ? -25.305 -20.076 31.494 1.00 87.94 659 LYS A CA 1
ATOM 5292 C C . LYS A 1 659 ? -25.381 -18.588 31.837 1.00 87.94 659 LYS A C 1
ATOM 5294 O O . LYS A 1 659 ? -25.949 -18.215 32.866 1.00 87.94 659 LYS A O 1
ATOM 5299 N N . ILE A 1 660 ? -24.817 -17.726 30.991 1.00 89.19 660 ILE A N 1
ATOM 5300 C CA . ILE A 1 660 ? -24.856 -16.272 31.184 1.00 89.19 660 ILE A CA 1
ATOM 5301 C C . ILE A 1 660 ? -26.284 -15.747 31.029 1.00 89.19 660 ILE A C 1
ATOM 5303 O O . ILE A 1 660 ? -26.685 -14.870 31.794 1.00 89.19 660 ILE A O 1
ATOM 5307 N N . THR A 1 661 ? -27.069 -16.273 30.088 1.00 89.69 661 THR A N 1
ATOM 5308 C CA . THR A 1 661 ? -28.443 -15.817 29.836 1.00 89.69 661 THR A CA 1
ATOM 5309 C C . THR A 1 661 ? -29.304 -15.913 31.095 1.00 89.69 661 THR A C 1
ATOM 5311 O O . THR A 1 661 ? -29.960 -14.931 31.450 1.00 89.69 661 THR A O 1
ATOM 5314 N N . ASP A 1 662 ? -29.227 -17.017 31.840 1.00 87.25 662 ASP A N 1
ATOM 5315 C CA . ASP A 1 662 ? -29.963 -17.184 33.100 1.00 87.25 662 ASP A CA 1
ATOM 5316 C C . ASP A 1 662 ? -29.571 -16.132 34.155 1.00 87.25 662 ASP A C 1
ATOM 5318 O O . ASP A 1 662 ? -30.425 -15.531 34.820 1.00 87.25 662 ASP A O 1
ATOM 5322 N N . LEU A 1 663 ? -28.272 -15.839 34.284 1.00 88.69 663 LEU A N 1
ATOM 5323 C CA . LEU A 1 663 ? -27.761 -14.797 35.184 1.00 88.69 663 LEU A CA 1
ATOM 5324 C C . LEU A 1 663 ? -28.207 -13.395 34.747 1.00 88.69 663 LEU A C 1
ATOM 5326 O O . LEU A 1 663 ? -28.640 -12.586 35.573 1.00 88.69 663 LEU A O 1
ATOM 5330 N N . ILE A 1 664 ? -28.134 -13.105 33.447 1.00 90.94 664 ILE A N 1
ATOM 5331 C CA . ILE A 1 664 ? -28.505 -11.810 32.876 1.00 90.94 664 ILE A CA 1
ATOM 5332 C C . ILE A 1 664 ? -30.005 -11.563 33.010 1.00 90.94 664 ILE A C 1
ATOM 5334 O O . ILE A 1 664 ? -30.389 -10.439 33.327 1.00 90.94 664 ILE A O 1
ATOM 5338 N N . VAL A 1 665 ? -30.863 -12.571 32.841 1.00 93.31 665 VAL A N 1
ATOM 5339 C CA . VAL A 1 665 ? -32.312 -12.429 33.064 1.00 93.31 665 VAL A CA 1
ATOM 5340 C C . VAL A 1 665 ? -32.598 -12.024 34.513 1.00 93.31 665 VAL A C 1
ATOM 5342 O O . VAL A 1 665 ? -33.358 -11.078 34.749 1.00 93.31 665 VAL A O 1
ATOM 5345 N N . ASN A 1 666 ? -31.928 -12.652 35.484 1.00 92.56 666 ASN A N 1
ATOM 5346 C CA . ASN A 1 666 ? -32.048 -12.295 36.900 1.00 92.56 666 ASN A CA 1
ATOM 5347 C C . ASN A 1 666 ? -31.542 -10.871 37.188 1.00 92.56 666 ASN A C 1
ATOM 5349 O O . ASN A 1 666 ? -32.214 -10.086 37.866 1.00 92.56 666 ASN A O 1
ATOM 5353 N N . PHE A 1 667 ? -30.395 -10.493 36.620 1.00 93.88 667 PHE A N 1
ATOM 5354 C CA . PHE A 1 667 ? -29.857 -9.138 36.739 1.00 93.88 667 PHE A CA 1
ATOM 5355 C C . PHE A 1 667 ? -30.788 -8.090 36.110 1.00 93.88 667 PHE A C 1
ATOM 5357 O O . PHE A 1 667 ? -31.111 -7.080 36.737 1.00 93.88 667 PHE A O 1
ATOM 5364 N N . GLN A 1 668 ? -31.295 -8.345 34.901 1.00 93.31 668 GLN A N 1
ATOM 5365 C CA . GLN A 1 668 ? -32.254 -7.474 34.224 1.00 93.31 668 GLN A CA 1
ATOM 5366 C C . GLN A 1 668 ? -33.539 -7.317 35.040 1.00 93.31 668 GLN A C 1
ATOM 5368 O O . GLN A 1 668 ? -34.061 -6.203 35.130 1.00 93.31 668 GLN A O 1
ATOM 5373 N N . ALA A 1 669 ? -34.041 -8.388 35.663 1.00 94.88 669 ALA A N 1
ATOM 5374 C CA . ALA A 1 669 ? -35.189 -8.321 36.562 1.00 94.88 669 ALA A CA 1
ATOM 5375 C C . ALA A 1 669 ? -34.906 -7.408 37.767 1.00 94.88 669 ALA A C 1
ATOM 5377 O O . ALA A 1 669 ? -35.730 -6.547 38.092 1.00 94.88 669 ALA A O 1
ATOM 5378 N N . PHE A 1 670 ? -33.716 -7.510 38.371 1.00 95.56 670 PHE A N 1
ATOM 5379 C CA . PHE A 1 670 ? -33.294 -6.620 39.454 1.00 95.56 670 PHE A CA 1
ATOM 5380 C C . PHE A 1 670 ? -33.189 -5.158 38.999 1.00 95.56 670 PHE A C 1
ATOM 5382 O O . PHE A 1 670 ? -33.754 -4.275 39.646 1.00 95.56 670 PHE A O 1
ATOM 5389 N N . CYS A 1 671 ? -32.546 -4.883 37.859 1.00 94.88 671 CYS A N 1
ATOM 5390 C CA . CYS A 1 671 ? -32.432 -3.536 37.295 1.00 94.88 671 CYS A CA 1
ATOM 5391 C C . CYS A 1 671 ? -33.799 -2.929 36.963 1.00 94.88 671 CYS A C 1
ATOM 5393 O O . CYS A 1 671 ? -34.068 -1.780 37.324 1.00 94.88 671 CYS A O 1
ATOM 5395 N N . ARG A 1 672 ? -34.689 -3.695 36.316 1.00 95.94 672 ARG A N 1
ATOM 5396 C CA . ARG A 1 672 ? -36.068 -3.271 36.024 1.00 95.94 672 ARG A CA 1
ATOM 5397 C C . ARG A 1 672 ? -36.828 -2.990 37.317 1.00 95.94 672 ARG A C 1
ATOM 5399 O O . ARG A 1 672 ? -37.483 -1.957 37.410 1.00 95.94 672 ARG A O 1
ATOM 5406 N N . GLY A 1 673 ? -36.682 -3.843 38.331 1.00 96.56 673 GLY A N 1
ATOM 5407 C CA . GLY A 1 673 ? -37.259 -3.636 39.658 1.00 96.56 673 GLY A CA 1
ATOM 5408 C C . GLY A 1 673 ? -36.737 -2.368 40.342 1.00 96.56 673 GLY A C 1
ATOM 5409 O O . GLY A 1 673 ? -37.526 -1.566 40.838 1.00 96.56 673 GLY A O 1
ATOM 5410 N N . TYR A 1 674 ? -35.424 -2.139 40.325 1.00 95.56 674 TYR A N 1
ATOM 5411 C CA . TYR A 1 674 ? -34.794 -0.942 40.887 1.00 95.56 674 TYR A CA 1
ATOM 5412 C C . TYR A 1 674 ? -35.273 0.338 40.186 1.00 95.56 674 TYR A C 1
ATOM 5414 O O . TYR A 1 674 ? -35.729 1.277 40.846 1.00 95.56 674 TYR A O 1
ATOM 5422 N N . LEU A 1 675 ? -35.250 0.362 38.848 1.00 95.50 675 LEU A N 1
ATOM 5423 C CA . LEU A 1 675 ? -35.738 1.490 38.051 1.00 95.50 675 LEU A CA 1
ATOM 5424 C C . LEU A 1 675 ? -37.232 1.738 38.274 1.00 95.50 675 LEU A C 1
ATOM 5426 O O . LEU A 1 675 ? -37.639 2.889 38.442 1.00 95.50 675 LEU A O 1
ATOM 5430 N N . ALA A 1 676 ? -38.045 0.681 38.330 1.00 95.31 676 ALA A N 1
ATOM 5431 C CA . ALA A 1 676 ? -39.474 0.782 38.597 1.00 95.31 676 ALA A CA 1
ATOM 5432 C C . ALA A 1 676 ? -39.751 1.369 39.987 1.00 95.31 676 ALA A C 1
ATOM 5434 O O . ALA A 1 676 ? -40.549 2.296 40.092 1.00 95.31 676 ALA A O 1
ATOM 5435 N N . ARG A 1 677 ? -39.053 0.918 41.040 1.00 96.19 677 ARG A N 1
ATOM 5436 C CA . ARG A 1 677 ? -39.192 1.467 42.404 1.00 96.19 677 ARG A CA 1
ATOM 5437 C C . ARG A 1 677 ? -38.761 2.931 42.483 1.00 96.19 677 ARG A C 1
ATOM 5439 O O . ARG A 1 677 ? -39.458 3.737 43.096 1.00 96.19 677 ARG A O 1
ATOM 5446 N N . ARG A 1 678 ? -37.661 3.306 41.820 1.00 94.44 678 ARG A N 1
ATOM 5447 C CA . ARG A 1 678 ? -37.202 4.704 41.756 1.00 94.44 678 ARG A CA 1
ATOM 5448 C C . ARG A 1 678 ? -38.196 5.591 41.000 1.00 94.44 678 ARG A C 1
ATOM 5450 O O . ARG A 1 678 ? -38.512 6.690 41.452 1.00 94.44 678 ARG A O 1
ATOM 5457 N N . ASN A 1 679 ? -38.729 5.111 39.877 1.00 93.62 679 ASN A N 1
ATOM 5458 C CA . ASN A 1 679 ? -39.772 5.814 39.126 1.00 93.62 679 ASN A CA 1
ATOM 5459 C C . ASN A 1 679 ? -41.083 5.900 39.914 1.00 93.62 679 ASN A C 1
ATOM 5461 O O . ASN A 1 679 ? -41.748 6.933 39.878 1.00 93.62 679 ASN A O 1
ATOM 5465 N N . TYR A 1 680 ? -41.434 4.858 40.664 1.00 94.94 680 TYR A N 1
ATOM 5466 C CA . TYR A 1 680 ? -42.582 4.855 41.560 1.00 94.94 680 TYR A CA 1
ATOM 5467 C C . TYR A 1 680 ? -42.420 5.888 42.677 1.00 94.94 680 TYR A C 1
ATOM 5469 O O . TYR A 1 680 ? -43.324 6.693 42.872 1.00 94.94 680 TYR A O 1
ATOM 5477 N N . GLN A 1 681 ? -41.257 5.960 43.336 1.00 94.06 681 GLN A N 1
ATOM 5478 C CA . GLN A 1 681 ? -40.971 7.016 44.314 1.00 94.06 681 GLN A CA 1
ATOM 5479 C C . GLN A 1 681 ? -41.094 8.414 43.703 1.00 94.06 681 GLN A C 1
ATOM 5481 O O . GLN A 1 681 ? -41.733 9.274 44.306 1.00 94.06 681 GLN A O 1
ATOM 5486 N N . LYS A 1 682 ? -40.559 8.638 42.492 1.00 93.38 682 LYS A N 1
ATOM 5487 C CA . LYS A 1 682 ? -40.748 9.913 41.778 1.00 93.38 682 LYS A CA 1
ATOM 5488 C C . LYS A 1 682 ? -42.229 10.223 41.554 1.00 93.38 682 LYS A C 1
ATOM 5490 O O . LYS A 1 682 ? -42.653 11.344 41.810 1.00 93.38 682 LYS A O 1
ATOM 5495 N N . ARG A 1 683 ? -43.032 9.244 41.122 1.00 92.88 683 ARG A N 1
ATOM 5496 C CA . ARG A 1 683 ? -44.484 9.415 40.933 1.00 92.88 683 ARG A CA 1
ATOM 5497 C C . ARG A 1 683 ? -45.218 9.671 42.250 1.00 92.88 683 ARG A C 1
ATOM 5499 O O . ARG A 1 683 ? -46.137 10.480 42.280 1.00 92.88 683 ARG A O 1
ATOM 5506 N N . LEU A 1 684 ? -44.803 9.033 43.342 1.00 93.69 684 LEU A N 1
ATOM 5507 C CA . LEU A 1 684 ? -45.386 9.229 44.670 1.00 93.69 684 LEU A CA 1
ATOM 5508 C C . LEU A 1 684 ? -45.079 10.635 45.210 1.00 93.69 684 LEU A C 1
ATOM 5510 O O . LEU A 1 684 ? -45.971 11.319 45.710 1.00 93.69 684 LEU A O 1
ATOM 5514 N N . GLN A 1 685 ? -43.837 11.100 45.030 1.00 93.56 685 GLN A N 1
ATOM 5515 C CA . GLN A 1 685 ? -43.440 12.482 45.307 1.00 93.56 685 GLN A CA 1
ATOM 5516 C C . GLN A 1 685 ? -44.236 13.470 44.448 1.00 93.56 685 GLN A C 1
ATOM 5518 O O . GLN A 1 685 ? -44.752 14.448 44.983 1.00 93.56 685 GLN A O 1
ATOM 5523 N N . GLN A 1 686 ? -44.405 13.196 43.149 1.00 93.00 686 GLN A N 1
ATOM 5524 C CA . GLN A 1 686 ? -45.242 14.006 42.259 1.00 93.00 686 GLN A CA 1
ATOM 5525 C C . GLN A 1 686 ? -46.698 14.049 42.731 1.00 93.00 686 GLN A C 1
ATOM 5527 O O . GLN A 1 686 ? -47.283 15.122 42.764 1.00 93.00 686 GLN A O 1
ATOM 5532 N N . LEU A 1 687 ? -47.281 12.926 43.150 1.00 94.44 687 LEU A N 1
ATOM 5533 C CA . LEU A 1 687 ? -48.662 12.868 43.634 1.00 94.44 687 LEU A CA 1
ATOM 5534 C C . LEU A 1 687 ? -48.850 13.673 44.928 1.00 94.44 687 LEU A C 1
ATOM 5536 O O . LEU A 1 687 ? -49.818 14.428 45.052 1.00 94.44 687 LEU A O 1
ATOM 5540 N N . ASN A 1 688 ? -47.907 13.571 45.867 1.00 93.50 688 ASN A N 1
ATOM 5541 C CA . ASN A 1 688 ? -47.903 14.395 47.077 1.00 93.50 688 ASN A CA 1
ATOM 5542 C C . ASN A 1 688 ? -47.736 15.881 46.742 1.00 93.50 688 ASN A C 1
ATOM 5544 O O . ASN A 1 688 ? -48.490 16.708 47.255 1.00 93.50 688 ASN A O 1
ATOM 5548 N N . ALA A 1 689 ? -46.812 16.218 45.838 1.00 93.19 689 ALA A N 1
ATOM 5549 C CA . ALA A 1 689 ? -46.628 17.582 45.357 1.00 93.19 689 ALA A CA 1
ATOM 5550 C C . ALA A 1 689 ? -47.908 18.120 44.700 1.00 93.19 689 ALA A C 1
ATOM 5552 O O . ALA A 1 689 ? -48.334 19.218 45.038 1.00 93.19 689 ALA A O 1
ATOM 5553 N N . ILE A 1 690 ? -48.581 17.335 43.850 1.00 93.94 690 ILE A N 1
ATOM 5554 C CA . ILE A 1 690 ? -49.855 17.704 43.214 1.00 93.94 690 ILE A CA 1
ATOM 5555 C C . ILE A 1 690 ? -50.918 18.019 44.272 1.00 93.94 690 ILE A C 1
ATOM 5557 O O . ILE A 1 690 ? -51.551 19.069 44.191 1.00 93.94 690 ILE A O 1
ATOM 5561 N N . ARG A 1 691 ? -51.089 17.174 45.299 1.00 93.31 691 ARG A N 1
ATOM 5562 C CA . ARG A 1 691 ? -52.060 17.417 46.386 1.00 93.31 691 ARG A CA 1
ATOM 5563 C C . ARG A 1 691 ? -51.741 18.682 47.182 1.00 93.31 691 ARG A C 1
ATOM 5565 O O . ARG A 1 691 ? -52.645 19.455 47.499 1.00 93.31 691 ARG A O 1
ATOM 5572 N N . ILE A 1 692 ? -50.464 18.905 47.497 1.00 93.94 692 ILE A N 1
ATOM 5573 C CA . ILE A 1 692 ? -50.002 20.110 48.198 1.00 93.94 692 ILE A CA 1
ATOM 5574 C C . ILE A 1 692 ? -50.258 21.350 47.337 1.00 93.94 692 ILE A C 1
ATOM 5576 O O . ILE A 1 692 ? -50.808 22.328 47.838 1.00 93.94 692 ILE A O 1
ATOM 5580 N N . ILE A 1 693 ? -49.925 21.300 46.044 1.00 93.81 693 ILE A N 1
ATOM 5581 C CA . ILE A 1 693 ? -50.175 22.382 45.085 1.00 93.81 693 ILE A CA 1
ATOM 5582 C C . ILE A 1 693 ? -51.675 22.677 45.007 1.00 93.81 693 ILE A C 1
ATOM 5584 O O . ILE A 1 693 ? -52.068 23.822 45.196 1.00 93.81 693 ILE A O 1
ATOM 5588 N N . GLN A 1 694 ? -52.528 21.665 44.827 1.00 92.81 694 GLN A N 1
ATOM 5589 C CA . GLN A 1 694 ? -53.986 21.830 44.775 1.00 92.81 694 GLN A CA 1
ATOM 5590 C C . GLN A 1 694 ? -54.544 22.471 46.054 1.00 92.81 694 GLN A C 1
ATOM 5592 O O . GLN A 1 694 ? -55.310 23.436 45.983 1.00 92.81 694 GLN A O 1
ATOM 5597 N N . ARG A 1 695 ? -54.126 21.985 47.232 1.00 93.88 695 ARG A N 1
ATOM 5598 C CA . ARG A 1 695 ? -54.525 22.550 48.531 1.00 93.88 695 ARG A CA 1
ATOM 5599 C C . ARG A 1 695 ? -54.054 23.996 48.687 1.00 93.88 695 ARG A C 1
ATOM 5601 O O . ARG A 1 695 ? -54.833 24.835 49.135 1.00 93.88 695 ARG A O 1
ATOM 5608 N N . ASN A 1 696 ? -52.812 24.293 48.313 1.00 92.25 696 ASN A N 1
ATOM 5609 C CA . ASN A 1 696 ? -52.251 25.641 48.383 1.00 92.25 696 ASN A CA 1
ATOM 5610 C C . ASN A 1 696 ? -52.939 26.598 47.405 1.00 92.25 696 ASN A C 1
ATOM 5612 O O . ASN A 1 696 ? -53.248 27.719 47.796 1.00 92.25 696 ASN A O 1
ATOM 5616 N N . CYS A 1 697 ? -53.258 26.167 46.182 1.00 91.88 697 CYS A N 1
ATOM 5617 C CA . CYS A 1 697 ? -54.047 26.956 45.235 1.00 91.88 697 CYS A CA 1
ATOM 5618 C C . CYS A 1 697 ? -55.438 27.279 45.801 1.00 91.88 697 CYS A C 1
ATOM 5620 O O . CYS A 1 697 ? -55.858 28.434 45.765 1.00 91.88 697 CYS A O 1
ATOM 5622 N N . ALA A 1 698 ? -56.132 26.299 46.392 1.00 91.19 698 ALA A N 1
ATOM 5623 C CA . ALA A 1 698 ? -57.435 26.520 47.020 1.00 91.19 698 ALA A CA 1
ATOM 5624 C C . ALA A 1 698 ? -57.353 27.460 48.240 1.00 91.19 698 ALA A C 1
ATOM 5626 O O . ALA A 1 698 ? -58.193 28.347 48.401 1.00 91.19 698 ALA A O 1
ATOM 5627 N N . ALA A 1 699 ? -56.330 27.300 49.087 1.00 88.56 699 ALA A N 1
ATOM 5628 C CA . ALA A 1 699 ? -56.077 28.190 50.218 1.00 88.56 699 ALA A CA 1
ATOM 5629 C C . ALA A 1 699 ? -55.746 29.615 49.752 1.00 88.56 699 ALA A C 1
ATOM 5631 O O . ALA A 1 699 ? -56.294 30.574 50.290 1.00 88.56 699 ALA A O 1
ATOM 5632 N N . TYR A 1 700 ? -54.922 29.762 48.713 1.00 87.50 700 TYR A N 1
ATOM 5633 C CA . TYR A 1 700 ? -54.586 31.052 48.117 1.00 87.50 700 TYR A CA 1
ATOM 5634 C C . TYR A 1 700 ? -55.824 31.757 47.553 1.00 87.50 700 TYR A C 1
ATOM 5636 O O . TYR A 1 700 ? -56.010 32.939 47.822 1.00 87.50 700 TYR A O 1
ATOM 5644 N N . LEU A 1 701 ? -56.714 31.046 46.850 1.00 88.50 701 LEU A N 1
ATOM 5645 C CA . LEU A 1 701 ? -57.968 31.621 46.342 1.00 88.50 701 LEU A CA 1
ATOM 5646 C C . LEU A 1 701 ? -58.864 32.174 47.466 1.00 88.50 701 LEU A C 1
ATOM 5648 O O . LEU A 1 701 ? -59.489 33.216 47.275 1.00 88.50 701 LEU A O 1
ATOM 5652 N N . LYS A 1 702 ? -58.882 31.534 48.646 1.00 85.88 702 LYS A N 1
ATOM 5653 C CA . LYS A 1 702 ? -59.592 32.033 49.841 1.00 85.88 702 LYS A CA 1
ATOM 5654 C C . LYS A 1 702 ? -58.870 33.216 50.498 1.00 85.88 702 LYS A C 1
ATOM 5656 O O . LYS A 1 702 ? -59.495 34.219 50.828 1.00 85.88 702 LYS A O 1
ATOM 5661 N N . LEU A 1 703 ? -57.553 33.107 50.680 1.00 85.94 703 LEU A N 1
ATOM 5662 C CA . LEU A 1 703 ? -56.731 34.089 51.395 1.00 85.94 703 LEU A CA 1
ATOM 5663 C C . LEU A 1 703 ? -56.497 35.374 50.592 1.00 85.94 703 LEU A C 1
ATOM 5665 O O . LEU A 1 703 ? -56.408 36.444 51.185 1.00 85.94 703 LEU A O 1
ATOM 5669 N N . ARG A 1 704 ? -56.434 35.314 49.254 1.00 84.62 704 ARG A N 1
ATOM 5670 C CA . ARG A 1 704 ? -56.132 36.471 48.387 1.00 84.62 704 ARG A CA 1
ATOM 5671 C C . ARG A 1 704 ? -57.078 37.653 48.618 1.00 84.62 704 ARG A C 1
ATOM 5673 O O . ARG A 1 704 ? -56.651 38.801 48.519 1.00 84.62 704 ARG A O 1
ATOM 5680 N N . ASN A 1 705 ? -58.339 37.373 48.945 1.00 83.25 705 ASN A N 1
ATOM 5681 C CA . ASN A 1 705 ? -59.358 38.394 49.188 1.00 83.25 705 ASN A CA 1
ATOM 5682 C C . ASN A 1 705 ? -59.477 38.788 50.677 1.00 83.25 705 ASN A C 1
ATOM 5684 O O . ASN A 1 705 ? -60.207 39.723 51.000 1.00 83.25 705 ASN A O 1
ATOM 5688 N N . TRP A 1 706 ? -58.767 38.115 51.591 1.00 90.12 706 TRP A N 1
ATOM 5689 C CA . TRP A 1 706 ? -58.823 38.394 53.027 1.00 90.12 706 TRP A CA 1
ATOM 5690 C C . TRP A 1 706 ? -57.976 39.623 53.387 1.00 90.12 706 TRP A C 1
ATOM 5692 O O . TRP A 1 706 ? -56.782 39.682 53.093 1.00 90.12 706 TRP A O 1
ATOM 5702 N N . GLN A 1 707 ? -58.581 40.616 54.045 1.00 87.06 707 GLN A N 1
ATOM 5703 C CA . GLN A 1 707 ? -57.933 41.907 54.322 1.00 87.06 707 GLN A CA 1
ATOM 5704 C C . GLN A 1 707 ? -56.668 41.774 55.189 1.00 87.06 707 GLN A C 1
ATOM 5706 O O . GLN A 1 707 ? -55.645 42.380 54.875 1.00 87.06 707 GLN A O 1
ATOM 5711 N N . TRP A 1 708 ? -56.692 40.913 56.213 1.00 88.00 708 TRP A N 1
ATOM 5712 C CA . TRP A 1 708 ? -55.523 40.635 57.058 1.00 88.00 708 TRP A CA 1
ATOM 5713 C C . TRP A 1 708 ? -54.373 39.977 56.289 1.00 88.00 708 TRP A C 1
ATOM 5715 O O . TRP A 1 708 ? -53.214 40.295 56.535 1.00 88.00 708 TRP A O 1
ATOM 5725 N N . TRP A 1 709 ? -54.670 39.118 55.310 1.00 84.75 709 TRP A N 1
ATOM 5726 C CA . TRP A 1 709 ? -53.649 38.520 54.445 1.00 84.75 709 TRP A CA 1
ATOM 5727 C C . TRP A 1 709 ? -53.018 39.551 53.502 1.00 84.75 709 TRP A C 1
ATOM 5729 O O . TRP A 1 709 ? -51.803 39.547 53.312 1.00 84.75 709 TRP A O 1
ATOM 5739 N N . ARG A 1 710 ? -53.814 40.486 52.957 1.00 83.44 710 ARG A N 1
ATOM 5740 C CA . ARG A 1 710 ? -53.302 41.611 52.149 1.00 83.44 710 ARG A CA 1
ATOM 5741 C C . ARG A 1 710 ? -52.414 42.542 52.976 1.00 83.44 710 ARG A C 1
ATOM 5743 O O . ARG A 1 710 ? -51.381 42.979 52.475 1.00 83.44 710 ARG A O 1
ATOM 5750 N N . LEU A 1 711 ? -52.786 42.813 54.230 1.00 85.38 711 LEU A N 1
ATOM 5751 C CA . LEU A 1 711 ? -51.955 43.566 55.172 1.00 85.38 711 LEU A CA 1
ATOM 5752 C C . LEU A 1 711 ? -50.658 42.808 55.485 1.00 85.38 711 LEU A C 1
ATOM 5754 O O . LEU A 1 711 ? -49.581 43.371 55.338 1.00 85.38 711 LEU A O 1
ATOM 5758 N N . TYR A 1 712 ? -50.745 41.519 55.820 1.00 83.00 712 TYR A N 1
ATOM 5759 C CA . TYR A 1 712 ? -49.584 40.667 56.085 1.00 83.00 712 TYR A CA 1
ATOM 5760 C C . TYR A 1 712 ? -48.615 40.616 54.897 1.00 83.00 712 TYR A C 1
ATOM 5762 O O . TYR A 1 712 ? -47.420 40.782 55.097 1.00 83.00 712 TYR A O 1
ATOM 5770 N N . ILE A 1 713 ? -49.094 40.464 53.655 1.00 81.62 713 ILE A N 1
ATOM 5771 C CA . ILE A 1 713 ? -48.233 40.492 52.457 1.00 81.62 713 ILE A CA 1
ATOM 5772 C C . ILE A 1 713 ? -47.546 41.853 52.277 1.00 81.62 713 ILE A C 1
ATOM 5774 O O . ILE A 1 713 ? -46.398 41.882 51.847 1.00 81.62 713 ILE A O 1
ATOM 5778 N N . LYS A 1 714 ? -48.214 42.970 52.596 1.00 82.25 714 LYS A N 1
ATOM 5779 C CA . LYS A 1 714 ? -47.615 44.315 52.512 1.00 82.25 714 LYS A CA 1
ATOM 5780 C C . LYS A 1 714 ? -46.609 44.591 53.633 1.00 82.25 714 LYS A C 1
ATOM 5782 O O . LYS A 1 714 ? -45.621 45.272 53.397 1.00 82.25 714 LYS A O 1
ATOM 5787 N N . VAL A 1 715 ? -46.859 44.072 54.834 1.00 82.00 715 VAL A N 1
ATOM 5788 C CA . VAL A 1 715 ? -46.047 44.337 56.034 1.00 82.00 715 VAL A CA 1
ATOM 5789 C C . VAL A 1 715 ? -44.880 43.355 56.174 1.00 82.00 715 VAL A C 1
ATOM 5791 O O . VAL A 1 715 ? -43.807 43.741 56.616 1.00 82.00 715 VAL A O 1
ATOM 5794 N N . LYS A 1 716 ? -45.035 42.094 55.760 1.00 76.44 716 LYS A N 1
ATOM 5795 C CA . LYS A 1 716 ? -44.006 41.048 55.894 1.00 76.44 716 LYS A CA 1
ATOM 5796 C C . LYS A 1 716 ? -42.651 41.395 55.241 1.00 76.44 716 LYS A C 1
ATOM 5798 O O . LYS A 1 716 ? -41.647 41.140 55.898 1.00 76.44 716 LYS A O 1
ATOM 5803 N N . PRO A 1 717 ? -42.573 41.974 54.024 1.00 70.88 717 PRO A N 1
ATOM 5804 C CA . PRO A 1 717 ? -41.303 42.410 53.433 1.00 70.88 717 PRO A CA 1
ATOM 5805 C C . PRO A 1 717 ? -40.638 43.541 54.229 1.00 70.88 717 PRO A C 1
ATOM 5807 O O . PRO A 1 717 ? -39.420 43.618 54.289 1.00 70.88 717 PRO A O 1
ATOM 5810 N N . LEU A 1 718 ? -41.429 44.387 54.902 1.00 74.19 718 LEU A N 1
ATOM 5811 C CA . LEU A 1 718 ? -40.919 45.466 55.759 1.00 74.19 718 LEU A CA 1
ATOM 5812 C C . LEU A 1 718 ? -40.311 44.936 57.075 1.00 74.19 718 LEU A C 1
ATOM 5814 O O . LEU A 1 718 ? -39.635 45.680 57.776 1.00 74.19 718 LEU A O 1
ATOM 5818 N N . LEU A 1 719 ? -40.536 43.656 57.401 1.00 71.44 719 LEU A N 1
ATOM 5819 C CA . LEU A 1 719 ? -40.030 42.961 58.593 1.00 71.44 719 LEU A CA 1
ATOM 5820 C C . LEU A 1 719 ? -38.868 41.987 58.279 1.00 71.44 719 LEU A C 1
ATOM 5822 O O . LEU A 1 719 ? -38.449 41.232 59.158 1.00 71.44 719 LEU A O 1
ATOM 5826 N N . GLU A 1 720 ? -38.345 41.967 57.042 1.00 60.06 720 GLU A N 1
ATOM 5827 C CA . GLU A 1 720 ? -37.385 40.957 56.542 1.00 60.06 720 GLU A CA 1
ATOM 5828 C C . GLU A 1 720 ? -36.004 40.927 57.223 1.00 60.06 720 GLU A C 1
ATOM 5830 O O . GLU A 1 720 ? -35.234 39.999 56.969 1.00 60.06 720 GLU A O 1
ATOM 5835 N N . VAL A 1 721 ? -35.694 41.867 58.120 1.00 60.09 721 VAL A N 1
ATOM 5836 C CA . VAL A 1 721 ? -34.392 41.963 58.812 1.00 60.09 721 VAL A CA 1
ATOM 5837 C C . VAL A 1 721 ? -34.054 40.689 59.609 1.00 60.09 721 VAL A C 1
ATOM 5839 O O . VAL A 1 721 ? -32.895 40.311 59.712 1.00 60.09 721 VAL A O 1
ATOM 5842 N N . THR A 1 722 ? -35.056 39.943 60.083 1.00 60.44 722 THR A N 1
ATOM 5843 C CA . THR A 1 722 ? -34.866 38.732 60.911 1.00 60.44 722 THR A CA 1
ATOM 5844 C C . THR A 1 722 ? -34.501 37.454 60.142 1.00 60.44 722 THR A C 1
ATOM 5846 O O . THR A 1 722 ? -34.111 36.474 60.763 1.00 60.44 722 THR A O 1
ATOM 5849 N N . LYS A 1 723 ? -34.607 37.424 58.802 1.00 64.44 723 LYS A N 1
ATOM 5850 C CA . LYS A 1 723 ? -34.263 36.244 57.968 1.00 64.44 723 LYS A CA 1
ATOM 5851 C C . LYS A 1 723 ? -33.029 36.438 57.086 1.00 64.44 723 LYS A C 1
ATOM 5853 O O . LYS A 1 723 ? -32.721 35.569 56.268 1.00 64.44 723 LYS A O 1
ATOM 5858 N N . GLN A 1 724 ? -32.363 37.586 57.185 1.00 68.38 724 GLN A N 1
ATOM 5859 C CA . GLN A 1 724 ? -31.156 37.855 56.405 1.00 68.38 724 GLN A CA 1
ATOM 5860 C C . GLN A 1 724 ? -29.972 37.029 56.903 1.00 68.38 724 GLN A C 1
ATOM 5862 O O . GLN A 1 724 ? -29.222 36.538 56.073 1.00 68.38 724 GLN A O 1
ATOM 5867 N N . GLU A 1 725 ? -29.868 36.795 58.211 1.00 75.38 725 GLU A N 1
ATOM 5868 C CA . GLU A 1 725 ? -28.761 36.053 58.823 1.00 75.38 725 GLU A CA 1
ATOM 5869 C C . GLU A 1 725 ? -28.725 34.584 58.365 1.00 75.38 725 GLU A C 1
ATOM 5871 O O . GLU A 1 725 ? -27.727 34.158 57.798 1.00 75.38 725 GLU A O 1
ATOM 5876 N N . GLU A 1 726 ? -29.845 33.848 58.433 1.00 78.12 726 GLU A N 1
ATOM 5877 C CA . GLU A 1 726 ? -29.931 32.466 57.913 1.00 78.12 726 GLU A CA 1
ATOM 5878 C C . GLU A 1 726 ? -29.615 32.369 56.409 1.00 78.12 726 GLU A C 1
ATOM 5880 O O . GLU A 1 726 ? -28.970 31.421 55.956 1.00 78.12 726 GLU A O 1
ATOM 5885 N N . LYS A 1 727 ? -30.074 33.346 55.611 1.00 79.69 727 LYS A N 1
ATOM 5886 C CA . LYS A 1 727 ? -29.760 33.408 54.175 1.00 79.69 727 LYS A CA 1
ATOM 5887 C C . LYS A 1 727 ? -28.282 33.714 53.943 1.00 79.69 727 LYS A C 1
ATOM 5889 O O . LYS A 1 727 ? -27.717 33.185 52.989 1.00 79.69 727 LYS A O 1
ATOM 5894 N N . LEU A 1 728 ? -27.679 34.560 54.776 1.00 82.94 728 LEU A N 1
ATOM 5895 C CA . LEU A 1 728 ? -26.262 34.897 54.712 1.00 82.94 728 LEU A CA 1
ATOM 5896 C C . LEU A 1 728 ? -25.424 33.651 55.010 1.00 82.94 728 LEU A C 1
ATOM 5898 O O . LEU A 1 728 ? -24.586 33.302 54.190 1.00 82.94 728 LEU A O 1
ATOM 5902 N N . THR A 1 729 ? -25.747 32.905 56.073 1.00 86.69 729 THR A N 1
ATOM 5903 C CA . THR A 1 729 ? -25.060 31.651 56.425 1.00 86.69 729 THR A CA 1
ATOM 5904 C C . THR A 1 729 ? -25.185 30.599 55.319 1.00 86.69 729 THR A C 1
ATOM 5906 O O . THR A 1 729 ? -24.188 30.017 54.903 1.00 86.69 729 THR A O 1
ATOM 5909 N N . GLN A 1 730 ? -26.383 30.401 54.750 1.00 86.94 730 GLN A N 1
ATOM 5910 C CA . GLN A 1 730 ? -26.559 29.488 53.608 1.00 86.94 730 GLN A CA 1
ATOM 5911 C C . GLN A 1 730 ? -25.742 29.921 52.384 1.00 86.94 730 GLN A C 1
ATOM 5913 O O . GLN A 1 730 ? -25.182 29.080 51.681 1.00 86.94 730 GLN A O 1
ATOM 5918 N N . LYS A 1 731 ? -25.664 31.229 52.112 1.00 86.00 731 LYS A N 1
ATOM 5919 C CA . LYS A 1 731 ? -24.869 31.765 51.000 1.00 86.00 731 LYS A CA 1
ATOM 5920 C C . LYS A 1 731 ? -23.372 31.653 51.251 1.00 86.00 731 LYS A C 1
ATOM 5922 O O . LYS A 1 731 ? -22.634 31.397 50.303 1.00 86.00 731 LYS A O 1
ATOM 5927 N N . GLU A 1 732 ? -22.928 31.805 52.491 1.00 89.12 732 GLU A N 1
ATOM 5928 C CA . GLU A 1 732 ? -21.542 31.587 52.901 1.00 89.12 732 GLU A CA 1
ATOM 5929 C C . GLU A 1 732 ? -21.135 30.118 52.752 1.00 89.12 732 GLU A C 1
ATOM 5931 O O . GLU A 1 732 ? -20.065 29.844 52.207 1.00 89.12 732 GLU A O 1
ATOM 5936 N N . ASP A 1 733 ? -22.003 29.175 53.127 1.00 91.19 733 ASP A N 1
ATOM 5937 C CA . ASP A 1 733 ? -21.768 27.739 52.941 1.00 91.19 733 ASP A CA 1
ATOM 5938 C C . ASP A 1 733 ? -21.746 27.341 51.455 1.00 91.19 733 ASP A C 1
ATOM 5940 O O . ASP A 1 733 ? -20.855 26.607 51.017 1.00 91.19 733 ASP A O 1
ATOM 5944 N N . GLU A 1 734 ? -22.677 27.859 50.643 1.00 91.56 734 GLU A N 1
ATOM 5945 C CA . GLU A 1 734 ? -22.666 27.671 49.185 1.00 91.56 734 GLU A CA 1
ATOM 5946 C C . GLU A 1 734 ? -21.385 28.243 48.557 1.00 91.56 734 GLU A C 1
ATOM 5948 O O . GLU A 1 734 ? -20.736 27.577 47.744 1.00 91.56 734 GLU A O 1
ATOM 5953 N N . LEU A 1 735 ? -20.985 29.458 48.952 1.00 91.56 735 LEU A N 1
ATOM 5954 C CA . LEU A 1 735 ? -19.748 30.089 48.489 1.00 91.56 735 LEU A CA 1
ATOM 5955 C C . LEU A 1 735 ? -18.519 29.279 48.898 1.00 91.56 735 LEU A C 1
ATOM 5957 O O . LEU A 1 735 ? -17.602 29.137 48.088 1.00 91.56 735 LEU A O 1
ATOM 5961 N N . ARG A 1 736 ? -18.499 28.721 50.113 1.00 93.69 736 ARG A N 1
ATOM 5962 C CA . ARG A 1 736 ? -17.413 27.857 50.588 1.00 93.69 736 ARG A CA 1
ATOM 5963 C C . ARG A 1 736 ? -17.297 26.597 49.730 1.00 93.69 736 ARG A C 1
ATOM 5965 O O . ARG A 1 736 ? -16.222 26.333 49.201 1.00 93.69 736 ARG A O 1
ATOM 5972 N N . GLN A 1 737 ? -18.400 25.884 49.496 1.00 93.56 737 GLN A N 1
ATOM 5973 C CA . GLN A 1 737 ? -18.399 24.671 48.666 1.00 93.56 737 GLN A CA 1
ATOM 5974 C C . GLN A 1 737 ? -17.993 24.947 47.212 1.00 93.56 737 GLN A C 1
ATOM 5976 O O . GLN A 1 737 ? -17.288 24.144 46.596 1.00 93.56 737 GLN A O 1
ATOM 5981 N N . ILE A 1 738 ? -18.432 26.071 46.636 1.00 93.19 738 ILE A N 1
ATOM 5982 C CA . ILE A 1 738 ? -18.046 26.461 45.274 1.00 93.19 738 ILE A CA 1
ATOM 5983 C C . ILE A 1 738 ? -16.557 26.811 45.220 1.00 93.19 738 ILE A C 1
ATOM 5985 O O . ILE A 1 738 ? -15.882 26.381 44.286 1.00 93.19 738 ILE A O 1
ATOM 5989 N N . ARG A 1 739 ? -16.033 27.537 46.216 1.00 92.88 739 ARG A N 1
ATOM 5990 C CA . ARG A 1 739 ? -14.604 27.872 46.303 1.00 92.88 739 ARG A CA 1
ATOM 5991 C C . ARG A 1 739 ? -13.732 26.626 46.431 1.00 92.88 739 ARG A C 1
ATOM 5993 O O . ARG A 1 739 ? -12.764 26.516 45.692 1.00 92.88 739 ARG A O 1
ATOM 6000 N N . GLU A 1 740 ? -14.100 25.666 47.278 1.00 94.62 740 GLU A N 1
ATOM 6001 C CA . GLU A 1 740 ? -13.363 24.398 47.417 1.00 94.62 740 GLU A CA 1
ATOM 6002 C C . GLU A 1 740 ? -13.373 23.572 46.123 1.00 94.62 740 GLU A C 1
ATOM 6004 O O . GLU A 1 740 ? -12.341 23.044 45.699 1.00 94.62 740 GLU A O 1
ATOM 6009 N N . ARG A 1 741 ? -14.526 23.487 45.442 1.00 93.50 741 ARG A N 1
ATOM 6010 C CA . ARG A 1 741 ? -14.610 22.819 44.134 1.00 93.50 741 ARG A CA 1
ATOM 6011 C C . ARG A 1 741 ? -13.776 23.537 43.082 1.00 93.50 741 ARG A C 1
ATOM 6013 O O . ARG A 1 741 ? -13.120 22.862 42.295 1.00 93.50 741 ARG A O 1
ATOM 6020 N N . LEU A 1 742 ? -13.802 24.869 43.059 1.00 92.56 742 LEU A N 1
ATOM 6021 C CA . LEU A 1 742 ? -13.010 25.666 42.127 1.00 92.56 742 LEU A CA 1
ATOM 6022 C C . LEU A 1 742 ? -11.514 25.458 42.372 1.00 92.56 742 LEU A C 1
ATOM 6024 O O . LEU A 1 742 ? -10.805 25.164 41.420 1.00 92.56 742 LEU A O 1
ATOM 6028 N N . ASP A 1 743 ? -11.056 25.520 43.622 1.00 94.50 743 ASP A N 1
ATOM 6029 C CA . ASP A 1 743 ? -9.653 25.286 43.985 1.00 94.50 743 ASP A CA 1
ATOM 6030 C C . ASP A 1 743 ? -9.186 23.881 43.567 1.00 94.50 743 ASP A C 1
ATOM 6032 O O . ASP A 1 743 ? -8.148 23.721 42.927 1.00 94.50 743 ASP A O 1
ATOM 6036 N N . THR A 1 744 ? -10.014 22.859 43.814 1.00 94.88 744 THR A N 1
ATOM 6037 C CA . THR A 1 744 ? -9.726 21.478 43.390 1.00 94.88 744 THR A CA 1
ATOM 6038 C C . THR A 1 744 ? -9.636 21.350 41.864 1.00 94.88 744 THR A C 1
ATOM 6040 O O . THR A 1 744 ? -8.774 20.639 41.347 1.00 94.88 744 THR A O 1
ATOM 6043 N N . GLN A 1 745 ? -10.524 22.020 41.122 1.00 92.38 745 GLN A N 1
ATOM 6044 C CA . GLN A 1 745 ? -10.504 22.001 39.656 1.00 92.38 745 GLN A CA 1
ATOM 6045 C C . GLN A 1 745 ? -9.317 22.785 39.091 1.00 92.38 745 GLN A C 1
ATOM 6047 O O . GLN A 1 745 ? -8.691 22.315 38.149 1.00 92.38 745 GLN A O 1
ATOM 6052 N N . VAL A 1 746 ? -8.965 23.930 39.680 1.00 95.00 746 VAL A N 1
ATOM 6053 C CA . VAL A 1 746 ? -7.796 24.725 39.275 1.00 95.00 746 VAL A CA 1
ATOM 6054 C C . VAL A 1 746 ? -6.512 23.923 39.470 1.00 95.00 746 VAL A C 1
ATOM 6056 O O . VAL A 1 746 ? -5.726 23.833 38.530 1.00 95.00 746 VAL A O 1
ATOM 6059 N N . LYS A 1 747 ? -6.340 23.264 40.624 1.00 94.75 747 LYS A N 1
ATOM 6060 C CA . LYS A 1 747 ? -5.192 22.377 40.881 1.00 94.75 747 LYS A CA 1
ATOM 6061 C C . LYS A 1 747 ? -5.103 21.247 39.855 1.00 94.75 747 LYS A C 1
ATOM 6063 O O . LYS A 1 747 ? -4.058 21.054 39.247 1.00 94.75 747 LYS A O 1
ATOM 6068 N N . ARG A 1 748 ? -6.219 20.568 39.566 1.00 93.94 748 ARG A N 1
ATOM 6069 C CA . ARG A 1 748 ? -6.268 19.526 38.524 1.00 93.94 748 ARG A CA 1
ATOM 6070 C C . ARG A 1 748 ? -5.944 20.056 37.129 1.00 93.94 748 ARG A C 1
ATOM 6072 O O . ARG A 1 748 ? -5.234 19.391 36.384 1.00 93.94 748 ARG A O 1
ATOM 6079 N N . CYS A 1 749 ? -6.453 21.231 36.762 1.00 92.69 749 CYS A N 1
ATOM 6080 C CA . CYS A 1 749 ? -6.127 21.860 35.484 1.00 92.69 749 CYS A CA 1
ATOM 6081 C C . CYS A 1 749 ? -4.633 22.186 35.387 1.00 92.69 749 CYS A C 1
ATOM 6083 O O . CYS A 1 749 ? -4.040 21.926 34.349 1.00 92.69 749 CYS A O 1
ATOM 6085 N N . GLN A 1 750 ? -4.018 22.694 36.460 1.00 94.69 750 GLN A N 1
ATOM 6086 C CA . GLN A 1 750 ? -2.577 22.961 36.506 1.00 94.69 750 GLN A CA 1
ATOM 6087 C C . GLN A 1 750 ? -1.750 21.674 36.381 1.00 94.69 750 GLN A C 1
ATOM 6089 O O . GLN A 1 750 ? -0.815 21.633 35.588 1.00 94.69 750 GLN A O 1
ATOM 6094 N N . GLU A 1 751 ? -2.125 20.605 37.090 1.00 94.88 751 GLU A N 1
ATOM 6095 C CA . GLU A 1 751 ? -1.476 19.292 36.963 1.00 94.88 751 GLU A CA 1
ATOM 6096 C C . GLU A 1 751 ? -1.578 18.730 35.535 1.00 94.88 751 GLU A C 1
ATOM 6098 O O . GLU A 1 751 ? -0.613 18.170 35.012 1.00 94.88 751 GLU A O 1
ATOM 6103 N N . TYR A 1 752 ? -2.739 18.863 34.884 1.00 92.25 752 TYR A N 1
ATOM 6104 C CA . TYR A 1 752 ? -2.913 18.418 33.500 1.00 92.25 752 TYR A CA 1
ATOM 6105 C C . TYR A 1 752 ? -2.149 19.286 32.501 1.00 92.25 752 TYR A C 1
ATOM 6107 O O . TYR A 1 752 ? -1.599 18.740 31.549 1.00 92.25 752 TYR A O 1
ATOM 6115 N N . GLU A 1 753 ? -2.074 20.597 32.724 1.00 93.56 753 GLU A N 1
ATOM 6116 C CA . GLU A 1 753 ? -1.295 21.514 31.891 1.00 93.56 753 GLU A CA 1
ATOM 6117 C C . GLU A 1 753 ? 0.204 21.197 31.977 1.00 93.56 753 GLU A C 1
ATOM 6119 O O . GLU A 1 753 ? 0.863 21.080 30.948 1.00 93.56 753 GLU A O 1
ATOM 6124 N N . GLN A 1 754 ? 0.734 20.945 33.180 1.00 93.69 754 GLN A N 1
ATOM 6125 C CA . GLN A 1 754 ? 2.127 20.520 33.363 1.00 93.69 754 GLN A CA 1
ATOM 6126 C C . GLN A 1 754 ? 2.418 19.196 32.649 1.00 93.69 754 GLN A C 1
ATOM 6128 O O . GLN A 1 754 ? 3.392 19.096 31.905 1.00 93.69 754 GLN A O 1
ATOM 6133 N N . LYS A 1 755 ? 1.544 18.191 32.803 1.00 93.12 755 LYS A N 1
ATOM 6134 C CA . LYS A 1 755 ? 1.681 16.908 32.092 1.00 93.12 755 LYS A CA 1
ATOM 6135 C C . LYS A 1 755 ? 1.597 17.070 30.576 1.00 93.12 755 LYS A C 1
ATOM 6137 O O . LYS A 1 755 ? 2.313 16.389 29.850 1.00 93.12 755 LYS A O 1
ATOM 6142 N N . TYR A 1 756 ? 0.732 17.959 30.092 1.00 89.19 756 TYR A N 1
ATOM 6143 C CA . TYR A 1 756 ? 0.610 18.259 28.668 1.00 89.19 756 TYR A CA 1
ATOM 6144 C C . TYR A 1 756 ? 1.876 18.931 28.124 1.00 89.19 756 TYR A C 1
ATOM 6146 O O . TYR A 1 756 ? 2.373 18.531 27.073 1.00 89.19 756 TYR A O 1
ATOM 6154 N N . GLN A 1 757 ? 2.433 19.901 28.852 1.00 93.62 757 GLN A N 1
ATOM 6155 C CA . GLN A 1 757 ? 3.684 20.562 28.482 1.00 93.62 757 GLN A CA 1
ATOM 6156 C C . GLN A 1 757 ? 4.862 19.587 28.487 1.00 93.62 757 GLN A C 1
ATOM 6158 O O . GLN A 1 757 ? 5.629 19.579 27.526 1.00 93.62 757 GLN A O 1
ATOM 6163 N N . GLN A 1 758 ? 4.956 18.715 29.496 1.00 93.75 758 GLN A N 1
ATOM 6164 C CA . GLN A 1 758 ? 5.959 17.652 29.544 1.00 93.75 758 GLN A CA 1
ATOM 6165 C C . GLN A 1 758 ? 5.838 16.716 28.331 1.00 93.75 758 GLN A C 1
ATOM 6167 O O . GLN A 1 758 ? 6.812 16.520 27.612 1.00 93.75 758 GLN A O 1
ATOM 6172 N N . ALA A 1 759 ? 4.637 16.208 28.039 1.00 87.06 759 ALA A N 1
ATOM 6173 C CA . ALA A 1 759 ? 4.414 15.340 26.881 1.00 87.06 759 ALA A CA 1
ATOM 6174 C C . ALA A 1 759 ? 4.718 16.046 25.545 1.00 87.06 759 ALA A C 1
ATOM 6176 O O . ALA A 1 759 ? 5.190 15.424 24.595 1.00 87.06 759 ALA A O 1
ATOM 6177 N N . ASN A 1 760 ? 4.461 17.353 25.448 1.00 90.44 760 ASN A N 1
ATOM 6178 C CA . ASN A 1 760 ? 4.777 18.130 24.252 1.00 90.44 760 ASN A CA 1
ATOM 6179 C C . ASN A 1 760 ? 6.290 18.384 24.105 1.00 90.44 760 ASN A C 1
ATOM 6181 O O . ASN A 1 760 ? 6.803 18.381 22.984 1.00 90.44 760 ASN A O 1
ATOM 6185 N N . ALA A 1 761 ? 7.008 18.559 25.218 1.00 93.38 761 ALA A N 1
ATOM 6186 C CA . ALA A 1 761 ? 8.467 18.626 25.233 1.00 93.38 761 ALA A CA 1
ATOM 6187 C C . ALA A 1 761 ? 9.086 17.284 24.811 1.00 93.38 761 ALA A C 1
ATOM 6189 O O . ALA A 1 761 ? 9.905 17.264 23.896 1.00 93.38 761 ALA A O 1
ATOM 6190 N N . GLU A 1 762 ? 8.615 16.164 25.371 1.00 92.75 762 GLU A N 1
ATOM 6191 C CA . GLU A 1 762 ? 9.026 14.807 24.975 1.00 92.75 762 GLU A CA 1
ATOM 6192 C C . GLU A 1 762 ? 8.754 14.547 23.487 1.00 92.75 762 GLU A C 1
ATOM 6194 O O . GLU A 1 762 ? 9.619 14.053 22.768 1.00 92.75 762 GLU A O 1
ATOM 6199 N N . LYS A 1 763 ? 7.579 14.946 22.978 1.00 87.19 763 LYS A N 1
ATOM 6200 C CA . LYS A 1 763 ? 7.258 14.856 21.546 1.00 87.19 763 LYS A CA 1
ATOM 6201 C C . LYS A 1 763 ? 8.241 15.652 20.685 1.00 87.19 763 LYS A C 1
ATOM 6203 O O . LYS A 1 763 ? 8.629 15.178 19.620 1.00 87.19 763 LYS A O 1
ATOM 6208 N N . THR A 1 764 ? 8.595 16.864 21.106 1.00 91.81 764 THR A N 1
ATOM 6209 C CA . THR A 1 764 ? 9.525 17.725 20.360 1.00 91.81 764 THR A CA 1
ATOM 6210 C C . THR A 1 764 ? 10.925 17.117 20.358 1.00 91.81 764 THR A C 1
ATOM 6212 O O . THR A 1 764 ? 11.523 16.986 19.296 1.00 91.81 764 THR A O 1
ATOM 6215 N N . GLN A 1 765 ? 11.388 16.621 21.507 1.00 94.00 765 GLN A N 1
ATOM 6216 C CA . GLN A 1 765 ? 12.664 15.921 21.632 1.00 94.00 765 GLN A CA 1
ATOM 6217 C C . GLN A 1 765 ? 12.715 14.649 20.771 1.00 94.00 765 GLN A C 1
ATOM 6219 O O . GLN A 1 765 ? 13.704 14.409 20.086 1.00 94.00 765 GLN A O 1
ATOM 6224 N N . LEU A 1 766 ? 11.646 13.847 20.758 1.00 88.62 766 LEU A N 1
ATOM 6225 C CA . LEU A 1 766 ? 11.544 12.670 19.891 1.00 88.62 766 LEU A CA 1
ATOM 6226 C C . LEU A 1 766 ? 11.530 13.047 18.405 1.00 88.62 766 LEU A C 1
ATOM 6228 O O . LEU A 1 766 ? 12.088 12.318 17.592 1.00 88.62 766 LEU A O 1
ATOM 6232 N N . ALA A 1 767 ? 10.911 14.171 18.035 1.00 82.75 767 ALA A N 1
ATOM 6233 C CA . ALA A 1 767 ? 10.924 14.658 16.658 1.00 82.75 767 ALA A CA 1
ATOM 6234 C C . ALA A 1 767 ? 12.329 15.109 16.226 1.00 82.75 767 ALA A C 1
ATOM 6236 O O . ALA A 1 767 ? 12.746 14.802 15.113 1.00 82.75 767 ALA A O 1
ATOM 6237 N N . GLU A 1 768 ? 13.071 15.783 17.108 1.00 91.69 768 GLU A N 1
ATOM 6238 C CA . GLU A 1 768 ? 14.473 16.155 16.881 1.00 91.69 768 GLU A CA 1
ATOM 6239 C C . GLU A 1 768 ? 15.375 14.920 16.781 1.00 91.69 768 GLU A C 1
ATOM 6241 O O . GLU A 1 768 ? 16.172 14.820 15.852 1.00 91.69 768 GLU A O 1
ATOM 6246 N N . GLN A 1 769 ? 15.206 13.940 17.676 1.00 89.88 769 GLN A N 1
ATOM 6247 C CA . GLN A 1 769 ? 15.921 12.662 17.607 1.00 89.88 769 GLN A CA 1
ATOM 6248 C C . GLN A 1 769 ? 15.608 11.909 16.315 1.00 89.88 769 GLN A C 1
ATOM 6250 O O . GLN A 1 769 ? 16.519 11.415 15.665 1.00 89.88 769 GLN A O 1
ATOM 6255 N N . LEU A 1 770 ? 14.338 11.855 15.906 1.00 78.62 770 LEU A N 1
ATOM 6256 C CA . LEU A 1 770 ? 13.945 11.229 14.647 1.00 78.62 770 LEU A CA 1
ATOM 6257 C C . LEU A 1 770 ? 14.579 11.938 13.447 1.00 78.62 770 LEU A C 1
ATOM 6259 O O . LEU A 1 770 ? 15.023 11.270 12.522 1.00 78.62 770 LEU A O 1
ATOM 6263 N N . GLN A 1 771 ? 14.632 13.271 13.454 1.00 84.31 771 GLN A N 1
ATOM 6264 C CA . GLN A 1 771 ? 15.287 14.039 12.397 1.00 84.31 771 GLN A CA 1
ATOM 6265 C C . GLN A 1 771 ? 16.794 13.744 12.348 1.00 84.31 771 GLN A C 1
ATOM 6267 O O . GLN A 1 771 ? 17.317 13.481 11.267 1.00 84.31 771 GLN A O 1
ATOM 6272 N N . ALA A 1 772 ? 17.465 13.703 13.502 1.00 90.56 772 ALA A N 1
ATOM 6273 C CA . ALA A 1 772 ? 18.878 13.341 13.593 1.00 90.56 772 ALA A CA 1
ATOM 6274 C C . ALA A 1 772 ? 19.136 11.898 13.120 1.00 90.56 772 ALA A C 1
ATOM 6276 O O . ALA A 1 772 ? 20.062 11.660 12.354 1.00 90.56 772 ALA A O 1
ATOM 6277 N N . GLU A 1 773 ? 18.292 10.938 13.502 1.00 80.81 773 GLU A N 1
ATOM 6278 C CA . GLU A 1 773 ? 18.369 9.548 13.032 1.00 80.81 773 GLU A CA 1
ATOM 6279 C C . GLU A 1 773 ? 18.099 9.428 11.526 1.00 80.81 773 GLU A C 1
ATOM 6281 O O . GLU A 1 773 ? 18.744 8.632 10.848 1.00 80.81 773 GLU A O 1
ATOM 6286 N N . LEU A 1 774 ? 17.180 10.223 10.966 1.00 73.81 774 LEU A N 1
ATOM 6287 C CA . LEU A 1 774 ? 16.943 10.279 9.519 1.00 73.81 774 LEU A CA 1
ATOM 6288 C C . LEU A 1 774 ? 18.155 10.840 8.768 1.00 73.81 774 LEU A C 1
ATOM 6290 O O . LEU A 1 774 ? 18.484 10.335 7.694 1.00 73.81 774 LEU A O 1
ATOM 6294 N N . GLU A 1 775 ? 18.821 11.853 9.321 1.00 84.75 775 GLU A N 1
ATOM 6295 C CA . GLU A 1 775 ? 20.063 12.411 8.780 1.00 84.75 775 GLU A CA 1
ATOM 6296 C C . GLU A 1 775 ? 21.209 11.395 8.864 1.00 84.75 775 GLU A C 1
ATOM 6298 O O . GLU A 1 775 ? 21.836 11.113 7.846 1.00 84.75 775 GLU A O 1
ATOM 6303 N N . LEU A 1 776 ? 21.400 10.742 10.015 1.00 86.38 776 LEU A N 1
ATOM 6304 C CA . LEU A 1 776 ? 22.377 9.661 10.188 1.00 86.38 776 LEU A CA 1
ATOM 6305 C C . LEU A 1 776 ? 22.098 8.475 9.257 1.00 86.38 776 LEU A C 1
ATOM 6307 O O . LEU A 1 776 ? 23.021 7.926 8.658 1.00 86.38 776 LEU A O 1
ATOM 6311 N N . CYS A 1 777 ? 20.832 8.086 9.084 1.00 68.56 777 CYS A N 1
ATOM 6312 C CA . CYS A 1 777 ? 20.441 7.058 8.123 1.00 68.56 777 CYS A CA 1
ATOM 6313 C C . CYS A 1 777 ? 20.756 7.489 6.689 1.00 68.56 777 CYS A C 1
ATOM 6315 O O . CYS A 1 777 ? 21.256 6.676 5.917 1.00 68.56 777 CYS A O 1
ATOM 6317 N N . ALA A 1 778 ? 20.505 8.750 6.325 1.00 72.56 778 ALA A N 1
ATOM 6318 C CA . ALA A 1 778 ? 20.849 9.272 5.006 1.00 72.56 778 ALA A CA 1
ATOM 6319 C C . ALA A 1 778 ? 22.371 9.279 4.774 1.00 72.56 778 ALA A C 1
ATOM 6321 O O . ALA A 1 778 ? 22.825 8.873 3.704 1.00 72.56 778 ALA A O 1
ATOM 6322 N N . GLU A 1 779 ? 23.164 9.659 5.779 1.00 85.38 779 GLU A N 1
ATOM 6323 C CA . GLU A 1 779 ? 24.630 9.593 5.739 1.00 85.38 779 GLU A CA 1
ATOM 6324 C C . GLU A 1 779 ? 25.139 8.150 5.634 1.00 85.38 779 GLU A C 1
ATOM 6326 O O . GLU A 1 779 ? 26.045 7.856 4.847 1.00 85.38 779 GLU A O 1
ATOM 6331 N N . ALA A 1 780 ? 24.542 7.223 6.386 1.00 71.12 780 ALA A N 1
ATOM 6332 C CA . ALA A 1 780 ? 24.861 5.801 6.330 1.00 71.12 780 ALA A CA 1
ATOM 6333 C C . ALA A 1 780 ? 24.480 5.191 4.973 1.00 71.12 780 ALA A C 1
ATOM 6335 O O . ALA A 1 780 ? 25.253 4.416 4.409 1.00 71.12 780 ALA A O 1
ATOM 6336 N N . GLU A 1 781 ? 23.328 5.561 4.408 1.00 61.41 781 GLU A N 1
ATOM 6337 C CA . GLU A 1 781 ? 22.921 5.170 3.058 1.00 61.41 781 GLU A CA 1
ATOM 6338 C C . GLU A 1 781 ? 23.876 5.723 1.998 1.00 61.41 781 GLU A C 1
ATOM 6340 O O . GLU A 1 781 ? 24.247 4.983 1.086 1.00 61.41 781 GLU A O 1
ATOM 6345 N N . GLU A 1 782 ? 24.324 6.975 2.126 1.00 71.00 782 GLU A N 1
ATOM 6346 C CA . GLU A 1 782 ? 25.328 7.572 1.240 1.00 71.00 782 GLU A CA 1
ATOM 6347 C C . GLU A 1 782 ? 26.685 6.866 1.376 1.00 71.00 782 GLU A C 1
ATOM 6349 O O . GLU A 1 782 ? 27.330 6.545 0.378 1.00 71.00 782 GLU A O 1
ATOM 6354 N N . SER A 1 783 ? 27.117 6.556 2.599 1.00 74.75 783 SER A N 1
ATOM 6355 C CA . SER A 1 783 ? 28.331 5.775 2.861 1.00 74.75 783 SER A CA 1
ATOM 6356 C C . SER A 1 783 ? 28.249 4.374 2.249 1.00 74.75 783 SER A C 1
ATOM 6358 O O . SER A 1 783 ? 29.159 3.953 1.534 1.00 74.75 783 SER A O 1
ATOM 6360 N N . ARG A 1 784 ? 27.120 3.679 2.435 1.00 65.62 784 ARG A N 1
ATOM 6361 C CA . ARG A 1 784 ? 26.860 2.363 1.840 1.00 65.62 784 ARG A CA 1
ATOM 6362 C C . ARG A 1 784 ? 26.829 2.430 0.316 1.00 65.62 784 ARG A C 1
ATOM 6364 O O . ARG A 1 784 ? 27.376 1.543 -0.328 1.00 65.62 784 ARG A O 1
ATOM 6371 N N . ALA A 1 785 ? 26.223 3.466 -0.264 1.00 59.22 785 ALA A N 1
ATOM 6372 C CA . ALA A 1 785 ? 26.211 3.676 -1.709 1.00 59.22 785 ALA A CA 1
ATOM 6373 C C . ALA A 1 785 ? 27.628 3.914 -2.255 1.00 59.22 785 ALA A C 1
ATOM 6375 O O . ALA A 1 785 ? 27.996 3.305 -3.256 1.00 59.22 785 ALA A O 1
ATOM 6376 N N . ARG A 1 786 ? 28.454 4.716 -1.565 1.00 71.38 786 ARG A N 1
ATOM 6377 C CA . ARG A 1 786 ? 29.876 4.905 -1.908 1.00 71.38 786 ARG A CA 1
ATOM 6378 C C . ARG A 1 786 ? 30.664 3.600 -1.829 1.00 71.38 786 ARG A C 1
ATOM 6380 O O . ARG A 1 786 ? 31.442 3.306 -2.729 1.00 71.38 786 ARG A O 1
ATOM 6387 N N . ALA A 1 787 ? 30.448 2.808 -0.781 1.00 66.81 787 ALA A N 1
ATOM 6388 C CA . ALA A 1 787 ? 31.089 1.506 -0.633 1.00 66.81 787 ALA A CA 1
ATOM 6389 C C . ALA A 1 787 ? 30.652 0.521 -1.730 1.00 66.81 787 ALA A C 1
ATOM 6391 O O . ALA A 1 787 ? 31.491 -0.189 -2.272 1.00 66.81 787 ALA A O 1
ATOM 6392 N N . ALA A 1 788 ? 29.366 0.507 -2.094 1.00 59.91 788 ALA A N 1
ATOM 6393 C CA . ALA A 1 788 ? 28.841 -0.331 -3.170 1.00 59.91 788 ALA A CA 1
ATOM 6394 C C . ALA A 1 788 ? 29.393 0.071 -4.547 1.00 59.91 788 ALA A C 1
ATOM 6396 O O . ALA A 1 788 ? 29.770 -0.805 -5.315 1.00 59.91 788 ALA A O 1
ATOM 6397 N N . ALA A 1 789 ? 29.504 1.373 -4.836 1.00 64.88 789 ALA A N 1
ATOM 6398 C CA . ALA A 1 789 ? 30.119 1.863 -6.070 1.00 64.88 789 ALA A CA 1
ATOM 6399 C C . ALA A 1 789 ? 31.599 1.464 -6.153 1.00 64.88 789 ALA A C 1
ATOM 6401 O O . ALA A 1 789 ? 32.026 0.875 -7.138 1.00 64.88 789 ALA A O 1
ATOM 6402 N N . ARG A 1 790 ? 32.358 1.675 -5.069 1.00 75.00 790 ARG A N 1
ATOM 6403 C CA . ARG A 1 790 ? 33.761 1.248 -4.994 1.00 75.00 790 ARG A CA 1
ATOM 6404 C C . ARG A 1 790 ? 33.911 -0.266 -5.129 1.00 75.00 790 ARG A C 1
ATOM 6406 O O . ARG A 1 790 ? 34.880 -0.735 -5.708 1.00 75.00 790 ARG A O 1
ATOM 6413 N N . LYS A 1 791 ? 32.968 -1.035 -4.582 1.00 76.12 791 LYS A N 1
ATOM 6414 C CA . LYS A 1 791 ? 32.930 -2.486 -4.756 1.00 76.12 791 LYS A CA 1
ATOM 6415 C C . LYS A 1 791 ? 32.741 -2.849 -6.234 1.00 76.12 791 LYS A C 1
ATOM 6417 O O . LYS A 1 791 ? 33.490 -3.685 -6.713 1.00 76.12 791 LYS A O 1
ATOM 6422 N N . GLN A 1 792 ? 31.802 -2.214 -6.934 1.00 67.81 792 GLN A N 1
ATOM 6423 C CA . GLN A 1 792 ? 31.579 -2.460 -8.360 1.00 67.81 792 GLN A CA 1
ATOM 6424 C C . GLN A 1 792 ? 32.819 -2.108 -9.197 1.00 67.81 792 GLN A C 1
ATOM 6426 O O . GLN A 1 792 ? 33.244 -2.919 -10.007 1.00 67.81 792 GLN A O 1
ATOM 6431 N N . GLU A 1 793 ? 33.449 -0.955 -8.951 1.00 75.69 793 GLU A N 1
ATOM 6432 C CA . GLU A 1 793 ? 34.707 -0.570 -9.616 1.00 75.69 793 GLU A CA 1
ATOM 6433 C C . GLU A 1 793 ? 35.821 -1.604 -9.383 1.00 75.69 793 GLU A C 1
ATOM 6435 O O . GLU A 1 793 ? 36.589 -1.918 -10.287 1.00 75.69 793 GLU A O 1
ATOM 6440 N N . LEU A 1 794 ? 35.912 -2.151 -8.165 1.00 76.62 794 LEU A N 1
ATOM 6441 C CA . LEU A 1 794 ? 36.876 -3.201 -7.836 1.00 76.62 794 LEU A CA 1
ATOM 6442 C C . LEU A 1 794 ? 36.532 -4.546 -8.487 1.00 76.62 794 LEU A C 1
ATOM 6444 O O . LEU A 1 794 ? 37.452 -5.275 -8.836 1.00 76.62 794 LEU A O 1
ATOM 6448 N N . GLU A 1 795 ? 35.249 -4.881 -8.639 1.00 77.12 795 GLU A N 1
ATOM 6449 C CA . GLU A 1 795 ? 34.791 -6.083 -9.350 1.00 77.12 795 GLU A CA 1
ATOM 6450 C C . GLU A 1 795 ? 35.078 -5.978 -10.857 1.00 77.12 795 GLU A C 1
ATOM 6452 O O . GLU A 1 795 ? 35.584 -6.934 -11.436 1.00 77.12 795 GLU A O 1
ATOM 6457 N N . GLU A 1 796 ? 34.843 -4.815 -11.473 1.00 79.94 796 GLU A N 1
ATOM 6458 C CA . GLU A 1 796 ? 35.205 -4.543 -12.873 1.00 79.94 796 GLU A CA 1
ATOM 6459 C C . GLU A 1 796 ? 36.727 -4.617 -13.073 1.00 79.94 796 GLU A C 1
ATOM 6461 O O . GLU A 1 796 ? 37.200 -5.303 -13.976 1.00 79.94 796 GLU A O 1
ATOM 6466 N N . LEU A 1 797 ? 37.508 -4.005 -12.174 1.00 86.00 797 LEU A N 1
ATOM 6467 C CA . LEU A 1 797 ? 38.969 -4.093 -12.213 1.00 86.00 797 LEU A CA 1
ATOM 6468 C C . LEU A 1 797 ? 39.469 -5.533 -12.028 1.00 86.00 797 LEU A C 1
ATOM 6470 O O . LEU A 1 797 ? 40.428 -5.929 -12.683 1.00 86.00 797 LEU A O 1
ATOM 6474 N N . LEU A 1 798 ? 38.854 -6.307 -11.127 1.00 80.94 798 LEU A N 1
ATO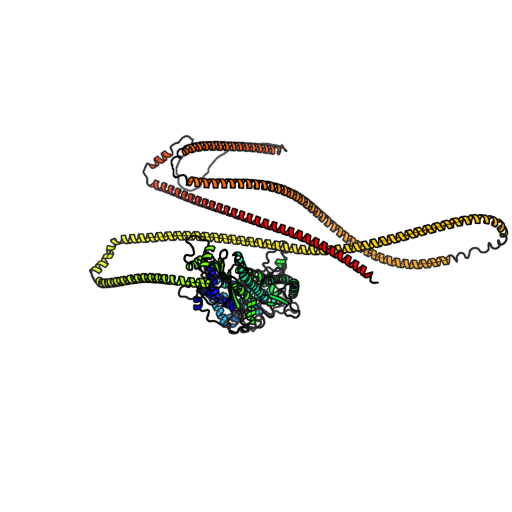M 6475 C CA . LEU A 1 798 ? 39.185 -7.720 -10.939 1.00 80.94 798 LEU A CA 1
ATOM 6476 C C . LEU A 1 798 ? 38.915 -8.516 -12.211 1.00 80.94 798 LEU A C 1
ATOM 6478 O O . LEU A 1 798 ? 39.789 -9.265 -12.626 1.00 80.94 798 LEU A O 1
ATOM 6482 N N . HIS A 1 799 ? 37.762 -8.308 -12.845 1.00 82.94 799 HIS A N 1
ATOM 6483 C CA . HIS A 1 799 ? 37.410 -9.000 -14.078 1.00 82.94 799 HIS A CA 1
ATOM 6484 C C . HIS A 1 799 ? 38.381 -8.674 -15.224 1.00 82.94 799 HIS A C 1
ATOM 6486 O O . HIS A 1 799 ? 38.856 -9.577 -15.909 1.00 82.94 799 HIS A O 1
ATOM 6492 N N . ASP A 1 800 ? 38.755 -7.400 -15.382 1.00 84.19 800 ASP A N 1
ATOM 6493 C CA . ASP A 1 800 ? 39.764 -6.982 -16.362 1.00 84.19 800 ASP A CA 1
ATOM 6494 C C . ASP A 1 800 ? 41.146 -7.593 -16.062 1.00 84.19 800 ASP A C 1
ATOM 6496 O O . ASP A 1 800 ? 41.884 -7.968 -16.975 1.00 84.19 800 ASP A O 1
ATOM 6500 N N . LEU A 1 801 ? 41.527 -7.691 -14.782 1.00 85.69 801 LEU A N 1
ATOM 6501 C CA . LEU A 1 801 ? 42.787 -8.315 -14.370 1.00 85.69 801 LEU A CA 1
ATOM 6502 C C . LEU A 1 801 ? 42.779 -9.832 -14.581 1.00 85.69 801 LEU A C 1
ATOM 6504 O O . LEU A 1 801 ? 43.792 -10.362 -15.028 1.00 85.69 801 LEU A O 1
ATOM 6508 N N . GLU A 1 802 ? 41.670 -10.512 -14.294 1.00 84.25 802 GLU A N 1
ATOM 6509 C CA . GLU A 1 802 ? 41.476 -11.939 -14.576 1.00 84.25 802 GLU A CA 1
ATOM 6510 C C . GLU A 1 802 ? 41.610 -12.211 -16.077 1.00 84.25 802 GLU A C 1
ATOM 6512 O O . GLU A 1 802 ? 42.426 -13.043 -16.465 1.00 84.25 802 GLU A O 1
ATOM 6517 N N . GLY A 1 803 ? 40.931 -11.430 -16.927 1.00 85.62 803 GLY A N 1
ATOM 6518 C CA . GLY A 1 803 ? 41.060 -11.551 -18.383 1.00 85.62 803 GLY A CA 1
ATOM 6519 C C . GLY A 1 803 ? 42.494 -11.324 -18.876 1.00 85.62 803 GLY A C 1
ATOM 6520 O O . GLY A 1 803 ? 42.998 -12.072 -19.708 1.00 85.62 803 GLY A O 1
ATOM 6521 N N . ARG A 1 804 ? 43.213 -10.344 -18.311 1.00 86.88 804 ARG A N 1
ATOM 6522 C CA . ARG A 1 804 ? 44.635 -10.123 -18.635 1.00 86.88 804 ARG A CA 1
ATOM 6523 C C . ARG A 1 804 ? 45.543 -11.263 -18.178 1.00 86.88 804 ARG A C 1
ATOM 6525 O O . ARG A 1 804 ? 46.559 -11.510 -18.823 1.00 86.88 804 ARG A O 1
ATOM 6532 N N . ILE A 1 805 ? 45.232 -11.911 -17.056 1.00 87.31 805 ILE A N 1
ATOM 6533 C CA . ILE A 1 805 ? 45.977 -13.084 -16.587 1.00 87.31 805 ILE A CA 1
ATOM 6534 C C . ILE A 1 805 ? 45.739 -14.254 -17.541 1.00 87.31 805 ILE A C 1
ATOM 6536 O O . ILE A 1 805 ? 46.716 -14.863 -17.960 1.00 87.31 805 ILE A O 1
ATOM 6540 N N . GLU A 1 806 ? 44.493 -14.511 -17.947 1.00 86.81 806 GLU A N 1
ATOM 6541 C CA . GLU A 1 806 ? 44.166 -15.553 -18.931 1.00 86.81 806 GLU A CA 1
ATOM 6542 C C . GLU A 1 806 ? 44.901 -15.325 -20.265 1.00 86.81 806 GLU A C 1
ATOM 6544 O O . GLU A 1 806 ? 45.531 -16.245 -20.788 1.00 86.81 806 GLU A O 1
ATOM 6549 N N . GLU A 1 807 ? 44.919 -14.090 -20.780 1.00 89.38 807 GLU A N 1
ATOM 6550 C CA . GLU A 1 807 ? 45.669 -13.738 -21.996 1.00 89.38 807 GLU A CA 1
ATOM 6551 C C . GLU A 1 807 ? 47.182 -14.005 -21.856 1.00 89.38 807 GLU A C 1
ATOM 6553 O O . GLU A 1 807 ? 47.823 -14.528 -22.774 1.00 89.38 807 GLU A O 1
ATOM 6558 N N . GLU A 1 808 ? 47.781 -13.663 -20.710 1.00 81.50 808 GLU A N 1
ATOM 6559 C CA . GLU A 1 808 ? 49.204 -13.920 -20.454 1.00 81.50 808 GLU A CA 1
ATOM 6560 C C . GLU A 1 808 ? 49.497 -15.410 -20.201 1.00 81.50 808 GLU A C 1
ATOM 6562 O O . GLU A 1 808 ? 50.559 -15.897 -20.596 1.00 81.50 808 GLU A O 1
ATOM 6567 N N . GLU A 1 809 ? 48.568 -16.168 -19.617 1.00 85.88 809 GLU A N 1
ATOM 6568 C CA . GLU A 1 809 ? 48.664 -17.625 -19.480 1.00 85.88 809 GLU A CA 1
ATOM 6569 C C . GLU A 1 809 ? 48.610 -18.320 -20.845 1.00 85.88 809 GLU A C 1
ATOM 6571 O O . GLU A 1 809 ? 49.451 -19.178 -21.134 1.00 85.88 809 GLU A O 1
ATOM 6576 N N . GLU A 1 810 ? 47.693 -17.919 -21.729 1.00 88.44 810 GLU A N 1
ATOM 6577 C CA . GLU A 1 810 ? 47.647 -18.397 -23.115 1.00 88.44 810 GLU A CA 1
ATOM 6578 C C . GLU A 1 810 ? 48.945 -18.071 -23.860 1.00 88.44 810 GLU A C 1
ATOM 6580 O O . GLU A 1 810 ? 49.517 -18.928 -24.546 1.00 88.44 810 GLU A O 1
ATOM 6585 N N . ARG A 1 811 ? 49.470 -16.856 -23.675 1.00 88.38 811 ARG A N 1
ATOM 6586 C CA . ARG A 1 811 ? 50.749 -16.437 -24.257 1.00 88.38 811 ARG A CA 1
ATOM 6587 C C . ARG A 1 811 ? 51.922 -17.254 -23.719 1.00 88.38 811 ARG A C 1
ATOM 6589 O O . ARG A 1 811 ? 52.795 -17.653 -24.494 1.00 88.38 811 ARG A O 1
ATOM 6596 N N . CYS A 1 812 ? 51.950 -17.532 -22.418 1.00 86.06 812 CYS A N 1
ATOM 6597 C CA . CYS A 1 812 ? 52.968 -18.363 -21.783 1.00 86.06 812 CYS A CA 1
ATOM 6598 C C . CYS A 1 812 ? 52.908 -19.804 -22.309 1.00 86.06 812 CYS A C 1
ATOM 6600 O O . CYS A 1 812 ? 53.934 -20.363 -22.700 1.00 86.06 812 CYS A O 1
ATOM 6602 N N . ASN A 1 813 ? 51.704 -20.367 -22.438 1.00 88.12 813 ASN A N 1
ATOM 6603 C CA . ASN A 1 813 ? 51.478 -21.685 -23.026 1.00 88.12 813 ASN A CA 1
ATOM 6604 C C . ASN A 1 813 ? 51.943 -21.749 -24.488 1.00 88.12 813 ASN A C 1
ATOM 6606 O O . ASN A 1 813 ? 52.620 -22.705 -24.877 1.00 88.12 813 ASN A O 1
ATOM 6610 N N . ALA A 1 814 ? 51.656 -20.720 -25.291 1.00 87.81 814 ALA A N 1
ATOM 6611 C CA . ALA A 1 814 ? 52.133 -20.625 -26.670 1.00 87.81 814 ALA A CA 1
ATOM 6612 C C . ALA A 1 814 ? 53.671 -20.572 -26.743 1.00 87.81 814 ALA A C 1
ATOM 6614 O O . ALA A 1 814 ? 54.286 -21.314 -27.514 1.00 87.81 814 ALA A O 1
ATOM 6615 N N . LEU A 1 815 ? 54.310 -19.764 -25.891 1.00 86.75 815 LEU A N 1
ATOM 6616 C CA . LEU A 1 815 ? 55.771 -19.697 -25.782 1.00 86.75 815 LEU A CA 1
ATOM 6617 C C . LEU A 1 815 ? 56.377 -21.023 -25.306 1.00 86.75 815 LEU A C 1
ATOM 6619 O O . LEU A 1 815 ? 57.444 -21.421 -25.772 1.00 86.75 815 LEU A O 1
ATOM 6623 N N . GLN A 1 816 ? 55.704 -21.739 -24.408 1.00 84.75 816 GLN A N 1
ATOM 6624 C CA . GLN A 1 816 ? 56.148 -23.037 -23.913 1.00 84.75 816 GLN A CA 1
ATOM 6625 C C . GLN A 1 816 ? 56.043 -24.125 -24.991 1.00 84.75 816 GLN A C 1
ATOM 6627 O O . GLN A 1 816 ? 56.945 -24.961 -25.107 1.00 84.75 816 GLN A O 1
ATOM 6632 N N . GLN A 1 817 ? 55.005 -24.086 -25.832 1.00 88.31 817 GLN A N 1
ATOM 6633 C CA . GLN A 1 817 ? 54.893 -24.944 -27.015 1.00 88.31 817 GLN A CA 1
ATOM 6634 C C . GLN A 1 817 ? 55.975 -24.627 -28.057 1.00 88.31 817 GLN A C 1
ATOM 6636 O O . GLN A 1 817 ? 56.627 -25.549 -28.554 1.00 88.31 817 GLN A O 1
ATOM 6641 N N . GLU A 1 818 ? 56.233 -23.347 -28.349 1.00 87.88 818 GLU A N 1
ATOM 6642 C CA . GLU A 1 818 ? 57.334 -22.947 -29.236 1.00 87.88 818 GLU A CA 1
ATOM 6643 C C . GLU A 1 818 ? 58.696 -23.373 -28.688 1.00 87.88 818 GLU A C 1
ATOM 6645 O O . GLU A 1 818 ? 59.503 -23.934 -29.430 1.00 87.88 818 GLU A O 1
ATOM 6650 N N . LYS A 1 819 ? 58.942 -23.180 -27.388 1.00 88.31 819 LYS A N 1
ATOM 6651 C CA . LYS A 1 819 ? 60.163 -23.639 -26.720 1.00 88.31 819 LYS A CA 1
ATOM 6652 C C . LYS A 1 819 ? 60.343 -25.145 -26.883 1.00 88.31 819 LYS A C 1
ATOM 6654 O O . LYS A 1 819 ? 61.441 -25.579 -27.214 1.00 88.31 819 LYS A O 1
ATOM 6659 N N . LYS A 1 820 ? 59.283 -25.938 -26.698 1.00 88.38 820 LYS A N 1
ATOM 6660 C CA . LYS A 1 820 ? 59.335 -27.396 -26.873 1.00 88.38 820 LYS A CA 1
ATOM 6661 C C . LYS A 1 820 ? 59.642 -27.785 -28.323 1.00 88.38 820 LYS A C 1
ATOM 6663 O O . LYS A 1 820 ? 60.442 -28.686 -28.550 1.00 88.38 820 LYS A O 1
ATOM 6668 N N . ARG A 1 821 ? 59.067 -27.076 -29.303 1.00 89.81 821 ARG A N 1
ATOM 6669 C CA . ARG A 1 821 ? 59.380 -27.263 -30.732 1.00 89.81 821 ARG A CA 1
ATOM 6670 C C . ARG A 1 821 ? 60.838 -26.919 -31.041 1.00 89.81 821 ARG A C 1
ATOM 6672 O O . ARG A 1 821 ? 61.500 -27.663 -31.750 1.00 89.81 821 ARG A O 1
ATOM 6679 N N . LEU A 1 822 ? 61.343 -25.810 -30.503 1.00 86.12 822 LEU A N 1
ATOM 6680 C CA . LEU A 1 822 ? 62.740 -25.407 -30.672 1.00 86.12 822 LEU A CA 1
ATOM 6681 C C . LEU A 1 822 ? 63.701 -26.386 -29.992 1.00 86.12 822 LEU A C 1
ATOM 6683 O O . LEU A 1 822 ? 64.739 -26.684 -30.562 1.00 86.12 822 LEU A O 1
ATOM 6687 N N . GLN A 1 823 ? 63.350 -26.916 -28.819 1.00 86.06 823 GLN A N 1
ATOM 6688 C CA . GLN A 1 823 ? 64.132 -27.951 -28.142 1.00 86.06 823 GLN A CA 1
ATOM 6689 C C . GLN A 1 823 ? 64.194 -29.246 -28.954 1.00 86.06 823 GLN A C 1
ATOM 6691 O O . GLN A 1 823 ? 65.277 -29.798 -29.086 1.00 86.06 823 GLN A O 1
ATOM 6696 N N . LEU A 1 824 ? 63.075 -29.685 -29.540 1.00 88.44 824 LEU A N 1
ATOM 6697 C CA . LEU A 1 824 ? 63.063 -30.824 -30.465 1.00 88.44 824 LEU A CA 1
ATOM 6698 C C . LEU A 1 824 ? 63.941 -30.560 -31.691 1.00 88.44 824 LEU A C 1
ATOM 6700 O O . LEU A 1 824 ? 64.775 -31.386 -32.019 1.00 88.44 824 LEU A O 1
ATOM 6704 N N . ASN A 1 825 ? 63.838 -29.378 -32.307 1.00 87.69 825 ASN A N 1
ATOM 6705 C CA . ASN A 1 825 ? 64.701 -29.024 -33.435 1.00 87.69 825 ASN A CA 1
ATOM 6706 C C . ASN A 1 825 ? 66.189 -28.987 -33.055 1.00 87.69 825 ASN A C 1
ATOM 6708 O O . ASN A 1 825 ? 67.026 -29.366 -33.864 1.00 87.69 825 ASN A O 1
ATOM 6712 N N . ILE A 1 826 ? 66.533 -28.491 -31.862 1.00 85.06 826 ILE A N 1
ATOM 6713 C CA . ILE A 1 826 ? 67.918 -28.504 -31.373 1.00 85.06 826 ILE A CA 1
ATOM 6714 C C . ILE A 1 826 ? 68.382 -29.947 -31.191 1.00 85.06 826 ILE A C 1
ATOM 6716 O O . ILE A 1 826 ? 69.465 -30.272 -31.652 1.00 85.06 826 ILE A O 1
ATOM 6720 N N . GLN A 1 827 ? 67.555 -30.803 -30.595 1.00 86.88 827 GLN A N 1
ATOM 6721 C CA . GLN A 1 827 ? 67.878 -32.210 -30.388 1.00 86.88 827 GLN A CA 1
ATOM 6722 C C . GLN A 1 827 ? 68.060 -32.961 -31.718 1.00 86.88 827 GLN A C 1
ATOM 6724 O O . GLN A 1 827 ? 69.040 -33.680 -31.872 1.00 86.88 827 GLN A O 1
ATOM 6729 N N . ASP A 1 828 ? 67.190 -32.729 -32.705 1.00 85.94 828 ASP A N 1
ATOM 6730 C CA . ASP A 1 828 ? 67.326 -33.294 -34.054 1.00 85.94 828 ASP A CA 1
ATOM 6731 C C . ASP A 1 828 ? 68.614 -32.806 -34.742 1.00 85.94 828 ASP A C 1
ATOM 6733 O O . ASP A 1 828 ? 69.284 -33.565 -35.439 1.00 85.94 828 ASP A O 1
ATOM 6737 N N . LEU A 1 829 ? 68.979 -31.530 -34.562 1.00 85.00 829 LEU A N 1
ATOM 6738 C CA . LEU A 1 829 ? 70.224 -30.969 -35.097 1.00 85.00 829 LEU A CA 1
ATOM 6739 C C . LEU A 1 829 ? 71.464 -31.507 -34.372 1.00 85.00 829 LEU A C 1
ATOM 6741 O O . LEU A 1 829 ? 72.496 -31.694 -35.011 1.00 85.00 829 LEU A O 1
ATOM 6745 N N . GLU A 1 830 ? 71.378 -31.741 -33.063 1.00 84.56 830 GLU A N 1
ATOM 6746 C CA . GLU A 1 830 ? 72.428 -32.383 -32.268 1.00 84.56 830 GLU A CA 1
ATOM 6747 C C . GLU A 1 830 ? 72.634 -33.836 -32.716 1.00 84.56 830 GLU A C 1
ATOM 6749 O O . GLU A 1 830 ? 73.773 -34.239 -32.934 1.00 84.56 830 GLU A O 1
ATOM 6754 N N . GLU A 1 831 ? 71.556 -34.587 -32.952 1.00 86.19 831 GLU A N 1
ATOM 6755 C CA . GLU A 1 831 ? 71.613 -35.966 -33.455 1.00 86.19 831 GLU A CA 1
ATOM 6756 C C . GLU A 1 831 ? 72.182 -36.017 -34.885 1.00 86.19 831 GLU A C 1
ATOM 6758 O O . GLU A 1 831 ? 73.084 -36.804 -35.166 1.00 86.19 831 GLU A O 1
ATOM 6763 N N . GLN A 1 832 ? 71.763 -35.103 -35.771 1.00 83.94 832 GLN A N 1
ATOM 6764 C CA . GLN A 1 832 ? 72.358 -34.956 -37.108 1.00 83.94 832 GLN A CA 1
ATOM 6765 C C . GLN A 1 832 ? 73.847 -34.594 -37.053 1.00 83.94 832 GLN A C 1
ATOM 6767 O O . GLN A 1 832 ? 74.635 -35.079 -37.866 1.00 83.94 832 GLN A O 1
ATOM 6772 N N . LEU A 1 833 ? 74.250 -33.738 -36.110 1.00 80.88 833 LEU A N 1
ATOM 6773 C CA . LEU A 1 833 ? 75.653 -33.383 -35.922 1.00 80.88 833 LEU A CA 1
ATOM 6774 C C . LEU A 1 833 ? 76.463 -34.595 -35.449 1.00 80.88 833 LEU A C 1
ATOM 6776 O O . LEU A 1 833 ? 77.562 -34.813 -35.950 1.00 80.88 833 LEU A O 1
ATOM 6780 N N . GLU A 1 834 ? 75.918 -35.398 -34.536 1.00 84.56 834 GLU A N 1
ATOM 6781 C CA . GLU A 1 834 ? 76.556 -36.619 -34.039 1.00 84.56 834 GLU A CA 1
ATOM 6782 C C . GLU A 1 834 ? 76.681 -37.685 -35.147 1.00 84.56 834 GLU A C 1
ATOM 6784 O O . GLU A 1 834 ? 77.734 -38.315 -35.290 1.00 84.56 834 GLU A O 1
ATOM 6789 N N . GLU A 1 835 ? 75.666 -37.829 -36.007 1.00 83.62 835 GLU A N 1
ATOM 6790 C CA . GLU A 1 835 ? 75.721 -38.681 -37.202 1.00 83.62 835 GLU A CA 1
ATOM 6791 C C . GLU A 1 835 ? 76.793 -38.216 -38.203 1.00 83.62 835 GLU A C 1
ATOM 6793 O O . GLU A 1 835 ? 77.581 -39.031 -38.700 1.00 83.62 835 GLU A O 1
ATOM 6798 N N . GLU A 1 836 ? 76.874 -36.912 -38.477 1.00 78.69 836 GLU A N 1
ATOM 6799 C CA . GLU A 1 836 ? 77.900 -36.322 -39.346 1.00 78.69 836 GLU A CA 1
ATOM 6800 C C . GLU A 1 836 ? 79.308 -36.447 -38.740 1.00 78.69 836 GLU A C 1
ATOM 6802 O O . GLU A 1 836 ? 80.279 -36.742 -39.447 1.00 78.69 836 GLU A O 1
ATOM 6807 N N . GLU A 1 837 ? 79.455 -36.295 -37.421 1.00 80.56 837 GLU A N 1
ATOM 6808 C CA . GLU A 1 837 ? 80.716 -36.531 -36.716 1.00 80.56 837 GLU A CA 1
ATOM 6809 C C . GLU A 1 837 ? 81.139 -38.006 -36.780 1.00 80.56 837 GLU A C 1
ATOM 6811 O O . GLU A 1 837 ? 82.316 -38.301 -37.031 1.00 80.56 837 GLU A O 1
ATOM 6816 N N . ALA A 1 838 ? 80.198 -38.944 -36.647 1.00 81.19 838 ALA A N 1
ATOM 6817 C CA . ALA A 1 838 ? 80.449 -40.372 -36.825 1.00 81.19 838 ALA A CA 1
ATOM 6818 C C . ALA A 1 838 ? 80.843 -40.708 -38.276 1.00 81.19 838 ALA A C 1
ATOM 6820 O O . ALA A 1 838 ? 81.803 -41.456 -38.511 1.00 81.19 838 ALA A O 1
ATOM 6821 N N . ALA A 1 839 ? 80.169 -40.114 -39.266 1.00 80.75 839 ALA A N 1
ATOM 6822 C CA . ALA A 1 839 ? 80.524 -40.242 -40.679 1.00 80.75 839 ALA A CA 1
ATOM 6823 C C . ALA A 1 839 ? 81.930 -39.685 -40.957 1.00 80.75 839 ALA A C 1
ATOM 6825 O O . ALA A 1 839 ? 82.739 -40.321 -41.644 1.00 80.75 839 ALA A O 1
ATOM 6826 N N . ARG A 1 840 ? 82.272 -38.543 -40.353 1.00 78.12 840 ARG A N 1
ATOM 6827 C CA . ARG A 1 840 ? 83.603 -37.935 -40.432 1.00 78.12 840 ARG A CA 1
ATOM 6828 C C . ARG A 1 840 ? 84.678 -38.814 -39.792 1.00 78.12 840 ARG A C 1
ATOM 6830 O O . ARG A 1 840 ? 85.746 -38.974 -40.385 1.00 78.12 840 ARG A O 1
ATOM 6837 N N . GLN A 1 841 ? 84.418 -39.423 -38.633 1.00 78.44 841 GLN A N 1
ATOM 6838 C CA . GLN A 1 841 ? 85.344 -40.384 -38.017 1.00 78.44 841 GLN A CA 1
ATOM 6839 C C . GLN A 1 841 ? 85.566 -41.613 -38.905 1.00 78.44 841 GLN A C 1
ATOM 6841 O O . GLN A 1 841 ? 86.705 -42.063 -39.063 1.00 78.44 841 GLN A O 1
ATOM 6846 N N . LYS A 1 842 ? 84.509 -42.127 -39.541 1.00 82.25 842 LYS A N 1
ATOM 6847 C CA . LYS A 1 842 ? 84.604 -43.247 -40.485 1.00 82.25 842 LYS A CA 1
ATOM 6848 C C . LYS A 1 842 ? 85.450 -42.889 -41.711 1.00 82.25 842 LYS A C 1
ATOM 6850 O O . LYS A 1 842 ? 86.370 -43.632 -42.049 1.00 82.25 842 LYS A O 1
ATOM 6855 N N . LEU A 1 843 ? 85.220 -41.721 -42.311 1.00 77.75 843 LEU A N 1
ATOM 6856 C CA . LEU A 1 843 ? 86.042 -41.203 -43.412 1.00 77.75 843 LEU A CA 1
ATOM 6857 C C . LEU A 1 843 ? 87.502 -40.983 -42.990 1.00 77.75 843 LEU A C 1
ATOM 6859 O O . LEU A 1 843 ? 88.422 -41.208 -43.775 1.00 77.75 843 LEU A O 1
ATOM 6863 N N . GLN A 1 844 ? 87.748 -40.584 -41.741 1.00 74.94 844 GLN A N 1
ATOM 6864 C CA . GLN A 1 844 ? 89.101 -40.424 -41.213 1.00 74.94 844 GLN A CA 1
ATOM 6865 C C . GLN A 1 844 ? 89.813 -41.773 -41.023 1.00 74.94 844 GLN A C 1
ATOM 6867 O O . GLN A 1 844 ? 91.002 -41.878 -41.329 1.00 74.94 844 GLN A O 1
ATOM 6872 N N . LEU A 1 845 ? 89.099 -42.820 -40.599 1.00 78.69 845 LEU A N 1
ATOM 6873 C CA . LEU A 1 845 ? 89.611 -44.195 -40.571 1.00 78.69 845 LEU A CA 1
ATOM 6874 C C . LEU A 1 845 ? 89.917 -44.719 -41.983 1.00 78.69 845 LEU A C 1
ATOM 6876 O O . LEU A 1 845 ? 90.974 -45.314 -42.196 1.00 78.69 845 LEU A O 1
ATOM 6880 N N . GLU A 1 846 ? 89.045 -44.453 -42.957 1.00 77.94 846 GLU A N 1
ATOM 6881 C CA . GLU A 1 846 ? 89.282 -44.787 -44.369 1.00 77.94 846 GLU A CA 1
ATOM 6882 C C . GLU A 1 846 ? 90.499 -44.039 -44.933 1.00 77.94 846 GLU A C 1
ATOM 6884 O O . GLU A 1 846 ? 91.326 -44.641 -45.621 1.00 77.94 846 GLU A O 1
ATOM 6889 N N . ARG A 1 847 ? 90.686 -42.761 -44.570 1.00 79.19 847 ARG A N 1
ATOM 6890 C CA . ARG A 1 847 ? 91.883 -41.987 -44.929 1.00 79.19 847 ARG A CA 1
ATOM 6891 C C . ARG A 1 847 ? 93.150 -42.628 -44.377 1.00 79.19 847 ARG A C 1
ATOM 6893 O O . ARG A 1 847 ? 94.101 -42.808 -45.124 1.00 79.19 847 ARG A O 1
ATOM 6900 N N . VAL A 1 848 ? 93.160 -43.021 -43.101 1.00 78.62 848 VAL A N 1
ATOM 6901 C CA . VAL A 1 848 ? 94.315 -43.694 -42.481 1.00 78.62 848 VAL A CA 1
ATOM 6902 C C . VAL A 1 848 ? 94.601 -45.040 -43.157 1.00 78.62 848 VAL A C 1
ATOM 6904 O O . VAL A 1 848 ? 95.763 -45.384 -43.378 1.00 78.62 848 VAL A O 1
ATOM 6907 N N . GLN A 1 849 ? 93.568 -45.792 -43.551 1.00 75.00 849 GLN A N 1
ATOM 6908 C CA . GLN A 1 849 ? 93.750 -47.016 -44.336 1.00 75.00 849 GLN A CA 1
ATOM 6909 C C . GLN A 1 849 ? 94.343 -46.733 -45.723 1.00 75.00 849 GLN A C 1
ATOM 6911 O O . GLN A 1 849 ? 95.250 -47.450 -46.149 1.00 75.00 849 GLN A O 1
ATOM 6916 N N . CYS A 1 850 ? 93.888 -45.690 -46.417 1.00 72.31 850 CYS A N 1
ATOM 6917 C CA . CYS A 1 850 ? 94.470 -45.259 -47.689 1.00 72.31 850 CYS A CA 1
ATOM 6918 C C . CYS A 1 850 ? 95.920 -44.778 -47.526 1.00 72.31 850 CYS A C 1
ATOM 6920 O O . CYS A 1 850 ? 96.780 -45.234 -48.276 1.00 72.31 850 CYS A O 1
ATOM 6922 N N . ASP A 1 851 ? 96.224 -43.975 -46.504 1.00 75.06 851 ASP A N 1
ATOM 6923 C CA . ASP A 1 851 ? 97.583 -43.519 -46.175 1.00 75.06 851 ASP A CA 1
ATOM 6924 C C . ASP A 1 851 ? 98.513 -44.720 -45.887 1.00 75.06 851 ASP A C 1
ATOM 6926 O O . ASP A 1 851 ? 99.664 -44.750 -46.324 1.00 75.06 851 ASP A O 1
ATOM 6930 N N . SER A 1 852 ? 98.009 -45.770 -45.224 1.00 72.75 852 SER A N 1
ATOM 6931 C CA . SER A 1 852 ? 98.768 -47.012 -45.001 1.00 72.75 852 SER A CA 1
ATOM 6932 C C . SER A 1 852 ? 99.028 -47.812 -46.288 1.00 72.75 852 SER A C 1
ATOM 6934 O O . SER A 1 852 ? 100.082 -48.435 -46.425 1.00 72.75 852 SER A O 1
ATOM 6936 N N . LYS A 1 853 ? 98.097 -47.777 -47.254 1.00 73.31 853 LYS A N 1
ATOM 6937 C CA . LYS A 1 853 ? 98.282 -48.385 -48.582 1.00 73.31 853 LYS A CA 1
ATOM 6938 C C . LYS A 1 853 ? 99.281 -47.593 -49.421 1.00 73.31 853 LYS A C 1
ATOM 6940 O O . LYS A 1 853 ? 100.091 -48.210 -50.102 1.00 73.31 853 LYS A O 1
ATOM 6945 N N . ILE A 1 854 ? 99.258 -46.261 -49.337 1.00 74.06 854 ILE A N 1
ATOM 6946 C CA . ILE A 1 854 ? 100.231 -45.388 -50.006 1.00 74.06 854 ILE A CA 1
ATOM 6947 C C . ILE A 1 854 ? 101.637 -45.670 -49.473 1.00 74.06 854 ILE A C 1
ATOM 6949 O O . ILE A 1 854 ? 102.524 -45.925 -50.276 1.00 74.06 854 ILE A O 1
ATOM 6953 N N . LYS A 1 855 ? 101.827 -45.773 -48.150 1.00 74.31 855 LYS A N 1
ATOM 6954 C CA . LYS A 1 855 ? 103.136 -46.133 -47.576 1.00 74.31 855 LYS A CA 1
ATOM 6955 C C . LYS A 1 855 ? 103.659 -47.496 -48.031 1.00 74.31 855 LYS A C 1
ATOM 6957 O O . LYS A 1 855 ? 104.843 -47.619 -48.314 1.00 74.31 855 LYS A O 1
ATOM 6962 N N . LYS A 1 856 ? 102.793 -48.510 -48.154 1.00 74.38 856 LYS A N 1
ATOM 6963 C CA . LYS A 1 856 ? 103.195 -49.807 -48.732 1.00 74.38 856 LYS A CA 1
ATOM 6964 C C . LYS A 1 856 ? 103.634 -49.677 -50.191 1.00 74.38 856 LYS A C 1
ATOM 6966 O O . LYS A 1 856 ? 104.643 -50.253 -50.571 1.00 74.38 856 LYS A O 1
ATOM 6971 N N . LEU A 1 857 ? 102.906 -48.897 -50.991 1.00 71.06 857 LEU A N 1
ATOM 6972 C CA . LEU A 1 857 ? 103.273 -48.641 -52.386 1.00 71.06 857 LEU A CA 1
ATOM 6973 C C . LEU A 1 857 ? 104.566 -47.815 -52.508 1.00 71.06 857 LEU A C 1
ATOM 6975 O O . LEU A 1 857 ? 105.324 -48.024 -53.449 1.00 71.06 857 LEU A O 1
ATOM 6979 N N . GLU A 1 858 ? 104.844 -46.914 -51.564 1.00 72.00 858 GLU A N 1
ATOM 6980 C CA . GLU A 1 858 ? 106.106 -46.165 -51.480 1.00 72.00 858 GLU A CA 1
ATOM 6981 C C . GLU A 1 858 ? 107.293 -47.071 -51.097 1.00 72.00 858 GLU A C 1
ATOM 6983 O O . GLU A 1 858 ? 108.376 -46.934 -51.667 1.00 72.00 858 GLU A O 1
ATOM 6988 N N . GLU A 1 859 ? 107.098 -48.034 -50.189 1.00 73.75 859 GLU A N 1
ATOM 6989 C CA . GLU A 1 859 ? 108.104 -49.053 -49.843 1.00 73.75 859 GLU A CA 1
ATOM 6990 C C . GLU A 1 859 ? 108.384 -50.011 -51.020 1.00 73.75 859 GLU A C 1
ATOM 6992 O O . GLU A 1 859 ? 109.546 -50.313 -51.310 1.00 73.75 859 GLU A O 1
ATOM 6997 N N . ASP A 1 860 ? 107.346 -50.416 -51.761 1.00 71.31 860 ASP A N 1
ATOM 6998 C CA . ASP A 1 860 ? 107.482 -51.222 -52.983 1.00 71.31 860 ASP A CA 1
ATOM 6999 C C . ASP A 1 860 ? 108.193 -50.441 -54.112 1.00 71.31 860 ASP A C 1
ATOM 7001 O O . ASP A 1 860 ? 109.010 -51.003 -54.850 1.00 71.31 860 ASP A O 1
ATOM 7005 N N . LEU A 1 861 ? 107.949 -49.127 -54.223 1.00 69.75 861 LEU A N 1
ATOM 7006 C CA . LEU A 1 861 ? 108.627 -48.241 -55.176 1.00 69.75 861 LEU A CA 1
ATOM 7007 C C . LEU A 1 861 ? 110.124 -48.099 -54.852 1.00 69.75 861 LEU A C 1
ATOM 7009 O O . LEU A 1 861 ? 110.951 -48.156 -55.760 1.00 69.75 861 LEU A O 1
ATOM 7013 N N . ALA A 1 862 ? 110.494 -48.000 -53.571 1.00 72.12 862 ALA A N 1
ATOM 7014 C CA . ALA A 1 862 ? 111.893 -47.923 -53.146 1.00 72.12 862 ALA A CA 1
ATOM 7015 C C . ALA A 1 862 ? 112.684 -49.212 -53.461 1.00 72.12 862 ALA A C 1
ATOM 7017 O O . ALA A 1 862 ? 113.845 -49.149 -53.871 1.00 72.12 862 ALA A O 1
ATOM 7018 N N . LEU A 1 863 ? 112.049 -50.385 -53.340 1.00 71.81 863 LEU A N 1
ATOM 7019 C CA . LEU A 1 863 ? 112.626 -51.671 -53.762 1.00 71.81 863 LEU A CA 1
ATOM 7020 C C . LEU A 1 863 ? 112.772 -51.769 -55.294 1.00 71.81 863 LEU A C 1
ATOM 7022 O O . LEU A 1 863 ? 113.749 -52.336 -55.801 1.00 71.81 863 LEU A O 1
ATOM 7026 N N . SER A 1 864 ? 111.830 -51.184 -56.040 1.00 65.62 864 SER A N 1
ATOM 7027 C CA . SER A 1 864 ? 111.904 -51.084 -57.502 1.00 65.62 864 SER A CA 1
ATOM 7028 C C . SER A 1 864 ? 112.974 -50.087 -57.984 1.00 65.62 864 SER A C 1
ATOM 7030 O O . SER A 1 864 ? 113.545 -50.274 -59.061 1.00 65.62 864 SER A O 1
ATOM 7032 N N . ASP A 1 865 ? 113.293 -49.052 -57.204 1.00 66.69 865 ASP A N 1
ATOM 7033 C CA . ASP A 1 865 ? 114.341 -48.079 -57.538 1.00 66.69 865 ASP A CA 1
ATOM 7034 C C . ASP A 1 865 ? 115.763 -48.621 -57.291 1.00 66.69 865 ASP A C 1
ATOM 7036 O O . ASP A 1 865 ? 116.667 -48.357 -58.092 1.00 66.69 865 ASP A O 1
ATOM 7040 N N . ASP A 1 866 ? 115.978 -49.464 -56.271 1.00 66.81 866 ASP A N 1
ATOM 7041 C CA . ASP A 1 866 ? 117.288 -50.105 -56.024 1.00 66.81 866 ASP A CA 1
ATOM 7042 C C . ASP A 1 866 ? 117.632 -51.185 -57.076 1.00 66.81 866 ASP A C 1
ATOM 7044 O O . ASP A 1 866 ? 118.799 -51.424 -57.412 1.00 66.81 866 ASP A O 1
ATOM 7048 N N . THR A 1 867 ? 116.611 -51.807 -57.674 1.00 68.19 867 THR A N 1
ATOM 7049 C CA . THR A 1 867 ? 116.781 -52.712 -58.824 1.00 68.19 867 THR A CA 1
ATOM 7050 C C . THR A 1 867 ? 117.053 -51.944 -60.124 1.00 68.19 867 THR A C 1
ATOM 7052 O O . THR A 1 867 ? 117.933 -52.342 -60.894 1.00 68.19 867 THR A O 1
ATOM 7055 N N . ASN A 1 868 ? 116.413 -50.789 -60.332 1.00 59.47 868 ASN A N 1
ATOM 7056 C CA . ASN A 1 868 ? 116.658 -49.923 -61.492 1.00 59.47 868 ASN A CA 1
ATOM 7057 C C . ASN A 1 868 ? 118.065 -49.296 -61.510 1.00 59.47 868 ASN A C 1
ATOM 7059 O O . ASN A 1 868 ? 118.672 -49.183 -62.579 1.00 59.47 868 ASN A O 1
ATOM 7063 N N . GLN A 1 869 ? 118.660 -48.968 -60.358 1.00 66.38 869 GLN A N 1
ATOM 7064 C CA . GLN A 1 869 ? 120.031 -48.429 -60.311 1.00 66.38 869 GLN A CA 1
ATOM 7065 C C . GLN A 1 869 ? 121.116 -49.432 -60.754 1.00 66.38 869 GLN A C 1
ATOM 7067 O O . GLN A 1 869 ? 122.193 -49.017 -61.199 1.00 66.38 869 GLN A O 1
ATOM 7072 N N . LYS A 1 870 ? 120.846 -50.745 -60.697 1.00 62.50 870 LYS A N 1
ATOM 7073 C CA . LYS A 1 870 ? 121.758 -51.795 -61.192 1.00 62.50 870 LYS A CA 1
ATOM 7074 C C . LYS A 1 870 ? 121.686 -51.963 -62.718 1.00 62.50 870 LYS A C 1
ATOM 7076 O O . LYS A 1 870 ? 122.723 -52.178 -63.337 1.00 62.50 870 LYS A O 1
ATOM 7081 N N . LEU A 1 871 ? 120.520 -51.737 -63.332 1.00 56.94 871 LEU A N 1
ATOM 7082 C CA . LEU A 1 871 ? 120.312 -51.798 -64.791 1.00 56.94 871 LEU A CA 1
ATOM 7083 C C . LEU A 1 871 ? 120.821 -50.542 -65.532 1.00 56.94 871 LEU A C 1
ATOM 7085 O O . LEU A 1 871 ? 121.304 -50.621 -66.663 1.00 56.94 871 LEU A O 1
ATOM 7089 N N . VAL A 1 872 ? 120.807 -49.374 -64.877 1.00 60.22 872 VAL A N 1
ATOM 7090 C CA . VAL A 1 872 ? 121.318 -48.102 -65.435 1.00 60.22 872 VAL A CA 1
ATOM 7091 C C . VAL A 1 872 ? 122.841 -48.123 -65.676 1.00 60.22 872 VAL A C 1
ATOM 7093 O O . VAL A 1 872 ? 123.340 -47.392 -66.534 1.00 60.22 872 VAL A O 1
ATOM 7096 N N . LYS A 1 873 ? 123.596 -49.000 -64.996 1.00 61.12 873 LYS A N 1
ATOM 7097 C CA . LYS A 1 873 ? 125.044 -49.179 -65.224 1.00 61.12 873 LYS A CA 1
ATOM 7098 C C . LYS A 1 873 ? 125.381 -50.029 -66.460 1.00 61.12 873 LYS A C 1
ATOM 7100 O O . LYS A 1 873 ? 126.464 -49.850 -67.006 1.00 61.12 873 LYS A O 1
ATOM 7105 N N . GLU A 1 874 ? 124.465 -50.867 -66.949 1.00 57.31 874 GLU A N 1
ATOM 7106 C CA . GLU A 1 874 ? 124.657 -51.673 -68.171 1.00 57.31 874 GLU A CA 1
ATOM 7107 C C . GLU A 1 874 ? 124.237 -50.923 -69.449 1.00 57.31 874 GLU A C 1
ATOM 7109 O O . GLU A 1 874 ? 124.850 -51.085 -70.504 1.00 57.31 874 GLU A O 1
ATOM 7114 N N . LYS A 1 875 ? 123.259 -50.012 -69.352 1.00 52.69 875 LYS A N 1
ATOM 7115 C CA . LYS A 1 875 ? 122.768 -49.193 -70.478 1.00 52.69 875 LYS A CA 1
ATOM 7116 C C . LYS A 1 875 ? 123.785 -48.146 -70.974 1.00 52.69 875 LYS A C 1
ATOM 7118 O O . LYS A 1 875 ? 123.829 -47.826 -72.161 1.00 52.69 875 LYS A O 1
ATOM 7123 N N . LYS A 1 876 ? 124.662 -47.671 -70.083 1.00 58.81 876 LYS A N 1
ATOM 7124 C CA . LYS A 1 876 ? 125.653 -46.611 -70.347 1.00 58.81 876 LYS A CA 1
ATOM 7125 C C . LYS A 1 876 ? 126.774 -47.014 -71.325 1.00 58.81 876 LYS A C 1
ATOM 7127 O O . LYS A 1 876 ? 127.455 -46.139 -71.838 1.00 58.81 876 LYS A O 1
ATOM 7132 N N . ILE A 1 877 ? 126.941 -48.309 -71.615 1.00 61.53 877 ILE A N 1
ATOM 7133 C CA . ILE A 1 877 ? 127.947 -48.836 -72.562 1.00 61.53 877 ILE A CA 1
ATOM 7134 C C . ILE A 1 877 ? 127.374 -48.973 -73.995 1.00 61.53 877 ILE A C 1
ATOM 7136 O O . ILE A 1 877 ? 128.127 -49.151 -74.950 1.00 61.53 877 ILE A O 1
ATOM 7140 N N . LEU A 1 878 ? 126.050 -48.851 -74.184 1.00 50.75 878 LEU A N 1
ATOM 7141 C CA . LEU A 1 878 ? 125.386 -49.076 -75.481 1.00 50.75 878 LEU A CA 1
ATOM 7142 C C . LEU A 1 878 ? 124.890 -47.801 -76.193 1.00 50.75 878 LEU A C 1
ATOM 7144 O O . LEU A 1 878 ? 124.718 -47.832 -77.409 1.00 50.75 878 LEU A O 1
ATOM 7148 N N . GLU A 1 879 ? 124.712 -46.670 -75.502 1.00 51.91 879 GLU A N 1
ATOM 7149 C CA . GLU A 1 879 ? 124.203 -45.423 -76.117 1.00 51.91 879 GLU A CA 1
ATOM 7150 C C . GLU A 1 879 ? 125.297 -44.551 -76.779 1.00 51.91 879 GLU A C 1
ATOM 7152 O O . GLU A 1 879 ? 124.983 -43.734 -77.644 1.00 51.91 879 GLU A O 1
ATOM 7157 N N . GLU A 1 880 ? 126.587 -44.814 -76.516 1.00 57.22 880 GLU A N 1
ATOM 7158 C CA . GLU A 1 880 ? 127.733 -44.211 -77.238 1.00 57.22 880 GLU A CA 1
ATOM 7159 C C . GLU A 1 880 ? 127.813 -44.622 -78.726 1.00 57.22 880 GLU A C 1
ATOM 7161 O O . GLU A 1 880 ? 128.586 -44.047 -79.483 1.00 57.22 880 GLU A O 1
ATOM 7166 N N . ARG A 1 881 ? 126.981 -45.568 -79.187 1.00 52.75 881 ARG A N 1
ATOM 7167 C CA . ARG A 1 881 ? 126.888 -45.978 -80.602 1.00 52.75 881 ARG A CA 1
ATOM 7168 C C . ARG A 1 881 ? 125.716 -45.371 -81.383 1.00 52.75 881 ARG A C 1
ATOM 7170 O O . ARG A 1 881 ? 125.627 -45.615 -82.582 1.00 52.75 881 ARG A O 1
ATOM 7177 N N . ALA A 1 882 ? 124.829 -44.599 -80.749 1.00 47.69 882 ALA A N 1
ATOM 7178 C CA . ALA A 1 882 ? 123.646 -44.027 -81.411 1.00 47.69 882 ALA A CA 1
ATOM 7179 C C . ALA A 1 882 ? 123.703 -42.496 -81.606 1.00 47.69 882 ALA A C 1
ATOM 7181 O O . ALA A 1 882 ? 122.845 -41.938 -82.288 1.00 47.69 882 ALA A O 1
ATOM 7182 N N . ASN A 1 883 ? 124.728 -41.827 -81.063 1.00 51.06 883 ASN A N 1
ATOM 7183 C CA . ASN A 1 883 ? 124.906 -40.369 -81.119 1.00 51.06 883 ASN A CA 1
ATOM 7184 C C . ASN A 1 883 ? 125.519 -39.823 -82.430 1.00 51.06 883 ASN A C 1
ATOM 7186 O O . ASN A 1 883 ? 125.644 -38.611 -82.560 1.00 51.06 883 ASN A O 1
ATOM 7190 N N . ASP A 1 884 ? 125.820 -40.663 -83.426 1.00 47.84 884 ASP A N 1
ATOM 7191 C CA . ASP A 1 884 ? 126.527 -40.237 -84.651 1.00 47.84 884 ASP A CA 1
ATOM 7192 C C . ASP A 1 884 ? 125.635 -39.935 -85.875 1.00 47.84 884 ASP A C 1
ATOM 7194 O O . ASP A 1 884 ? 126.164 -39.600 -86.932 1.00 47.84 884 ASP A O 1
ATOM 7198 N N . LEU A 1 885 ? 124.296 -40.035 -85.804 1.00 47.16 885 LEU A N 1
ATOM 7199 C CA . LEU A 1 885 ? 123.488 -40.010 -87.045 1.00 47.16 885 LEU A CA 1
ATOM 7200 C C . LEU A 1 885 ? 122.201 -39.184 -87.080 1.00 47.16 885 LEU A C 1
ATOM 7202 O O . LEU A 1 885 ? 121.440 -39.314 -88.033 1.00 47.16 885 LEU A O 1
ATOM 7206 N N . SER A 1 886 ? 121.962 -38.259 -86.149 1.00 43.72 886 SER A N 1
ATOM 7207 C CA . SER A 1 886 ? 120.929 -37.241 -86.422 1.00 43.72 886 SER A CA 1
ATOM 7208 C C . SER A 1 886 ? 121.251 -35.845 -85.904 1.00 43.72 886 SER A C 1
ATOM 7210 O O . SER A 1 886 ? 120.362 -35.021 -85.695 1.00 43.72 886 SER A O 1
ATOM 7212 N N . GLN A 1 887 ? 122.549 -35.553 -85.841 1.00 53.28 887 GLN A N 1
ATOM 7213 C CA . GLN A 1 887 ? 123.136 -34.217 -85.932 1.00 53.28 887 GLN A CA 1
ATOM 7214 C C . GLN A 1 887 ? 123.034 -33.674 -87.379 1.00 53.28 887 GLN A C 1
ATOM 7216 O O . GLN A 1 887 ? 124.015 -33.233 -87.967 1.00 53.28 887 GLN A O 1
ATOM 7221 N N . ALA A 1 888 ? 121.847 -33.757 -87.988 1.00 48.69 888 ALA A N 1
ATOM 7222 C CA . ALA A 1 888 ? 121.602 -33.283 -89.355 1.00 48.69 888 ALA A CA 1
ATOM 7223 C C . ALA A 1 888 ? 120.302 -32.476 -89.509 1.00 48.69 888 ALA A C 1
ATOM 7225 O O . ALA A 1 888 ? 119.957 -32.085 -90.619 1.00 48.69 888 ALA A O 1
ATOM 7226 N N . LEU A 1 889 ? 119.583 -32.188 -88.420 1.00 37.78 889 LEU A N 1
ATOM 7227 C CA . LEU A 1 889 ? 118.400 -31.327 -88.487 1.00 37.78 889 LEU A CA 1
ATOM 7228 C C . LEU A 1 889 ? 118.216 -30.525 -87.196 1.00 37.78 889 LEU A C 1
ATOM 7230 O O . LEU A 1 889 ? 117.149 -30.522 -86.591 1.00 37.78 889 LEU A O 1
ATOM 7234 N N . ALA A 1 890 ? 119.299 -29.899 -86.738 1.00 49.12 890 ALA A N 1
ATOM 7235 C CA . ALA A 1 890 ? 119.253 -29.017 -85.583 1.00 49.12 890 ALA A CA 1
ATOM 7236 C C . ALA A 1 890 ? 118.780 -27.597 -85.921 1.00 49.12 890 ALA A C 1
ATOM 7238 O O . ALA A 1 890 ? 118.318 -26.928 -85.011 1.00 49.12 890 ALA A O 1
ATOM 7239 N N . GLU A 1 891 ? 118.886 -27.088 -87.151 1.00 52.69 891 GLU A N 1
ATOM 7240 C CA . GLU A 1 891 ? 118.975 -25.619 -87.261 1.00 52.69 891 GLU A CA 1
ATOM 7241 C C . GLU A 1 891 ? 118.282 -24.948 -88.442 1.00 52.69 891 GLU A C 1
ATOM 7243 O O . GLU A 1 891 ? 118.589 -23.793 -88.704 1.00 52.69 891 GLU A O 1
ATOM 7248 N N . GLU A 1 892 ? 117.280 -25.567 -89.077 1.00 48.00 892 GLU A N 1
ATOM 7249 C CA . GLU A 1 892 ? 116.368 -24.762 -89.902 1.00 48.00 892 GLU A CA 1
ATOM 7250 C C . GLU A 1 892 ? 114.959 -24.653 -89.329 1.00 48.00 892 GLU A C 1
ATOM 7252 O O . GLU A 1 892 ? 114.096 -25.513 -89.492 1.00 48.00 892 GLU A O 1
ATOM 7257 N N . GLU A 1 893 ? 114.779 -23.483 -88.715 1.00 41.09 893 GLU A N 1
ATOM 7258 C CA . GLU A 1 893 ? 113.524 -22.751 -88.577 1.00 41.09 893 GLU A CA 1
ATOM 7259 C C . GLU A 1 893 ? 112.796 -22.907 -87.237 1.00 41.09 893 GLU A C 1
ATOM 7261 O O . GLU A 1 893 ? 111.593 -23.146 -87.115 1.00 41.09 893 GLU A O 1
ATOM 7266 N N . GLU A 1 894 ? 113.571 -22.642 -86.188 1.00 53.56 894 GLU A N 1
ATOM 7267 C CA . GLU A 1 894 ? 113.238 -21.646 -85.165 1.00 53.56 894 GLU A CA 1
ATOM 7268 C C . GLU A 1 894 ? 111.978 -20.775 -85.440 1.00 53.56 894 GLU A C 1
ATOM 7270 O O . GLU A 1 894 ? 111.846 -20.079 -86.446 1.00 53.56 894 GLU A O 1
ATOM 7275 N N . LYS A 1 895 ? 111.137 -20.688 -84.398 1.00 52.41 895 LYS A N 1
ATOM 7276 C CA . LYS A 1 895 ? 110.375 -19.491 -83.967 1.00 52.41 895 LYS A CA 1
ATOM 7277 C C . LYS A 1 895 ? 108.980 -19.134 -84.506 1.00 52.41 895 LYS A C 1
ATOM 7279 O O . LYS A 1 895 ? 108.461 -18.115 -84.057 1.00 52.41 895 LYS A O 1
ATOM 7284 N N . ALA A 1 896 ? 108.259 -19.957 -85.278 1.00 47.38 896 ALA A N 1
ATOM 7285 C CA . ALA A 1 896 ? 106.939 -19.515 -85.793 1.00 47.38 896 ALA A CA 1
ATOM 7286 C C . ALA A 1 896 ? 105.659 -20.313 -85.439 1.00 47.38 896 ALA A C 1
ATOM 7288 O O . ALA A 1 896 ? 104.591 -19.935 -85.918 1.00 47.38 896 ALA A O 1
ATOM 7289 N N . LYS A 1 897 ? 105.655 -21.358 -84.589 1.00 47.22 897 LYS A N 1
ATOM 7290 C CA . LYS A 1 897 ? 104.390 -22.087 -84.261 1.00 47.22 897 LYS A CA 1
ATOM 7291 C C . LYS A 1 897 ? 104.130 -22.435 -82.790 1.00 47.22 897 LYS A C 1
ATOM 7293 O O . LYS A 1 897 ? 103.183 -23.164 -82.494 1.00 47.22 897 LYS A O 1
ATOM 7298 N N . HIS A 1 898 ? 104.863 -21.836 -81.849 1.00 53.03 898 HIS A N 1
ATOM 7299 C CA . HIS A 1 898 ? 104.552 -21.943 -80.412 1.00 53.03 898 HIS A CA 1
ATOM 7300 C C . HIS A 1 898 ? 103.517 -20.908 -79.906 1.00 53.03 898 HIS A C 1
ATOM 7302 O O . HIS A 1 898 ? 103.179 -20.888 -78.730 1.00 53.03 898 HIS A O 1
ATOM 7308 N N . LEU A 1 899 ? 102.929 -20.101 -80.799 1.00 51.16 899 LEU A N 1
ATOM 7309 C CA . LEU A 1 899 ? 101.895 -19.101 -80.472 1.00 51.16 899 LEU A CA 1
ATOM 7310 C C . LEU A 1 899 ? 100.470 -19.480 -80.925 1.00 51.16 899 LEU A C 1
ATOM 7312 O O . LEU A 1 899 ? 99.547 -18.687 -80.778 1.00 51.16 899 LEU A O 1
ATOM 7316 N N . SER A 1 900 ? 100.254 -20.706 -81.422 1.00 50.78 900 SER A N 1
ATOM 7317 C CA . SER A 1 900 ? 98.926 -21.164 -81.883 1.00 50.78 900 SER A CA 1
ATOM 7318 C C . SER A 1 900 ? 98.250 -22.204 -80.975 1.00 50.78 900 SER A C 1
ATOM 7320 O O . SER A 1 900 ? 97.083 -22.513 -81.194 1.00 50.78 900 SER A O 1
ATOM 7322 N N . LYS A 1 901 ? 98.935 -22.733 -79.948 1.00 52.50 901 LYS A N 1
ATOM 7323 C CA . LYS A 1 901 ? 98.338 -23.645 -78.943 1.00 52.50 901 LYS A CA 1
ATOM 7324 C C . LYS A 1 901 ? 98.115 -23.002 -77.569 1.00 52.50 901 LYS A C 1
ATOM 7326 O O . LYS A 1 901 ? 97.375 -23.553 -76.763 1.00 52.50 901 LYS A O 1
ATOM 7331 N N . LEU A 1 902 ? 98.693 -21.822 -77.322 1.00 51.31 902 LEU A N 1
ATOM 7332 C CA . LEU A 1 902 ? 98.384 -21.009 -76.139 1.00 51.31 902 LEU A CA 1
ATOM 7333 C C . LEU A 1 902 ? 97.115 -20.152 -76.338 1.00 51.31 902 LEU A C 1
ATOM 7335 O O . LEU A 1 902 ? 96.490 -19.750 -75.364 1.00 51.31 902 LEU A O 1
ATOM 7339 N N . LYS A 1 903 ? 96.695 -19.935 -77.593 1.00 53.94 903 LYS A N 1
ATOM 7340 C CA . LYS A 1 903 ? 95.526 -19.118 -77.951 1.00 53.94 903 LYS A CA 1
ATOM 7341 C C . LYS A 1 903 ? 94.186 -19.829 -77.689 1.00 53.94 903 LYS A C 1
ATOM 7343 O O . LYS A 1 903 ? 93.304 -19.254 -77.066 1.00 53.94 903 LYS A O 1
ATOM 7348 N N . THR A 1 904 ? 94.066 -21.118 -78.014 1.00 57.28 904 THR A N 1
ATOM 7349 C CA . THR A 1 904 ? 92.832 -21.905 -77.794 1.00 57.28 904 THR A CA 1
ATOM 7350 C C . THR A 1 904 ? 92.561 -22.266 -76.329 1.00 57.28 904 THR A C 1
ATOM 7352 O O . THR A 1 904 ? 91.422 -22.552 -75.979 1.00 57.28 904 THR A O 1
ATOM 7355 N N . LYS A 1 905 ? 93.573 -22.207 -75.451 1.00 54.53 905 LYS A N 1
ATOM 7356 C CA . LYS A 1 905 ? 93.405 -22.356 -73.990 1.00 54.53 905 LYS A CA 1
ATOM 7357 C C . LYS A 1 905 ? 93.043 -21.041 -73.289 1.00 54.53 905 LYS A C 1
ATOM 7359 O O . LYS A 1 905 ? 92.540 -21.077 -72.172 1.00 54.53 905 LYS A O 1
ATOM 7364 N N . GLN A 1 906 ? 93.290 -19.897 -73.933 1.00 55.25 906 GLN A N 1
ATOM 7365 C CA . GLN A 1 906 ? 92.861 -18.591 -73.432 1.00 55.25 906 GLN A CA 1
ATOM 7366 C C . GLN A 1 906 ? 91.469 -18.203 -73.952 1.00 55.25 906 GLN A C 1
ATOM 7368 O O . GLN A 1 906 ? 90.726 -17.579 -73.212 1.00 55.25 906 GLN A O 1
ATOM 7373 N N . GLU A 1 907 ? 91.046 -18.654 -75.138 1.00 55.88 907 GLU A N 1
ATOM 7374 C CA . GLU A 1 907 ? 89.690 -18.387 -75.658 1.00 55.88 907 GLU A CA 1
ATOM 7375 C C . GLU A 1 907 ? 88.579 -19.170 -74.918 1.00 55.88 907 GLU A C 1
ATOM 7377 O O . GLU A 1 907 ? 87.490 -18.633 -74.734 1.00 55.88 907 GLU A O 1
ATOM 7382 N N . SER A 1 908 ? 88.844 -20.374 -74.378 1.00 58.03 908 SER A N 1
ATOM 7383 C CA . SER A 1 908 ? 87.875 -21.076 -73.505 1.00 58.03 908 SER A CA 1
ATOM 7384 C C . SER A 1 908 ? 87.814 -20.492 -72.088 1.00 58.03 908 SER A C 1
ATOM 7386 O O . SER A 1 908 ? 86.755 -20.483 -71.469 1.00 58.03 908 SER A O 1
ATOM 7388 N N . ALA A 1 909 ? 88.935 -19.957 -71.591 1.00 55.00 909 ALA A N 1
ATOM 7389 C CA . ALA A 1 909 ? 88.974 -19.219 -70.331 1.00 55.00 909 ALA A CA 1
ATOM 7390 C C . ALA A 1 909 ? 88.271 -17.856 -70.456 1.00 55.00 909 ALA A C 1
ATOM 7392 O O . ALA A 1 909 ? 87.664 -17.401 -69.494 1.00 55.00 909 ALA A O 1
ATOM 7393 N N . ILE A 1 910 ? 88.299 -17.227 -71.638 1.00 57.62 910 ILE A N 1
ATOM 7394 C CA . ILE A 1 910 ? 87.575 -15.981 -71.918 1.00 57.62 910 ILE A CA 1
ATOM 7395 C C . ILE A 1 910 ? 86.060 -16.227 -72.006 1.00 57.62 910 ILE A C 1
ATOM 7397 O O . ILE A 1 910 ? 85.323 -15.455 -71.413 1.00 57.62 910 ILE A O 1
ATOM 7401 N N . ALA A 1 911 ? 85.579 -17.327 -72.600 1.00 59.78 911 ALA A N 1
ATOM 7402 C CA . ALA A 1 911 ? 84.142 -17.648 -72.620 1.00 59.78 911 ALA A CA 1
ATOM 7403 C C . ALA A 1 911 ? 83.561 -17.967 -71.220 1.00 59.78 911 ALA A C 1
ATOM 7405 O O . ALA A 1 911 ? 82.466 -17.517 -70.885 1.00 59.78 911 ALA A O 1
ATOM 7406 N N . GLU A 1 912 ? 84.311 -18.672 -70.360 1.00 59.28 912 GLU A N 1
ATOM 7407 C CA . GLU A 1 912 ? 83.922 -18.893 -68.954 1.00 59.28 912 GLU A CA 1
ATOM 7408 C C . GLU A 1 912 ? 84.035 -17.620 -68.098 1.00 59.28 912 GLU A C 1
ATOM 7410 O O . GLU A 1 912 ? 83.297 -17.461 -67.122 1.00 59.28 912 GLU A O 1
ATOM 7415 N N . LEU A 1 913 ? 84.937 -16.697 -68.453 1.00 53.09 913 LEU A N 1
ATOM 7416 C CA . LEU A 1 913 ? 85.048 -15.386 -67.814 1.00 53.09 913 LEU A CA 1
ATOM 7417 C C . LEU A 1 913 ? 83.984 -14.402 -68.320 1.00 53.09 913 LEU A C 1
ATOM 7419 O O . LEU A 1 913 ? 83.537 -13.590 -67.525 1.00 53.09 913 LEU A O 1
ATOM 7423 N N . GLU A 1 914 ? 83.513 -14.496 -69.565 1.00 56.97 914 GLU A N 1
ATOM 7424 C CA . GLU A 1 914 ? 82.422 -13.681 -70.122 1.00 56.97 914 GLU A CA 1
ATOM 7425 C C . GLU A 1 914 ? 81.042 -14.114 -69.589 1.00 56.97 914 GLU A C 1
ATOM 7427 O O . GLU A 1 914 ? 80.228 -13.253 -69.251 1.00 56.97 914 GLU A O 1
ATOM 7432 N N . GLU A 1 915 ? 80.790 -15.419 -69.392 1.00 59.53 915 GLU A N 1
ATOM 7433 C CA . GLU A 1 915 ? 79.569 -15.903 -68.718 1.00 59.53 915 GLU A CA 1
ATOM 7434 C C . GLU A 1 915 ? 79.580 -15.569 -67.214 1.00 59.53 915 GLU A C 1
ATOM 7436 O O . GLU A 1 915 ? 78.553 -15.178 -66.648 1.00 59.53 915 GLU A O 1
ATOM 7441 N N . LYS A 1 916 ? 80.755 -15.641 -66.565 1.00 59.41 916 LYS A N 1
ATOM 7442 C CA . LYS A 1 916 ? 80.930 -15.157 -65.188 1.00 59.41 916 LYS A CA 1
ATOM 7443 C C . LYS A 1 916 ? 80.784 -13.643 -65.093 1.00 59.41 916 LYS A C 1
ATOM 7445 O O . LYS A 1 916 ? 80.150 -13.208 -64.148 1.00 59.41 916 LYS A O 1
ATOM 7450 N N . LEU A 1 917 ? 81.263 -12.855 -66.058 1.00 56.06 917 LEU A N 1
ATOM 7451 C CA . LEU A 1 917 ? 81.145 -11.390 -66.074 1.00 56.06 917 LEU A CA 1
ATOM 7452 C C . LEU A 1 917 ? 79.699 -10.922 -66.323 1.00 56.06 917 LEU A C 1
ATOM 7454 O O . LEU A 1 917 ? 79.284 -9.932 -65.729 1.00 56.06 917 LEU A O 1
ATOM 7458 N N . LEU A 1 918 ? 78.904 -11.632 -67.137 1.00 59.53 918 LEU A N 1
ATOM 7459 C CA . LEU A 1 918 ? 77.481 -11.319 -67.348 1.00 59.53 918 LEU A CA 1
ATOM 7460 C C . LEU A 1 918 ? 76.627 -11.666 -66.112 1.00 59.53 918 LEU A C 1
ATOM 7462 O O . LEU A 1 918 ? 75.768 -10.872 -65.721 1.00 59.53 918 LEU A O 1
ATOM 7466 N N . LYS A 1 919 ? 76.918 -12.798 -65.446 1.00 63.34 919 LYS A N 1
ATOM 7467 C CA . LYS A 1 919 ? 76.338 -13.153 -64.137 1.00 63.34 919 LYS A CA 1
ATOM 7468 C C . LYS A 1 919 ? 76.792 -12.199 -63.032 1.00 63.34 919 LYS A C 1
ATOM 7470 O O . LYS A 1 919 ? 75.952 -11.783 -62.245 1.00 63.34 919 LYS A O 1
ATOM 7475 N N . ASP A 1 920 ? 78.054 -11.768 -63.013 1.00 58.31 920 ASP A N 1
ATOM 7476 C CA . ASP A 1 920 ? 78.562 -10.766 -62.062 1.00 58.31 920 ASP A CA 1
ATOM 7477 C C . ASP A 1 920 ? 77.959 -9.379 -62.312 1.00 58.31 920 ASP A C 1
ATOM 7479 O O . ASP A 1 920 ? 77.781 -8.609 -61.370 1.00 58.31 920 ASP A O 1
ATOM 7483 N N . HIS A 1 921 ? 77.603 -9.038 -63.557 1.00 63.00 921 HIS A N 1
ATOM 7484 C CA . HIS A 1 921 ? 76.984 -7.750 -63.874 1.00 63.00 921 HIS A CA 1
ATOM 7485 C C . HIS A 1 921 ? 75.482 -7.719 -63.542 1.00 63.00 921 HIS A C 1
ATOM 7487 O O . HIS A 1 921 ? 75.002 -6.697 -63.044 1.00 63.00 921 HIS A O 1
ATOM 7493 N N . GLN A 1 922 ? 74.761 -8.834 -63.733 1.00 62.06 922 GLN A N 1
ATOM 7494 C CA . GLN A 1 922 ? 73.380 -9.012 -63.258 1.00 62.06 922 GLN A CA 1
ATOM 7495 C C . GLN A 1 922 ? 73.313 -9.115 -61.730 1.00 62.06 922 GLN A C 1
ATOM 7497 O O . GLN A 1 922 ? 72.537 -8.385 -61.118 1.00 62.06 922 GLN A O 1
ATOM 7502 N N . MET A 1 923 ? 74.201 -9.897 -61.106 1.00 62.97 923 MET A N 1
ATOM 7503 C CA . MET A 1 923 ? 74.345 -9.954 -59.650 1.00 62.97 923 MET A CA 1
ATOM 7504 C C . MET A 1 923 ? 74.745 -8.592 -59.088 1.00 62.97 923 MET A C 1
ATOM 7506 O O . MET A 1 923 ? 74.169 -8.189 -58.092 1.00 62.97 923 MET A O 1
ATOM 7510 N N . ARG A 1 924 ? 75.629 -7.805 -59.721 1.00 65.94 924 ARG A N 1
ATOM 7511 C CA . ARG A 1 924 ? 75.918 -6.425 -59.280 1.00 65.94 924 ARG A CA 1
ATOM 7512 C C . ARG A 1 924 ? 74.728 -5.481 -59.419 1.00 65.94 924 ARG A C 1
ATOM 7514 O O . ARG A 1 924 ? 74.542 -4.668 -58.528 1.00 65.94 924 ARG A O 1
ATOM 7521 N N . GLN A 1 925 ? 73.907 -5.572 -60.469 1.00 67.50 925 GLN A N 1
ATOM 7522 C CA . GLN A 1 925 ? 72.697 -4.741 -60.585 1.00 67.50 925 GLN A CA 1
ATOM 7523 C C . GLN A 1 925 ? 71.593 -5.152 -59.600 1.00 67.50 925 GLN A C 1
ATOM 7525 O O . GLN A 1 925 ? 70.891 -4.283 -59.082 1.00 67.50 925 GLN A O 1
ATOM 7530 N N . GLU A 1 926 ? 71.442 -6.445 -59.310 1.00 65.94 926 GLU A N 1
ATOM 7531 C CA . GLU A 1 926 ? 70.543 -6.943 -58.264 1.00 65.94 926 GLU A CA 1
ATOM 7532 C C . GLU A 1 926 ? 71.073 -6.620 -56.869 1.00 65.94 926 GLU A C 1
ATOM 7534 O O . GLU A 1 9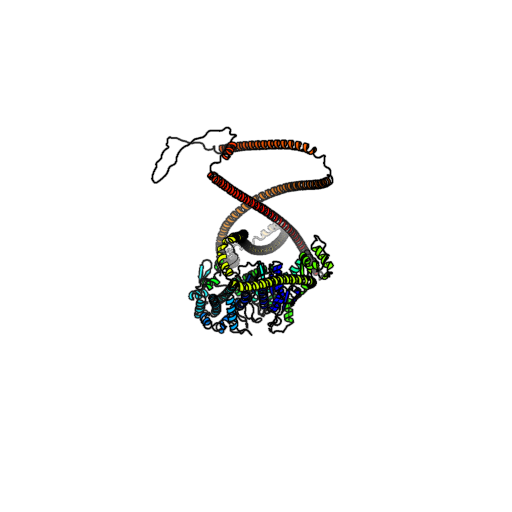26 ? 70.298 -6.189 -56.024 1.00 65.94 926 GLU A O 1
ATOM 7539 N N . THR A 1 927 ? 72.387 -6.698 -56.656 1.00 65.12 927 THR A N 1
ATOM 7540 C CA . THR A 1 927 ? 73.048 -6.307 -55.406 1.00 65.12 927 THR A CA 1
ATOM 7541 C C . THR A 1 927 ? 73.020 -4.795 -55.226 1.00 65.12 927 THR A C 1
ATOM 7543 O O . THR A 1 927 ? 72.818 -4.359 -54.111 1.00 65.12 927 THR A O 1
ATOM 7546 N N . ASP A 1 928 ? 73.113 -3.970 -56.274 1.00 66.75 928 ASP A N 1
ATOM 7547 C CA . ASP A 1 928 ? 72.973 -2.508 -56.177 1.00 66.75 928 ASP A CA 1
ATOM 7548 C C . ASP A 1 928 ? 71.507 -2.071 -56.001 1.00 66.75 928 ASP A C 1
ATOM 7550 O O . ASP A 1 928 ? 71.234 -1.079 -55.326 1.00 66.75 928 ASP A O 1
ATOM 7554 N N . ARG A 1 929 ? 70.531 -2.810 -56.553 1.00 71.94 929 ARG A N 1
ATOM 7555 C CA . ARG A 1 929 ? 69.095 -2.596 -56.277 1.00 71.94 929 ARG A CA 1
ATOM 7556 C C . ARG A 1 929 ? 68.702 -3.075 -54.882 1.00 71.94 929 ARG A C 1
ATOM 7558 O O . ARG A 1 929 ? 67.953 -2.374 -54.208 1.00 71.94 929 ARG A O 1
ATOM 7565 N N . ALA A 1 930 ? 69.215 -4.222 -54.445 1.00 69.69 930 ALA A N 1
ATOM 7566 C CA . ALA A 1 930 ? 69.064 -4.732 -53.088 1.00 69.69 930 ALA A CA 1
ATOM 7567 C C . ALA A 1 930 ? 69.810 -3.847 -52.095 1.00 69.69 930 ALA A C 1
ATOM 7569 O O . ALA A 1 930 ? 69.270 -3.579 -51.042 1.00 69.69 930 ALA A O 1
ATOM 7570 N N . LYS A 1 931 ? 70.978 -3.302 -52.447 1.00 70.44 931 LYS A N 1
ATOM 7571 C CA . LYS A 1 931 ? 71.730 -2.338 -51.642 1.00 70.44 931 LYS A CA 1
ATOM 7572 C C . LYS A 1 931 ? 71.018 -1.000 -51.558 1.00 70.44 931 LYS A C 1
ATOM 7574 O O . LYS A 1 931 ? 70.957 -0.472 -50.469 1.00 70.44 931 LYS A O 1
ATOM 7579 N N . ARG A 1 932 ? 70.403 -0.482 -52.628 1.00 73.00 932 ARG A N 1
ATOM 7580 C CA . ARG A 1 932 ? 69.557 0.724 -52.534 1.00 73.00 932 ARG A CA 1
ATOM 7581 C C . ARG A 1 932 ? 68.293 0.472 -51.716 1.00 73.00 932 ARG A C 1
ATOM 7583 O O . ARG A 1 932 ? 67.952 1.312 -50.896 1.00 73.00 932 ARG A O 1
ATOM 7590 N N . LYS A 1 933 ? 67.621 -0.675 -51.880 1.00 72.62 933 LYS A N 1
ATOM 7591 C CA . LYS A 1 933 ? 66.480 -1.065 -51.030 1.00 72.62 933 LYS A CA 1
ATOM 7592 C C . LYS A 1 933 ? 66.893 -1.241 -49.573 1.00 72.62 933 LYS A C 1
ATOM 7594 O O . LYS A 1 933 ? 66.263 -0.643 -48.724 1.00 72.62 933 LYS A O 1
ATOM 7599 N N . LEU A 1 934 ? 67.994 -1.939 -49.308 1.00 64.00 934 LEU A N 1
ATOM 7600 C CA . LEU A 1 934 ? 68.584 -2.104 -47.984 1.00 64.00 934 LEU A CA 1
ATOM 7601 C C . LEU A 1 934 ? 69.139 -0.794 -47.436 1.00 64.00 934 LEU A C 1
ATOM 7603 O O . LEU A 1 934 ? 69.135 -0.641 -46.238 1.00 64.00 934 LEU A O 1
ATOM 7607 N N . GLU A 1 935 ? 69.600 0.160 -48.244 1.00 69.56 935 GLU A N 1
ATOM 7608 C CA . GLU A 1 935 ? 70.014 1.497 -47.792 1.00 69.56 935 GLU A CA 1
ATOM 7609 C C . GLU A 1 935 ? 68.794 2.360 -47.454 1.00 69.56 935 GLU A C 1
ATOM 7611 O O . GLU A 1 935 ? 68.867 3.145 -46.516 1.00 69.56 935 GLU A O 1
ATOM 7616 N N . THR A 1 936 ? 67.671 2.180 -48.161 1.00 75.12 936 THR A N 1
ATOM 7617 C CA . THR A 1 936 ? 66.393 2.843 -47.849 1.00 75.12 936 THR A CA 1
ATOM 7618 C C . THR A 1 936 ? 65.747 2.210 -46.614 1.00 75.12 936 THR A C 1
ATOM 7620 O O . THR A 1 936 ? 65.365 2.925 -45.704 1.00 75.12 936 THR A O 1
ATOM 7623 N N . GLU A 1 937 ? 65.734 0.878 -46.511 1.00 71.62 937 GLU A N 1
ATOM 7624 C CA . GLU A 1 937 ? 65.307 0.124 -45.327 1.00 71.62 937 GLU A CA 1
ATOM 7625 C C . GLU A 1 937 ? 66.261 0.342 -44.148 1.00 71.62 937 GLU A C 1
ATOM 7627 O O . GLU A 1 937 ? 65.808 0.427 -43.023 1.00 71.62 937 GLU A O 1
ATOM 7632 N N . LEU A 1 938 ? 67.571 0.498 -44.359 1.00 68.62 938 LEU A N 1
ATOM 7633 C CA . LEU A 1 938 ? 68.535 0.854 -43.310 1.00 68.62 938 LEU A CA 1
ATOM 7634 C C . LEU A 1 938 ? 68.362 2.311 -42.882 1.00 68.62 938 LEU A C 1
ATOM 7636 O O . LEU A 1 938 ? 68.640 2.614 -41.729 1.00 68.62 938 LEU A O 1
ATOM 7640 N N . GLN A 1 939 ? 67.932 3.208 -43.772 1.00 75.81 939 GLN A N 1
ATOM 7641 C CA . GLN A 1 939 ? 67.606 4.589 -43.422 1.00 75.81 939 GLN A CA 1
ATOM 7642 C C . GLN A 1 939 ? 66.275 4.663 -42.660 1.00 75.81 939 GLN A C 1
ATOM 7644 O O . GLN A 1 939 ? 66.252 5.287 -41.605 1.00 75.81 939 GLN A O 1
ATOM 7649 N N . ASP A 1 940 ? 65.238 3.943 -43.095 1.00 74.88 940 ASP A N 1
ATOM 7650 C CA . ASP A 1 940 ? 63.962 3.796 -42.380 1.00 74.88 940 ASP A CA 1
ATOM 7651 C C . ASP A 1 940 ? 64.157 3.077 -41.042 1.00 74.88 940 ASP A C 1
ATOM 7653 O O . ASP A 1 940 ? 63.614 3.501 -40.032 1.00 74.88 940 ASP A O 1
ATOM 7657 N N . VAL A 1 941 ? 64.986 2.031 -40.981 1.00 72.19 941 VAL A N 1
ATOM 7658 C CA . VAL A 1 941 ? 65.351 1.350 -39.730 1.00 72.19 941 VAL A CA 1
ATOM 7659 C C . VAL A 1 941 ? 66.243 2.243 -38.881 1.00 72.19 941 VAL A C 1
ATOM 7661 O O . VAL A 1 941 ? 66.147 2.164 -37.670 1.00 72.19 941 VAL A O 1
ATOM 7664 N N . LYS A 1 942 ? 67.080 3.125 -39.439 1.00 70.94 942 LYS A N 1
ATOM 7665 C CA . LYS A 1 942 ? 67.829 4.121 -38.652 1.00 70.94 942 LYS A CA 1
ATOM 7666 C C . LYS A 1 942 ? 66.932 5.229 -38.115 1.00 70.94 942 LYS A C 1
ATOM 7668 O O . LYS A 1 942 ? 67.173 5.650 -36.991 1.00 70.94 942 LYS A O 1
ATOM 7673 N N . GLU A 1 943 ? 65.924 5.676 -38.859 1.00 77.12 943 GLU A N 1
ATOM 7674 C CA . GLU A 1 943 ? 64.915 6.629 -38.383 1.00 77.12 943 GLU A CA 1
ATOM 7675 C C . GLU A 1 943 ? 63.998 5.977 -37.348 1.00 77.12 943 GLU A C 1
ATOM 7677 O O . GLU A 1 943 ? 63.849 6.522 -36.261 1.00 77.12 943 GLU A O 1
ATOM 7682 N N . GLN A 1 944 ? 63.521 4.752 -37.583 1.00 69.50 944 GLN A N 1
ATOM 7683 C CA . GLN A 1 944 ? 62.786 3.960 -36.595 1.00 69.50 944 GLN A CA 1
ATOM 7684 C C . GLN A 1 944 ? 63.654 3.609 -35.387 1.00 69.50 944 GLN A C 1
ATOM 7686 O O . GLN A 1 944 ? 63.153 3.592 -34.276 1.00 69.50 944 GLN A O 1
ATOM 7691 N N . LEU A 1 945 ? 64.953 3.355 -35.542 1.00 68.50 945 LEU A N 1
ATOM 7692 C CA . LEU A 1 945 ? 65.870 3.090 -34.429 1.00 68.50 945 LEU A CA 1
ATOM 7693 C C . LEU A 1 945 ? 66.258 4.378 -33.701 1.00 68.50 945 LEU A C 1
ATOM 7695 O O . LEU A 1 945 ? 66.527 4.315 -32.510 1.00 68.50 945 LEU A O 1
ATOM 7699 N N . ALA A 1 946 ? 66.256 5.536 -34.362 1.00 77.12 946 ALA A N 1
ATOM 7700 C CA . ALA A 1 946 ? 66.395 6.842 -33.720 1.00 77.12 946 ALA A CA 1
ATOM 7701 C C . ALA A 1 946 ? 65.120 7.219 -32.952 1.00 77.12 946 ALA A C 1
ATOM 7703 O O . ALA A 1 946 ? 65.214 7.675 -31.820 1.00 77.12 946 ALA A O 1
ATOM 7704 N N . GLU A 1 947 ? 63.942 6.946 -33.509 1.00 75.62 947 GLU A N 1
ATOM 7705 C CA . GLU A 1 947 ? 62.642 7.156 -32.871 1.00 75.62 947 GLU A CA 1
ATOM 7706 C C . GLU A 1 947 ? 62.414 6.152 -31.729 1.00 75.62 947 GLU A C 1
ATOM 7708 O O . GLU A 1 947 ? 61.974 6.531 -30.650 1.00 75.62 947 GLU A O 1
ATOM 7713 N N . ARG A 1 948 ? 62.826 4.887 -31.896 1.00 69.81 948 ARG A N 1
ATOM 7714 C CA . ARG A 1 948 ? 62.855 3.872 -30.831 1.00 69.81 948 ARG A CA 1
ATOM 7715 C C . ARG A 1 948 ? 63.925 4.150 -29.789 1.00 69.81 948 ARG A C 1
ATOM 7717 O O . ARG A 1 948 ? 63.694 3.811 -28.640 1.00 69.81 948 ARG A O 1
ATOM 7724 N N . LYS A 1 949 ? 65.060 4.766 -30.142 1.00 69.00 949 LYS A N 1
ATOM 7725 C CA . LYS A 1 949 ? 66.052 5.259 -29.171 1.00 69.00 949 LYS A CA 1
ATOM 7726 C C . LYS A 1 949 ? 65.540 6.471 -28.408 1.00 69.00 949 LYS A C 1
ATOM 7728 O O . LYS A 1 949 ? 65.732 6.504 -27.207 1.00 69.00 949 LYS A O 1
ATOM 7733 N N . ALA A 1 950 ? 64.840 7.396 -29.059 1.00 74.81 950 ALA A N 1
ATOM 7734 C CA . ALA A 1 950 ? 64.183 8.516 -28.391 1.00 74.81 950 ALA A CA 1
ATOM 7735 C C . ALA A 1 950 ? 63.060 8.021 -27.465 1.00 74.81 950 ALA A C 1
ATOM 7737 O O . ALA A 1 950 ? 62.986 8.447 -26.320 1.00 74.81 950 ALA A O 1
ATOM 7738 N N . GLN A 1 951 ? 62.259 7.045 -27.907 1.00 69.69 951 GLN A N 1
ATOM 7739 C CA . GLN A 1 951 ? 61.281 6.359 -27.059 1.00 69.69 951 GLN A CA 1
ATOM 7740 C C . GLN A 1 951 ? 61.948 5.537 -25.955 1.00 69.69 951 GLN A C 1
ATOM 7742 O O . GLN A 1 951 ? 61.394 5.470 -24.871 1.00 69.69 951 GLN A O 1
ATOM 7747 N N . LEU A 1 952 ? 63.112 4.920 -26.184 1.00 67.06 952 LEU A N 1
ATOM 7748 C CA . LEU A 1 952 ? 63.877 4.211 -25.152 1.00 67.06 952 LEU A CA 1
ATOM 7749 C C . LEU A 1 952 ? 64.504 5.172 -24.149 1.00 67.06 952 LEU A C 1
ATOM 7751 O O . LEU A 1 952 ? 64.528 4.828 -22.982 1.00 67.06 952 LEU A O 1
ATOM 7755 N N . GLU A 1 953 ? 64.968 6.350 -24.565 1.00 73.31 953 GLU A N 1
ATOM 7756 C CA . GLU A 1 953 ? 65.481 7.399 -23.679 1.00 73.31 953 GLU A CA 1
ATOM 7757 C C . GLU A 1 953 ? 64.340 8.031 -22.877 1.00 73.31 953 GLU A C 1
ATOM 7759 O O . GLU A 1 953 ? 64.468 8.213 -21.671 1.00 73.31 953 GLU A O 1
ATOM 7764 N N . GLU A 1 954 ? 63.187 8.283 -23.497 1.00 74.88 954 GLU A N 1
ATOM 7765 C CA . GLU A 1 954 ? 61.986 8.767 -22.814 1.00 74.88 954 GLU A CA 1
ATOM 7766 C C . GLU A 1 954 ? 61.425 7.699 -21.862 1.00 74.88 954 GLU A C 1
ATOM 7768 O O . GLU A 1 954 ? 61.142 7.992 -20.701 1.00 74.88 954 GLU A O 1
ATOM 7773 N N . LEU A 1 955 ? 61.371 6.436 -22.296 1.00 68.69 955 LEU A N 1
ATOM 7774 C CA . LEU A 1 955 ? 61.032 5.300 -21.444 1.00 68.69 955 LEU A CA 1
ATOM 7775 C C . LEU A 1 955 ? 62.098 5.052 -20.382 1.00 68.69 955 LEU A C 1
ATOM 7777 O O . LEU A 1 955 ? 61.710 4.660 -19.302 1.00 68.69 955 LEU A O 1
ATOM 7781 N N . GLN A 1 956 ? 63.389 5.313 -20.601 1.00 68.00 956 GLN A N 1
ATOM 7782 C CA . GLN A 1 956 ? 64.435 5.223 -19.572 1.00 68.00 956 GLN A CA 1
ATOM 7783 C C . GLN A 1 956 ? 64.361 6.372 -18.579 1.00 68.00 956 GLN A C 1
ATOM 7785 O O . GLN A 1 956 ? 64.654 6.158 -17.412 1.00 68.00 956 GLN A O 1
ATOM 7790 N N . ILE A 1 957 ? 63.917 7.561 -18.978 1.00 78.62 957 ILE A N 1
ATOM 7791 C CA . ILE A 1 957 ? 63.624 8.665 -18.055 1.00 78.62 957 ILE A CA 1
ATOM 7792 C C . ILE A 1 957 ? 62.363 8.346 -17.240 1.00 78.62 957 ILE A C 1
ATOM 7794 O O . ILE A 1 957 ? 62.305 8.615 -16.041 1.00 78.62 957 ILE A O 1
ATOM 7798 N N . VAL A 1 958 ? 61.351 7.735 -17.863 1.00 73.31 958 VAL A N 1
ATOM 7799 C CA . VAL A 1 958 ? 60.146 7.279 -17.157 1.00 73.31 958 VAL A CA 1
ATOM 7800 C C . VAL A 1 958 ? 60.471 6.092 -16.255 1.00 73.31 958 VAL A C 1
ATOM 7802 O O . VAL A 1 958 ? 59.998 6.058 -15.129 1.00 73.31 958 VAL A O 1
ATOM 7805 N N . LEU A 1 959 ? 61.296 5.154 -16.707 1.00 66.88 959 LEU A N 1
ATOM 7806 C CA . LEU A 1 959 ? 61.695 3.957 -15.977 1.00 66.88 959 LEU A CA 1
ATOM 7807 C C . LEU A 1 959 ? 62.642 4.310 -14.837 1.00 66.88 959 LEU A C 1
ATOM 7809 O O . LEU A 1 959 ? 62.418 3.808 -13.756 1.00 66.88 959 LEU A O 1
ATOM 7813 N N . THR A 1 960 ? 63.564 5.263 -14.993 1.00 74.69 960 THR A N 1
ATOM 7814 C CA . THR A 1 960 ? 64.363 5.781 -13.868 1.00 74.69 960 THR A CA 1
ATOM 7815 C C . THR A 1 960 ? 63.501 6.546 -12.865 1.00 74.69 960 THR A C 1
ATOM 7817 O O . THR A 1 960 ? 63.649 6.331 -11.670 1.00 74.69 960 THR A O 1
ATOM 7820 N N . LYS A 1 961 ? 62.516 7.347 -13.302 1.00 76.88 961 LYS A N 1
ATOM 7821 C CA . LYS A 1 961 ? 61.521 7.937 -12.381 1.00 76.88 961 LYS A CA 1
ATOM 7822 C C . LYS A 1 961 ? 60.672 6.887 -11.677 1.00 76.88 961 LYS A C 1
ATOM 7824 O O . LYS A 1 961 ? 60.382 7.028 -10.495 1.00 76.88 961 LYS A O 1
ATOM 7829 N N . ARG A 1 962 ? 60.257 5.839 -12.388 1.00 70.94 962 ARG A N 1
ATOM 7830 C CA . ARG A 1 962 ? 59.503 4.722 -11.815 1.00 70.94 962 ARG A CA 1
ATOM 7831 C C . ARG A 1 962 ? 60.374 3.859 -10.919 1.00 70.94 962 ARG A C 1
ATOM 7833 O O . ARG A 1 962 ? 59.850 3.370 -9.939 1.00 70.94 962 ARG A O 1
ATOM 7840 N N . GLU A 1 963 ? 61.664 3.719 -11.189 1.00 71.88 963 GLU A N 1
ATOM 7841 C CA . GLU A 1 963 ? 62.644 3.043 -10.338 1.00 71.88 963 GLU A CA 1
ATOM 7842 C C . GLU A 1 963 ? 62.966 3.877 -9.097 1.00 71.88 963 GLU A C 1
ATOM 7844 O O . GLU A 1 963 ? 63.103 3.306 -8.026 1.00 71.88 963 GLU A O 1
ATOM 7849 N N . GLU A 1 964 ? 63.008 5.209 -9.184 1.00 77.62 964 GLU A N 1
ATOM 7850 C CA . GLU A 1 964 ? 63.118 6.114 -8.031 1.00 77.62 964 GLU A CA 1
ATOM 7851 C C . GLU A 1 964 ? 61.839 6.100 -7.179 1.00 77.62 964 GLU A C 1
ATOM 7853 O O . GLU A 1 964 ? 61.905 6.042 -5.951 1.00 77.62 964 GLU A O 1
ATOM 7858 N N . GLU A 1 965 ? 60.662 6.099 -7.811 1.00 73.50 965 GLU A N 1
ATOM 7859 C CA . GLU A 1 965 ? 59.375 5.933 -7.129 1.00 73.50 965 GLU A CA 1
ATOM 7860 C C . GLU A 1 965 ? 59.241 4.536 -6.516 1.00 73.50 965 GLU A C 1
ATOM 7862 O O . GLU A 1 965 ? 58.771 4.419 -5.387 1.00 73.50 965 GLU A O 1
ATOM 7867 N N . LEU A 1 966 ? 59.690 3.492 -7.216 1.00 65.69 966 LEU A N 1
ATOM 7868 C CA . LEU A 1 966 ? 59.711 2.112 -6.740 1.00 65.69 966 LEU A CA 1
ATOM 7869 C C . LEU A 1 966 ? 60.732 1.952 -5.615 1.00 65.69 966 LEU A C 1
ATOM 7871 O O . LEU A 1 966 ? 60.411 1.322 -4.624 1.00 65.69 966 LEU A O 1
ATOM 7875 N N . ALA A 1 967 ? 61.910 2.569 -5.690 1.00 75.75 967 ALA A N 1
ATOM 7876 C CA . ALA A 1 967 ? 62.899 2.569 -4.614 1.00 75.75 967 ALA A CA 1
ATOM 7877 C C . ALA A 1 967 ? 62.402 3.359 -3.395 1.00 75.75 967 ALA A C 1
ATOM 7879 O O . ALA A 1 967 ? 62.587 2.925 -2.263 1.00 75.75 967 ALA A O 1
ATOM 7880 N N . SER A 1 968 ? 61.701 4.478 -3.602 1.00 77.56 968 SER A N 1
ATOM 7881 C CA . SER A 1 968 ? 61.023 5.220 -2.532 1.00 77.56 968 SER A CA 1
ATOM 7882 C C . SER A 1 968 ? 59.861 4.427 -1.926 1.00 77.56 968 SER A C 1
ATOM 7884 O O . SER A 1 968 ? 59.615 4.518 -0.723 1.00 77.56 968 SER A O 1
ATOM 7886 N N . ALA A 1 969 ? 59.139 3.656 -2.739 1.00 67.94 969 ALA A N 1
ATOM 7887 C CA . ALA A 1 969 ? 58.056 2.789 -2.298 1.00 67.94 969 ALA A CA 1
ATOM 7888 C C . ALA A 1 969 ? 58.580 1.535 -1.592 1.00 67.94 969 ALA A C 1
ATOM 7890 O O . ALA A 1 969 ? 57.989 1.140 -0.600 1.00 67.94 969 ALA A O 1
ATOM 7891 N N . ILE A 1 970 ? 59.701 0.962 -2.035 1.00 73.12 970 ILE A N 1
ATOM 7892 C CA . ILE A 1 970 ? 60.397 -0.150 -1.379 1.00 73.12 970 ILE A CA 1
ATOM 7893 C C . ILE A 1 970 ? 60.996 0.334 -0.061 1.00 73.12 970 ILE A C 1
ATOM 7895 O O . ILE A 1 970 ? 60.768 -0.302 0.951 1.00 73.12 970 ILE A O 1
ATOM 7899 N N . SER A 1 971 ? 61.636 1.506 -0.015 1.00 78.06 971 SER A N 1
ATOM 7900 C CA . SER A 1 971 ? 62.115 2.097 1.243 1.00 78.06 971 SER A CA 1
ATOM 7901 C C . SER A 1 971 ? 60.966 2.368 2.216 1.00 78.06 971 SER A C 1
ATOM 7903 O O . SER A 1 971 ? 61.110 2.125 3.409 1.00 78.06 971 SER A O 1
ATOM 7905 N N . ARG A 1 972 ? 59.807 2.830 1.724 1.00 77.50 972 ARG A N 1
ATOM 7906 C CA . ARG A 1 972 ? 58.599 2.976 2.549 1.00 77.50 972 ARG A CA 1
ATOM 7907 C C . ARG A 1 972 ? 58.016 1.633 2.967 1.00 77.50 972 ARG A C 1
ATOM 7909 O O . ARG A 1 972 ? 57.599 1.511 4.106 1.00 77.50 972 ARG A O 1
ATOM 7916 N N . ALA A 1 973 ? 58.018 0.633 2.094 1.00 68.19 973 ALA A N 1
ATOM 7917 C CA . ALA A 1 973 ? 57.561 -0.714 2.408 1.00 68.19 973 ALA A CA 1
ATOM 7918 C C . ALA A 1 973 ? 58.501 -1.412 3.399 1.00 68.19 973 ALA A C 1
ATOM 7920 O O . ALA A 1 973 ? 58.023 -2.168 4.233 1.00 68.19 973 ALA A O 1
ATOM 7921 N N . ASP A 1 974 ? 59.802 -1.129 3.366 1.00 78.38 974 ASP A N 1
ATOM 7922 C CA . ASP A 1 974 ? 60.797 -1.627 4.313 1.00 78.38 974 ASP A CA 1
ATOM 7923 C C . ASP A 1 974 ? 60.686 -0.905 5.661 1.00 78.38 974 ASP A C 1
ATOM 7925 O O . ASP A 1 974 ? 60.723 -1.557 6.702 1.00 78.38 974 ASP A O 1
ATOM 7929 N N . GLU A 1 975 ? 60.463 0.414 5.671 1.00 78.62 975 GLU A N 1
ATOM 7930 C CA . GLU A 1 975 ? 60.133 1.170 6.888 1.00 78.62 975 GLU A CA 1
ATOM 7931 C C . GLU A 1 975 ? 58.808 0.701 7.500 1.00 78.62 975 GLU A C 1
ATOM 7933 O O . GLU A 1 975 ? 58.712 0.518 8.712 1.00 78.62 975 GLU A O 1
ATOM 7938 N N . GLU A 1 976 ? 57.796 0.449 6.673 1.00 69.81 976 GLU A N 1
ATOM 7939 C CA . GLU A 1 976 ? 56.483 -0.035 7.092 1.00 69.81 976 GLU A CA 1
ATOM 7940 C C . GLU A 1 976 ? 56.536 -1.513 7.502 1.00 69.81 976 GLU A C 1
ATOM 7942 O O . GLU A 1 976 ? 55.879 -1.901 8.460 1.00 69.81 976 GLU A O 1
ATOM 7947 N N . SER A 1 977 ? 57.381 -2.333 6.873 1.00 68.19 977 SER A N 1
ATOM 7948 C CA . SER A 1 977 ? 57.667 -3.720 7.262 1.00 68.19 977 SER A CA 1
ATOM 7949 C C . SER A 1 977 ? 58.441 -3.778 8.580 1.00 68.19 977 SER A C 1
ATOM 7951 O O . SER A 1 977 ? 58.097 -4.566 9.460 1.00 68.19 977 SER A O 1
ATOM 7953 N N . ALA A 1 978 ? 59.415 -2.888 8.787 1.00 77.94 978 ALA A N 1
ATOM 7954 C CA . ALA A 1 978 ? 60.128 -2.742 10.052 1.00 77.94 978 ALA A CA 1
ATOM 7955 C C . ALA A 1 978 ? 59.207 -2.216 11.164 1.00 77.94 978 ALA A C 1
ATOM 7957 O O . ALA A 1 978 ? 59.230 -2.739 12.280 1.00 77.94 978 ALA A O 1
ATOM 7958 N N . ALA A 1 979 ? 58.340 -1.246 10.861 1.00 73.75 979 ALA A N 1
ATOM 7959 C CA . ALA A 1 979 ? 57.314 -0.761 11.778 1.00 73.75 979 ALA A CA 1
ATOM 7960 C C . ALA A 1 979 ? 56.276 -1.847 12.086 1.00 73.75 979 ALA A C 1
ATOM 7962 O O . ALA A 1 979 ? 55.869 -1.991 13.234 1.00 73.75 979 ALA A O 1
ATOM 7963 N N . ARG A 1 980 ? 55.899 -2.668 11.100 1.00 72.75 980 ARG A N 1
ATOM 7964 C CA . ARG A 1 980 ? 54.991 -3.807 11.266 1.00 72.75 980 ARG A CA 1
ATOM 7965 C C . ARG A 1 980 ? 55.635 -4.919 12.077 1.00 72.75 980 ARG A C 1
ATOM 7967 O O . ARG A 1 980 ? 54.965 -5.474 12.934 1.00 72.75 980 ARG A O 1
ATOM 7974 N N . ALA A 1 981 ? 56.921 -5.202 11.894 1.00 72.62 981 ALA A N 1
ATOM 7975 C CA . ALA A 1 981 ? 57.666 -6.157 12.707 1.00 72.62 981 ALA A CA 1
ATOM 7976 C C . ALA A 1 981 ? 57.839 -5.658 14.152 1.00 72.62 981 ALA A C 1
ATOM 7978 O O . ALA A 1 981 ? 57.668 -6.432 15.094 1.00 72.62 981 ALA A O 1
ATOM 7979 N N . ALA A 1 982 ? 58.103 -4.363 14.348 1.00 73.31 982 ALA A N 1
ATOM 7980 C CA . ALA A 1 982 ? 58.158 -3.738 15.668 1.00 73.31 982 ALA A CA 1
ATOM 7981 C C . ALA A 1 982 ? 56.782 -3.732 16.353 1.00 73.31 982 ALA A C 1
ATOM 7983 O O . ALA A 1 982 ? 56.679 -4.088 17.524 1.00 73.31 982 ALA A O 1
ATOM 7984 N N . ALA A 1 983 ? 55.718 -3.413 15.615 1.00 68.25 983 ALA A N 1
ATOM 7985 C CA . ALA A 1 983 ? 54.343 -3.461 16.097 1.00 68.25 983 ALA A CA 1
ATOM 7986 C C . ALA A 1 983 ? 53.878 -4.896 16.367 1.00 68.25 983 ALA A C 1
ATOM 7988 O O . ALA A 1 983 ? 53.167 -5.124 17.333 1.00 68.25 983 ALA A O 1
ATOM 7989 N N . GLN A 1 984 ? 54.310 -5.880 15.577 1.00 69.19 984 GLN A N 1
ATOM 7990 C CA . GLN A 1 984 ? 54.000 -7.295 15.785 1.00 69.19 984 GLN A CA 1
ATOM 7991 C C . GLN A 1 984 ? 54.775 -7.869 16.976 1.00 69.19 984 GLN A C 1
ATOM 7993 O O . GLN A 1 984 ? 54.256 -8.715 17.698 1.00 69.19 984 GLN A O 1
ATOM 7998 N N . LYS A 1 985 ? 55.992 -7.378 17.233 1.00 77.94 985 LYS A N 1
ATOM 7999 C CA . LYS A 1 985 ? 56.734 -7.680 18.460 1.00 77.94 985 LYS A CA 1
ATOM 8000 C C . LYS A 1 985 ? 56.065 -7.046 19.682 1.00 77.94 985 LYS A C 1
ATOM 8002 O O . LYS A 1 985 ? 55.845 -7.748 20.661 1.00 77.94 985 LYS A O 1
ATOM 8007 N N . ALA A 1 986 ? 55.664 -5.778 19.594 1.00 71.19 986 ALA A N 1
ATOM 8008 C CA . ALA A 1 986 ? 54.905 -5.101 20.645 1.00 71.19 986 ALA A CA 1
ATOM 8009 C C . ALA A 1 986 ? 53.530 -5.750 20.875 1.00 71.19 986 ALA A C 1
ATOM 8011 O O . ALA A 1 986 ? 53.089 -5.850 22.011 1.00 71.19 986 ALA A O 1
ATOM 8012 N N . ALA A 1 987 ? 52.879 -6.249 19.820 1.00 66.94 987 ALA A N 1
ATOM 8013 C CA . ALA A 1 987 ? 51.635 -7.002 19.913 1.00 66.94 987 ALA A CA 1
ATOM 8014 C C . ALA A 1 987 ? 51.847 -8.348 20.609 1.00 66.94 987 ALA A C 1
ATOM 8016 O O . ALA A 1 987 ? 51.053 -8.690 21.467 1.00 66.94 987 ALA A O 1
ATOM 8017 N N . ARG A 1 988 ? 52.941 -9.070 20.329 1.00 77.62 988 ARG A N 1
ATOM 8018 C CA . ARG A 1 988 ? 53.281 -10.312 21.047 1.00 77.62 988 ARG A CA 1
ATOM 8019 C C . ARG A 1 988 ? 53.656 -10.073 22.508 1.00 77.62 988 ARG A C 1
ATOM 8021 O O . ARG A 1 988 ? 53.286 -10.865 23.364 1.00 77.62 988 ARG A O 1
ATOM 8028 N N . GLU A 1 989 ? 54.376 -8.994 22.806 1.00 74.56 989 GLU A N 1
ATOM 8029 C CA . GLU A 1 989 ? 54.686 -8.592 24.186 1.00 74.56 989 GLU A CA 1
ATOM 8030 C C . GLU A 1 989 ? 53.414 -8.159 24.931 1.00 74.56 989 GLU A C 1
ATOM 8032 O O . GLU A 1 989 ? 53.225 -8.530 26.086 1.00 74.56 989 GLU A O 1
ATOM 8037 N N . ALA A 1 990 ? 52.499 -7.456 24.256 1.00 67.44 990 ALA A N 1
ATOM 8038 C CA . ALA A 1 990 ? 51.189 -7.107 24.793 1.00 67.44 990 ALA A CA 1
ATOM 8039 C C . ALA A 1 990 ? 50.276 -8.332 24.947 1.00 67.44 990 ALA A C 1
ATOM 8041 O O . ALA A 1 990 ? 49.573 -8.408 25.941 1.00 67.44 990 ALA A O 1
ATOM 8042 N N . GLU A 1 991 ? 50.301 -9.299 24.027 1.00 67.12 991 GLU A N 1
ATOM 8043 C CA . GLU A 1 991 ? 49.569 -10.570 24.124 1.00 67.12 991 GLU A CA 1
ATOM 8044 C C . GLU A 1 991 ? 50.110 -11.442 25.258 1.00 67.12 991 GLU A C 1
ATOM 8046 O O . GLU A 1 991 ? 49.321 -12.042 25.978 1.00 67.12 991 GLU A O 1
ATOM 8051 N N . SER A 1 992 ? 51.429 -11.466 25.472 1.00 75.56 992 SER A N 1
ATOM 8052 C CA . SER A 1 992 ? 52.042 -12.133 26.626 1.00 75.56 992 SER A CA 1
ATOM 8053 C C . SER A 1 992 ? 51.646 -11.446 27.931 1.00 75.56 992 SER A C 1
ATOM 8055 O O . SER A 1 992 ? 51.209 -12.116 28.855 1.00 75.56 992 SER A O 1
ATOM 8057 N N . ALA A 1 993 ? 51.706 -10.112 27.994 1.00 69.56 993 ALA A N 1
ATOM 8058 C CA . ALA A 1 993 ? 51.261 -9.362 29.168 1.00 69.56 993 ALA A CA 1
ATOM 8059 C C . ALA A 1 993 ? 49.747 -9.497 29.408 1.00 69.56 993 ALA A C 1
ATOM 8061 O O . ALA A 1 993 ? 49.295 -9.480 30.550 1.00 69.56 993 ALA A O 1
ATOM 8062 N N . LEU A 1 994 ? 48.957 -9.639 28.340 1.00 65.00 994 LEU A N 1
ATOM 8063 C CA . LEU A 1 994 ? 47.525 -9.895 28.421 1.00 65.00 994 LEU A CA 1
ATOM 8064 C C . LEU A 1 994 ? 47.256 -11.319 28.904 1.00 65.00 994 LEU A C 1
ATOM 8066 O O . LEU A 1 994 ? 46.330 -11.490 29.679 1.00 65.00 994 LEU A O 1
ATOM 8070 N N . ALA A 1 995 ? 48.051 -12.309 28.485 1.00 73.56 995 ALA A N 1
ATOM 8071 C CA . ALA A 1 995 ? 47.968 -13.688 28.959 1.00 73.56 995 ALA A CA 1
ATOM 8072 C C . ALA A 1 995 ? 48.339 -13.795 30.444 1.00 73.56 995 ALA A C 1
ATOM 8074 O O . ALA A 1 995 ? 47.578 -14.393 31.200 1.00 73.56 995 ALA A O 1
ATOM 8075 N N . ASP A 1 996 ? 49.415 -13.131 30.873 1.00 72.62 996 ASP A N 1
ATOM 8076 C CA . ASP A 1 996 ? 49.824 -13.059 32.280 1.00 72.62 996 ASP A CA 1
ATOM 8077 C C . ASP A 1 996 ? 48.741 -12.360 33.125 1.00 72.62 996 ASP A C 1
ATOM 8079 O O . ASP A 1 996 ? 48.302 -12.876 34.150 1.00 72.62 996 ASP A O 1
ATOM 8083 N N . ALA A 1 997 ? 48.199 -11.233 32.642 1.00 66.81 997 ALA A N 1
ATOM 8084 C CA . ALA A 1 997 ? 47.075 -10.556 33.290 1.00 66.81 997 ALA A CA 1
ATOM 8085 C C . ALA A 1 997 ? 45.781 -11.391 33.266 1.00 66.81 997 ALA A C 1
ATOM 8087 O O . ALA A 1 997 ? 44.918 -11.214 34.129 1.00 66.81 997 ALA A O 1
ATOM 8088 N N . HIS A 1 998 ? 45.617 -12.286 32.286 1.00 72.12 998 HIS A N 1
ATOM 8089 C CA . HIS A 1 998 ? 44.475 -13.191 32.217 1.00 72.12 998 HIS A CA 1
ATOM 8090 C C . HIS A 1 998 ? 44.601 -14.329 33.229 1.00 72.12 998 HIS A C 1
ATOM 8092 O O . HIS A 1 998 ? 43.601 -14.660 33.866 1.00 72.12 998 HIS A O 1
ATOM 8098 N N . GLU A 1 999 ? 45.808 -14.873 33.414 1.00 75.75 999 GLU A N 1
ATOM 8099 C CA . GLU A 1 999 ? 46.123 -15.828 34.479 1.00 75.75 999 GLU A CA 1
ATOM 8100 C C . GLU A 1 999 ? 45.943 -15.192 35.861 1.00 75.75 999 GLU A C 1
ATOM 8102 O O . GLU A 1 999 ? 45.304 -15.798 36.721 1.00 75.75 999 GLU A O 1
ATOM 8107 N N . ASP A 1 1000 ? 46.383 -13.946 36.055 1.00 68.19 1000 ASP A N 1
ATOM 8108 C CA . ASP A 1 1000 ? 46.144 -13.191 37.290 1.00 68.19 1000 ASP A CA 1
ATOM 8109 C C . ASP A 1 1000 ? 44.644 -12.947 37.525 1.00 68.19 1000 ASP A C 1
ATOM 8111 O O . ASP A 1 1000 ? 44.142 -13.111 38.638 1.00 68.19 1000 ASP A O 1
ATOM 8115 N N . LEU A 1 1001 ? 43.884 -12.611 36.476 1.00 62.50 1001 LEU A N 1
ATOM 8116 C CA . LEU A 1 1001 ? 42.434 -12.428 36.562 1.00 62.50 1001 LEU A CA 1
ATOM 8117 C C . LEU A 1 1001 ? 41.709 -13.742 36.881 1.00 62.50 1001 LEU A C 1
ATOM 8119 O O . LEU A 1 1001 ? 40.730 -13.732 37.630 1.00 62.50 1001 LEU A O 1
ATOM 8123 N N . ASP A 1 1002 ? 42.155 -14.866 36.326 1.00 71.81 1002 ASP A N 1
ATOM 8124 C CA . ASP A 1 1002 ? 41.572 -16.178 36.599 1.00 71.81 1002 ASP A CA 1
ATOM 8125 C C . ASP A 1 1002 ? 41.985 -16.708 37.981 1.00 71.81 1002 ASP A C 1
ATOM 8127 O O . ASP A 1 1002 ? 41.159 -17.318 38.669 1.00 71.81 1002 ASP A O 1
ATOM 8131 N N . ALA A 1 1003 ? 43.186 -16.375 38.464 1.00 71.94 1003 ALA A N 1
ATOM 8132 C CA . ALA A 1 1003 ? 43.604 -16.590 39.847 1.00 71.94 1003 ALA A CA 1
ATOM 8133 C C . ALA A 1 1003 ? 42.754 -15.758 40.827 1.00 71.94 1003 ALA A C 1
ATOM 8135 O O . ALA A 1 1003 ? 42.248 -16.296 41.818 1.00 71.94 1003 ALA A O 1
ATOM 8136 N N . GLU A 1 1004 ? 42.494 -14.487 40.511 1.00 63.38 1004 GLU A N 1
ATOM 8137 C CA . GLU A 1 1004 ? 41.643 -13.589 41.298 1.00 63.38 1004 GLU A CA 1
ATOM 8138 C C . GLU A 1 1004 ? 40.170 -14.037 41.260 1.00 63.38 1004 GLU A C 1
ATOM 8140 O O . GLU A 1 1004 ? 39.469 -14.020 42.276 1.00 63.38 1004 GLU A O 1
ATOM 8145 N N . ARG A 1 1005 ? 39.682 -14.532 40.114 1.00 73.00 1005 ARG A N 1
ATOM 8146 C CA . ARG A 1 1005 ? 38.350 -15.147 39.987 1.00 73.00 1005 ARG A CA 1
ATOM 8147 C C . ARG A 1 1005 ? 38.251 -16.435 40.786 1.00 73.00 1005 ARG A C 1
ATOM 8149 O O . ARG A 1 1005 ? 37.247 -16.631 41.469 1.00 73.00 1005 ARG A O 1
ATOM 8156 N N . ALA A 1 1006 ? 39.261 -17.298 40.764 1.00 71.56 1006 ALA A N 1
ATOM 8157 C CA . ALA A 1 1006 ? 39.278 -18.517 41.566 1.00 71.56 1006 ALA A CA 1
ATOM 8158 C C . ALA A 1 1006 ? 39.310 -18.200 43.073 1.00 71.56 1006 ALA A C 1
ATOM 8160 O O . ALA A 1 1006 ? 38.578 -18.825 43.849 1.00 71.56 1006 ALA A O 1
ATOM 8161 N N . ALA A 1 1007 ? 40.082 -17.191 43.487 1.00 68.75 1007 ALA A N 1
ATOM 8162 C CA . ALA A 1 1007 ? 40.114 -16.688 44.859 1.00 68.75 1007 ALA A CA 1
ATOM 8163 C C . ALA A 1 1007 ? 38.761 -16.088 45.276 1.00 68.75 1007 ALA A C 1
ATOM 8165 O O . ALA A 1 1007 ? 38.235 -16.420 46.341 1.00 68.75 1007 ALA A O 1
ATOM 8166 N N . ARG A 1 1008 ? 38.133 -15.296 44.401 1.00 71.06 1008 ARG A N 1
ATOM 8167 C CA . ARG A 1 1008 ? 36.805 -14.711 44.622 1.00 71.06 1008 ARG A CA 1
ATOM 8168 C C . ARG A 1 1008 ? 35.704 -15.762 44.678 1.00 71.06 1008 ARG A C 1
ATOM 8170 O O . ARG A 1 1008 ? 34.830 -15.668 45.530 1.00 71.06 1008 ARG A O 1
ATOM 8177 N N . THR A 1 1009 ? 35.763 -16.790 43.838 1.00 70.88 1009 THR A N 1
ATOM 8178 C CA . THR A 1 1009 ? 34.784 -17.888 43.847 1.00 70.88 1009 THR A CA 1
ATOM 8179 C C . THR A 1 1009 ? 34.930 -18.732 45.115 1.00 70.88 1009 THR A C 1
ATOM 8181 O O . THR A 1 1009 ? 33.930 -19.126 45.712 1.00 70.88 1009 THR A O 1
ATOM 8184 N N . LYS A 1 1010 ? 36.164 -18.951 45.599 1.00 74.56 1010 LYS A N 1
ATOM 8185 C CA . LYS A 1 1010 ? 36.409 -19.557 46.919 1.00 74.56 1010 LYS A CA 1
ATOM 8186 C C . LYS A 1 1010 ? 35.891 -18.677 48.059 1.00 74.56 1010 LYS A C 1
ATOM 8188 O O . LYS A 1 1010 ? 35.258 -19.208 48.965 1.00 74.56 1010 LYS A O 1
ATOM 8193 N N . ALA A 1 1011 ? 36.099 -17.361 48.004 1.00 67.44 1011 ALA A N 1
ATOM 8194 C CA . ALA A 1 1011 ? 35.606 -16.420 49.010 1.00 67.44 1011 ALA A CA 1
ATOM 8195 C C . ALA A 1 1011 ? 34.070 -16.310 49.013 1.00 67.44 1011 ALA A C 1
ATOM 8197 O O . ALA A 1 1011 ? 33.456 -16.271 50.076 1.00 67.44 1011 ALA A O 1
ATOM 8198 N N . GLU A 1 1012 ? 33.429 -16.311 47.842 1.00 68.25 1012 GLU A N 1
ATOM 8199 C CA . GLU A 1 1012 ? 31.969 -16.306 47.711 1.00 68.25 1012 GLU A CA 1
ATOM 8200 C C . GLU A 1 1012 ? 31.353 -17.634 48.157 1.00 68.25 1012 GLU A C 1
ATOM 8202 O O . GLU A 1 1012 ? 30.295 -17.614 48.786 1.00 68.25 1012 GLU A O 1
ATOM 8207 N N . LYS A 1 1013 ? 32.030 -18.767 47.919 1.00 75.12 1013 LYS A N 1
ATOM 8208 C CA . LYS A 1 1013 ? 31.632 -20.069 48.466 1.00 75.12 1013 LYS A CA 1
ATOM 8209 C C . LYS A 1 1013 ? 31.735 -20.083 49.992 1.00 75.12 1013 LYS A C 1
ATOM 8211 O O . LYS A 1 1013 ? 30.746 -20.383 50.644 1.00 75.12 1013 LYS A O 1
ATOM 8216 N N . LEU A 1 1014 ? 32.853 -19.621 50.559 1.00 70.12 1014 LEU A N 1
ATOM 8217 C CA . LEU A 1 1014 ? 33.023 -19.497 52.012 1.00 70.12 1014 LEU A CA 1
ATOM 8218 C C . LEU A 1 1014 ? 31.979 -18.559 52.639 1.00 70.12 1014 LEU A C 1
ATOM 8220 O O . LEU A 1 1014 ? 31.465 -18.830 53.716 1.00 70.12 1014 LEU A O 1
ATOM 8224 N N . ARG A 1 1015 ? 31.632 -17.460 51.955 1.00 73.75 1015 ARG A N 1
ATOM 8225 C CA . ARG A 1 1015 ? 30.594 -16.518 52.398 1.00 73.75 1015 ARG A CA 1
ATOM 8226 C C . ARG A 1 1015 ? 29.201 -17.138 52.348 1.00 73.75 1015 ARG A C 1
ATOM 8228 O O . ARG A 1 1015 ? 28.362 -16.785 53.167 1.00 73.75 1015 ARG A O 1
ATOM 8235 N N . ARG A 1 1016 ? 28.938 -18.015 51.379 1.00 74.62 1016 ARG A N 1
ATOM 8236 C CA . ARG A 1 1016 ? 27.660 -18.719 51.242 1.00 74.62 1016 ARG A CA 1
ATOM 8237 C C . ARG A 1 1016 ? 27.521 -19.810 52.300 1.00 74.62 1016 ARG A C 1
ATOM 8239 O O . ARG A 1 1016 ? 26.494 -19.832 52.965 1.00 74.62 1016 ARG A O 1
ATOM 8246 N N . ASP A 1 1017 ? 28.581 -20.579 52.530 1.00 71.25 1017 ASP A N 1
ATOM 8247 C CA . ASP A 1 1017 ? 28.652 -21.591 53.588 1.00 71.25 1017 ASP A CA 1
ATOM 8248 C C . ASP A 1 1017 ? 28.500 -20.930 54.978 1.00 71.25 1017 ASP A C 1
ATOM 8250 O O . ASP A 1 1017 ? 27.649 -21.334 55.764 1.00 71.25 1017 ASP A O 1
ATOM 8254 N N . LEU A 1 1018 ? 29.195 -19.811 55.242 1.00 65.56 1018 LEU A N 1
ATOM 8255 C CA . LEU A 1 1018 ? 29.040 -19.022 56.479 1.00 65.56 1018 LEU A CA 1
ATOM 8256 C C . LEU A 1 1018 ? 27.653 -18.381 56.630 1.00 65.56 1018 LEU A C 1
ATOM 8258 O O . LEU A 1 1018 ? 27.199 -18.169 57.750 1.00 65.56 1018 LEU A O 1
ATOM 8262 N N . ASN A 1 1019 ? 26.984 -18.030 55.528 1.00 65.56 1019 ASN A N 1
ATOM 8263 C CA . ASN A 1 1019 ? 25.640 -17.448 55.557 1.00 65.56 1019 ASN A CA 1
ATOM 8264 C C . ASN A 1 1019 ? 24.558 -18.518 55.769 1.00 65.56 1019 ASN A C 1
ATOM 8266 O O . ASN A 1 1019 ? 23.551 -18.239 56.414 1.00 65.56 1019 ASN A O 1
ATOM 8270 N N . GLU A 1 1020 ? 24.769 -19.731 55.257 1.00 69.50 1020 GLU A N 1
ATOM 8271 C CA . GLU A 1 1020 ? 23.932 -20.900 55.542 1.00 69.50 1020 GLU A CA 1
ATOM 8272 C C . GLU A 1 1020 ? 24.126 -21.375 56.992 1.00 69.50 1020 GLU A C 1
ATOM 8274 O O . GLU A 1 1020 ? 23.135 -21.633 57.672 1.00 69.50 1020 GLU A O 1
ATOM 8279 N N . GLU A 1 1021 ? 25.355 -21.352 57.524 1.00 65.50 1021 GLU A N 1
ATOM 8280 C CA . GLU A 1 1021 ? 25.619 -21.552 58.958 1.00 65.50 1021 GLU A CA 1
ATOM 8281 C C . GLU A 1 1021 ? 24.983 -20.449 59.826 1.00 65.50 1021 GLU A C 1
ATOM 8283 O O . GLU A 1 1021 ? 24.450 -20.740 60.893 1.00 65.50 1021 GLU A O 1
ATOM 8288 N N . LEU A 1 1022 ? 24.964 -19.190 59.366 1.00 57.84 1022 LEU A N 1
ATOM 8289 C CA . LEU A 1 1022 ? 24.313 -18.065 60.059 1.00 57.84 1022 LEU A CA 1
ATOM 8290 C C . LEU A 1 1022 ? 22.784 -18.170 60.085 1.00 57.84 1022 LEU A C 1
ATOM 8292 O O . LEU A 1 1022 ? 22.165 -17.780 61.073 1.00 57.84 1022 LEU A O 1
ATOM 8296 N N . GLU A 1 1023 ? 22.165 -18.663 59.013 1.00 66.50 1023 GLU A N 1
ATOM 8297 C CA . GLU A 1 1023 ? 20.720 -18.911 58.958 1.00 66.50 1023 GLU A CA 1
ATOM 8298 C C . GLU A 1 1023 ? 20.339 -20.170 59.757 1.00 66.50 1023 GLU A C 1
ATOM 8300 O O . GLU A 1 1023 ? 19.323 -20.155 60.452 1.00 66.50 1023 GLU A O 1
ATOM 8305 N N . ALA A 1 1024 ? 21.192 -21.203 59.775 1.00 63.38 1024 ALA A N 1
ATOM 8306 C CA . ALA A 1 1024 ? 21.035 -22.368 60.649 1.00 63.38 1024 ALA A CA 1
ATOM 8307 C C . ALA A 1 1024 ? 21.148 -21.985 62.137 1.00 63.38 1024 ALA A C 1
ATOM 8309 O O . ALA A 1 1024 ? 20.270 -22.327 62.927 1.00 63.38 1024 ALA A O 1
ATOM 8310 N N . LEU A 1 1025 ? 22.148 -21.174 62.506 1.00 55.28 1025 LEU A N 1
ATOM 8311 C CA . LEU A 1 1025 ? 22.310 -20.629 63.859 1.00 55.28 1025 LEU A CA 1
ATOM 8312 C C . LEU A 1 1025 ? 21.194 -19.645 64.234 1.00 55.28 1025 LEU A C 1
ATOM 8314 O O . LEU A 1 1025 ? 20.797 -19.604 65.393 1.00 55.28 1025 LEU A O 1
ATOM 8318 N N . LYS A 1 1026 ? 20.646 -18.866 63.290 1.00 57.91 1026 LYS A N 1
ATOM 8319 C CA . LYS A 1 1026 ? 19.448 -18.035 63.527 1.00 57.91 1026 LYS A CA 1
ATOM 8320 C C . LYS A 1 1026 ? 18.197 -18.875 63.757 1.00 57.91 1026 LYS A C 1
ATOM 8322 O O . LYS A 1 1026 ? 17.367 -18.472 64.567 1.00 57.91 1026 LYS A O 1
ATOM 8327 N N . SER A 1 1027 ? 18.052 -19.998 63.052 1.00 57.66 1027 SER A N 1
ATOM 8328 C CA . SER A 1 1027 ? 16.936 -20.925 63.242 1.00 57.66 1027 SER A CA 1
ATOM 8329 C C . SER A 1 1027 ? 17.040 -21.643 64.591 1.00 57.66 1027 SER A C 1
ATOM 8331 O O . SER A 1 1027 ? 16.036 -21.747 65.286 1.00 57.66 1027 SER A O 1
ATOM 8333 N N . GLU A 1 1028 ? 18.246 -22.038 65.017 1.00 53.91 1028 GLU A N 1
ATOM 8334 C CA . GLU A 1 1028 ? 18.485 -22.572 66.369 1.00 53.91 1028 GLU A CA 1
ATOM 8335 C C . GLU A 1 1028 ? 18.302 -21.501 67.464 1.00 53.91 1028 GLU A C 1
ATOM 8337 O O . GLU A 1 1028 ? 17.796 -21.807 68.542 1.00 53.91 1028 GLU A O 1
ATOM 8342 N N . LEU A 1 1029 ? 18.631 -20.231 67.187 1.00 47.94 1029 LEU A N 1
ATOM 8343 C CA . LEU A 1 1029 ? 18.433 -19.099 68.106 1.00 47.94 1029 LEU A CA 1
ATOM 8344 C C . LEU A 1 1029 ? 16.952 -18.695 68.254 1.00 47.94 1029 LEU A C 1
ATOM 8346 O O . LEU A 1 1029 ? 16.557 -18.203 69.311 1.00 47.94 1029 LEU A O 1
ATOM 8350 N N . LEU A 1 1030 ? 16.139 -18.878 67.206 1.00 54.00 1030 LEU A N 1
ATOM 8351 C CA . LEU A 1 1030 ? 14.697 -18.597 67.218 1.00 54.00 1030 LEU A CA 1
ATOM 8352 C C . LEU A 1 1030 ? 13.902 -19.655 67.998 1.00 54.00 1030 LEU A C 1
ATOM 8354 O O . LEU A 1 1030 ? 12.903 -19.297 68.620 1.00 54.00 1030 LEU A O 1
ATOM 8358 N N . ASP A 1 1031 ? 14.375 -20.904 68.033 1.00 53.03 1031 ASP A N 1
ATOM 8359 C CA . ASP A 1 1031 ? 13.733 -21.997 68.777 1.00 53.03 1031 ASP A CA 1
ATOM 8360 C C . ASP A 1 1031 ? 14.177 -22.093 70.253 1.00 53.03 1031 ASP A C 1
ATOM 8362 O O . ASP A 1 1031 ? 13.524 -22.775 71.044 1.00 53.03 1031 ASP A O 1
ATOM 8366 N N . SER A 1 1032 ? 15.248 -21.401 70.674 1.00 52.06 1032 SER A N 1
ATOM 8367 C CA . SER A 1 1032 ? 15.851 -21.609 72.003 1.00 52.06 1032 SER A CA 1
ATOM 8368 C C . SER A 1 1032 ? 15.733 -20.459 73.015 1.00 52.06 1032 SER A C 1
ATOM 8370 O O . SER A 1 1032 ? 16.389 -20.531 74.054 1.00 52.06 1032 SER A O 1
ATOM 8372 N N . LEU A 1 1033 ? 14.964 -19.390 72.773 1.00 42.28 1033 LEU A N 1
ATOM 8373 C CA . LEU A 1 1033 ? 14.944 -18.226 73.683 1.00 42.28 1033 LEU A CA 1
ATOM 8374 C C . LEU A 1 1033 ? 13.546 -17.666 73.976 1.00 42.28 1033 LEU A C 1
ATOM 8376 O O . LEU A 1 1033 ? 13.308 -16.462 73.942 1.00 42.28 1033 LEU A O 1
ATOM 8380 N N . ASP A 1 1034 ? 12.664 -18.555 74.420 1.00 50.62 1034 ASP A N 1
ATOM 8381 C CA . ASP A 1 1034 ? 11.731 -18.244 75.503 1.00 50.62 1034 ASP A CA 1
ATOM 8382 C C . ASP A 1 1034 ? 12.453 -18.593 76.822 1.00 50.62 1034 ASP A C 1
ATOM 8384 O O . ASP A 1 1034 ? 12.341 -19.707 77.319 1.00 50.62 1034 ASP A O 1
ATOM 8388 N N . THR A 1 1035 ? 13.349 -17.721 77.311 1.00 45.75 1035 THR A N 1
ATOM 8389 C CA . THR A 1 1035 ? 13.768 -17.612 78.734 1.00 45.75 1035 THR A CA 1
ATOM 8390 C C . THR A 1 1035 ? 14.860 -16.550 78.920 1.00 45.75 1035 THR A C 1
ATOM 8392 O O . THR A 1 1035 ? 16.049 -16.711 78.656 1.00 45.75 1035 THR A O 1
ATOM 8395 N N . THR A 1 1036 ? 14.402 -15.413 79.419 1.00 54.72 1036 THR A N 1
ATOM 8396 C CA . THR A 1 1036 ? 15.118 -14.231 79.893 1.00 54.72 1036 THR A CA 1
ATOM 8397 C C . THR A 1 1036 ? 15.844 -14.497 81.217 1.00 54.72 1036 THR A C 1
ATOM 8399 O O . THR A 1 1036 ? 15.201 -14.928 82.166 1.00 54.72 1036 THR A O 1
ATOM 8402 N N . ALA A 1 1037 ? 17.147 -14.176 81.309 1.00 51.12 1037 ALA A N 1
ATOM 8403 C CA . ALA A 1 1037 ? 17.798 -13.619 82.521 1.00 51.12 1037 ALA A CA 1
ATOM 8404 C C . ALA A 1 1037 ? 19.328 -13.424 82.394 1.00 51.12 1037 ALA A C 1
ATOM 8406 O O . ALA A 1 1037 ? 19.872 -12.527 83.028 1.00 51.12 1037 ALA A O 1
ATOM 8407 N N . ALA A 1 1038 ? 20.049 -14.203 81.578 1.00 54.56 1038 ALA A N 1
ATOM 8408 C CA . ALA A 1 1038 ? 21.525 -14.214 81.624 1.00 54.56 1038 ALA A CA 1
ATOM 8409 C C . ALA A 1 1038 ? 22.240 -13.179 80.717 1.00 54.56 1038 ALA A C 1
ATOM 8411 O O . ALA A 1 1038 ? 23.454 -13.010 80.800 1.00 54.56 1038 ALA A O 1
ATOM 8412 N N . GLN A 1 1039 ? 21.523 -12.461 79.844 1.00 48.41 1039 GLN A N 1
ATOM 8413 C CA . GLN A 1 1039 ? 22.142 -11.597 78.821 1.00 48.41 1039 GLN A CA 1
ATOM 8414 C C . GLN A 1 1039 ? 22.470 -10.159 79.263 1.00 48.41 1039 GLN A C 1
ATOM 8416 O O . GLN A 1 1039 ? 23.177 -9.456 78.538 1.00 48.41 1039 GLN A O 1
ATOM 8421 N N . GLN A 1 1040 ? 22.006 -9.697 80.428 1.00 52.53 1040 GLN A N 1
ATOM 8422 C CA . GLN A 1 1040 ? 22.290 -8.323 80.872 1.00 52.53 1040 GLN A CA 1
ATOM 8423 C C . GLN A 1 1040 ? 23.728 -8.127 81.384 1.00 52.53 1040 GLN A C 1
ATOM 8425 O O . GLN A 1 1040 ? 24.263 -7.031 81.249 1.00 52.53 1040 GLN A O 1
ATOM 8430 N N . GLU A 1 1041 ? 24.400 -9.177 81.866 1.00 53.75 1041 GLU A N 1
ATOM 8431 C CA . GLU A 1 1041 ? 25.783 -9.089 82.372 1.00 53.75 1041 GLU A CA 1
ATOM 8432 C C . GLU A 1 1041 ? 26.856 -9.183 81.271 1.00 53.75 1041 GLU A C 1
ATOM 8434 O O . GLU A 1 1041 ? 27.955 -8.647 81.413 1.00 53.75 1041 GLU A O 1
ATOM 8439 N N . LEU A 1 1042 ? 26.546 -9.817 80.133 1.00 53.09 1042 LEU A N 1
ATOM 8440 C CA . LEU A 1 1042 ? 27.482 -9.910 79.003 1.00 53.09 1042 LEU A CA 1
ATOM 8441 C C . LEU A 1 1042 ? 27.515 -8.622 78.162 1.00 53.09 1042 LEU A C 1
ATOM 8443 O O . LEU A 1 1042 ? 28.505 -8.338 77.484 1.00 53.09 1042 LEU A O 1
ATOM 8447 N N . ARG A 1 1043 ? 26.432 -7.833 78.206 1.00 53.25 1043 ARG A N 1
ATOM 8448 C CA . ARG A 1 1043 ? 26.295 -6.582 77.446 1.00 53.25 1043 ARG A CA 1
ATOM 8449 C C . ARG A 1 1043 ? 27.203 -5.474 77.985 1.00 53.25 1043 ARG A C 1
ATOM 8451 O O . ARG A 1 1043 ? 27.837 -4.787 77.193 1.00 53.25 1043 ARG A O 1
ATOM 8458 N N . THR A 1 1044 ? 27.355 -5.368 79.304 1.00 58.72 1044 THR A N 1
ATOM 8459 C CA . THR A 1 1044 ? 28.233 -4.374 79.947 1.00 58.72 1044 THR A CA 1
ATOM 8460 C C . THR A 1 1044 ? 29.721 -4.664 79.737 1.00 58.72 1044 THR A C 1
ATOM 8462 O O . THR A 1 1044 ? 30.502 -3.728 79.577 1.00 58.72 1044 THR A O 1
ATOM 8465 N N . LYS A 1 1045 ? 30.127 -5.940 79.644 1.00 58.44 1045 LYS A N 1
ATOM 8466 C CA . LYS A 1 1045 ? 31.510 -6.307 79.278 1.00 58.44 1045 LYS A CA 1
ATOM 8467 C C . LYS A 1 1045 ? 31.834 -6.013 77.810 1.00 58.44 1045 LYS A C 1
ATOM 8469 O O . LYS A 1 1045 ? 32.903 -5.483 77.521 1.00 58.44 1045 LYS A O 1
ATOM 8474 N N . ARG A 1 1046 ? 30.895 -6.266 76.889 1.00 59.09 1046 ARG A N 1
ATOM 8475 C CA . ARG A 1 1046 ? 31.085 -5.956 75.460 1.00 59.09 1046 ARG A CA 1
ATOM 8476 C C . ARG A 1 1046 ? 31.107 -4.454 75.164 1.00 59.09 1046 ARG A C 1
ATOM 8478 O O . ARG A 1 1046 ? 31.840 -4.033 74.276 1.00 59.09 1046 ARG A O 1
ATOM 8485 N N . GLU A 1 1047 ? 30.371 -3.630 75.910 1.00 62.00 1047 GLU A N 1
ATOM 8486 C CA . GLU A 1 1047 ? 30.426 -2.167 75.742 1.00 62.00 1047 GLU A CA 1
ATOM 8487 C C . GLU A 1 1047 ? 31.778 -1.567 76.166 1.00 62.00 1047 GLU A C 1
ATOM 8489 O O . GLU A 1 1047 ? 32.248 -0.617 75.538 1.00 62.00 1047 GLU A O 1
ATOM 8494 N N . GLN A 1 1048 ? 32.456 -2.156 77.159 1.00 65.31 1048 GLN A N 1
ATOM 8495 C CA . GLN A 1 1048 ? 33.807 -1.739 77.552 1.00 65.31 1048 GLN A CA 1
ATOM 8496 C C . GLN A 1 1048 ? 34.878 -2.170 76.536 1.00 65.31 1048 GLN A C 1
ATOM 8498 O O . GLN A 1 1048 ? 35.765 -1.378 76.223 1.00 65.31 1048 GLN A O 1
ATOM 8503 N N . GLU A 1 1049 ? 34.772 -3.367 75.954 1.00 62.38 1049 GLU A N 1
ATOM 8504 C CA . GLU A 1 1049 ? 35.700 -3.833 74.908 1.00 62.38 1049 GLU A CA 1
ATOM 8505 C C . GLU A 1 1049 ? 35.559 -3.037 73.601 1.00 62.38 1049 GLU A C 1
ATOM 8507 O O . GLU A 1 1049 ? 36.559 -2.675 72.980 1.00 62.38 1049 GLU A O 1
ATOM 8512 N N . VAL A 1 1050 ? 34.333 -2.665 73.215 1.00 63.97 1050 VAL A N 1
ATOM 8513 C CA . VAL A 1 1050 ? 34.090 -1.824 72.029 1.00 63.97 1050 VAL A CA 1
ATOM 8514 C C . VAL A 1 1050 ? 34.626 -0.399 72.225 1.00 63.97 1050 VAL A C 1
ATOM 8516 O O . VAL A 1 1050 ? 35.096 0.212 71.265 1.00 63.97 1050 VAL A O 1
ATOM 8519 N N . ALA A 1 1051 ? 34.614 0.133 73.451 1.00 66.50 1051 ALA A N 1
ATOM 8520 C CA . ALA A 1 1051 ? 35.191 1.445 73.748 1.00 66.50 1051 ALA A CA 1
ATOM 8521 C C . ALA A 1 1051 ? 36.729 1.451 73.656 1.00 66.50 1051 ALA A C 1
ATOM 8523 O O . ALA A 1 1051 ? 37.307 2.428 73.181 1.00 66.50 1051 ALA A O 1
ATOM 8524 N N . VAL A 1 1052 ? 37.391 0.358 74.053 1.00 70.50 1052 VAL A N 1
ATOM 8525 C CA . VAL A 1 1052 ? 38.851 0.202 73.921 1.00 70.50 1052 VAL A CA 1
ATOM 8526 C C . VAL A 1 1052 ? 39.253 0.017 72.456 1.00 70.50 1052 VAL A C 1
ATOM 8528 O O . VAL A 1 1052 ? 40.183 0.672 71.992 1.00 70.50 1052 VAL A O 1
ATOM 8531 N N . LEU A 1 1053 ? 38.505 -0.792 71.698 1.00 62.47 1053 LEU A N 1
ATOM 8532 C CA . LEU A 1 1053 ? 38.764 -1.011 70.272 1.00 62.47 1053 LEU A CA 1
ATOM 8533 C C . LEU A 1 1053 ? 38.534 0.249 69.429 1.00 62.47 1053 LEU A C 1
ATOM 8535 O O . LEU A 1 1053 ? 39.308 0.509 68.515 1.00 62.47 1053 LEU A O 1
ATOM 8539 N N . LYS A 1 1054 ? 37.536 1.081 69.760 1.00 66.12 1054 LYS A N 1
ATOM 8540 C CA . LYS A 1 1054 ? 37.349 2.381 69.093 1.00 66.12 1054 LYS A CA 1
ATOM 8541 C C . LYS A 1 1054 ? 38.509 3.341 69.344 1.00 66.12 1054 LYS A C 1
ATOM 8543 O O . LYS A 1 1054 ? 38.926 4.021 68.417 1.00 66.12 1054 LYS A O 1
ATOM 8548 N N . ARG A 1 1055 ? 39.059 3.356 70.562 1.00 72.44 1055 ARG A N 1
ATOM 8549 C CA . ARG A 1 1055 ? 40.209 4.206 70.900 1.00 72.44 1055 ARG A CA 1
ATOM 8550 C C . ARG A 1 1055 ? 41.488 3.742 70.191 1.00 72.44 1055 ARG A C 1
ATOM 8552 O O . ARG A 1 1055 ? 42.222 4.571 69.673 1.00 72.44 1055 ARG A O 1
ATOM 8559 N N . SER A 1 1056 ? 41.690 2.427 70.086 1.00 68.69 1056 SER A N 1
ATOM 8560 C CA . SER A 1 1056 ? 42.787 1.831 69.307 1.00 68.69 1056 SER A CA 1
ATOM 8561 C C . SER A 1 1056 ? 42.666 2.126 67.808 1.00 68.69 1056 SER A C 1
ATOM 8563 O O . SER A 1 1056 ? 43.670 2.382 67.155 1.00 68.69 1056 SER A O 1
ATOM 8565 N N . LEU A 1 1057 ? 41.445 2.120 67.261 1.00 63.84 1057 LEU A N 1
ATOM 8566 C CA . LEU A 1 1057 ? 41.201 2.418 65.848 1.00 63.84 1057 LEU A CA 1
ATOM 8567 C C . LEU A 1 1057 ? 41.407 3.910 65.531 1.00 63.84 1057 LEU A C 1
ATOM 8569 O O . LEU A 1 1057 ? 41.902 4.245 64.460 1.00 63.84 1057 LEU A O 1
ATOM 8573 N N . GLU A 1 1058 ? 41.048 4.807 66.455 1.00 72.06 1058 GLU A N 1
ATOM 8574 C CA . GLU A 1 1058 ? 41.314 6.247 66.329 1.00 72.06 1058 GLU A CA 1
ATOM 8575 C C . GLU A 1 1058 ? 42.817 6.563 66.446 1.00 72.06 1058 GLU A C 1
ATOM 8577 O O . GLU A 1 1058 ? 43.313 7.410 65.705 1.00 72.06 1058 GLU A O 1
ATOM 8582 N N . GLU A 1 1059 ? 43.565 5.848 67.296 1.00 74.38 1059 GLU A N 1
ATOM 8583 C CA . GLU A 1 1059 ? 45.030 5.962 67.382 1.00 74.38 1059 GLU A CA 1
ATOM 8584 C C . GLU A 1 1059 ? 45.741 5.410 66.133 1.00 74.38 1059 GLU A C 1
ATOM 8586 O O . GLU A 1 1059 ? 46.665 6.051 65.631 1.00 74.38 1059 GLU A O 1
ATOM 8591 N N . GLU A 1 1060 ? 45.290 4.283 65.568 1.00 68.56 1060 GLU A N 1
ATOM 8592 C CA . GLU A 1 1060 ? 45.823 3.762 64.298 1.00 68.56 1060 GLU A CA 1
ATOM 8593 C C . GLU A 1 1060 ? 45.460 4.652 63.104 1.00 68.56 1060 GLU A C 1
ATOM 8595 O O . GLU A 1 1060 ? 46.304 4.886 62.237 1.00 68.56 1060 GLU A O 1
ATOM 8600 N N . ALA A 1 1061 ? 44.245 5.209 63.066 1.00 66.75 1061 ALA A N 1
ATOM 8601 C CA . ALA A 1 1061 ? 43.846 6.157 62.029 1.00 66.75 1061 ALA A CA 1
ATOM 8602 C C . ALA A 1 1061 ? 44.679 7.446 62.102 1.00 66.75 1061 ALA A C 1
ATOM 8604 O O . ALA A 1 1061 ? 45.175 7.902 61.072 1.00 66.75 1061 ALA A O 1
ATOM 8605 N N . ALA A 1 1062 ? 44.919 7.984 63.303 1.00 72.94 1062 ALA A N 1
ATOM 8606 C CA . ALA A 1 1062 ? 45.779 9.149 63.500 1.00 72.94 1062 ALA A CA 1
ATOM 8607 C C . ALA A 1 1062 ? 47.251 8.858 63.149 1.00 72.94 1062 ALA A C 1
ATOM 8609 O O . ALA A 1 1062 ? 47.914 9.695 62.534 1.00 72.94 1062 ALA A O 1
ATOM 8610 N N . ALA A 1 1063 ? 47.764 7.664 63.469 1.00 73.25 1063 ALA A N 1
ATOM 8611 C CA . ALA A 1 1063 ? 49.108 7.237 63.074 1.00 73.25 1063 ALA A CA 1
ATOM 8612 C C . ALA A 1 1063 ? 49.238 7.071 61.549 1.00 73.25 1063 ALA A C 1
ATOM 8614 O O . ALA A 1 1063 ? 50.257 7.446 60.963 1.00 73.25 1063 ALA A O 1
ATOM 8615 N N . HIS A 1 1064 ? 48.196 6.566 60.888 1.00 71.75 1064 HIS A N 1
ATOM 8616 C CA . HIS A 1 1064 ? 48.156 6.421 59.436 1.00 71.75 1064 HIS A CA 1
ATOM 8617 C C . HIS A 1 1064 ? 48.033 7.780 58.728 1.00 71.75 1064 HIS A C 1
ATOM 8619 O O . HIS A 1 1064 ? 48.659 7.999 57.689 1.00 71.75 1064 HIS A O 1
ATOM 8625 N N . GLU A 1 1065 ? 47.278 8.724 59.293 1.00 71.38 1065 GLU A N 1
ATOM 8626 C CA . GLU A 1 1065 ? 47.167 10.089 58.772 1.00 71.38 1065 GLU A CA 1
ATOM 8627 C C . GLU A 1 1065 ? 48.476 10.872 58.957 1.00 71.38 1065 GLU A C 1
ATOM 8629 O O . GLU A 1 1065 ? 48.923 11.552 58.032 1.00 71.38 1065 GLU A O 1
ATOM 8634 N N . ALA A 1 1066 ? 49.160 10.689 60.093 1.00 73.50 1066 ALA A N 1
ATOM 8635 C CA . ALA A 1 1066 ? 50.501 11.220 60.325 1.00 73.50 1066 ALA A CA 1
ATOM 8636 C C . ALA A 1 1066 ? 51.538 10.612 59.363 1.00 73.50 1066 ALA A C 1
ATOM 8638 O O . ALA A 1 1066 ? 52.354 11.343 58.807 1.00 73.50 1066 ALA A O 1
ATOM 8639 N N . SER A 1 1067 ? 51.470 9.303 59.087 1.00 71.94 1067 SER A N 1
ATOM 8640 C CA . SER A 1 1067 ? 52.344 8.637 58.109 1.00 71.94 1067 SER A CA 1
ATOM 8641 C C . SER A 1 1067 ? 52.094 9.123 56.676 1.00 71.94 1067 SER A C 1
ATOM 8643 O O . SER A 1 1067 ? 53.041 9.373 55.932 1.00 71.94 1067 SER A O 1
ATOM 8645 N N . LEU A 1 1068 ? 50.830 9.341 56.295 1.00 68.19 1068 LEU A N 1
ATOM 8646 C CA . LEU A 1 1068 ? 50.463 9.932 55.003 1.00 68.19 1068 LEU A CA 1
ATOM 8647 C C . LEU A 1 1068 ? 50.895 11.399 54.892 1.00 68.19 1068 LEU A C 1
ATOM 8649 O O . LEU A 1 1068 ? 51.298 11.831 53.811 1.00 68.19 1068 LEU A O 1
ATOM 8653 N N . ALA A 1 1069 ? 50.841 12.165 55.983 1.00 72.12 1069 ALA A N 1
ATOM 8654 C CA . ALA A 1 1069 ? 51.352 13.531 56.027 1.00 72.12 1069 ALA A CA 1
ATOM 8655 C C . ALA A 1 1069 ? 52.885 13.568 55.891 1.00 72.12 1069 ALA A C 1
ATOM 8657 O O . ALA A 1 1069 ? 53.394 14.364 55.103 1.00 72.12 1069 ALA A O 1
ATOM 8658 N N . ASP A 1 1070 ? 53.609 12.660 56.552 1.00 73.56 1070 ASP A N 1
ATOM 8659 C CA . ASP A 1 1070 ? 55.067 12.509 56.423 1.00 73.56 1070 ASP A CA 1
ATOM 8660 C C . ASP A 1 1070 ? 55.477 12.033 55.022 1.00 73.56 1070 ASP A C 1
ATOM 8662 O O . ASP A 1 1070 ? 56.443 12.532 54.445 1.00 73.56 1070 ASP A O 1
ATOM 8666 N N . GLN A 1 1071 ? 54.714 11.114 54.422 1.00 69.94 1071 GLN A N 1
ATOM 8667 C CA . GLN A 1 1071 ? 54.896 10.688 53.033 1.00 69.94 1071 GLN A CA 1
ATOM 8668 C C . GLN A 1 1071 ? 54.646 11.839 52.057 1.00 69.94 1071 GLN A C 1
ATOM 8670 O O . GLN A 1 1071 ? 55.442 12.034 51.142 1.00 69.94 1071 GLN A O 1
ATOM 8675 N N . ARG A 1 1072 ? 53.595 12.644 52.261 1.00 74.75 1072 ARG A N 1
ATOM 8676 C CA . ARG A 1 1072 ? 53.333 13.847 51.453 1.00 74.75 1072 ARG A CA 1
ATOM 8677 C C . ARG A 1 1072 ? 54.411 14.907 51.644 1.00 74.75 1072 ARG A C 1
ATOM 8679 O O . ARG A 1 1072 ? 54.781 15.561 50.674 1.00 74.75 1072 ARG A O 1
ATOM 8686 N N . HIS A 1 1073 ? 54.947 15.063 52.854 1.00 74.44 1073 HIS A N 1
ATOM 8687 C CA . HIS A 1 1073 ? 56.043 15.990 53.115 1.00 74.44 1073 HIS A CA 1
ATOM 8688 C C . HIS A 1 1073 ? 57.349 15.519 52.460 1.00 74.44 1073 HIS A C 1
ATOM 8690 O O . HIS A 1 1073 ? 58.011 16.326 51.811 1.00 74.44 1073 HIS A O 1
ATOM 8696 N N . LYS A 1 1074 ? 57.661 14.215 52.509 1.00 75.75 1074 LYS A N 1
ATOM 8697 C CA . LYS A 1 1074 ? 58.779 13.610 51.765 1.00 75.75 1074 LYS A CA 1
ATOM 8698 C C . LYS A 1 1074 ? 58.618 13.741 50.256 1.00 75.75 1074 LYS A C 1
ATOM 8700 O O . LYS A 1 1074 ? 59.547 14.195 49.609 1.00 75.75 1074 LYS A O 1
ATOM 8705 N N . HIS A 1 1075 ? 57.440 13.455 49.704 1.00 73.12 1075 HIS A N 1
ATOM 8706 C CA . HIS A 1 1075 ? 57.185 13.619 48.269 1.00 73.12 1075 HIS A CA 1
ATOM 8707 C C . HIS A 1 1075 ? 57.229 15.089 47.840 1.00 73.12 1075 HIS A C 1
ATOM 8709 O O . HIS A 1 1075 ? 57.654 15.385 46.732 1.00 73.12 1075 HIS A O 1
ATOM 8715 N N . SER A 1 1076 ? 56.831 16.025 48.708 1.00 69.75 1076 SER A N 1
ATOM 8716 C CA . SER A 1 1076 ? 56.954 17.465 48.452 1.00 69.75 1076 SER A CA 1
ATOM 8717 C C . SER A 1 1076 ? 58.413 17.938 48.510 1.00 69.75 1076 SER A C 1
ATOM 8719 O O . SER A 1 1076 ? 58.827 18.738 47.674 1.00 69.75 1076 SER A O 1
ATOM 8721 N N . GLN A 1 1077 ? 59.222 17.403 49.435 1.00 73.62 1077 GLN A N 1
ATOM 8722 C CA . GLN A 1 1077 ? 60.667 17.654 49.497 1.00 73.62 1077 GLN A CA 1
ATOM 8723 C C . GLN A 1 1077 ? 61.424 17.004 48.331 1.00 73.62 1077 GLN A C 1
ATOM 8725 O O . GLN A 1 1077 ? 62.315 17.634 47.772 1.00 73.62 1077 GLN A O 1
ATOM 8730 N N . GLU A 1 1078 ? 61.049 15.795 47.911 1.00 72.38 1078 GLU A N 1
ATOM 8731 C CA . GLU A 1 1078 ? 61.584 15.140 46.713 1.00 72.38 1078 GLU A CA 1
ATOM 8732 C C . GLU A 1 1078 ? 61.159 15.881 45.446 1.00 72.38 1078 GLU A C 1
ATOM 8734 O O . GLU A 1 1078 ? 61.987 16.075 44.565 1.00 72.38 1078 GLU A O 1
ATOM 8739 N N . LEU A 1 1079 ? 59.922 16.388 45.370 1.00 70.62 1079 LEU A N 1
ATOM 8740 C CA . LEU A 1 1079 ? 59.482 17.273 44.290 1.00 70.62 1079 LEU A CA 1
ATOM 8741 C C . LEU A 1 1079 ? 60.253 18.590 44.293 1.00 70.62 1079 LEU A C 1
ATOM 8743 O O . LEU A 1 1079 ? 60.626 19.044 43.220 1.00 70.62 1079 LEU A O 1
ATOM 8747 N N . GLN A 1 1080 ? 60.541 19.190 45.452 1.00 73.25 1080 GLN A N 1
ATOM 8748 C CA . GLN A 1 1080 ? 61.401 20.375 45.541 1.00 73.25 1080 GLN A CA 1
ATOM 8749 C C . GLN A 1 1080 ? 62.846 20.070 45.142 1.00 73.25 1080 GLN A C 1
ATOM 8751 O O . GLN A 1 1080 ? 63.420 20.857 44.399 1.00 73.25 1080 GLN A O 1
ATOM 8756 N N . GLN A 1 1081 ? 63.409 18.923 45.530 1.00 73.88 1081 GLN A N 1
ATOM 8757 C CA . GLN A 1 1081 ? 64.738 18.491 45.087 1.00 73.88 1081 GLN A CA 1
ATOM 8758 C C . GLN A 1 1081 ? 64.775 18.178 43.590 1.00 73.88 1081 GLN A C 1
ATOM 8760 O O . GLN A 1 1081 ? 65.736 18.547 42.926 1.00 73.88 1081 GLN A O 1
ATOM 8765 N N . LEU A 1 1082 ? 63.731 17.566 43.026 1.00 70.94 1082 LEU A N 1
ATOM 8766 C CA . LEU A 1 1082 ? 63.590 17.348 41.586 1.00 70.94 1082 LEU A CA 1
ATOM 8767 C C . LEU A 1 1082 ? 63.402 18.665 40.839 1.00 70.94 1082 LEU A C 1
ATOM 8769 O O . LEU A 1 1082 ? 63.950 18.811 39.753 1.00 70.94 1082 LEU A O 1
ATOM 8773 N N . ASN A 1 1083 ? 62.690 19.640 41.409 1.00 68.94 1083 ASN A N 1
ATOM 8774 C CA . ASN A 1 1083 ? 62.520 20.960 40.804 1.00 68.94 1083 ASN A CA 1
ATOM 8775 C C . ASN A 1 1083 ? 63.800 21.803 40.919 1.00 68.94 1083 ASN A C 1
ATOM 8777 O O . ASN A 1 1083 ? 64.135 22.516 39.982 1.00 68.94 1083 ASN A O 1
ATOM 8781 N N . GLU A 1 1084 ? 64.566 21.673 42.006 1.00 72.56 1084 GLU A N 1
ATOM 8782 C CA . GLU A 1 1084 ? 65.899 22.267 42.155 1.00 72.56 1084 GLU A CA 1
ATOM 8783 C C . GLU A 1 1084 ? 66.930 21.578 41.254 1.00 72.56 1084 GLU A C 1
ATOM 8785 O O . GLU A 1 1084 ? 67.762 22.264 40.668 1.00 72.56 1084 GLU A O 1
ATOM 8790 N N . GLN A 1 1085 ? 66.850 20.260 41.052 1.00 70.00 1085 GLN A N 1
ATOM 8791 C CA . GLN A 1 1085 ? 67.628 19.536 40.040 1.00 70.00 1085 GLN A CA 1
ATOM 8792 C C . GLN A 1 1085 ? 67.201 19.932 38.623 1.00 70.00 1085 GLN A C 1
ATOM 8794 O O . GLN A 1 1085 ? 68.051 20.063 37.747 1.00 70.00 1085 GLN A O 1
ATOM 8799 N N . HIS A 1 1086 ? 65.913 20.191 38.389 1.00 63.91 1086 HIS A N 1
ATOM 8800 C CA . HIS A 1 1086 ? 65.389 20.666 37.111 1.00 63.91 1086 HIS A CA 1
ATOM 8801 C C . HIS A 1 1086 ? 65.798 22.120 36.832 1.00 63.91 1086 HIS A C 1
ATOM 8803 O O . HIS A 1 1086 ? 66.155 22.445 35.701 1.00 63.91 1086 HIS A O 1
ATOM 8809 N N . ASP A 1 1087 ? 65.850 22.979 37.852 1.00 67.50 1087 ASP A N 1
ATOM 8810 C CA . ASP A 1 1087 ? 66.367 24.347 37.762 1.00 67.50 1087 ASP A CA 1
ATOM 8811 C C . ASP A 1 1087 ? 67.902 24.387 37.690 1.00 67.50 1087 ASP A C 1
ATOM 8813 O O . ASP A 1 1087 ? 68.455 25.249 37.005 1.00 67.50 1087 ASP A O 1
ATOM 8817 N N . GLN A 1 1088 ? 68.613 23.432 38.300 1.00 63.50 1088 GLN A N 1
ATOM 8818 C CA . GLN A 1 1088 ? 70.054 23.223 38.110 1.00 63.50 1088 GLN A CA 1
ATOM 8819 C C . GLN A 1 1088 ? 70.367 22.659 36.713 1.00 63.50 1088 GLN A C 1
ATOM 8821 O O . GLN A 1 1088 ? 71.343 23.089 36.105 1.00 63.50 1088 GLN A O 1
ATOM 8826 N N . LEU A 1 1089 ? 69.513 21.801 36.140 1.00 59.06 1089 LEU A N 1
ATOM 8827 C CA . LEU A 1 1089 ? 69.614 21.313 34.756 1.00 59.06 1089 LEU A CA 1
ATOM 8828 C C . LEU A 1 1089 ? 69.214 22.386 33.727 1.00 59.06 1089 LEU A C 1
ATOM 8830 O O . LEU A 1 1089 ? 69.841 22.478 32.670 1.00 59.06 1089 LEU A O 1
ATOM 8834 N N . LYS A 1 1090 ? 68.247 23.262 34.041 1.00 50.88 1090 LYS A N 1
ATOM 8835 C CA . LYS A 1 1090 ? 67.931 24.467 33.249 1.00 50.88 1090 LYS A CA 1
ATOM 8836 C C . LYS A 1 1090 ? 69.050 25.510 33.325 1.00 50.88 1090 LYS A C 1
ATOM 8838 O O . LYS A 1 1090 ? 69.391 26.090 32.297 1.00 50.88 1090 LYS A O 1
ATOM 8843 N N . LYS A 1 1091 ? 69.688 25.699 34.488 1.00 50.38 1091 LYS A N 1
ATOM 8844 C CA . LYS A 1 1091 ? 70.888 26.547 34.647 1.00 50.38 1091 LYS A CA 1
ATOM 8845 C C . LYS A 1 1091 ? 72.140 25.939 34.000 1.00 50.38 1091 LYS A C 1
ATOM 8847 O O . LYS A 1 1091 ? 72.963 26.691 33.493 1.00 50.38 1091 LYS A O 1
ATOM 8852 N N . ALA A 1 1092 ? 72.252 24.611 33.916 1.00 49.09 1092 ALA A N 1
ATOM 8853 C CA . ALA A 1 1092 ? 73.336 23.919 33.209 1.00 49.09 1092 ALA A CA 1
ATOM 8854 C C . ALA A 1 1092 ? 73.167 23.897 31.673 1.00 49.09 1092 ALA A C 1
ATOM 8856 O O . ALA A 1 1092 ? 74.147 23.693 30.959 1.00 49.09 1092 ALA A O 1
ATOM 8857 N N . LYS A 1 1093 ? 71.960 24.164 31.143 1.00 46.53 1093 LYS A N 1
ATOM 8858 C CA . LYS A 1 1093 ? 71.693 24.324 29.695 1.00 46.53 1093 LYS A CA 1
ATOM 8859 C C . LYS A 1 1093 ? 71.602 25.778 29.206 1.00 46.53 1093 LYS A C 1
ATOM 8861 O O . LYS A 1 1093 ? 71.564 25.994 27.999 1.00 46.53 1093 LYS A O 1
ATOM 8866 N N . ALA A 1 1094 ? 71.635 26.768 30.100 1.00 39.09 1094 ALA A N 1
ATOM 8867 C CA . ALA A 1 1094 ? 71.637 28.202 29.773 1.00 39.09 1094 ALA A CA 1
ATOM 8868 C C . ALA A 1 1094 ? 72.915 28.912 30.271 1.00 39.09 1094 ALA A C 1
ATOM 8870 O O . ALA A 1 1094 ? 72.870 30.010 30.818 1.00 39.09 1094 ALA A O 1
ATOM 8871 N N . GLY A 1 1095 ? 74.063 28.256 30.080 1.00 35.00 1095 GLY A N 1
ATOM 8872 C CA . GLY A 1 1095 ? 75.405 28.757 30.386 1.00 35.00 1095 GLY A CA 1
ATOM 8873 C C . GLY A 1 1095 ? 76.360 28.561 29.208 1.00 35.00 1095 GLY A C 1
ATOM 8874 O O . GLY A 1 1095 ? 77.453 28.036 29.378 1.00 35.00 1095 GLY A O 1
ATOM 8875 N N . HIS A 1 1096 ? 75.917 28.927 28.003 1.00 37.03 1096 HIS A N 1
ATOM 8876 C CA . HIS A 1 1096 ? 76.747 29.025 26.799 1.00 37.03 1096 HIS A CA 1
ATOM 8877 C C . HIS A 1 1096 ? 76.337 30.261 25.982 1.00 37.03 1096 HIS A C 1
ATOM 8879 O O . HIS A 1 1096 ? 75.927 30.146 24.838 1.00 37.03 1096 HIS A O 1
ATOM 8885 N N . PHE A 1 1097 ? 76.361 31.439 26.610 1.00 31.05 1097 PHE A N 1
ATOM 8886 C CA . PHE A 1 1097 ? 76.918 32.672 26.034 1.00 31.05 1097 PHE A CA 1
ATOM 8887 C C . PHE A 1 1097 ? 76.784 33.804 27.054 1.00 31.05 1097 PHE A C 1
ATOM 8889 O O . PHE A 1 1097 ? 75.703 34.314 27.340 1.00 31.05 1097 PHE A O 1
ATOM 8896 N N . THR A 1 1098 ? 77.917 34.161 27.634 1.00 29.16 1098 THR A N 1
ATOM 8897 C CA . THR A 1 1098 ? 78.084 35.262 28.575 1.00 29.16 1098 THR A CA 1
ATOM 8898 C C . THR A 1 1098 ? 78.486 36.526 27.806 1.00 29.16 1098 THR A C 1
ATOM 8900 O O . THR A 1 1098 ? 79.163 36.428 26.787 1.00 29.16 1098 THR A O 1
ATOM 8903 N N . LEU A 1 1099 ? 78.173 37.689 28.394 1.00 27.89 1099 LEU A N 1
ATOM 8904 C CA . LEU A 1 1099 ? 78.737 39.030 28.148 1.00 27.89 1099 LEU A CA 1
ATOM 8905 C C . LEU A 1 1099 ? 78.291 39.802 26.890 1.00 27.89 1099 LEU A C 1
ATOM 8907 O O . LEU A 1 1099 ? 78.728 39.510 25.786 1.00 27.89 1099 LEU A O 1
ATOM 8911 N N . LEU A 1 1100 ? 77.591 40.932 27.088 1.00 28.06 1100 LEU A N 1
ATOM 8912 C CA . LEU A 1 1100 ? 78.217 42.268 27.223 1.00 28.06 1100 LEU A CA 1
ATOM 8913 C C . LEU A 1 1100 ? 77.165 43.389 27.456 1.00 28.06 1100 LEU A C 1
ATOM 8915 O O . LEU A 1 1100 ? 76.311 43.587 26.607 1.00 28.06 1100 LEU A O 1
ATOM 8919 N N . CYS A 1 1101 ? 77.333 44.150 28.558 1.00 25.72 1101 CYS A N 1
ATOM 8920 C CA . CYS A 1 1101 ? 77.327 45.635 28.646 1.00 25.72 1101 CYS A CA 1
ATOM 8921 C C . CYS A 1 1101 ? 76.073 46.464 28.203 1.00 25.72 1101 CYS A C 1
ATOM 8923 O O . CYS A 1 1101 ? 75.439 46.148 27.216 1.00 25.72 1101 CYS A O 1
ATOM 8925 N N . VAL A 1 1102 ? 75.661 47.615 28.777 1.00 27.50 1102 VAL A N 1
ATOM 8926 C CA . VAL A 1 1102 ? 76.209 48.559 29.779 1.00 27.50 1102 VAL A CA 1
ATOM 8927 C C . VAL A 1 1102 ? 75.214 49.739 29.997 1.00 27.50 1102 VAL A C 1
ATOM 8929 O O . VAL A 1 1102 ? 74.518 50.133 29.072 1.00 27.50 1102 VAL A O 1
ATOM 8932 N N . MET A 1 1103 ? 75.239 50.322 31.210 1.00 24.28 1103 MET A N 1
ATOM 8933 C CA . MET A 1 1103 ? 74.944 51.722 31.630 1.00 24.28 1103 MET A CA 1
ATOM 8934 C C . MET A 1 1103 ? 73.547 52.398 31.538 1.00 24.28 1103 MET A C 1
ATOM 8936 O O . MET A 1 1103 ? 73.127 52.897 30.506 1.00 24.28 1103 MET A O 1
ATOM 8940 N N . ALA A 1 1104 ? 73.011 52.647 32.746 1.00 27.92 1104 ALA A N 1
ATOM 8941 C CA . ALA A 1 1104 ? 72.913 53.954 33.437 1.00 27.92 1104 ALA A CA 1
ATOM 8942 C C . ALA A 1 1104 ? 71.746 54.950 33.196 1.00 27.92 1104 ALA A C 1
ATOM 8944 O O . ALA A 1 1104 ? 71.488 55.401 32.090 1.00 27.92 1104 ALA A O 1
ATOM 8945 N N . CYS A 1 1105 ? 71.247 55.433 34.353 1.00 23.80 1105 CYS A N 1
ATOM 8946 C CA . CYS A 1 1105 ? 70.754 56.780 34.715 1.00 23.80 1105 CYS A CA 1
ATOM 8947 C C . CYS A 1 1105 ? 69.254 56.998 35.066 1.00 23.80 1105 CYS A C 1
ATOM 8949 O O . CYS A 1 1105 ? 68.412 57.130 34.193 1.00 23.80 1105 CYS A O 1
ATOM 8951 N N . VAL A 1 1106 ? 69.030 57.274 36.370 1.00 28.19 1106 VAL A N 1
ATOM 8952 C CA . VAL A 1 1106 ? 68.454 58.529 36.936 1.00 28.19 1106 VAL A CA 1
ATOM 8953 C C . VAL A 1 1106 ? 66.919 58.717 37.094 1.00 28.19 1106 VAL A C 1
ATOM 8955 O O . VAL A 1 1106 ? 66.160 58.659 36.139 1.00 28.19 1106 VAL A O 1
ATOM 8958 N N . LYS A 1 1107 ? 66.570 59.169 38.325 1.00 28.61 1107 LYS A N 1
ATOM 8959 C CA . LYS A 1 1107 ? 65.400 59.947 38.841 1.00 28.61 1107 LYS A CA 1
ATOM 8960 C C . LYS A 1 1107 ? 64.034 59.247 38.919 1.00 28.61 1107 LYS A C 1
ATOM 8962 O O . LYS A 1 1107 ? 63.519 58.776 37.925 1.00 28.61 1107 LYS A O 1
ATOM 8967 N N . GLU A 1 1108 ? 63.391 59.074 40.079 1.00 26.97 1108 GLU A N 1
ATOM 8968 C CA . GLU A 1 1108 ? 63.031 59.990 41.188 1.00 26.97 1108 GLU A CA 1
ATOM 8969 C C . GLU A 1 1108 ? 61.876 60.968 40.855 1.00 26.97 1108 GLU A C 1
ATOM 8971 O O . GLU A 1 1108 ? 61.937 61.703 39.875 1.00 26.97 1108 GLU A O 1
ATOM 8976 N N . ARG A 1 1109 ? 60.907 61.021 41.791 1.00 25.67 1109 ARG A N 1
ATOM 8977 C CA . ARG A 1 1109 ? 59.882 62.055 42.083 1.00 25.67 1109 ARG A CA 1
ATOM 8978 C C . ARG A 1 1109 ? 58.445 61.940 41.524 1.00 25.67 1109 ARG A C 1
ATOM 8980 O O . ARG A 1 1109 ? 58.138 62.385 40.433 1.00 25.67 1109 ARG A O 1
ATOM 8987 N N . ARG A 1 1110 ? 57.568 61.633 42.497 1.00 27.48 1110 ARG A N 1
ATOM 8988 C CA . ARG A 1 1110 ? 56.508 62.493 43.088 1.00 27.48 1110 ARG A CA 1
ATOM 8989 C C . ARG A 1 1110 ? 55.140 62.662 42.403 1.00 27.48 1110 ARG A C 1
ATOM 8991 O O . ARG A 1 1110 ? 55.026 63.062 41.260 1.00 27.48 1110 ARG A O 1
ATOM 8998 N N . GLN A 1 1111 ? 54.179 62.652 43.338 1.00 23.34 1111 GLN A N 1
ATOM 8999 C CA . GLN A 1 1111 ? 52.926 63.416 43.452 1.00 23.34 1111 GLN A CA 1
ATOM 9000 C C . GLN A 1 1111 ? 51.692 62.780 42.803 1.00 23.34 1111 GLN A C 1
ATOM 9002 O O . GLN A 1 1111 ? 51.641 62.586 41.603 1.00 23.34 1111 GLN A O 1
ATOM 9007 N N . LYS A 1 1112 ? 50.728 62.267 43.587 1.00 27.23 1112 LYS A N 1
ATOM 9008 C CA . LYS A 1 1112 ? 49.794 62.962 44.510 1.00 27.23 1112 LYS A CA 1
ATOM 9009 C C . LYS A 1 1112 ? 49.061 64.124 43.847 1.00 27.23 1112 LYS A C 1
ATOM 9011 O O . LYS A 1 1112 ? 49.704 65.050 43.371 1.00 27.23 1112 LYS A O 1
ATOM 9016 N N . ASN A 1 1113 ? 47.757 64.139 44.132 1.00 23.89 1113 ASN A N 1
ATOM 9017 C CA . ASN A 1 1113 ? 46.882 65.307 44.201 1.00 23.89 1113 ASN A CA 1
ATOM 9018 C C . ASN A 1 1113 ? 46.401 65.845 42.843 1.00 23.89 1113 ASN A C 1
ATOM 9020 O O . ASN A 1 1113 ? 47.126 65.808 41.869 1.00 23.89 1113 ASN A O 1
ATOM 9024 N N . VAL A 1 1114 ? 45.208 66.414 42.698 1.00 25.77 1114 VAL A N 1
ATOM 9025 C CA . VAL A 1 1114 ? 44.069 66.673 43.588 1.00 25.77 1114 VAL A CA 1
ATOM 9026 C C . VAL A 1 1114 ? 42.938 67.144 42.669 1.00 25.77 1114 VAL A C 1
ATOM 9028 O O . VAL A 1 1114 ? 43.205 67.715 41.618 1.00 25.77 1114 VAL A O 1
ATOM 9031 N N . LYS A 1 1115 ? 41.704 66.890 43.116 1.00 25.14 1115 LYS A N 1
ATOM 9032 C CA . LYS A 1 1115 ? 40.435 67.583 42.828 1.00 25.14 1115 LYS A CA 1
ATOM 9033 C C . LYS A 1 1115 ? 40.471 68.699 41.777 1.00 25.14 1115 LYS A C 1
ATOM 9035 O O . LYS A 1 1115 ? 41.189 69.667 41.958 1.00 25.14 1115 LYS A O 1
ATOM 9040 N N . PHE A 1 1116 ? 39.512 68.661 40.864 1.00 27.55 1116 PHE A N 1
ATOM 9041 C CA . PHE A 1 1116 ? 38.444 69.661 40.709 1.00 27.55 1116 PHE A CA 1
ATOM 9042 C C . PHE A 1 1116 ? 37.395 68.968 39.815 1.00 27.55 1116 PHE A C 1
ATOM 9044 O O . PHE A 1 1116 ? 37.752 68.359 38.819 1.00 27.55 1116 PHE A O 1
ATOM 9051 N N . GLY A 1 1117 ? 36.118 68.861 40.160 1.00 23.67 1117 GLY A N 1
ATOM 9052 C CA . GLY A 1 1117 ? 35.315 69.828 40.882 1.00 23.67 1117 GLY A CA 1
ATOM 9053 C C . GLY A 1 1117 ? 34.483 70.609 39.870 1.00 23.67 1117 GLY A C 1
ATOM 9054 O O . GLY A 1 1117 ? 35.011 71.493 39.210 1.00 23.67 1117 GLY A O 1
ATOM 9055 N N . LEU A 1 1118 ? 33.184 70.296 39.872 1.00 26.05 1118 LEU A N 1
ATOM 9056 C CA . LEU A 1 1118 ? 32.062 71.198 39.600 1.00 26.05 1118 LEU A CA 1
ATOM 9057 C C . LEU A 1 1118 ? 31.726 71.530 38.139 1.00 26.05 1118 LEU A C 1
ATOM 9059 O O . LEU A 1 1118 ? 32.331 72.390 37.511 1.00 26.05 1118 LEU A O 1
ATOM 9063 N N . SER A 1 1119 ? 30.614 70.954 37.680 1.00 28.55 1119 SER A N 1
ATOM 9064 C CA . SER A 1 1119 ? 29.352 71.675 37.398 1.00 28.55 1119 SER A CA 1
ATOM 9065 C C . SER A 1 1119 ? 28.275 70.634 37.025 1.00 28.55 1119 SER A C 1
ATOM 9067 O O . SER A 1 1119 ? 28.624 69.660 36.372 1.00 28.55 1119 SER A O 1
ATOM 9069 N N . LYS A 1 1120 ? 26.989 70.694 37.388 1.00 35.81 1120 LYS A N 1
ATOM 9070 C CA . LYS A 1 1120 ? 26.152 71.579 38.216 1.00 35.81 1120 LYS A CA 1
ATOM 9071 C C . LYS A 1 1120 ? 24.807 70.833 38.451 1.00 35.81 1120 LYS A C 1
ATOM 9073 O O . LYS A 1 1120 ? 24.415 70.067 37.577 1.00 35.81 1120 LYS A O 1
ATOM 9078 N N . ASP A 1 1121 ? 24.164 71.126 39.589 1.00 35.25 1121 ASP A N 1
ATOM 9079 C CA . ASP A 1 1121 ? 22.734 70.960 39.962 1.00 35.25 1121 ASP A CA 1
ATOM 9080 C C . ASP A 1 1121 ? 22.324 69.887 41.024 1.00 35.25 1121 ASP A C 1
ATOM 9082 O O . ASP A 1 1121 ? 22.385 68.682 40.805 1.00 35.25 1121 ASP A O 1
ATOM 9086 N N . ASP A 1 1122 ? 21.874 70.442 42.167 1.00 29.95 1122 ASP A N 1
ATOM 9087 C CA . ASP A 1 1122 ? 20.816 70.093 43.147 1.00 29.95 1122 ASP A CA 1
ATOM 9088 C C . ASP A 1 1122 ? 20.878 68.974 44.237 1.00 29.95 1122 ASP A C 1
ATOM 9090 O O . ASP A 1 1122 ? 20.895 67.780 43.972 1.00 29.95 1122 ASP A O 1
ATOM 9094 N N . ASN A 1 1123 ? 20.690 69.454 45.489 1.00 32.75 1123 ASN A N 1
ATOM 9095 C CA . ASN A 1 1123 ? 19.934 68.941 46.662 1.00 32.75 1123 ASN A CA 1
ATOM 9096 C C . ASN A 1 1123 ? 20.383 67.757 47.580 1.00 32.75 1123 ASN A C 1
ATOM 9098 O O . ASN A 1 1123 ? 20.373 66.594 47.199 1.00 32.75 1123 ASN A O 1
ATOM 9102 N N . PHE A 1 1124 ? 20.501 68.126 48.878 1.00 32.28 1124 PHE A N 1
ATOM 9103 C CA . PHE A 1 1124 ? 20.290 67.418 50.171 1.00 32.28 1124 PHE A CA 1
ATOM 9104 C C . PHE A 1 1124 ? 21.381 66.515 50.820 1.00 32.28 1124 PHE A C 1
ATOM 9106 O O . PHE A 1 1124 ? 21.764 65.474 50.299 1.00 32.28 1124 PHE A O 1
ATOM 9113 N N . GLU A 1 1125 ? 21.810 66.920 52.033 1.00 32.84 1125 GLU A N 1
ATOM 9114 C CA . GLU A 1 1125 ? 22.850 66.362 52.934 1.00 32.84 1125 GLU A CA 1
ATOM 9115 C C . GLU A 1 1125 ? 22.281 65.569 54.136 1.00 32.84 1125 GLU A C 1
ATOM 9117 O O . GLU A 1 1125 ? 21.224 65.952 54.635 1.00 32.84 1125 GLU A O 1
ATOM 9122 N N . VAL A 1 1126 ? 23.041 64.587 54.679 1.00 34.03 1126 VAL A N 1
ATOM 9123 C CA . VAL A 1 1126 ? 23.042 64.130 56.103 1.00 34.03 1126 VAL A CA 1
ATOM 9124 C C . VAL A 1 1126 ? 24.444 63.603 56.533 1.00 34.03 1126 VAL A C 1
ATOM 9126 O O . VAL A 1 1126 ? 25.255 63.193 55.707 1.00 34.03 1126 VAL A O 1
ATOM 9129 N N . GLU A 1 1127 ? 24.685 63.666 57.849 1.00 33.53 1127 GLU A N 1
ATOM 9130 C CA . GLU A 1 1127 ? 25.875 63.676 58.722 1.00 33.53 1127 GLU A CA 1
ATOM 9131 C C . GLU A 1 1127 ? 26.773 62.419 58.946 1.00 33.53 1127 GLU A C 1
ATOM 9133 O O . GLU A 1 1127 ? 26.337 61.275 58.938 1.00 33.53 1127 GLU A O 1
ATOM 9138 N N . ASN A 1 1128 ? 28.033 62.740 59.302 1.00 29.39 1128 ASN A N 1
ATOM 9139 C CA . ASN A 1 1128 ? 28.956 62.265 60.365 1.00 29.39 1128 ASN A CA 1
ATOM 9140 C C . ASN A 1 1128 ? 29.293 60.787 60.704 1.00 29.39 1128 ASN A C 1
ATOM 9142 O O . ASN A 1 1128 ? 28.507 60.026 61.255 1.00 29.39 1128 ASN A O 1
ATOM 9146 N N . SER A 1 1129 ? 30.625 60.606 60.754 1.00 29.23 1129 SER A N 1
ATOM 9147 C CA . SER A 1 1129 ? 31.457 60.011 61.826 1.00 29.23 1129 SER A CA 1
ATOM 9148 C C . SER A 1 1129 ? 31.897 58.545 61.731 1.00 29.23 1129 SER A C 1
ATOM 9150 O O . SER A 1 1129 ? 31.131 57.614 61.519 1.00 29.23 1129 SER A O 1
ATOM 9152 N N . ALA A 1 1130 ? 33.210 58.391 61.909 1.00 29.16 1130 ALA A N 1
ATOM 9153 C CA . ALA A 1 1130 ? 34.004 57.175 61.872 1.00 29.16 1130 ALA A CA 1
ATOM 9154 C C . ALA A 1 1130 ? 34.430 56.751 63.285 1.00 29.16 1130 ALA A C 1
ATOM 9156 O O . ALA A 1 1130 ? 34.640 57.622 64.124 1.00 29.16 1130 ALA A O 1
ATOM 9157 N N . PHE A 1 1131 ? 34.691 55.455 63.496 1.00 27.42 1131 PHE A N 1
ATOM 9158 C CA . PHE A 1 1131 ? 35.655 54.955 64.490 1.00 27.42 1131 PHE A CA 1
ATOM 9159 C C . PHE A 1 1131 ? 36.259 53.600 64.048 1.00 27.42 1131 PHE A C 1
ATOM 9161 O O . PHE A 1 1131 ? 35.527 52.791 63.473 1.00 27.42 1131 PHE A O 1
ATOM 9168 N N . PRO A 1 1132 ? 37.567 53.345 64.286 1.00 42.84 1132 PRO A N 1
ATOM 9169 C CA . PRO A 1 1132 ? 38.259 52.113 63.902 1.00 42.84 1132 PRO A CA 1
ATOM 9170 C C . PRO A 1 1132 ? 38.538 51.136 65.069 1.00 42.84 1132 PRO A C 1
ATOM 9172 O O . PRO A 1 1132 ? 38.335 51.444 66.241 1.00 42.84 1132 PRO A O 1
ATOM 9175 N N . CYS A 1 1133 ? 39.025 49.962 64.656 1.00 28.95 1133 CYS A N 1
ATOM 9176 C CA . CYS A 1 1133 ? 39.437 48.730 65.342 1.00 28.95 1133 CYS A CA 1
ATOM 9177 C C . CYS A 1 1133 ? 40.492 48.861 66.464 1.00 28.95 1133 CYS A C 1
ATOM 9179 O O . CYS A 1 1133 ? 41.296 49.788 66.410 1.00 28.95 1133 CYS A O 1
ATOM 9181 N N . ASP A 1 1134 ? 40.553 47.888 67.399 1.00 26.66 1134 ASP A N 1
ATOM 9182 C CA . ASP A 1 1134 ? 41.569 46.795 67.505 1.00 26.66 1134 ASP A CA 1
ATOM 9183 C C . ASP A 1 1134 ? 41.259 45.862 68.738 1.00 26.66 1134 ASP A C 1
ATOM 9185 O O . ASP A 1 1134 ? 40.229 46.082 69.375 1.00 26.66 1134 ASP A O 1
ATOM 9189 N N . PRO A 1 1135 ? 42.043 44.815 69.111 1.00 39.81 1135 PRO A N 1
ATOM 9190 C CA . PRO A 1 1135 ? 41.887 43.397 68.751 1.00 39.81 1135 PRO A CA 1
ATOM 9191 C C . PRO A 1 1135 ? 41.550 42.441 69.932 1.00 39.81 1135 PRO A C 1
ATOM 9193 O O . PRO A 1 1135 ? 41.367 42.841 71.077 1.00 39.81 1135 PRO A O 1
ATOM 9196 N N . GLY A 1 1136 ? 41.438 41.143 69.621 1.00 29.91 1136 GLY A N 1
ATOM 9197 C CA . GLY A 1 1136 ? 40.830 40.085 70.437 1.00 29.91 1136 GLY A CA 1
ATOM 9198 C C . GLY A 1 1136 ? 41.311 39.899 71.880 1.00 29.91 1136 GLY A C 1
ATOM 9199 O O . GLY A 1 1136 ? 42.501 39.829 72.153 1.00 29.91 1136 GLY A O 1
ATOM 9200 N N . ASN A 1 1137 ? 40.356 39.669 72.782 1.00 29.14 1137 ASN A N 1
ATOM 9201 C CA . ASN A 1 1137 ? 40.182 38.402 73.501 1.00 29.14 1137 ASN A CA 1
ATOM 9202 C C . ASN A 1 1137 ? 38.864 38.449 74.292 1.00 29.14 1137 ASN A C 1
ATOM 9204 O O . ASN A 1 1137 ? 38.488 39.507 74.786 1.00 29.14 1137 ASN A O 1
ATOM 9208 N N . SER A 1 1138 ? 38.235 37.285 74.479 1.00 35.22 1138 SER A N 1
ATOM 9209 C CA . SER A 1 1138 ? 37.037 37.033 75.306 1.00 35.22 1138 SER A CA 1
ATOM 9210 C C . SER A 1 1138 ? 35.727 37.666 74.818 1.00 35.22 1138 SER A C 1
ATOM 9212 O O . SER A 1 1138 ? 35.669 38.862 74.624 1.00 35.22 1138 SER A O 1
ATOM 9214 N N . PHE A 1 1139 ? 34.664 36.871 74.648 1.00 29.98 1139 PHE A N 1
ATOM 9215 C CA . PHE A 1 1139 ? 33.291 37.258 75.017 1.00 29.98 1139 PHE A CA 1
ATOM 9216 C C . PHE A 1 1139 ? 32.369 36.031 74.966 1.00 29.98 1139 PHE A C 1
ATOM 9218 O O . PHE A 1 1139 ? 31.619 35.779 74.025 1.00 29.98 1139 PHE A O 1
ATOM 9225 N N . SER A 1 1140 ? 32.380 35.276 76.060 1.00 46.19 1140 SER A N 1
ATOM 9226 C CA . SER A 1 1140 ? 31.146 34.740 76.623 1.00 46.19 1140 SER A CA 1
ATOM 9227 C C . SER A 1 1140 ? 30.193 35.911 76.909 1.00 46.19 1140 SER A C 1
ATOM 9229 O O . SER A 1 1140 ? 30.405 36.585 77.910 1.00 46.19 1140 SER A O 1
ATOM 9231 N N . SER A 1 1141 ? 29.223 36.206 76.025 1.00 52.09 1141 SER A N 1
ATOM 9232 C CA . SER A 1 1141 ? 28.015 37.021 76.338 1.00 52.09 1141 SER A CA 1
ATOM 9233 C C . SER A 1 1141 ? 27.017 37.237 75.168 1.00 52.09 1141 SER A C 1
ATOM 9235 O O . SER A 1 1141 ? 25.948 37.798 75.386 1.00 52.09 1141 SER A O 1
ATOM 9237 N N . ALA A 1 1142 ? 27.238 36.772 73.927 1.00 36.75 1142 ALA A N 1
ATOM 9238 C CA . ALA A 1 1142 ? 26.287 37.062 72.824 1.00 36.75 1142 ALA A CA 1
ATOM 9239 C C . ALA A 1 1142 ? 24.847 36.524 73.044 1.00 36.75 1142 ALA A C 1
ATOM 9241 O O . ALA A 1 1142 ? 23.884 37.046 72.482 1.00 36.75 1142 ALA A O 1
ATOM 9242 N N . ARG A 1 1143 ? 24.682 35.513 73.908 1.00 44.78 1143 ARG A N 1
ATOM 9243 C CA . ARG A 1 1143 ? 23.373 34.962 74.293 1.00 44.78 1143 ARG A CA 1
ATOM 9244 C C . ARG A 1 1143 ? 22.611 35.853 75.286 1.00 44.78 1143 ARG A C 1
ATOM 9246 O O . ARG A 1 1143 ? 21.383 35.902 75.223 1.00 44.78 1143 ARG A O 1
ATOM 9253 N N . ASP A 1 1144 ? 23.320 36.600 76.131 1.00 44.78 1144 ASP A N 1
ATOM 9254 C CA . ASP A 1 1144 ? 22.713 37.450 77.164 1.00 44.78 1144 ASP A CA 1
ATOM 9255 C C . ASP A 1 1144 ? 22.205 38.776 76.584 1.00 44.78 1144 ASP A C 1
ATOM 9257 O O . ASP A 1 1144 ? 21.180 39.297 77.025 1.00 44.78 1144 ASP A O 1
ATOM 9261 N N . TYR A 1 1145 ? 22.834 39.274 75.513 1.00 42.50 1145 TYR A N 1
ATOM 9262 C CA . TYR A 1 1145 ? 22.350 40.462 74.803 1.00 42.50 1145 TYR A CA 1
ATOM 9263 C C . TYR A 1 1145 ? 21.043 40.188 74.036 1.00 42.50 1145 TYR A C 1
ATOM 9265 O O . TYR A 1 1145 ? 20.130 41.015 74.026 1.00 42.50 1145 TYR A O 1
ATOM 9273 N N . TRP A 1 1146 ? 20.901 38.985 73.462 1.00 48.66 1146 TRP A N 1
ATOM 9274 C CA . TRP A 1 1146 ? 19.680 38.571 72.758 1.00 48.66 1146 TRP A CA 1
ATOM 9275 C C . TRP A 1 1146 ? 18.504 38.343 73.723 1.00 48.66 1146 TRP A C 1
ATOM 9277 O O . TRP A 1 1146 ? 17.369 38.698 73.415 1.00 48.66 1146 TRP A O 1
ATOM 9287 N N . GLN A 1 1147 ? 18.764 37.832 74.934 1.00 49.25 1147 GLN A N 1
ATOM 9288 C CA . GLN A 1 1147 ? 17.725 37.668 75.959 1.00 49.25 1147 GLN A CA 1
ATOM 9289 C C . GLN A 1 1147 ? 17.282 38.992 76.605 1.00 49.25 1147 GLN A C 1
ATOM 9291 O O . GLN A 1 1147 ? 16.135 39.086 77.050 1.00 49.25 1147 GLN A O 1
ATOM 9296 N N . HIS A 1 1148 ? 18.125 40.031 76.608 1.00 47.97 1148 HIS A N 1
ATOM 9297 C CA . HIS A 1 1148 ? 17.764 41.339 77.164 1.00 47.97 1148 HIS A CA 1
ATOM 9298 C C . HIS A 1 1148 ? 16.880 42.180 76.218 1.00 47.97 1148 HIS A C 1
ATOM 9300 O O . HIS A 1 1148 ? 16.040 42.947 76.693 1.00 47.97 1148 HIS A O 1
ATOM 9306 N N . MET A 1 1149 ? 16.990 41.999 74.893 1.00 44.47 1149 MET A N 1
ATOM 9307 C CA . MET A 1 1149 ? 16.111 42.663 73.911 1.00 44.47 1149 MET A CA 1
ATOM 9308 C C . MET A 1 1149 ? 14.680 42.102 73.888 1.00 44.47 1149 MET A C 1
ATOM 9310 O O . MET A 1 1149 ? 13.748 42.816 73.531 1.00 44.47 1149 MET A O 1
ATOM 9314 N N . CYS A 1 1150 ? 14.467 40.857 74.323 1.00 50.81 1150 CYS A N 1
ATOM 9315 C CA . CYS A 1 1150 ? 13.133 40.249 74.357 1.00 50.81 1150 CYS A CA 1
ATOM 9316 C C . CYS A 1 1150 ? 12.276 40.639 75.581 1.00 50.81 1150 CYS A C 1
ATOM 9318 O O . CYS A 1 1150 ? 11.148 40.156 75.686 1.00 50.81 1150 CYS A O 1
ATOM 9320 N N . ARG A 1 1151 ? 12.766 41.476 76.513 1.00 48.97 1151 ARG A N 1
ATOM 9321 C CA . ARG A 1 1151 ? 12.073 41.766 77.790 1.00 48.97 1151 ARG A CA 1
ATOM 9322 C C . ARG A 1 1151 ? 11.480 43.168 77.972 1.00 48.97 1151 ARG A C 1
ATOM 9324 O O . ARG A 1 1151 ? 10.864 43.377 79.010 1.00 48.97 1151 ARG A O 1
ATOM 9331 N N . ASN A 1 1152 ? 11.567 44.084 77.004 1.00 41.78 1152 ASN A N 1
ATOM 9332 C CA . ASN A 1 1152 ? 10.904 45.396 77.109 1.00 41.78 1152 ASN A CA 1
ATOM 9333 C C . ASN A 1 1152 ? 9.810 45.588 76.037 1.00 41.78 1152 ASN A C 1
ATOM 9335 O O . ASN A 1 1152 ? 10.127 45.538 74.847 1.00 41.78 1152 ASN A O 1
ATOM 9339 N N . PRO A 1 1153 ? 8.535 45.798 76.423 1.00 49.44 1153 PRO A N 1
ATOM 9340 C CA . PRO A 1 1153 ? 7.410 45.837 75.496 1.00 49.44 1153 PRO A CA 1
ATOM 9341 C C . PRO A 1 1153 ? 6.918 47.269 75.229 1.00 49.44 1153 PRO A C 1
ATOM 9343 O O . PRO A 1 1153 ? 5.879 47.641 75.750 1.00 49.44 1153 PRO A O 1
ATOM 9346 N N . GLU A 1 1154 ? 7.595 48.064 74.395 1.00 49.34 1154 GLU A N 1
ATOM 9347 C CA . GLU A 1 1154 ? 7.041 49.356 73.934 1.00 49.34 1154 GLU A CA 1
ATOM 9348 C C . GLU A 1 1154 ? 7.450 49.674 72.482 1.00 49.34 1154 GLU A C 1
ATOM 9350 O O . GLU A 1 1154 ? 8.462 50.320 72.219 1.00 49.34 1154 GLU A O 1
ATOM 9355 N N . SER A 1 1155 ? 6.690 49.133 71.521 1.00 45.34 1155 SER A N 1
ATOM 9356 C CA . SER A 1 1155 ? 6.355 49.694 70.189 1.00 45.34 1155 SER A CA 1
ATOM 9357 C C . SER A 1 1155 ? 5.881 48.565 69.259 1.00 45.34 1155 SER A C 1
ATOM 9359 O O . SER A 1 1155 ? 6.636 47.648 68.939 1.00 45.34 1155 SER A O 1
ATOM 9361 N N . GLU A 1 1156 ? 4.613 48.602 68.835 1.00 49.12 1156 GLU A N 1
ATOM 9362 C CA . GLU A 1 1156 ? 4.015 47.580 67.955 1.00 49.12 1156 GLU A CA 1
ATOM 9363 C C . GLU A 1 1156 ? 4.618 47.569 66.535 1.00 49.12 1156 GLU A C 1
ATOM 9365 O O . GLU A 1 1156 ? 4.670 46.507 65.916 1.00 49.12 1156 GLU A O 1
ATOM 9370 N N . ASP A 1 1157 ? 5.187 48.683 66.058 1.00 48.19 1157 ASP A N 1
ATOM 9371 C CA . ASP A 1 1157 ? 5.729 48.789 64.691 1.00 48.19 1157 ASP A CA 1
ATOM 9372 C C . ASP A 1 1157 ? 6.983 47.932 64.438 1.00 48.19 1157 ASP A C 1
ATOM 9374 O O . ASP A 1 1157 ? 7.164 47.401 63.345 1.00 48.19 1157 ASP A O 1
ATOM 9378 N N . ARG A 1 1158 ? 7.831 47.676 65.447 1.00 47.94 1158 ARG A N 1
ATOM 9379 C CA . ARG A 1 1158 ? 9.055 46.869 65.238 1.00 47.94 1158 ARG A CA 1
ATOM 9380 C C . ARG A 1 1158 ? 8.796 45.363 65.142 1.00 47.94 1158 ARG A C 1
ATOM 9382 O O . ARG A 1 1158 ? 9.648 44.631 64.641 1.00 47.94 1158 ARG A O 1
ATOM 9389 N N . ARG A 1 1159 ? 7.633 44.870 65.592 1.00 51.84 1159 ARG A N 1
ATOM 9390 C CA . ARG A 1 1159 ? 7.248 43.455 65.412 1.00 51.84 1159 ARG A CA 1
ATOM 9391 C C . ARG A 1 1159 ? 6.855 43.147 63.972 1.00 51.84 1159 ARG A C 1
ATOM 9393 O O . ARG A 1 1159 ? 7.104 42.028 63.526 1.00 51.84 1159 ARG A O 1
ATOM 9400 N N . ALA A 1 1160 ? 6.277 44.112 63.258 1.00 52.31 1160 ALA A N 1
ATOM 9401 C CA . ALA A 1 1160 ? 5.896 43.940 61.862 1.00 52.31 1160 ALA A CA 1
ATOM 9402 C C . ALA A 1 1160 ? 7.134 43.790 60.965 1.00 52.31 1160 ALA A C 1
ATOM 9404 O O . ALA A 1 1160 ? 7.190 42.844 60.184 1.00 52.31 1160 ALA A O 1
ATOM 9405 N N . ASP A 1 1161 ? 8.163 44.620 61.161 1.00 48.88 1161 ASP A N 1
ATOM 9406 C CA . ASP A 1 1161 ? 9.398 44.567 60.363 1.00 48.88 1161 ASP A CA 1
ATOM 9407 C C . ASP A 1 1161 ? 10.236 43.312 60.639 1.00 48.88 1161 ASP A C 1
ATOM 9409 O O . ASP A 1 1161 ? 10.717 42.666 59.708 1.00 48.88 1161 ASP A O 1
ATOM 9413 N N . VAL A 1 1162 ? 10.354 42.893 61.905 1.00 52.91 1162 VAL A N 1
ATOM 9414 C CA . VAL A 1 1162 ? 11.041 41.635 62.251 1.00 52.91 1162 VAL A CA 1
ATOM 9415 C C . VAL A 1 1162 ? 10.263 40.427 61.722 1.00 52.91 1162 VAL A C 1
ATOM 9417 O O . VAL A 1 1162 ? 10.869 39.495 61.202 1.00 52.91 1162 VAL A O 1
ATOM 9420 N N . SER A 1 1163 ? 8.925 40.450 61.767 1.00 55.50 1163 SER A N 1
ATOM 9421 C CA . SER A 1 1163 ? 8.097 39.391 61.179 1.00 55.50 1163 SER A CA 1
ATOM 9422 C C . SER A 1 1163 ? 8.192 39.353 59.650 1.00 55.50 1163 SER A C 1
ATOM 9424 O O . SER A 1 1163 ? 8.219 38.264 59.079 1.00 55.50 1163 SER A O 1
ATOM 9426 N N . LEU A 1 1164 ? 8.297 40.504 58.979 1.00 56.03 1164 LEU A N 1
ATOM 9427 C CA . LEU A 1 1164 ? 8.490 40.595 57.529 1.00 56.03 1164 LEU A CA 1
ATOM 9428 C C . LEU A 1 1164 ? 9.862 40.075 57.097 1.00 56.03 1164 LEU A C 1
ATOM 9430 O O . LEU A 1 1164 ? 9.942 39.322 56.129 1.00 56.03 1164 LEU A O 1
ATOM 9434 N N . ILE A 1 1165 ? 10.924 40.411 57.834 1.00 57.47 1165 ILE A N 1
ATOM 9435 C CA . ILE A 1 1165 ? 12.282 39.924 57.557 1.00 57.47 1165 ILE A CA 1
ATOM 9436 C C . ILE A 1 1165 ? 12.393 38.424 57.855 1.00 57.47 1165 ILE A C 1
ATOM 9438 O O . ILE A 1 1165 ? 12.952 37.690 57.041 1.00 57.47 1165 ILE A O 1
ATOM 9442 N N . CYS A 1 1166 ? 11.808 37.938 58.956 1.00 57.88 1166 CYS A N 1
ATOM 9443 C CA . CYS A 1 1166 ? 11.731 36.504 59.238 1.00 57.88 1166 CYS A CA 1
ATOM 9444 C C . CYS A 1 1166 ? 10.941 35.761 58.153 1.00 57.88 1166 CYS A C 1
ATOM 9446 O O . CYS A 1 1166 ? 11.441 34.773 57.635 1.00 57.88 1166 CYS A O 1
ATOM 9448 N N . ASN A 1 1167 ? 9.785 36.274 57.716 1.00 60.22 1167 ASN A N 1
ATOM 9449 C CA . ASN A 1 1167 ? 9.009 35.665 56.629 1.00 60.22 1167 ASN A CA 1
ATOM 9450 C C . ASN A 1 1167 ? 9.738 35.706 55.275 1.00 60.22 1167 ASN A C 1
ATOM 9452 O O . ASN A 1 1167 ? 9.590 34.783 54.475 1.00 60.22 1167 ASN A O 1
ATOM 9456 N N . ALA A 1 1168 ? 10.524 36.751 54.998 1.00 61.31 1168 ALA A N 1
ATOM 9457 C CA . ALA A 1 1168 ? 11.342 36.838 53.790 1.00 61.31 1168 ALA A CA 1
ATOM 9458 C C . ALA A 1 1168 ? 12.509 35.837 53.821 1.00 61.31 1168 ALA A C 1
ATOM 9460 O O . ALA A 1 1168 ? 12.753 35.159 52.825 1.00 61.31 1168 ALA A O 1
ATOM 9461 N N . LEU A 1 1169 ? 13.178 35.690 54.969 1.00 60.94 1169 LEU A N 1
ATOM 9462 C CA . LEU A 1 1169 ? 14.228 34.687 55.180 1.00 60.94 1169 LEU A CA 1
ATOM 9463 C C . LEU A 1 1169 ? 13.672 33.260 55.154 1.00 60.94 1169 LEU A C 1
ATOM 9465 O O . LEU A 1 1169 ? 14.317 32.365 54.620 1.00 60.94 1169 LEU A O 1
ATOM 9469 N N . GLU A 1 1170 ? 12.465 33.044 55.669 1.00 68.38 1170 GLU A N 1
ATOM 9470 C CA . GLU A 1 1170 ? 11.809 31.736 55.686 1.00 68.38 1170 GLU A CA 1
ATOM 9471 C C . GLU A 1 1170 ? 11.297 31.345 54.293 1.00 68.38 1170 GLU A C 1
ATOM 9473 O O . GLU A 1 1170 ? 11.459 30.197 53.884 1.00 68.38 1170 GLU A O 1
ATOM 9478 N N . LYS A 1 1171 ? 10.815 32.310 53.493 1.00 66.81 1171 LYS A N 1
ATOM 9479 C CA . LYS A 1 1171 ? 10.563 32.109 52.056 1.00 66.81 1171 LYS A CA 1
ATOM 9480 C C . LYS A 1 1171 ? 11.843 31.840 51.269 1.00 66.81 1171 LYS A C 1
ATOM 9482 O O . LYS A 1 1171 ? 11.848 30.933 50.447 1.00 66.81 1171 LYS A O 1
ATOM 9487 N N . ALA A 1 1172 ? 12.919 32.589 51.512 1.00 64.81 1172 ALA A N 1
ATOM 9488 C CA . ALA A 1 1172 ? 14.200 32.356 50.843 1.00 64.81 1172 ALA A CA 1
ATOM 9489 C C . ALA A 1 1172 ? 14.772 30.973 51.196 1.00 64.81 1172 ALA A C 1
ATOM 9491 O O . ALA A 1 1172 ? 15.255 30.263 50.319 1.00 64.81 1172 ALA A O 1
ATOM 9492 N N . LYS A 1 1173 ? 14.639 30.550 52.458 1.00 71.69 1173 LYS A N 1
ATOM 9493 C CA . LYS A 1 1173 ? 15.000 29.205 52.912 1.00 71.69 1173 LYS A CA 1
ATOM 9494 C C . LYS A 1 1173 ? 14.155 28.126 52.229 1.00 71.69 1173 LYS A C 1
ATOM 9496 O O . LYS A 1 1173 ? 14.726 27.150 51.766 1.00 71.69 1173 LYS A O 1
ATOM 9501 N N . GLN A 1 1174 ? 12.838 28.308 52.107 1.00 70.88 1174 GLN A N 1
ATOM 9502 C CA . GLN A 1 1174 ? 11.964 27.352 51.410 1.00 70.88 1174 GLN A CA 1
ATOM 9503 C C . GLN A 1 1174 ? 12.273 27.244 49.912 1.00 70.88 1174 GLN A C 1
ATOM 9505 O O . GLN A 1 1174 ? 12.220 26.148 49.365 1.00 70.88 1174 GLN A O 1
ATOM 9510 N N . VAL A 1 1175 ? 12.623 28.354 49.253 1.00 71.50 1175 VAL A N 1
ATOM 9511 C CA . VAL A 1 1175 ? 13.050 28.346 47.843 1.00 71.50 1175 VAL A CA 1
ATOM 9512 C C . VAL A 1 1175 ? 14.376 27.604 47.687 1.00 71.50 1175 VAL A C 1
ATOM 9514 O O . VAL A 1 1175 ? 14.476 26.733 46.832 1.00 71.50 1175 VAL A O 1
ATOM 9517 N N . LEU A 1 1176 ? 15.355 27.861 48.559 1.00 66.44 1176 LEU A N 1
ATOM 9518 C CA . LEU A 1 1176 ? 16.636 27.148 48.534 1.00 66.44 1176 LEU A CA 1
ATOM 9519 C C . LEU A 1 1176 ? 16.489 25.660 48.890 1.00 66.44 1176 LEU A C 1
ATOM 9521 O O . LEU A 1 1176 ? 17.183 24.827 48.320 1.00 66.44 1176 LEU A O 1
ATOM 9525 N N . GLU A 1 1177 ? 15.588 25.297 49.806 1.00 75.50 1177 GLU A N 1
ATOM 9526 C CA . GLU A 1 1177 ? 15.284 23.895 50.123 1.00 75.50 1177 GLU A CA 1
ATOM 9527 C C . GLU A 1 1177 ? 14.581 23.183 48.956 1.00 75.50 1177 GLU A C 1
ATOM 9529 O O . GLU A 1 1177 ? 14.868 22.011 48.711 1.00 75.50 1177 GLU A O 1
ATOM 9534 N N . ALA A 1 1178 ? 13.725 23.884 48.204 1.00 76.81 1178 ALA A N 1
ATOM 9535 C CA . ALA A 1 1178 ? 13.098 23.364 46.990 1.00 76.81 1178 ALA A CA 1
ATOM 9536 C C . ALA A 1 1178 ? 14.112 23.195 45.846 1.00 76.81 1178 ALA A C 1
ATOM 9538 O O . ALA A 1 1178 ? 14.194 22.113 45.277 1.00 76.81 1178 ALA A O 1
ATOM 9539 N N . GLU A 1 1179 ? 14.957 24.196 45.579 1.00 72.06 1179 GLU A N 1
ATOM 9540 C CA . GLU A 1 1179 ? 16.025 24.103 44.572 1.00 72.06 1179 GLU A CA 1
ATOM 9541 C C . GLU A 1 1179 ? 17.028 22.988 44.905 1.00 72.06 1179 GLU A C 1
ATOM 9543 O O . GLU A 1 1179 ? 17.477 22.263 44.021 1.00 72.06 1179 GLU A O 1
ATOM 9548 N N . ASN A 1 1180 ? 17.351 22.790 46.186 1.00 69.00 1180 ASN A N 1
ATOM 9549 C CA . ASN A 1 1180 ? 18.243 21.712 46.615 1.00 69.00 1180 ASN A CA 1
ATOM 9550 C C . ASN A 1 1180 ? 17.570 20.326 46.507 1.00 69.00 1180 ASN A C 1
ATOM 9552 O O . ASN A 1 1180 ? 18.237 19.331 46.224 1.00 69.00 1180 ASN A O 1
ATOM 9556 N N . ALA A 1 1181 ? 16.245 20.245 46.684 1.00 80.19 1181 ALA A N 1
ATOM 9557 C CA . ALA A 1 1181 ? 15.476 19.025 46.436 1.00 80.19 1181 ALA A CA 1
ATOM 9558 C C . ALA A 1 1181 ? 15.365 18.705 44.934 1.00 80.19 1181 ALA A C 1
ATOM 9560 O O . ALA A 1 1181 ? 15.504 17.538 44.552 1.00 80.19 1181 ALA A O 1
ATOM 9561 N N . ASP A 1 1182 ? 15.191 19.718 44.086 1.00 72.38 1182 ASP A N 1
ATOM 9562 C CA . ASP A 1 1182 ? 15.166 19.574 42.629 1.00 72.38 1182 ASP A CA 1
ATOM 9563 C C . ASP A 1 1182 ? 16.544 19.153 42.102 1.00 72.38 1182 ASP A C 1
ATOM 9565 O O . ASP A 1 1182 ? 16.644 18.142 41.406 1.00 72.38 1182 ASP A O 1
ATOM 9569 N N . LEU A 1 1183 ? 17.629 19.794 42.556 1.00 70.06 1183 LEU A N 1
ATOM 9570 C CA . LEU A 1 1183 ? 19.006 19.391 42.236 1.00 70.06 1183 LEU A CA 1
ATOM 9571 C C . LEU A 1 1183 ? 19.332 17.972 42.723 1.00 70.06 1183 LEU A C 1
ATOM 9573 O O . LEU A 1 1183 ? 19.986 17.207 42.015 1.00 70.06 1183 LEU A O 1
ATOM 9577 N N . ALA A 1 1184 ? 18.853 17.564 43.903 1.00 74.00 1184 ALA A N 1
ATOM 9578 C CA . ALA A 1 1184 ? 19.016 16.190 44.383 1.00 74.00 1184 ALA A CA 1
ATOM 9579 C C . ALA A 1 1184 ? 18.227 15.171 43.538 1.00 74.00 1184 ALA A C 1
ATOM 9581 O O . ALA A 1 1184 ? 18.641 14.013 43.408 1.00 74.00 1184 ALA A O 1
ATOM 9582 N N . THR A 1 1185 ? 17.101 15.589 42.955 1.00 75.88 1185 THR A N 1
ATOM 9583 C CA . THR A 1 1185 ? 16.271 14.759 42.074 1.00 75.88 1185 THR A CA 1
ATOM 9584 C C . THR A 1 1185 ? 16.888 14.653 40.680 1.00 75.88 1185 THR A C 1
ATOM 9586 O O . THR A 1 1185 ? 16.975 13.549 40.141 1.00 75.88 1185 THR A O 1
ATOM 9589 N N . GLU A 1 1186 ? 17.429 15.746 40.142 1.00 72.81 1186 GLU A N 1
ATOM 9590 C CA . GLU A 1 1186 ? 18.222 15.749 38.910 1.00 72.81 1186 GLU A CA 1
ATOM 9591 C C . GLU A 1 1186 ? 19.500 14.915 39.054 1.00 72.81 1186 GLU A C 1
ATOM 9593 O O . GLU A 1 1186 ? 19.805 14.114 38.173 1.00 72.81 1186 GLU A O 1
ATOM 9598 N N . LEU A 1 1187 ? 20.201 14.992 40.192 1.00 68.75 1187 LEU A N 1
ATOM 9599 C CA . LEU A 1 1187 ? 21.385 14.168 40.462 1.00 68.75 1187 LEU A CA 1
ATOM 9600 C C . LEU A 1 1187 ? 21.038 12.669 40.526 1.00 68.75 1187 LEU A C 1
ATOM 9602 O O . LEU A 1 1187 ? 21.797 11.829 40.037 1.00 68.75 1187 LEU A O 1
ATOM 9606 N N . LYS A 1 1188 ? 19.876 12.313 41.095 1.00 76.94 1188 LYS A N 1
ATOM 9607 C CA . LYS A 1 1188 ? 19.361 10.931 41.089 1.00 76.94 1188 LYS A CA 1
ATOM 9608 C C . LYS A 1 1188 ? 18.937 10.474 39.694 1.00 76.94 1188 LYS A C 1
ATOM 9610 O O . LYS A 1 1188 ? 19.208 9.332 39.338 1.00 76.94 1188 LYS A O 1
ATOM 9615 N N . SER A 1 1189 ? 18.314 11.346 38.906 1.00 69.38 1189 SER A N 1
ATOM 9616 C CA . SER A 1 1189 ? 17.946 11.067 37.513 1.00 69.38 1189 SER A CA 1
ATOM 9617 C C . SER A 1 1189 ? 19.191 10.856 36.644 1.00 69.38 1189 SER A C 1
ATOM 9619 O O . SER A 1 1189 ? 19.294 9.861 35.931 1.00 69.38 1189 SER A O 1
ATOM 9621 N N . ALA A 1 1190 ? 20.203 11.714 36.791 1.00 64.62 1190 ALA A N 1
ATOM 9622 C CA . ALA A 1 1190 ? 21.480 11.595 36.098 1.00 64.62 1190 ALA A CA 1
ATOM 9623 C C . ALA A 1 1190 ? 22.256 10.332 36.512 1.00 64.62 1190 ALA A C 1
ATOM 9625 O O . ALA A 1 1190 ? 22.871 9.684 35.664 1.00 64.62 1190 ALA A O 1
ATOM 9626 N N . SER A 1 1191 ? 22.209 9.931 37.790 1.00 67.25 1191 SER A N 1
ATOM 9627 C CA . SER A 1 1191 ? 22.840 8.680 38.234 1.00 67.25 1191 SER A CA 1
ATOM 9628 C C . SER A 1 1191 ? 22.093 7.439 37.732 1.00 67.25 1191 SER A C 1
ATOM 9630 O O . SER A 1 1191 ? 22.737 6.470 37.326 1.00 67.25 1191 SER A O 1
ATOM 9632 N N . ALA A 1 1192 ? 20.758 7.489 37.660 1.00 71.31 1192 ALA A N 1
ATOM 9633 C CA . ALA A 1 1192 ? 19.937 6.437 37.064 1.00 71.31 1192 ALA A CA 1
ATOM 9634 C C . ALA A 1 1192 ? 20.181 6.314 35.550 1.00 71.31 1192 ALA A C 1
ATOM 9636 O O . ALA A 1 1192 ? 20.393 5.206 35.060 1.00 71.31 1192 ALA A O 1
ATOM 9637 N N . ALA A 1 1193 ? 20.260 7.435 34.827 1.00 65.62 1193 ALA A N 1
ATOM 9638 C CA . ALA A 1 1193 ? 20.598 7.468 33.405 1.00 65.62 1193 ALA A CA 1
ATOM 9639 C C . ALA A 1 1193 ? 22.019 6.942 33.140 1.00 65.62 1193 ALA A C 1
ATOM 9641 O O . ALA A 1 1193 ? 22.242 6.201 32.183 1.00 65.62 1193 ALA A O 1
ATOM 9642 N N . ARG A 1 1194 ? 22.981 7.247 34.023 1.00 70.56 1194 ARG A N 1
ATOM 9643 C CA . ARG A 1 1194 ? 24.343 6.696 33.957 1.00 70.56 1194 ARG A CA 1
ATOM 9644 C C . ARG A 1 1194 ? 24.363 5.184 34.202 1.00 70.56 1194 ARG A C 1
ATOM 9646 O O . ARG A 1 1194 ? 25.051 4.471 33.477 1.00 70.56 1194 ARG A O 1
ATOM 9653 N N . ALA A 1 1195 ? 23.587 4.687 35.166 1.00 69.38 1195 ALA A N 1
ATOM 9654 C CA . ALA A 1 1195 ? 23.462 3.255 35.441 1.00 69.38 1195 ALA A CA 1
ATOM 9655 C C . ALA A 1 1195 ? 22.762 2.498 34.297 1.00 69.38 1195 ALA A C 1
ATOM 9657 O O . ALA A 1 1195 ? 23.162 1.385 33.951 1.00 69.38 1195 ALA A O 1
ATOM 9658 N N . GLU A 1 1196 ? 21.751 3.101 33.668 1.00 69.19 1196 GLU A N 1
ATOM 9659 C CA . GLU A 1 1196 ? 21.086 2.535 32.493 1.00 69.19 1196 GLU A CA 1
ATOM 9660 C C . GLU A 1 1196 ? 22.003 2.551 31.261 1.00 69.19 1196 GLU A C 1
ATOM 9662 O O . GLU A 1 1196 ? 22.090 1.548 30.552 1.00 69.19 1196 GLU A O 1
ATOM 9667 N N . GLY A 1 1197 ? 22.762 3.631 31.051 1.00 66.75 1197 GLY A N 1
ATOM 9668 C CA . GLY A 1 1197 ? 23.792 3.715 30.014 1.00 66.75 1197 GLY A CA 1
ATOM 9669 C C . GLY A 1 1197 ? 24.888 2.663 30.192 1.00 66.75 1197 GLY A C 1
ATOM 9670 O O . GLY A 1 1197 ? 25.280 2.002 29.232 1.00 66.75 1197 GLY A O 1
ATOM 9671 N N . GLU A 1 1198 ? 25.330 2.419 31.426 1.00 68.38 1198 GLU A N 1
ATOM 9672 C CA . GLU A 1 1198 ? 26.310 1.375 31.727 1.00 68.38 1198 GLU A CA 1
ATOM 9673 C C . GLU A 1 1198 ? 25.738 -0.041 31.550 1.00 68.38 1198 GLU A C 1
ATOM 9675 O O . GLU A 1 1198 ? 26.441 -0.942 31.083 1.00 68.38 1198 GLU A O 1
ATOM 9680 N N . ARG A 1 1199 ? 24.445 -0.238 31.834 1.00 72.69 1199 ARG A N 1
ATOM 9681 C CA . ARG A 1 1199 ? 23.737 -1.495 31.559 1.00 72.69 1199 ARG A CA 1
ATOM 9682 C C . ARG A 1 1199 ? 23.603 -1.750 30.056 1.00 72.69 1199 ARG A C 1
ATOM 9684 O O . ARG A 1 1199 ? 23.885 -2.864 29.626 1.00 72.69 1199 ARG A O 1
ATOM 9691 N N . ARG A 1 1200 ? 23.248 -0.732 29.262 1.00 67.62 1200 ARG A N 1
ATOM 9692 C CA . ARG A 1 1200 ? 23.193 -0.815 27.789 1.00 67.62 1200 ARG A CA 1
ATOM 9693 C C . ARG A 1 1200 ? 24.574 -1.061 27.186 1.00 67.62 1200 ARG A C 1
ATOM 9695 O O . ARG A 1 1200 ? 24.691 -1.897 26.299 1.00 67.62 1200 ARG A O 1
ATOM 9702 N N . ARG A 1 1201 ? 25.626 -0.423 27.717 1.00 73.06 1201 ARG A N 1
ATOM 9703 C CA . ARG A 1 1201 ? 27.020 -0.680 27.317 1.00 73.06 1201 ARG A CA 1
ATOM 9704 C C . ARG A 1 1201 ? 27.422 -2.134 27.562 1.00 73.06 1201 ARG A C 1
ATOM 9706 O O . ARG A 1 1201 ? 27.899 -2.776 26.639 1.00 73.06 1201 ARG A O 1
ATOM 9713 N N . LYS A 1 1202 ? 27.151 -2.683 28.751 1.00 72.00 1202 LYS A N 1
ATOM 9714 C CA . LYS A 1 1202 ? 27.415 -4.105 29.050 1.00 72.00 1202 LYS A CA 1
ATOM 9715 C C . LYS A 1 1202 ? 26.606 -5.057 28.167 1.00 72.00 1202 LYS A C 1
ATOM 9717 O O . LYS A 1 1202 ? 27.089 -6.125 27.814 1.00 72.00 1202 LYS A O 1
ATOM 9722 N N . GLN A 1 1203 ? 25.382 -4.678 27.803 1.00 68.19 1203 GLN A N 1
ATOM 9723 C CA . GLN A 1 1203 ? 24.540 -5.465 26.901 1.00 68.19 1203 GLN A CA 1
ATOM 9724 C C . GLN A 1 1203 ? 25.081 -5.447 25.461 1.00 68.19 1203 GLN A C 1
ATOM 9726 O O . GLN A 1 1203 ? 25.089 -6.485 24.806 1.00 68.19 1203 GLN A O 1
ATOM 9731 N N . ALA A 1 1204 ? 25.602 -4.305 25.003 1.00 60.88 1204 ALA A N 1
ATOM 9732 C CA . ALA A 1 1204 ? 26.278 -4.171 23.714 1.00 60.88 1204 ALA A CA 1
ATOM 9733 C C . ALA A 1 1204 ? 27.640 -4.894 23.684 1.00 60.88 1204 ALA A C 1
ATOM 9735 O O . ALA A 1 1204 ? 27.952 -5.554 22.700 1.00 60.88 1204 ALA A O 1
ATOM 9736 N N . GLU A 1 1205 ? 28.422 -4.839 24.768 1.00 70.88 1205 GLU A N 1
ATOM 9737 C CA . GLU A 1 1205 ? 29.674 -5.600 24.921 1.00 70.88 1205 GLU A CA 1
ATOM 9738 C C . GLU A 1 1205 ? 29.411 -7.118 24.895 1.00 70.88 1205 GLU A C 1
ATOM 9740 O O . GLU A 1 1205 ? 30.134 -7.854 24.225 1.00 70.88 1205 GLU A O 1
ATOM 9745 N N . ALA A 1 1206 ? 28.332 -7.590 25.534 1.00 72.06 1206 ALA A N 1
ATOM 9746 C CA . ALA A 1 1206 ? 27.917 -8.994 25.478 1.00 72.06 1206 ALA A CA 1
ATOM 9747 C C . ALA A 1 1206 ? 27.469 -9.423 24.067 1.00 72.06 1206 ALA A C 1
ATOM 9749 O O . ALA A 1 1206 ? 27.823 -10.508 23.612 1.00 72.06 1206 ALA A O 1
ATOM 9750 N N . GLN A 1 1207 ? 26.739 -8.564 23.346 1.00 65.44 1207 GLN A N 1
ATOM 9751 C CA . GLN A 1 1207 ? 26.359 -8.819 21.950 1.00 65.44 1207 GLN A CA 1
ATOM 9752 C C . GLN A 1 1207 ? 27.572 -8.822 21.011 1.00 65.44 1207 GLN A C 1
ATOM 9754 O O . GLN A 1 1207 ? 27.647 -9.657 20.113 1.00 65.44 1207 GLN A O 1
ATOM 9759 N N . LEU A 1 1208 ? 28.549 -7.938 21.233 1.00 67.38 1208 LEU A N 1
ATOM 9760 C CA . LEU A 1 1208 ? 29.813 -7.926 20.494 1.00 67.38 1208 LEU A CA 1
ATOM 9761 C C . LEU A 1 1208 ? 30.627 -9.199 20.737 1.00 67.38 1208 LEU A C 1
ATOM 9763 O O . LEU A 1 1208 ? 31.173 -9.748 19.784 1.00 67.38 1208 LEU A O 1
ATOM 9767 N N . GLN A 1 1209 ? 30.666 -9.706 21.971 1.00 70.62 1209 GLN A N 1
ATOM 9768 C CA . GLN A 1 1209 ? 31.302 -10.991 22.274 1.00 70.62 1209 GLN A CA 1
ATOM 9769 C C . GLN A 1 1209 ? 30.579 -12.172 21.613 1.00 70.62 1209 GLN A C 1
ATOM 9771 O O . GLN A 1 1209 ? 31.236 -13.068 21.090 1.00 70.62 1209 GLN A O 1
ATOM 9776 N N . GLU A 1 1210 ? 29.244 -12.166 21.570 1.00 73.75 1210 GLU A N 1
ATOM 9777 C CA . GLU A 1 1210 ? 28.470 -13.207 20.882 1.00 73.75 1210 GLU A CA 1
ATOM 9778 C C . GLU A 1 1210 ? 28.704 -13.185 19.360 1.00 73.75 1210 GLU A C 1
ATOM 9780 O O . GLU A 1 1210 ? 28.831 -14.234 18.727 1.00 73.75 1210 GLU A O 1
ATOM 9785 N N . ILE A 1 1211 ? 28.802 -11.994 18.763 1.00 69.25 1211 ILE A N 1
ATOM 9786 C CA . ILE A 1 1211 ? 29.114 -11.827 17.337 1.00 69.25 1211 ILE A CA 1
ATOM 9787 C C . ILE A 1 1211 ? 30.561 -12.234 17.047 1.00 69.25 1211 ILE A C 1
ATOM 9789 O O . ILE A 1 1211 ? 30.798 -12.914 16.052 1.00 69.25 1211 ILE A O 1
ATOM 9793 N N . ALA A 1 1212 ? 31.513 -11.884 17.915 1.00 67.88 1212 ALA A N 1
ATOM 9794 C CA . ALA A 1 1212 ? 32.907 -12.299 17.780 1.00 67.88 1212 ALA A CA 1
ATOM 9795 C C . ALA A 1 1212 ? 33.053 -13.828 17.854 1.00 67.88 1212 ALA A C 1
ATOM 9797 O O . ALA A 1 1212 ? 33.733 -14.410 17.013 1.00 67.88 1212 ALA A O 1
ATOM 9798 N N . ALA A 1 1213 ? 32.345 -14.490 18.776 1.00 74.62 1213 ALA A N 1
ATOM 9799 C CA . ALA A 1 1213 ? 32.316 -15.950 18.864 1.00 74.62 1213 ALA A CA 1
ATOM 9800 C C . ALA A 1 1213 ? 31.719 -16.595 17.600 1.00 74.62 1213 ALA A C 1
ATOM 9802 O O . ALA A 1 1213 ? 32.283 -17.547 17.064 1.00 74.62 1213 ALA A O 1
ATOM 9803 N N . LYS A 1 1214 ? 30.625 -16.035 17.059 1.00 71.69 1214 LYS A N 1
ATOM 9804 C CA . LYS A 1 1214 ? 30.040 -16.494 15.786 1.00 71.69 1214 LYS A CA 1
ATOM 9805 C C . LYS A 1 1214 ? 30.980 -16.277 14.600 1.00 71.69 1214 LYS A C 1
ATOM 9807 O O . LYS A 1 1214 ? 31.020 -17.118 13.708 1.00 71.69 1214 LYS A O 1
ATOM 9812 N N . LEU A 1 1215 ? 31.735 -15.178 14.580 1.00 67.44 1215 LEU A N 1
ATOM 9813 C CA . LEU A 1 1215 ? 32.734 -14.909 13.545 1.00 67.44 1215 LEU A CA 1
ATOM 9814 C C . LEU A 1 1215 ? 33.859 -15.953 13.593 1.00 67.44 1215 LEU A C 1
ATOM 9816 O O . LEU A 1 1215 ? 34.245 -16.484 12.557 1.00 67.44 1215 LEU A O 1
ATOM 9820 N N . GLN A 1 1216 ? 34.310 -16.302 14.797 1.00 72.62 1216 GLN A N 1
ATOM 9821 C CA . GLN A 1 1216 ? 35.338 -17.315 15.023 1.00 72.62 1216 GLN A CA 1
ATOM 9822 C C . GLN A 1 1216 ? 34.864 -18.720 14.613 1.00 72.62 1216 GLN A C 1
ATOM 9824 O O . GLN A 1 1216 ? 35.615 -19.479 14.000 1.00 72.62 1216 GLN A O 1
ATOM 9829 N N . ASP A 1 1217 ? 33.596 -19.053 14.872 1.00 76.31 1217 ASP A N 1
ATOM 9830 C CA . ASP A 1 1217 ? 32.979 -20.291 14.388 1.00 76.31 1217 ASP A CA 1
ATOM 9831 C C . ASP A 1 1217 ? 32.878 -20.329 12.857 1.00 76.31 1217 ASP A C 1
ATOM 9833 O O . ASP A 1 1217 ? 33.158 -21.359 12.244 1.00 76.31 1217 ASP A O 1
ATOM 9837 N N . VAL A 1 1218 ? 32.536 -19.206 12.219 1.00 71.12 1218 VAL A N 1
ATOM 9838 C CA . VAL A 1 1218 ? 32.503 -19.092 10.752 1.00 71.12 1218 VAL A CA 1
ATOM 9839 C C . VAL A 1 1218 ? 33.906 -19.217 10.152 1.00 71.12 1218 VAL A C 1
ATOM 9841 O O . VAL A 1 1218 ? 34.068 -19.891 9.136 1.00 71.12 1218 VAL A O 1
ATOM 9844 N N . GLU A 1 1219 ? 34.930 -18.631 10.773 1.00 71.00 1219 GLU A N 1
ATOM 9845 C CA . GLU A 1 1219 ? 36.326 -18.775 10.341 1.00 71.00 1219 GLU A CA 1
ATOM 9846 C C . GLU A 1 1219 ? 36.830 -20.213 10.490 1.00 71.00 1219 GLU A C 1
ATOM 9848 O O . GLU A 1 1219 ? 37.496 -20.725 9.586 1.00 71.00 1219 GLU A O 1
ATOM 9853 N N . ARG A 1 1220 ? 36.443 -20.903 11.569 1.00 79.38 1220 ARG A N 1
ATOM 9854 C CA . ARG A 1 1220 ? 36.733 -22.329 11.751 1.00 79.38 1220 ARG A CA 1
ATOM 9855 C C . ARG A 1 1220 ? 36.076 -23.178 10.662 1.00 79.38 1220 ARG A C 1
ATOM 9857 O O . ARG A 1 1220 ? 36.762 -23.965 10.018 1.00 79.38 1220 ARG A O 1
ATOM 9864 N N . VAL A 1 1221 ? 34.785 -22.968 10.390 1.00 74.62 1221 VAL A N 1
ATOM 9865 C CA . VAL A 1 1221 ? 34.064 -23.676 9.315 1.00 74.62 1221 VAL A CA 1
ATOM 9866 C C . VAL A 1 1221 ? 34.670 -23.364 7.943 1.00 74.62 1221 VAL A C 1
ATOM 9868 O O . VAL A 1 1221 ? 34.787 -24.257 7.104 1.00 74.62 1221 VAL A O 1
ATOM 9871 N N . ARG A 1 1222 ? 35.116 -22.123 7.706 1.00 79.19 1222 ARG A N 1
ATOM 9872 C CA . ARG A 1 1222 ? 35.827 -21.747 6.476 1.00 79.19 1222 ARG A CA 1
ATOM 9873 C C . ARG A 1 1222 ? 37.141 -22.515 6.334 1.00 79.19 1222 ARG A C 1
ATOM 9875 O O . ARG A 1 1222 ? 37.417 -23.012 5.248 1.00 79.19 1222 ARG A O 1
ATOM 9882 N N . SER A 1 1223 ? 37.919 -22.642 7.409 1.00 74.12 1223 SER A N 1
ATOM 9883 C CA . SER A 1 1223 ? 39.173 -23.406 7.411 1.00 74.12 1223 SER A CA 1
ATOM 9884 C C . SER A 1 1223 ? 38.935 -24.900 7.173 1.00 74.12 1223 SER A C 1
ATOM 9886 O O . SER A 1 1223 ? 39.643 -25.508 6.376 1.00 74.12 1223 SER A O 1
ATOM 9888 N N . GLU A 1 1224 ? 37.902 -25.485 7.787 1.00 77.50 1224 GLU A N 1
ATOM 9889 C CA . GLU A 1 1224 ? 37.518 -26.889 7.570 1.00 77.50 1224 GLU A CA 1
ATOM 9890 C C . GLU A 1 1224 ? 37.062 -27.146 6.123 1.00 77.50 1224 GLU A C 1
ATOM 9892 O O . GLU A 1 1224 ? 37.431 -28.153 5.514 1.00 77.50 1224 GLU A O 1
ATOM 9897 N N . LEU A 1 1225 ? 36.292 -26.225 5.534 1.00 72.94 1225 LEU A N 1
ATOM 9898 C CA . LEU A 1 1225 ? 35.899 -26.297 4.124 1.00 72.94 1225 LEU A CA 1
ATOM 9899 C C . LEU A 1 1225 ? 37.095 -26.111 3.187 1.00 72.94 1225 LEU A C 1
ATOM 9901 O O . LEU A 1 1225 ? 37.166 -26.781 2.159 1.00 72.94 1225 LEU A O 1
ATOM 9905 N N . GLN A 1 1226 ? 38.049 -25.254 3.547 1.00 74.62 1226 GLN A N 1
ATOM 9906 C CA . GLN A 1 1226 ? 39.264 -25.026 2.771 1.00 74.62 1226 GLN A CA 1
ATOM 9907 C C . GLN A 1 1226 ? 40.183 -26.256 2.794 1.00 74.62 1226 GLN A C 1
ATOM 9909 O O . GLN A 1 1226 ? 40.641 -26.683 1.737 1.00 74.62 1226 GLN A O 1
ATOM 9914 N N . GLU A 1 1227 ? 40.367 -26.907 3.948 1.00 79.06 1227 GLU A N 1
ATOM 9915 C CA . GLU A 1 1227 ? 41.063 -28.201 4.031 1.00 79.06 1227 GLU A CA 1
ATOM 9916 C C . GLU A 1 1227 ? 40.347 -29.297 3.233 1.00 79.06 1227 GLU A C 1
ATOM 9918 O O . GLU A 1 1227 ? 40.990 -30.122 2.578 1.00 79.06 1227 GLU A O 1
ATOM 9923 N N . LYS A 1 1228 ? 39.009 -29.302 3.246 1.00 77.56 1228 LYS A N 1
ATOM 9924 C CA . LYS A 1 1228 ? 38.214 -30.256 2.469 1.00 77.56 1228 LYS A CA 1
ATOM 9925 C C . LYS A 1 1228 ? 38.339 -30.017 0.964 1.00 77.56 1228 LYS A C 1
ATOM 9927 O O . LYS A 1 1228 ? 38.451 -30.989 0.223 1.00 77.56 1228 LYS A O 1
ATOM 9932 N N . CYS A 1 1229 ? 38.379 -28.761 0.516 1.00 72.56 1229 CYS A N 1
ATOM 9933 C CA . CYS A 1 1229 ? 38.670 -28.414 -0.875 1.00 72.56 1229 CYS A CA 1
ATOM 9934 C C . CYS A 1 1229 ? 40.072 -28.869 -1.283 1.00 72.56 1229 CYS A C 1
ATOM 9936 O O . CYS A 1 1229 ? 40.202 -29.508 -2.319 1.00 72.56 1229 CYS A O 1
ATOM 9938 N N . VAL A 1 1230 ? 41.094 -28.635 -0.453 1.00 81.00 1230 VAL A N 1
ATOM 9939 C CA . VAL A 1 1230 ? 42.468 -29.084 -0.741 1.00 81.00 1230 VAL A CA 1
ATOM 9940 C C . VAL A 1 1230 ? 42.550 -30.612 -0.829 1.00 81.00 1230 VAL A C 1
ATOM 9942 O O . VAL A 1 1230 ? 43.201 -31.139 -1.729 1.00 81.00 1230 VAL A O 1
ATOM 9945 N N . ARG A 1 1231 ? 41.843 -31.350 0.041 1.00 77.81 1231 ARG A N 1
ATOM 9946 C CA . ARG A 1 1231 ? 41.746 -32.817 -0.078 1.00 77.81 1231 ARG A CA 1
ATOM 9947 C C . ARG A 1 1231 ? 41.044 -33.259 -1.351 1.00 77.81 1231 ARG A C 1
ATOM 9949 O O . ARG A 1 1231 ? 41.564 -34.128 -2.034 1.00 77.81 1231 ARG A O 1
ATOM 9956 N N . LEU A 1 1232 ? 39.897 -32.668 -1.681 1.00 75.12 1232 LEU A N 1
ATOM 9957 C CA . LEU A 1 1232 ? 39.165 -33.007 -2.905 1.00 75.12 1232 LEU A CA 1
ATOM 9958 C C . LEU A 1 1232 ? 39.973 -32.667 -4.165 1.00 75.12 1232 LEU A C 1
ATOM 9960 O O . LEU A 1 1232 ? 39.892 -33.389 -5.150 1.00 75.12 1232 LEU A O 1
ATOM 9964 N N . GLN A 1 1233 ? 40.781 -31.608 -4.121 1.00 75.69 1233 GLN A N 1
ATOM 9965 C CA . GLN A 1 1233 ? 41.677 -31.217 -5.205 1.00 75.69 1233 GLN A CA 1
ATOM 9966 C C . GLN A 1 1233 ? 42.832 -32.217 -5.355 1.00 75.69 1233 GLN A C 1
ATOM 9968 O O . GLN A 1 1233 ? 43.093 -32.679 -6.460 1.00 75.69 1233 GLN A O 1
ATOM 9973 N N . SER A 1 1234 ? 43.424 -32.668 -4.245 1.00 80.25 1234 SER A N 1
ATOM 9974 C CA . SER A 1 1234 ? 44.399 -33.768 -4.234 1.00 80.25 1234 SER A CA 1
ATOM 9975 C C . SER A 1 1234 ? 43.800 -35.097 -4.721 1.00 80.25 1234 SER A C 1
ATOM 9977 O O . SER A 1 1234 ? 44.438 -35.816 -5.490 1.00 80.25 1234 SER A O 1
ATOM 9979 N N . GLU A 1 1235 ? 42.571 -35.435 -4.324 1.00 78.31 1235 GLU A N 1
ATOM 9980 C CA . GLU A 1 1235 ? 41.865 -36.632 -4.798 1.00 78.31 1235 GLU A CA 1
ATOM 9981 C C . GLU A 1 1235 ? 41.547 -36.540 -6.297 1.00 78.31 1235 GLU A C 1
ATOM 9983 O O . GLU A 1 1235 ? 41.699 -37.532 -7.010 1.00 78.31 1235 GLU A O 1
ATOM 9988 N N . ALA A 1 1236 ? 41.183 -35.355 -6.796 1.00 73.12 1236 ALA A N 1
ATOM 9989 C CA . ALA A 1 1236 ? 40.964 -35.100 -8.217 1.00 73.12 1236 ALA A CA 1
ATOM 9990 C C . ALA A 1 1236 ? 42.263 -35.195 -9.032 1.00 73.12 1236 ALA A C 1
ATOM 9992 O O . ALA A 1 1236 ? 42.265 -35.826 -10.085 1.00 73.12 1236 ALA A O 1
ATOM 9993 N N . GLU A 1 1237 ? 43.377 -34.651 -8.535 1.00 81.50 1237 GLU A N 1
ATOM 9994 C CA . GLU A 1 1237 ? 44.703 -34.794 -9.155 1.00 81.50 1237 GLU A CA 1
ATOM 9995 C C . GLU A 1 1237 ? 45.161 -36.257 -9.173 1.00 81.50 1237 GLU A C 1
ATOM 9997 O O . GLU A 1 1237 ? 45.681 -36.747 -10.175 1.00 81.50 1237 GLU A O 1
ATOM 10002 N N . THR A 1 1238 ? 44.899 -36.999 -8.094 1.00 80.50 1238 THR A N 1
ATOM 10003 C CA . THR A 1 1238 ? 45.223 -38.430 -8.013 1.00 80.50 1238 THR A CA 1
ATOM 10004 C C . THR A 1 1238 ? 44.356 -39.247 -8.974 1.00 80.50 1238 THR A C 1
ATOM 10006 O O . THR A 1 1238 ? 44.857 -40.153 -9.640 1.00 80.50 1238 THR A O 1
ATOM 10009 N N . ALA A 1 1239 ? 43.065 -38.923 -9.088 1.00 76.00 1239 ALA A N 1
ATOM 10010 C CA . ALA A 1 1239 ? 42.160 -39.548 -10.047 1.00 76.00 1239 ALA A CA 1
ATOM 10011 C C . ALA A 1 1239 ? 42.548 -39.216 -11.496 1.00 76.00 1239 ALA A C 1
ATOM 10013 O O . ALA A 1 1239 ? 42.506 -40.103 -12.346 1.00 76.00 1239 ALA A O 1
ATOM 10014 N N . ALA A 1 1240 ? 42.986 -37.984 -11.771 1.00 76.06 1240 ALA A N 1
ATOM 10015 C CA . ALA A 1 1240 ? 43.500 -37.575 -13.076 1.00 76.06 1240 ALA A CA 1
ATOM 10016 C C . ALA A 1 1240 ? 44.780 -38.341 -13.441 1.00 76.06 1240 ALA A C 1
ATOM 10018 O O . ALA A 1 1240 ? 44.865 -38.888 -14.537 1.00 76.06 1240 ALA A O 1
ATOM 10019 N N . ALA A 1 1241 ? 45.719 -38.493 -12.502 1.00 78.31 1241 ALA A N 1
ATOM 10020 C CA . ALA A 1 1241 ? 46.929 -39.291 -12.706 1.00 78.31 1241 ALA A CA 1
ATOM 10021 C C . ALA A 1 1241 ? 46.621 -40.786 -12.927 1.00 78.31 1241 ALA A C 1
ATOM 10023 O O . ALA A 1 1241 ? 47.263 -41.452 -13.740 1.00 78.31 1241 ALA A O 1
ATOM 10024 N N . GLN A 1 1242 ? 45.615 -41.333 -12.234 1.00 78.31 1242 GLN A N 1
ATOM 10025 C CA . GLN A 1 1242 ? 45.141 -42.703 -12.468 1.00 78.31 1242 GLN A CA 1
ATOM 10026 C C . GLN A 1 1242 ? 44.457 -42.856 -13.830 1.00 78.31 1242 GLN A C 1
ATOM 10028 O O . GLN A 1 1242 ? 44.615 -43.898 -14.468 1.00 78.31 1242 GLN A O 1
ATOM 10033 N N . LEU A 1 1243 ? 43.729 -41.833 -14.286 1.00 75.62 1243 LEU A N 1
ATOM 10034 C CA . LEU A 1 1243 ? 43.115 -41.799 -15.610 1.00 75.62 1243 LEU A CA 1
ATOM 10035 C C . LEU A 1 1243 ? 44.188 -41.755 -16.705 1.00 75.62 1243 LEU A C 1
ATOM 10037 O O . LEU A 1 1243 ? 44.134 -42.561 -17.626 1.00 75.62 1243 LEU A O 1
ATOM 10041 N N . GLU A 1 1244 ? 45.211 -40.911 -16.553 1.00 78.88 1244 GLU A N 1
ATOM 10042 C CA . GLU A 1 1244 ? 46.367 -40.849 -17.458 1.00 78.88 1244 GLU A CA 1
ATOM 10043 C C . GLU A 1 1244 ? 47.105 -42.192 -17.523 1.00 78.88 1244 GLU A C 1
ATOM 10045 O O . GLU A 1 1244 ? 47.433 -42.680 -18.605 1.00 78.88 1244 GLU A O 1
ATOM 10050 N N . ALA A 1 1245 ? 47.320 -42.845 -16.376 1.00 77.94 1245 ALA A N 1
ATOM 10051 C CA . ALA A 1 1245 ? 47.931 -44.170 -16.327 1.00 77.94 1245 ALA A CA 1
ATOM 10052 C C . ALA A 1 1245 ? 47.046 -45.246 -16.985 1.00 77.94 1245 ALA A C 1
ATOM 10054 O O . ALA A 1 1245 ? 47.554 -46.155 -17.647 1.00 77.94 1245 ALA A O 1
ATOM 10055 N N . ALA A 1 1246 ? 45.722 -45.156 -16.828 1.00 74.75 1246 ALA A N 1
ATOM 10056 C CA . ALA A 1 1246 ? 44.770 -46.046 -17.483 1.00 74.75 1246 ALA A CA 1
ATOM 10057 C C . ALA A 1 1246 ? 44.726 -45.821 -19.002 1.00 74.75 1246 ALA A C 1
ATOM 10059 O O . ALA A 1 1246 ? 44.677 -46.798 -19.747 1.00 74.75 1246 ALA A O 1
ATOM 10060 N N . GLU A 1 1247 ? 44.817 -44.577 -19.472 1.00 76.69 1247 GLU A N 1
ATOM 10061 C CA . GLU A 1 1247 ? 44.909 -44.229 -20.894 1.00 76.69 1247 GLU A CA 1
ATOM 10062 C C . GLU A 1 1247 ? 46.235 -44.683 -21.513 1.00 76.69 1247 GLU A C 1
ATOM 10064 O O . GLU A 1 1247 ? 46.243 -45.241 -22.611 1.00 76.69 1247 GLU A O 1
ATOM 10069 N N . LEU A 1 1248 ? 47.352 -44.548 -20.792 1.00 76.38 1248 LEU A N 1
ATOM 10070 C CA . LEU A 1 1248 ? 48.653 -45.092 -21.194 1.00 76.38 1248 LEU A CA 1
ATOM 10071 C C . LEU A 1 1248 ? 48.618 -46.619 -21.304 1.00 76.38 1248 LEU A C 1
ATOM 10073 O O . LEU A 1 1248 ? 49.092 -47.176 -22.296 1.00 76.38 1248 LEU A O 1
ATOM 10077 N N . ASN A 1 1249 ? 48.003 -47.298 -20.334 1.00 74.75 1249 ASN A N 1
ATOM 10078 C CA . ASN A 1 1249 ? 47.831 -48.750 -20.361 1.00 74.75 1249 ASN A CA 1
ATOM 10079 C C . ASN A 1 1249 ? 46.853 -49.203 -21.454 1.00 74.75 1249 ASN A C 1
ATOM 10081 O O . ASN A 1 1249 ? 47.097 -50.217 -22.107 1.00 74.75 1249 ASN A O 1
ATOM 10085 N N . ALA A 1 1250 ? 45.782 -48.448 -21.708 1.00 68.94 1250 ALA A N 1
ATOM 10086 C CA . ALA A 1 1250 ? 44.849 -48.706 -22.800 1.00 68.94 1250 ALA A CA 1
ATOM 10087 C C . ALA A 1 1250 ? 45.522 -48.499 -24.165 1.00 68.94 1250 ALA A C 1
ATOM 10089 O O . ALA A 1 1250 ? 45.363 -49.330 -25.053 1.00 68.94 1250 ALA A O 1
ATOM 10090 N N . SER A 1 1251 ? 46.341 -47.456 -24.316 1.00 69.88 1251 SER A N 1
ATOM 10091 C CA . SER A 1 1251 ? 47.146 -47.188 -25.514 1.00 69.88 1251 SER A CA 1
ATOM 10092 C C . SER A 1 1251 ? 48.208 -48.271 -25.744 1.00 69.88 1251 SER A C 1
ATOM 10094 O O . SER A 1 1251 ? 48.385 -48.746 -26.869 1.00 69.88 1251 SER A O 1
ATOM 10096 N N . ALA A 1 1252 ? 48.857 -48.750 -24.678 1.00 69.25 1252 ALA A N 1
ATOM 10097 C CA . ALA A 1 1252 ? 49.787 -49.877 -24.733 1.00 69.25 1252 ALA A CA 1
ATOM 10098 C C . ALA A 1 1252 ? 49.081 -51.193 -25.109 1.00 69.25 1252 ALA A C 1
ATOM 10100 O O . ALA A 1 1252 ? 49.570 -51.925 -25.970 1.00 69.25 1252 ALA A O 1
ATOM 10101 N N . ALA A 1 1253 ? 47.900 -51.467 -24.544 1.00 64.56 1253 ALA A N 1
ATOM 10102 C CA . ALA A 1 1253 ? 47.072 -52.617 -24.906 1.00 64.56 1253 ALA A CA 1
ATOM 10103 C C . ALA A 1 1253 ? 46.571 -52.531 -26.358 1.00 64.56 1253 ALA A C 1
ATOM 10105 O O . ALA A 1 1253 ? 46.555 -53.538 -27.067 1.00 64.56 1253 ALA A O 1
ATOM 10106 N N . HIS A 1 1254 ? 46.242 -51.329 -26.840 1.00 63.81 1254 HIS A N 1
ATOM 10107 C CA . HIS A 1 1254 ? 45.825 -51.104 -28.222 1.00 63.81 1254 HIS A CA 1
ATOM 10108 C C . HIS A 1 1254 ? 46.983 -51.308 -29.211 1.00 63.81 1254 HIS A C 1
ATOM 10110 O O . HIS A 1 1254 ? 46.781 -51.908 -30.269 1.00 63.81 1254 HIS A O 1
ATOM 10116 N N . LYS A 1 1255 ? 48.208 -50.898 -28.844 1.00 62.69 1255 LYS A N 1
ATOM 10117 C CA . LYS A 1 1255 ? 49.439 -51.200 -29.597 1.00 62.69 1255 LYS A CA 1
ATOM 10118 C C . LYS A 1 1255 ? 49.763 -52.695 -29.609 1.00 62.69 1255 LYS A C 1
ATOM 10120 O O . LYS A 1 1255 ? 50.164 -53.204 -30.654 1.00 62.69 1255 LYS A O 1
ATOM 10125 N N . HIS A 1 1256 ? 49.542 -53.407 -28.501 1.00 58.06 1256 HIS A N 1
ATOM 10126 C CA . HIS A 1 1256 ? 49.748 -54.858 -28.423 1.00 58.06 1256 HIS A CA 1
ATOM 10127 C C . HIS A 1 1256 ? 48.713 -55.658 -29.233 1.00 58.06 1256 HIS A C 1
ATOM 10129 O O . HIS A 1 1256 ? 49.069 -56.643 -29.883 1.00 58.06 1256 HIS A O 1
ATOM 10135 N N . ALA A 1 1257 ? 47.454 -55.209 -29.260 1.00 55.31 1257 ALA A N 1
ATOM 10136 C CA . ALA A 1 1257 ? 46.401 -55.783 -30.100 1.00 55.31 1257 ALA A CA 1
ATOM 10137 C C . ALA A 1 1257 ? 46.642 -55.523 -31.601 1.00 55.31 1257 ALA A C 1
ATOM 10139 O O . ALA A 1 1257 ? 46.334 -56.373 -32.431 1.00 55.31 1257 ALA A O 1
ATOM 10140 N N . ALA A 1 1258 ? 47.259 -54.389 -31.960 1.00 54.38 1258 ALA A N 1
ATOM 10141 C CA . ALA A 1 1258 ? 47.648 -54.087 -33.339 1.00 54.38 1258 ALA A CA 1
ATOM 10142 C C . ALA A 1 1258 ? 48.835 -54.934 -33.846 1.00 54.38 1258 ALA A C 1
ATOM 10144 O O . ALA A 1 1258 ? 48.984 -55.106 -35.052 1.00 54.38 1258 ALA A O 1
ATOM 10145 N N . THR A 1 1259 ? 49.662 -55.499 -32.955 1.00 53.22 1259 THR A N 1
ATOM 10146 C CA . THR A 1 1259 ? 50.796 -56.375 -33.326 1.00 53.22 1259 THR A CA 1
ATOM 10147 C C . THR A 1 1259 ? 50.444 -57.865 -33.381 1.00 53.22 1259 THR A C 1
ATOM 10149 O O . THR A 1 1259 ? 51.249 -58.651 -33.865 1.00 53.22 1259 THR A O 1
ATOM 10152 N N . THR A 1 1260 ? 49.260 -58.273 -32.911 1.00 49.66 1260 THR A N 1
ATOM 10153 C CA . THR A 1 1260 ? 48.811 -59.684 -32.883 1.00 49.66 1260 THR A CA 1
ATOM 10154 C C . THR A 1 1260 ? 47.691 -60.001 -33.885 1.00 49.66 1260 THR A C 1
ATOM 10156 O O . THR A 1 1260 ? 47.147 -61.102 -33.877 1.00 49.66 1260 THR A O 1
ATOM 10159 N N . GLY A 1 1261 ? 47.374 -59.059 -34.778 1.00 47.91 1261 GLY A N 1
ATOM 10160 C CA . GLY A 1 1261 ? 46.409 -59.207 -35.874 1.00 47.91 1261 GLY A CA 1
ATOM 10161 C C . GLY A 1 1261 ? 47.028 -59.142 -37.275 1.00 47.91 1261 GLY A C 1
ATOM 10162 O O . GLY A 1 1261 ? 46.387 -58.604 -38.177 1.00 47.91 1261 GLY A O 1
ATOM 10163 N N . ALA A 1 1262 ? 48.255 -59.646 -37.447 1.00 35.16 1262 ALA A N 1
ATOM 10164 C CA . ALA A 1 1262 ? 48.907 -59.889 -38.737 1.00 35.16 1262 ALA A CA 1
ATOM 10165 C C . ALA A 1 1262 ? 49.570 -61.271 -38.741 1.00 35.16 1262 ALA A C 1
ATOM 10167 O O . ALA A 1 1262 ? 50.225 -61.598 -37.722 1.00 35.16 1262 ALA A O 1
#

Organism: Spodoptera frugiperda (NCBI:txid7108)

InterPro domains:
  IPR000048 IQ motif, EF-hand binding site [PF00612] (663-681)
  IPR000048 IQ motif, EF-hand binding site [SM00015] (659-681)
  IPR001609 Myosin head, motor domain-like [PF00063] (1-645)
  IPR001609 Myosin head, motor domain-like [PR00193] (56-81)
  IPR001609 Myosin head, motor domain-like [PR00193] (105-132)
  IPR001609 Myosin head, motor domain-like [PR00193] (336-364)
  IPR001609 Myosin head, motor domain-like [PR00193] (390-418)
  IPR001609 Myosin head, motor domain-like [PS51456] (1-657)
  IPR001609 Myosin head, motor domain-like [SM00242] (1-658)
  IPR002928 Myosin tail [PF01576] (722-1094)
  IPR002928 Myosin tail [PF01576] (1167-1259)
  IPR027417 P-loop containing nucleoside triphosphate hydrolase [SSF52540] (1-716)
  IPR036961 Kinesin motor domain superfamily [G3DSA:3.40.850.10] (1-588)

pLDDT: mean 76.82, std 16.37, range [23.34, 96.56]

Secondary structure (DSSP, 8-state):
-EETTEEEEE--SS--TT-SHHHHHHHTT--TTTS-S-HHHHHHHHHHHHHHH---EEEEEEESTTSSHHHHHHHHHHHHHHHS----TTSSS-HHHHHHHHHHHHHHHHHEE--SS-TTEE-SEEEEEEEE-TTS-EEEEEEEEE---GGGGT---TT---BHHHHHHHHH--HHHHHHTT---GGG-TTSTT-SPPPTT--HHHHHHHHHHHHHHTT--HHHHHHHHHHHHHHHHHTT---EE-SSSS-EE-S--HHHHHHHHHHT--HHHHHHHHHS-EEEETTEEEE-PPPHHHHHHHHHHHHHHHHHHHHHHHHHHHHHHHT--SSPP-EEEEEEEPPPP---SSB-HHHHHHHHHHHHHHHHHHIIIIIHHHHHHHHTT------------HHHHHHHHSTTSHHHHHHHHTT-TT--HHHHHHHHHHHHTT-TTEEEPPTTSS-SEEEEETTEEEEE--TTHHHHHH----HHHHHHHHT-SSHHHHHHHTT-----HHHHTTSSSSS------SS---HHHHHHHHHHHHHHHHHTSEEEEEEEE---TT--TT---HHHHHHHHHHTTHHHHHHHHHHS--EEEEHHHHHHHHTTTSTTTS-SS---HHHHHHHHHHHTT--TTTEEE-SSEEEE-TTHHHHHHHHHHHHHHHHHHHHHHHHHHHHHHHHHHHHHHHHHHHHHHHHHHHHHHHHTT-HHHHHHHHHGGGGGGGGHHHHHHHHHHHHHHHHHHHHHHHHHHHHHHHHHHHHHHHHHHHHHHHHHHHHHHHHHHHHHHHHHHHHHHHHHHHHHHHHHHHHHHHHHHHHHHHHHHHHHHHHHHHHHHHHHHHHHHHHHHHHHHHHHHHHHHHHHHHHHHHHHHHHHHHHTTTGGGTTTS-TTSSSS--SSSTTSSSHHHHHHHHHHHHHHHHHHHHHHHHHHHHHHHHHHHHHHHHHHHHHHHHHHHHHHHHHHHHHHHHHHHHHHHHHHHHHHHHHHHHHHHHHHHHHHHHHHHHHHHHHHHHHHHHHHHHHHHHHHHHHHHHHS----STTHHHHHHHHHHHHHHHHHHHHHHHHHHHHHHHHHHHHHHHHHHHHHHHHHHHHHHS-S-------------------------------------------TTHHHHHHHHTT----THHHHHHHHHHHHHHHHHHHHHHHHHHHHHHHHHHHHHHHHHHHHHHHHHHHHHHHHHHHHHHHHHHHHHHHHHHHHHHHHHHHHHHHHHHHHHHHHHHHHHHHS--

Radius of gyration: 56.71 Å; chains: 1; bounding box: 188×132×172 Å

Sequence (1262 aa):
TYSGLFCVVVNPYKKLPIYTEKIMERYKGIKRHEVPPHVFAITDTAYRSMLQDREDQSILCTGESGAGKTENTKKVIQYLAYVAASKPKGSGAGELEQQLLQANPILEAFGNAKTVKNDNSSRFGKFIRINFDASGFIAGANIETYLLEKSRAIRQAKDERTFHIFYQLLAGATTQQRAEYILEDPKSYPFLSNAALPVPGIDDAAEFQATIKSMNIMGMNNEDFNSIFRIVSATLLFGSMQFKQERNSDQATLPDNTVAQKIAHLLGLSVTEMTKAFLKPRIKVGRDFVTKAQTKEQVEFSVEAIGKACYERLFRWLVNRINRSLDRTKRQGASFIGILDMAGFEIFELNSFEQLCINYTNEKLQQLFNHTMFILEQEEYQREGIEWKFIDFGLDLQPTIDLIDKPMGIMALLDEECWFPKATDKTFVEKLVSAHSVHPKFMKTDFRGVADFAIIHYAGKVDYSAEKWLMKNMDPLNENVVSLLQSSQDPFVCHIWKDAEIVGMAQQAMTDTQFGARTRKGMFRTVSQLYKEQLTKLMATLRNTNPNFVRCIIPNHEKKAGKIEAPLVLDQLRCNGVLEGIRICRQGFPNRIPFQEFRQRYELLTPNIIPKGFMDGKKACEQMIEALELDHNLYRVGQSKIFFRAGVLAHLEEERDYKITDLIVNFQAFCRGYLARRNYQKRLQQLNAIRIIQRNCAAYLKLRNWQWWRLYIKVKPLLEVTKQEEKLTQKEDELRQIRERLDTQVKRCQEYEQKYQQANAEKTQLAEQLQAELELCAEAEESRARAAARKQELEELLHDLEGRIEEEEERCNALQQEKKRLQLNIQDLEEQLEEEEAARQKLQLERVQCDSKIKKLEEDLALSDDTNQKLVKEKKILEERANDLSQALAEEEEKAKHLSKLKTKQESAIAELEEKLLKDHQMRQETDRAKRKLETELQDVKEQLAERKAQLEELQIVLTKREEELASAISRADEESAARAAAQKAAREAESALADAHEDLDAERAARTKAEKLRRDLNEELEALKSELLDSLDTTAAQQELRTKREQEVAVLKRSLEEEAAAHEASLADQRHKHSQELQQLNEQHDQLKKAKAGHFTLLCVMACVKERRQKNVKFGLSKDDNFEVENSAFPCDPGNSFSSARDYWQHMCRNPESEDRRADVSLICNALEKAKQVLEAENADLATELKSASAARAEGERRRKQAEAQLQEIAAKLQDVERVRSELQEKCVRLQSEAETAAAQLEAAELNASAAHKHAATTGA

Foldseek 3Di:
DDQFQAAEAEDQLDDDPCLDVVNLVVLAPDAPVVDDDDLSNLLNVQLVCCLPVVAFAEEEEAEAWPLCSVVSVLSSLLSLQSRQFPDDPPDPGDLLSLLVSLLVLLCQQQAFWCDLQHHRFGQKKKKKKFFAFNVSHTQFIAIDIAHRPLLLQQDDDPPIFGRLNLLLCLQQPDPVRCVLLVHDQQVLFVSGVVGCRDRPPDDSNVSNVSNVVSVVSLVDDPVNVLLLSLLSSLLRLLRNFDWDQDPVDQFIDRPDLPSLVSSCVSLQFDSVLLRCLLQFNQADAAPDTDTDGDGRVSSNLQSNLVSSLSSVLSSVVSSVSSRCSRNPGPGDGSYIYIYIDAHHQDADLEAEPSNVLSLLLSLVVLQVVCCQLQVVQVVVCVVLVWPDDRDDPVPHSVLLNCLCPPCLHLLNLLLVLLVDPPRDLVNSLVSSCVSPVPRPQWAADDPPDPFGTWGQGLLGIHGYHSHCVSVQFQSAHRPSNLVSQCVGPDPSSVVSSVPVDADGPNVVVNPPPDDADQPCPHRSRTPSNVNVVSSVVVVVVNVSHHYHYYYRAHQDSVSDRPHGDVVRRVSRCSSSCSVVSSVCLQQFFSDKDFLVRCCVQQVLVVDPQDDPDDDDSQVSVVSSVVSVVDDPSQWIRGNGMIGGRPPPVVVSVVSSVVSVVVVVVVVVVVVCVVVVVVVVVVVVVVVVVVVVVVVVVVVCVVLVPPPVSVVCVVCVVVVCPVCVVVVVVVVVVVVVVVVVVVVVVVVVVVVVVVVVVVVVVVVVVVVVVVVVVVVVVSVVVSVVVVVVVVVVVVVVVVVVVVVVVVVVVVVVVVVVVVVVVVVVVVVVVVVVVVVVVVVVVVVVVVVVVVVVVVVVVVVVVVVVVVVVVVVVVVVVVPCVVVPPPPPPPDDPDPDDPPPPVVVVVVVVVVVVVVVVVVVVVVVVVVVVVVVVVVVVVVVVVVVVVVVVVVVVVVVVVVVVVVVVVVVVVVVVVVVVVVVVVVVVVVVVVVVVVVVVVVVVVVVVVVVVVVVVVVVVVVVVVVVVVVVVVVVPDPDDDDPPVVVVVVVVVVVVVVVVVVVVVVVVVVVVVVVVVVVVVVVVVVVVVVVVVVVVVPPPDDDDYDDDDDDDDDDDDDDDDDDDDDDDDDDDDDDDDDDDDDDPPPVVVVVVVVPDDDDPVVVVVVVVVVVVVVVVVVVVVVVVVVVVVVVVVVVVVVVVVVVVVVVVVVVVVVVVVVVVVVVVVVVVVVVVVVVVVVVVVVVVVVVVVVVVVVVVVVVVVVVPPD